Protein AF-0000000065919130 (afdb_homodimer)

Sequence (990 aa):
MEYLLSIDQGTTSSRATLYAASGETLATVSRPLVQHYPNPGWVEHAAQEIWEGQLACIAEAIAKAGIAPAKVAGIGITNQRETTVVWERETGEPLHRAIVWQDRRTAELTESLKEQGLEAMVRERTGLLLDPYFSASKLSWLLDRVDGLRRRAERGEVCFGTIDSWLMFKLSGGKSHLTDISNASRTMLFNINTLEWDEELLRLFRIPRGMLPEVRGSAAGFGHTSAQVAGAEIPIAGVAGDQQAALFGQGCFAPGMAKATFGTGAFVVMNSGARLGVGDGVLSTIAWQLPGEAVQYALEGSIFIAGAAVQWLQEGLGLIASAREVEALAASVSDSAGVYFVPALSGLGTPYWDPYARGVIAGLTRGSTKAHLARAALEAIAFQTLDAIRAMEKASGIALKELRVDGGAAADNLLLQIQADLLGVPVLRPRCTESTSLGAAFLAGIGAGVLDTSAIAAQWALDRRFEPQMERNLREELHRGWQKCVRLSLGWEKNMEYLLSIDQGTTSSRATLYAASGETLATVSRPLVQHYPNPGWVEHAAQEIWEGQLACIAEAIAKAGIAPAKVAGIGITNQRETTVVWERETGEPLHRAIVWQDRRTAELTESLKEQGLEAMVRERTGLLLDPYFSASKLSWLLDRVDGLRRRAERGEVCFGTIDSWLMFKLSGGKSHLTDISNASRTMLFNINTLEWDEELLRLFRIPRGMLPEVRGSAAGFGHTSAQVAGAEIPIAGVAGDQQAALFGQGCFAPGMAKATFGTGAFVVMNSGARLGVGDGVLSTIAWQLPGEAVQYALEGSIFIAGAAVQWLQEGLGLIASAREVEALAASVSDSAGVYFVPALSGLGTPYWDPYARGVIAGLTRGSTKAHLARAALEAIAFQTLDAIRAMEKASGIALKELRVDGGAAADNLLLQIQADLLGVPVLRPRCTESTSLGAAFLAGIGAGVLDTSAIAAQWALDRRFEPQMERNLREELHRGWQKCVRLSLGWEKN

InterPro domains:
  IPR000577 Carbohydrate kinase, FGGY [PIRSF000538] (1-494)
  IPR005999 Glycerol kinase [MF_00186] (1-493)
  IPR005999 Glycerol kinase [TIGR01311] (2-492)
  IPR018483 Carbohydrate kinase, FGGY, conserved site [PS00445] (359-379)
  IPR018484 Carbohydrate kinase FGGY, N-terminal [PF00370] (3-249)
  IPR018485 Carbohydrate kinase FGGY, C-terminal [PF02782] (259-447)
  IPR043129 ATPase, nucleotide binding domain [SSF53067] (3-252)
  IPR043129 ATPase, nucleotide binding domain [SSF53067] (251-492)

Structure (mmCIF, N/CA/C/O backbone):
data_AF-0000000065919130-model_v1
#
loop_
_entity.id
_entity.type
_entity.pdbx_description
1 polymer 'Glycerol kinase'
#
loop_
_atom_site.group_PDB
_atom_site.id
_atom_site.type_symbol
_atom_site.label_atom_id
_atom_site.label_alt_id
_atom_site.label_comp_id
_atom_site.label_asym_id
_atom_site.label_entity_id
_atom_site.label_seq_id
_atom_site.pdbx_PDB_ins_code
_atom_site.Cartn_x
_atom_site.Cartn_y
_atom_site.Cartn_z
_atom_site.occupancy
_atom_site.B_iso_or_equiv
_atom_site.auth_seq_id
_atom_site.auth_comp_id
_atom_site.auth_asym_id
_atom_site.auth_atom_id
_atom_site.pdbx_PDB_model_num
ATOM 1 N N . MET A 1 1 ? -22.75 52.625 7.309 1 66.25 1 MET A N 1
ATOM 2 C CA . MET A 1 1 ? -22.344 51.25 7.234 1 66.25 1 MET A CA 1
ATOM 3 C C . MET A 1 1 ? -20.953 51.031 7.828 1 66.25 1 MET A C 1
ATOM 5 O O . MET A 1 1 ? -20.062 51.844 7.605 1 66.25 1 MET A O 1
ATOM 9 N N . GLU A 1 2 ? -20.906 50 8.867 1 87.19 2 GLU A N 1
ATOM 10 C CA . GLU A 1 2 ? -19.609 49.75 9.484 1 87.19 2 GLU A CA 1
ATOM 11 C C . GLU A 1 2 ? -18.828 48.688 8.711 1 87.19 2 GLU A C 1
ATOM 13 O O . GLU A 1 2 ? -19.422 47.719 8.188 1 87.19 2 GLU A O 1
ATOM 18 N N . TYR A 1 3 ? -17.594 49.062 8.461 1 95.5 3 TYR A N 1
ATOM 19 C CA . TYR A 1 3 ? -16.719 48.156 7.699 1 95.5 3 TYR A CA 1
ATOM 20 C C . TYR A 1 3 ? -15.672 47.531 8.602 1 95.5 3 TYR A C 1
ATOM 22 O O . TYR A 1 3 ? -15.172 48.188 9.523 1 95.5 3 TYR A O 1
ATOM 30 N N . LEU A 1 4 ? -15.445 46.312 8.359 1 97.06 4 LEU A N 1
ATOM 31 C CA . LEU A 1 4 ? -14.406 45.562 9.07 1 97.06 4 LEU A CA 1
ATOM 32 C C . LEU A 1 4 ? -13.352 45.062 8.102 1 97.06 4 LEU A C 1
ATOM 34 O O . LEU A 1 4 ? -13.688 44.469 7.074 1 97.06 4 LEU A O 1
ATOM 38 N N . LEU A 1 5 ? -12.109 45.281 8.398 1 97.81 5 LEU A N 1
ATOM 39 C CA . LEU A 1 5 ? -11.008 44.812 7.566 1 97.81 5 LEU A CA 1
ATOM 40 C C . LEU A 1 5 ? -10.336 43.594 8.195 1 97.81 5 LEU A C 1
ATOM 42 O O . LEU A 1 5 ? -9.914 43.656 9.352 1 97.81 5 LEU A O 1
ATOM 46 N N . SER A 1 6 ? -10.305 42.562 7.512 1 97.88 6 SER A N 1
ATOM 47 C CA . SER A 1 6 ? -9.625 41.344 7.957 1 97.88 6 SER A CA 1
ATOM 48 C C . SER A 1 6 ? -8.266 41.188 7.281 1 97.88 6 SER A C 1
ATOM 50 O O . SER A 1 6 ? -8.172 41.25 6.051 1 97.88 6 SER A O 1
ATOM 52 N N . ILE A 1 7 ? -7.246 41.062 8.062 1 97.94 7 ILE A N 1
ATOM 53 C CA . ILE A 1 7 ? -5.895 40.719 7.641 1 97.94 7 ILE A CA 1
ATOM 54 C C . ILE A 1 7 ? -5.645 39.219 7.906 1 97.94 7 ILE A C 1
ATOM 56 O O . ILE A 1 7 ? -5.637 38.781 9.055 1 97.94 7 ILE A O 1
ATOM 60 N N . ASP A 1 8 ? -5.496 38.469 6.863 1 97.38 8 ASP A N 1
ATOM 61 C CA . ASP A 1 8 ? -5.277 37.031 6.941 1 97.38 8 ASP A CA 1
ATOM 62 C C . ASP A 1 8 ? -3.914 36.656 6.367 1 97.38 8 ASP A C 1
ATOM 64 O O . ASP A 1 8 ? -3.768 36.5 5.152 1 97.38 8 ASP A O 1
ATOM 68 N N . GLN A 1 9 ? -2.951 36.5 7.215 1 97.88 9 GLN A N 1
ATOM 69 C CA . GLN A 1 9 ? -1.598 36.156 6.777 1 97.88 9 GLN A CA 1
ATOM 70 C C . GLN A 1 9 ? -1.321 34.688 6.922 1 97.88 9 GLN A C 1
ATOM 72 O O . GLN A 1 9 ? -0.969 34.219 8 1 97.88 9 GLN A O 1
ATOM 77 N N . GLY A 1 10 ? -1.375 33.938 5.863 1 93.88 10 GLY A N 1
ATOM 78 C CA . GLY A 1 10 ? -1.154 32.5 5.844 1 93.88 10 GLY A CA 1
ATOM 79 C C . GLY A 1 10 ? 0.255 32.125 5.43 1 93.88 10 GLY A C 1
ATOM 80 O O . GLY A 1 10 ? 1.101 33 5.215 1 93.88 10 GLY A O 1
ATOM 81 N N . THR A 1 11 ? 0.495 30.781 5.309 1 90.5 11 THR A N 1
ATOM 82 C CA . THR A 1 11 ? 1.818 30.25 5.008 1 90.5 11 THR A CA 1
ATOM 83 C C . THR A 1 11 ? 2.188 30.516 3.549 1 90.5 11 THR A C 1
ATOM 85 O O . THR A 1 11 ? 3.352 30.766 3.234 1 90.5 11 THR A O 1
ATOM 88 N N . THR A 1 12 ? 1.217 30.562 2.648 1 86.88 12 THR A N 1
ATOM 89 C CA . THR A 1 12 ? 1.544 30.641 1.229 1 86.88 12 THR A CA 1
ATOM 90 C C . THR A 1 12 ? 1.139 31.984 0.651 1 86.88 12 THR A C 1
ATOM 92 O O . THR A 1 12 ? 1.515 32.312 -0.474 1 86.88 12 THR A O 1
ATOM 95 N N . SER A 1 13 ? 0.329 32.719 1.397 1 92.06 13 SER A N 1
ATOM 96 C CA . SER A 1 13 ? -0.128 34 0.86 1 92.06 13 SER A CA 1
ATOM 97 C C . SER A 1 13 ? -0.533 34.938 1.977 1 92.06 13 SER A C 1
ATOM 99 O O . SER A 1 13 ? -0.748 34.531 3.115 1 92.06 13 SER A O 1
ATOM 101 N N . SER A 1 14 ? -0.55 36.219 1.632 1 96.5 14 SER A N 1
ATOM 102 C CA . SER A 1 14 ? -1.174 37.25 2.422 1 96.5 14 SER A CA 1
ATOM 103 C C . SER A 1 14 ? -2.5 37.688 1.809 1 96.5 14 SER A C 1
ATOM 105 O O . SER A 1 14 ? -2.629 37.781 0.585 1 96.5 14 SER A O 1
ATOM 107 N N . ARG A 1 15 ? -3.486 37.875 2.67 1 97.19 15 ARG A N 1
ATOM 108 C CA . ARG A 1 15 ? -4.805 38.25 2.182 1 97.19 15 ARG A CA 1
ATOM 109 C C . ARG A 1 15 ? -5.414 39.344 3.047 1 97.19 15 ARG A C 1
ATOM 111 O O . ARG A 1 15 ? -5.168 39.406 4.254 1 97.19 15 ARG A O 1
ATOM 118 N N . ALA A 1 16 ? -6.098 40.25 2.42 1 97.81 16 ALA A N 1
ATOM 119 C CA . ALA A 1 16 ? -6.93 41.25 3.096 1 97.81 16 ALA A CA 1
ATOM 120 C C . ALA A 1 16 ? -8.344 41.25 2.512 1 97.81 16 ALA A C 1
ATOM 122 O O . ALA A 1 16 ? -8.516 41.188 1.293 1 97.81 16 ALA A O 1
ATOM 123 N N . THR A 1 17 ? -9.289 41.25 3.35 1 97.19 17 THR A N 1
ATOM 124 C CA . THR A 1 17 ? -10.68 41.281 2.918 1 97.19 17 THR A CA 1
ATOM 125 C C . THR A 1 17 ? -11.461 42.344 3.688 1 97.19 17 THR A C 1
ATOM 127 O O . THR A 1 17 ? -11.383 42.406 4.918 1 97.19 17 THR A O 1
ATOM 130 N N . LEU A 1 18 ? -12.141 43.188 2.979 1 97.19 18 LEU A N 1
ATOM 131 C CA . LEU A 1 18 ? -13.047 44.156 3.586 1 97.19 18 LEU A CA 1
ATOM 132 C C . LEU A 1 18 ? -14.469 43.594 3.654 1 97.19 18 LEU A C 1
ATOM 134 O O . LEU A 1 18 ? -15.023 43.156 2.637 1 97.19 18 LEU A O 1
ATOM 138 N N . TYR A 1 19 ? -14.961 43.594 4.871 1 95.5 19 TYR A N 1
ATOM 139 C CA . TYR A 1 19 ? -16.312 43.094 5.105 1 95.5 19 TYR A CA 1
ATOM 140 C C . TYR A 1 19 ? -17.25 44.219 5.535 1 95.5 19 TYR A C 1
ATOM 142 O O . TYR A 1 19 ? -16.812 45.188 6.188 1 95.5 19 TYR A O 1
ATOM 150 N N . ALA A 1 20 ? -18.562 44.031 5.113 1 93.38 20 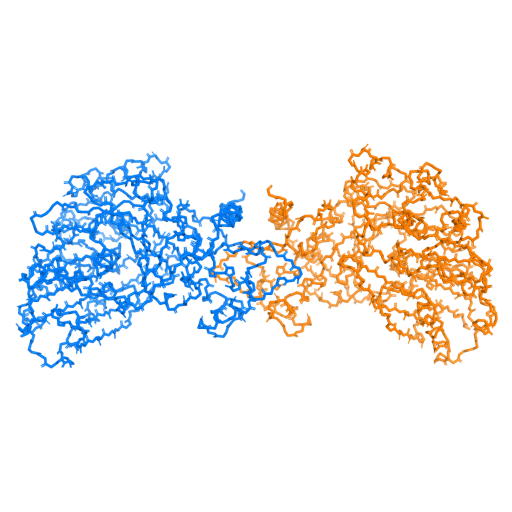ALA A N 1
ATOM 151 C CA . ALA A 1 20 ? -19.594 44.75 5.84 1 93.38 20 ALA A CA 1
ATOM 152 C C . ALA A 1 20 ? -19.875 44.094 7.195 1 93.38 20 ALA A C 1
ATOM 154 O O . ALA A 1 20 ? -19.531 42.938 7.414 1 93.38 20 ALA A O 1
ATOM 155 N N . ALA A 1 21 ? -20.453 44.906 8.086 1 88.38 21 ALA A N 1
ATOM 156 C CA . ALA A 1 21 ? -20.766 44.344 9.406 1 88.38 21 ALA A CA 1
ATOM 157 C C . ALA A 1 21 ? -21.688 43.156 9.305 1 88.38 21 ALA A C 1
ATOM 159 O O . ALA A 1 21 ? -21.734 42.312 10.211 1 88.38 21 ALA A O 1
ATOM 160 N N . SER A 1 22 ? -22.344 42.969 8.141 1 85.94 22 SER A N 1
ATOM 161 C CA . SER A 1 22 ? -23.25 41.844 7.895 1 85.94 22 SER A CA 1
ATOM 162 C C . SER A 1 22 ? -22.5 40.562 7.531 1 85.94 22 SER A C 1
ATOM 164 O O . SER A 1 22 ? -23.078 39.5 7.492 1 85.94 22 SER A O 1
ATOM 166 N N . GLY A 1 23 ? -21.266 40.75 7.328 1 87.31 23 GLY A N 1
ATOM 167 C CA . GLY A 1 23 ? -20.484 39.594 6.91 1 87.31 23 GLY A CA 1
ATOM 168 C C . GLY A 1 23 ? -20.312 39.531 5.406 1 87.31 23 GLY A C 1
ATOM 169 O O . GLY A 1 23 ? -19.578 38.656 4.914 1 87.31 23 GLY A O 1
ATOM 170 N N . GLU A 1 24 ? -20.922 40.375 4.676 1 90.5 24 GLU A N 1
ATOM 171 C CA . GLU A 1 24 ? -20.781 40.406 3.223 1 90.5 24 GLU A CA 1
ATOM 172 C C . GLU A 1 24 ? -19.391 40.844 2.797 1 90.5 24 GLU A C 1
ATOM 174 O O . GLU A 1 24 ? -18.875 41.812 3.312 1 90.5 24 GLU A O 1
ATOM 179 N N . THR A 1 25 ? -18.812 40.125 1.905 1 93.12 25 THR A N 1
ATOM 180 C CA . THR A 1 25 ? -17.5 40.5 1.366 1 93.12 25 THR A CA 1
ATOM 181 C C . THR A 1 25 ? -17.625 41.656 0.366 1 93.12 25 THR A C 1
ATOM 183 O O . THR A 1 25 ? -18.391 41.562 -0.6 1 93.12 25 THR A O 1
ATOM 186 N N . LEU A 1 26 ? -16.859 42.594 0.546 1 95 26 LEU A N 1
ATOM 187 C CA . LEU A 1 26 ? -16.891 43.75 -0.348 1 95 26 LEU A CA 1
ATOM 188 C C . LEU A 1 26 ? -15.703 43.75 -1.303 1 95 26 LEU A C 1
ATOM 190 O O . LEU A 1 26 ? -15.836 44.094 -2.471 1 95 26 LEU A O 1
ATOM 194 N N . ALA A 1 27 ? -14.578 43.375 -0.797 1 96.56 27 ALA A N 1
ATOM 195 C CA . ALA A 1 27 ? -13.352 43.281 -1.592 1 96.56 27 ALA A CA 1
ATOM 196 C C . ALA A 1 27 ? -12.359 42.312 -0.956 1 96.56 27 ALA A C 1
ATOM 198 O O . ALA A 1 27 ? -12.227 42.25 0.27 1 96.56 27 ALA A O 1
ATOM 199 N N . THR A 1 28 ? -11.734 41.594 -1.709 1 96.5 28 THR A N 1
ATOM 200 C CA . THR A 1 28 ? -10.672 40.688 -1.271 1 96.5 28 THR A CA 1
ATOM 201 C C . THR A 1 28 ? -9.453 40.812 -2.184 1 96.5 28 THR A C 1
ATOM 203 O O . THR A 1 28 ? -9.594 40.906 -3.402 1 96.5 28 THR A O 1
ATOM 206 N N . VAL A 1 29 ? -8.289 40.875 -1.608 1 97.31 29 VAL A N 1
ATOM 207 C CA . VAL A 1 29 ? -7.023 40.906 -2.332 1 97.31 29 VAL A CA 1
ATOM 208 C C . VAL A 1 29 ? -6.059 39.875 -1.725 1 97.31 29 VAL A C 1
ATOM 210 O O . VAL A 1 29 ? -6.027 39.688 -0.505 1 97.31 29 VAL A O 1
ATOM 213 N N . SER A 1 30 ? -5.371 39.219 -2.502 1 96.31 30 SER A N 1
ATOM 214 C CA . SER A 1 30 ? -4.387 38.25 -2.043 1 96.31 30 SER A CA 1
ATOM 215 C C . SER A 1 30 ? -3.086 38.344 -2.832 1 96.31 30 SER A C 1
ATOM 217 O O . SER A 1 30 ? -3.094 38.75 -3.998 1 96.31 30 SER A O 1
ATOM 219 N N . ARG A 1 31 ? -1.965 38.031 -2.236 1 96.31 31 ARG A N 1
ATOM 220 C CA . ARG A 1 31 ? -0.64 38 -2.848 1 96.31 31 ARG A CA 1
ATOM 221 C C . ARG A 1 31 ? 0.152 36.781 -2.383 1 96.31 31 ARG A C 1
ATOM 223 O O . ARG A 1 31 ? 0.139 36.438 -1.198 1 96.31 31 ARG A O 1
ATOM 230 N N . PRO A 1 32 ? 0.828 36.219 -3.27 1 93.62 32 PRO A N 1
ATOM 231 C CA . PRO A 1 32 ? 1.618 35.031 -2.889 1 93.62 32 PRO A CA 1
ATOM 232 C C . PRO A 1 32 ? 2.838 35.406 -2.041 1 93.62 32 PRO A C 1
ATOM 234 O O . PRO A 1 32 ? 3.32 36.531 -2.1 1 93.62 32 PRO A O 1
ATOM 237 N N . LEU A 1 33 ? 3.197 34.5 -1.229 1 94.62 33 LEU A N 1
ATOM 238 C CA . LEU A 1 33 ? 4.379 34.625 -0.385 1 94.62 33 LEU A CA 1
ATOM 239 C C . LEU A 1 33 ? 5.469 33.656 -0.812 1 94.62 33 LEU A C 1
ATOM 241 O O . LEU A 1 33 ? 5.203 32.469 -0.995 1 94.62 33 LEU A O 1
ATOM 245 N N . VAL A 1 34 ? 6.672 34.094 -0.977 1 92.94 34 VAL A N 1
ATOM 246 C CA . VAL A 1 34 ? 7.809 33.281 -1.393 1 92.94 34 VAL A CA 1
ATOM 247 C C . VAL A 1 34 ? 8.211 32.344 -0.259 1 92.94 34 VAL A C 1
ATOM 249 O O . VAL A 1 34 ? 8.289 32.75 0.9 1 92.94 34 VAL A O 1
ATOM 252 N N . GLN A 1 35 ? 8.344 31.078 -0.595 1 90.94 35 GLN A N 1
ATOM 253 C CA . GLN A 1 35 ? 8.82 30.078 0.355 1 90.94 35 GLN A CA 1
ATOM 254 C C . GLN A 1 35 ? 10.328 29.875 0.231 1 90.94 35 GLN A C 1
ATOM 256 O O . GLN A 1 35 ? 10.867 29.812 -0.878 1 90.94 35 GLN A O 1
ATOM 261 N N . HIS A 1 36 ? 11.125 29.828 1.374 1 93.25 36 HIS A N 1
ATOM 262 C CA . HIS A 1 36 ? 12.562 29.609 1.372 1 93.25 36 HIS A CA 1
ATOM 263 C C . HIS A 1 36 ? 12.906 28.297 2.07 1 93.25 36 HIS A C 1
ATOM 265 O O . HIS A 1 36 ? 12.453 28.031 3.186 1 93.25 36 HIS A O 1
ATOM 271 N N . TYR A 1 37 ? 13.641 27.5 1.404 1 88.25 37 TYR A N 1
ATOM 272 C CA . TYR A 1 37 ? 14.078 26.203 1.933 1 88.25 37 TYR A CA 1
ATOM 273 C C . TYR A 1 37 ? 15.594 26.109 1.965 1 88.25 37 TYR A C 1
ATOM 275 O O . TYR A 1 37 ? 16.188 25.375 1.184 1 88.25 37 TYR A O 1
ATOM 283 N N . PRO A 1 38 ? 16.234 26.734 2.859 1 90.19 38 PRO A N 1
ATOM 284 C CA . PRO A 1 38 ? 17.703 26.797 2.852 1 90.19 38 PRO A CA 1
ATOM 285 C C . PRO A 1 38 ? 18.359 25.438 3.074 1 90.19 38 PRO A C 1
ATOM 287 O O . PRO A 1 38 ? 19.422 25.156 2.529 1 90.19 38 PRO A O 1
ATOM 290 N N . ASN A 1 39 ? 17.812 24.625 3.965 1 85.44 39 ASN A N 1
ATOM 291 C CA . ASN A 1 39 ? 18.234 23.25 4.238 1 85.44 39 ASN A CA 1
ATOM 292 C C . ASN A 1 39 ? 17.047 22.281 4.242 1 85.44 39 ASN A C 1
ATOM 294 O O . ASN A 1 39 ? 15.891 22.719 4.371 1 85.44 39 ASN A O 1
ATOM 298 N N . PRO A 1 40 ? 17.359 21.031 3.916 1 75.69 40 PRO A N 1
ATOM 299 C CA . PRO A 1 40 ? 16.266 20.078 4.023 1 75.69 40 PRO A CA 1
ATOM 300 C C . PRO A 1 40 ? 15.531 20.156 5.363 1 75.69 40 PRO A C 1
ATOM 302 O O . PRO A 1 40 ? 16.156 20.141 6.422 1 75.69 40 PRO A O 1
ATOM 305 N N . GLY A 1 41 ? 14.203 20.328 5.297 1 79.44 41 GLY A N 1
ATOM 306 C CA . GLY A 1 41 ? 13.391 20.391 6.504 1 79.44 41 GLY A CA 1
ATOM 307 C C . GLY A 1 41 ? 13.227 21.812 7.031 1 79.44 41 GLY A C 1
ATOM 308 O O . GLY A 1 41 ? 12.43 22.047 7.938 1 79.44 41 GLY A O 1
ATOM 309 N N . TRP A 1 42 ? 14.008 22.641 6.41 1 90.31 42 TRP A N 1
ATOM 310 C CA . TRP A 1 42 ? 13.93 24.031 6.836 1 90.31 42 TRP A CA 1
ATOM 311 C C . TRP A 1 42 ? 12.93 24.812 5.984 1 90.31 42 TRP A C 1
ATOM 313 O O . TRP A 1 42 ? 12.844 24.609 4.773 1 90.31 42 TRP A O 1
ATOM 323 N N . VAL A 1 43 ? 12.156 25.531 6.609 1 92.06 43 VAL A N 1
ATOM 324 C CA . VAL A 1 43 ? 11.195 26.391 5.941 1 92.06 43 VAL A CA 1
ATOM 325 C C . VAL A 1 43 ? 11.266 27.797 6.539 1 92.06 43 VAL A C 1
ATOM 327 O O . VAL A 1 43 ? 11.086 27.969 7.746 1 92.06 43 VAL A O 1
ATOM 330 N N . GLU A 1 44 ? 11.508 28.812 5.688 1 96.94 44 GLU A N 1
ATOM 331 C CA . GLU A 1 44 ? 11.656 30.188 6.16 1 96.94 44 GLU A CA 1
ATOM 332 C C . GLU A 1 44 ? 10.836 31.156 5.316 1 96.94 44 GLU A C 1
ATOM 334 O O . GLU A 1 44 ? 10.461 30.844 4.188 1 96.94 44 GLU A O 1
ATOM 339 N N . HIS A 1 45 ? 10.484 32.25 5.93 1 97.31 45 HIS A N 1
ATOM 340 C CA . HIS A 1 45 ? 9.891 33.406 5.262 1 97.31 45 HIS A CA 1
ATOM 341 C C . HIS A 1 45 ? 10.703 34.656 5.512 1 97.31 45 HIS A C 1
ATOM 343 O O . HIS A 1 45 ? 11.391 34.781 6.535 1 97.31 45 HIS A O 1
ATOM 349 N N . ALA A 1 46 ? 10.672 35.562 4.547 1 97.88 46 ALA A N 1
ATOM 350 C CA . ALA A 1 46 ? 11.172 36.906 4.797 1 97.88 46 ALA A CA 1
ATOM 351 C C . ALA A 1 46 ? 10.109 37.75 5.48 1 97.88 46 ALA A C 1
ATOM 353 O O . ALA A 1 46 ? 9.102 38.125 4.863 1 97.88 46 ALA A O 1
ATOM 354 N N . ALA A 1 47 ? 10.406 38.156 6.727 1 98.19 47 ALA A N 1
ATOM 355 C CA . ALA A 1 47 ? 9.43 38.906 7.508 1 98.19 47 ALA A CA 1
ATOM 356 C C . ALA A 1 47 ? 9.078 40.219 6.824 1 98.19 47 ALA A C 1
ATOM 358 O O . ALA A 1 47 ? 7.926 40.656 6.871 1 98.19 47 ALA A O 1
ATOM 359 N N . GLN A 1 48 ? 10.023 40.781 6.234 1 97.94 48 GLN A N 1
ATOM 360 C CA . GLN A 1 48 ? 9.781 42.031 5.523 1 97.94 48 GLN A CA 1
ATOM 361 C C . GLN A 1 48 ? 8.852 41.812 4.332 1 97.94 48 GLN A C 1
ATOM 363 O O . GLN A 1 48 ? 8.008 42.688 4.039 1 97.94 48 GLN A O 1
ATOM 368 N N . GLU A 1 49 ? 9.047 40.781 3.67 1 97.69 49 GLU A N 1
ATOM 369 C CA . GLU A 1 49 ? 8.156 40.438 2.561 1 97.69 49 GLU A CA 1
ATOM 370 C C . GLU A 1 49 ? 6.727 40.219 3.045 1 97.69 49 GLU A C 1
ATOM 372 O O . GLU A 1 49 ? 5.773 40.625 2.381 1 97.69 49 GLU A O 1
ATOM 377 N N . ILE A 1 50 ? 6.598 39.562 4.172 1 97.94 50 ILE A N 1
ATOM 378 C CA . ILE A 1 50 ? 5.281 39.375 4.773 1 97.94 50 ILE A CA 1
ATOM 379 C C . ILE A 1 50 ? 4.621 40.719 5 1 97.94 50 ILE A C 1
ATOM 381 O O . ILE A 1 50 ? 3.465 40.938 4.625 1 97.94 50 ILE A O 1
ATOM 385 N N . TRP A 1 51 ? 5.379 41.625 5.516 1 97.81 51 TRP A N 1
ATOM 386 C CA . TRP A 1 51 ? 4.859 42.938 5.832 1 97.81 51 TRP A CA 1
ATOM 387 C C . TRP A 1 51 ? 4.469 43.688 4.562 1 97.81 51 TRP A C 1
ATOM 389 O O . TRP A 1 51 ? 3.357 44.219 4.461 1 97.81 51 TRP A O 1
ATOM 399 N N . GLU A 1 52 ? 5.348 43.75 3.625 1 97.44 52 GLU A N 1
ATOM 400 C CA . GLU A 1 52 ? 5.113 44.5 2.389 1 97.44 52 GLU A CA 1
ATOM 401 C C . GLU A 1 52 ? 3.928 43.938 1.618 1 97.44 52 GLU A C 1
ATOM 403 O O . GLU A 1 52 ? 3.105 44.688 1.088 1 97.44 52 GLU A O 1
ATOM 408 N N . GLY A 1 53 ? 3.914 42.656 1.553 1 97.12 53 GLY A N 1
ATOM 409 C CA . GLY A 1 53 ? 2.797 42 0.892 1 97.12 53 GLY A CA 1
ATOM 410 C C . GLY A 1 53 ? 1.465 42.25 1.564 1 97.12 53 GLY A C 1
ATOM 411 O O . GLY A 1 53 ? 0.463 42.5 0.891 1 97.12 53 GLY A O 1
ATOM 412 N N . GLN A 1 54 ? 1.445 42.188 2.881 1 97.38 54 GLN A N 1
ATOM 413 C CA . GLN A 1 54 ? 0.217 42.406 3.633 1 97.38 54 GLN A CA 1
ATOM 414 C C . GLN A 1 54 ? -0.247 43.844 3.504 1 97.38 54 GLN A C 1
ATOM 416 O O . GLN A 1 54 ? -1.441 44.125 3.35 1 97.38 54 GLN A O 1
ATOM 421 N N . LEU A 1 55 ? 0.708 44.75 3.611 1 97.31 55 LEU A N 1
ATOM 422 C CA . LEU A 1 55 ? 0.382 46.188 3.467 1 97.31 55 LEU A CA 1
ATOM 423 C C . LEU A 1 55 ? -0.236 46.469 2.1 1 97.31 55 LEU A C 1
ATOM 425 O O . LEU A 1 55 ? -1.211 47.219 1.995 1 97.31 55 LEU A O 1
ATOM 429 N N . ALA A 1 56 ? 0.367 45.875 1.096 1 97.44 56 ALA A N 1
ATOM 430 C CA . ALA A 1 56 ? -0.159 46.031 -0.257 1 97.44 56 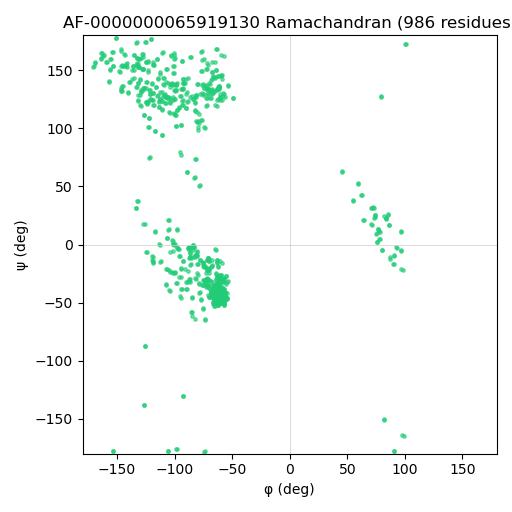ALA A CA 1
ATOM 431 C C . ALA A 1 56 ? -1.586 45.5 -0.356 1 97.44 56 ALA A C 1
ATOM 433 O O . ALA A 1 56 ? -2.443 46.125 -0.994 1 97.44 56 ALA A O 1
ATOM 434 N N . CYS A 1 57 ? -1.841 44.375 0.247 1 97.69 57 CYS A N 1
ATOM 435 C CA . CYS A 1 57 ? -3.172 43.781 0.228 1 97.69 57 CYS A CA 1
ATOM 436 C C . CYS A 1 57 ? -4.184 44.688 0.921 1 97.69 57 CYS A C 1
ATOM 438 O O . CYS A 1 57 ? -5.312 44.844 0.45 1 97.69 57 CYS A O 1
ATOM 440 N N . ILE A 1 58 ? -3.773 45.281 2.031 1 96.94 58 ILE A N 1
ATOM 441 C CA . ILE A 1 58 ? -4.645 46.156 2.793 1 96.94 58 ILE A CA 1
ATOM 442 C C . ILE A 1 58 ? -5.016 47.375 1.939 1 96.94 58 ILE A C 1
ATOM 444 O O . ILE A 1 58 ? -6.199 47.688 1.771 1 96.94 58 ILE A O 1
ATOM 448 N N . ALA A 1 59 ? -4.066 48 1.373 1 96.06 59 ALA A N 1
ATOM 449 C CA . ALA A 1 59 ? -4.273 49.188 0.567 1 96.06 59 ALA A CA 1
ATOM 450 C C . ALA A 1 59 ? -5.172 48.906 -0.63 1 96.06 59 ALA A C 1
ATOM 452 O O . ALA A 1 59 ? -6.102 49.656 -0.92 1 96.06 59 ALA A O 1
ATOM 453 N N . GLU A 1 60 ? -4.852 47.844 -1.243 1 97.31 60 GLU A N 1
ATOM 454 C CA . GLU A 1 60 ? -5.594 47.469 -2.447 1 97.31 60 GLU A CA 1
ATOM 455 C C . GLU A 1 60 ? -7.031 47.094 -2.115 1 97.31 60 GLU A C 1
ATOM 457 O O . GLU A 1 60 ? -7.949 47.375 -2.885 1 97.31 60 GLU A O 1
ATOM 462 N N . ALA A 1 61 ? -7.25 46.375 -1.047 1 96.69 61 ALA A N 1
ATOM 463 C CA . ALA A 1 61 ? -8.602 45.969 -0.652 1 96.69 61 ALA A CA 1
ATOM 464 C C . ALA A 1 61 ? -9.461 47.188 -0.354 1 96.69 61 ALA A C 1
ATOM 466 O O . ALA A 1 61 ? -10.625 47.25 -0.763 1 96.69 61 ALA A O 1
ATOM 467 N N . ILE A 1 62 ? -8.914 48.156 0.365 1 94.81 62 ILE A N 1
ATOM 468 C CA . ILE A 1 62 ? -9.641 49.344 0.712 1 94.81 62 ILE A CA 1
ATOM 469 C C . ILE A 1 62 ? -9.938 50.156 -0.553 1 94.81 62 ILE A C 1
ATOM 471 O O . ILE A 1 62 ? -11.062 50.625 -0.743 1 94.81 62 ILE A O 1
ATOM 475 N N . ALA A 1 63 ? -8.969 50.25 -1.424 1 95.38 63 ALA A N 1
ATOM 476 C CA . ALA A 1 63 ? -9.141 50.969 -2.682 1 95.38 63 ALA A CA 1
ATOM 477 C C . ALA A 1 63 ? -10.227 50.344 -3.541 1 95.38 63 ALA A C 1
ATOM 479 O O . ALA A 1 63 ? -11.062 51.031 -4.125 1 95.38 63 ALA A O 1
ATOM 480 N N . LYS A 1 64 ? -10.172 49.062 -3.65 1 96.44 64 LYS A N 1
ATOM 481 C CA . LYS A 1 64 ? -11.133 48.312 -4.453 1 96.44 64 LYS A CA 1
ATOM 482 C C . LYS A 1 64 ? -12.555 48.469 -3.926 1 96.44 64 LYS A C 1
ATOM 484 O O . LYS A 1 64 ? -13.508 48.5 -4.699 1 96.44 64 LYS A O 1
ATOM 489 N N . ALA A 1 65 ? -12.688 48.531 -2.629 1 93.88 65 ALA A N 1
ATOM 490 C CA . ALA A 1 65 ? -14 48.719 -2.014 1 93.88 65 ALA A CA 1
ATOM 491 C C . ALA A 1 65 ? -14.508 50.156 -2.186 1 93.88 65 ALA A C 1
ATOM 493 O O . ALA A 1 65 ? -15.695 50.406 -2.02 1 93.88 65 ALA A O 1
ATOM 494 N N . GLY A 1 66 ? -13.641 51.094 -2.469 1 93.12 66 GLY A N 1
ATOM 495 C CA . GLY A 1 66 ? -14.008 52.469 -2.723 1 93.12 66 GLY A CA 1
ATOM 496 C C . GLY A 1 66 ? -14.414 53.219 -1.468 1 93.12 66 GLY A C 1
ATOM 497 O O . GLY A 1 66 ? -15.305 54.062 -1.508 1 93.12 66 GLY A O 1
ATOM 498 N N . ILE A 1 67 ? -13.867 52.906 -0.344 1 92.12 67 ILE A N 1
ATOM 499 C CA . ILE A 1 67 ? -14.211 53.594 0.9 1 92.12 67 ILE A CA 1
ATOM 500 C C . ILE A 1 67 ? -12.992 54.344 1.427 1 92.12 67 ILE A C 1
ATOM 502 O O . ILE A 1 67 ? -11.859 54.031 1.066 1 92.12 67 ILE A O 1
ATOM 506 N N . ALA A 1 68 ? -13.266 55.312 2.264 1 92.5 68 ALA A N 1
ATOM 507 C CA . ALA A 1 68 ? -12.172 55.969 2.975 1 92.5 68 ALA A CA 1
ATOM 508 C C . ALA A 1 68 ? -11.641 55.062 4.105 1 92.5 68 ALA A C 1
ATOM 510 O O . ALA A 1 68 ? -12.422 54.469 4.84 1 92.5 68 ALA A O 1
ATOM 511 N N . PRO A 1 69 ? -10.344 55 4.254 1 93 69 PRO A N 1
ATOM 512 C CA . PRO A 1 69 ? -9.773 54.156 5.328 1 93 69 PRO A CA 1
ATOM 513 C C . PRO A 1 69 ? -10.359 54.5 6.699 1 93 69 PRO A C 1
ATOM 515 O O . PRO A 1 69 ? -10.523 53.625 7.535 1 93 69 PRO A O 1
ATOM 518 N N . ALA A 1 70 ? -10.695 55.719 6.906 1 92.31 70 ALA A N 1
ATOM 519 C CA . ALA A 1 70 ? -11.203 56.156 8.195 1 92.31 70 ALA A CA 1
ATOM 520 C C . ALA A 1 70 ? -12.57 55.562 8.492 1 92.31 70 ALA A C 1
ATOM 522 O O . ALA A 1 70 ? -13.039 55.594 9.633 1 92.31 70 ALA A O 1
ATOM 523 N N . LYS A 1 71 ? -13.203 55 7.52 1 93.88 71 LYS A N 1
ATOM 524 C CA . LYS A 1 71 ? -14.523 54.406 7.688 1 93.88 71 LYS A CA 1
ATOM 525 C C . LYS A 1 71 ? -14.43 53 8.203 1 93.88 71 LYS A C 1
ATOM 527 O O . LYS A 1 71 ? -15.43 52.406 8.617 1 93.88 71 LYS A O 1
ATOM 532 N N . VAL A 1 72 ? -13.266 52.469 8.211 1 96.12 72 VAL A N 1
ATOM 533 C CA . VAL A 1 72 ? -13.07 51.125 8.758 1 96.12 72 VAL A CA 1
ATOM 534 C C . VAL A 1 72 ? -13.188 51.156 10.273 1 96.12 72 VAL A C 1
ATOM 536 O O . VAL A 1 72 ? -12.406 51.844 10.945 1 96.12 72 VAL A O 1
ATOM 539 N N . ALA A 1 73 ? -14.141 50.406 10.781 1 96.12 73 ALA A N 1
ATOM 540 C CA . ALA A 1 73 ? -14.445 50.438 12.211 1 96.12 73 ALA A CA 1
ATOM 541 C C . ALA A 1 73 ? -13.383 49.688 13.016 1 96.12 73 ALA A C 1
ATOM 543 O O . ALA A 1 73 ? -13.117 50.031 14.172 1 96.12 73 ALA A O 1
ATOM 544 N N . GLY A 1 74 ? -12.812 48.688 12.398 1 97 74 GLY A N 1
ATOM 545 C CA . GLY A 1 74 ? -11.812 47.875 13.086 1 97 74 GLY A CA 1
ATOM 546 C C . GLY A 1 74 ? -11.086 46.906 12.164 1 97 74 GLY A C 1
ATOM 547 O O . GLY A 1 74 ? -11.648 46.469 11.164 1 97 74 GLY A O 1
ATOM 548 N N . ILE A 1 75 ? -9.883 46.594 12.562 1 97.94 75 ILE A N 1
ATOM 549 C CA . ILE A 1 75 ? -9.055 45.625 11.852 1 97.94 75 ILE A CA 1
ATOM 550 C C . ILE A 1 75 ? -8.977 44.312 12.664 1 97.94 75 ILE A C 1
ATOM 552 O O . ILE A 1 75 ? -8.734 44.344 13.867 1 97.94 75 ILE A O 1
ATOM 556 N N . GLY A 1 76 ? -9.312 43.25 12.008 1 98.38 76 GLY A N 1
ATOM 557 C CA . GLY A 1 76 ? -9.023 41.906 12.539 1 98.38 76 GLY A CA 1
ATOM 558 C C . GLY A 1 76 ? -7.809 41.25 11.906 1 98.38 76 GLY A C 1
ATOM 559 O O . GLY A 1 76 ? -7.594 41.375 10.703 1 98.38 76 GLY A O 1
ATOM 560 N N . ILE A 1 77 ? -6.957 40.594 12.727 1 98.62 77 ILE A N 1
ATOM 561 C CA . ILE A 1 77 ? -5.758 39.938 12.227 1 98.62 77 ILE A CA 1
ATOM 562 C C . ILE A 1 77 ? -5.836 38.438 12.523 1 98.62 77 ILE A C 1
ATOM 564 O O . ILE A 1 77 ? -6.121 38.031 13.656 1 98.62 77 ILE A O 1
ATOM 568 N N . THR A 1 78 ? -5.719 37.656 11.562 1 98.25 78 THR A N 1
ATOM 569 C CA . THR A 1 78 ? -5.453 36.219 11.711 1 98.25 78 THR A CA 1
ATOM 570 C C . THR A 1 78 ? -4.188 35.812 10.953 1 98.25 78 THR A C 1
ATOM 572 O O . THR A 1 78 ? -3.736 36.562 10.062 1 98.25 78 THR A O 1
ATOM 575 N N . ASN A 1 79 ? -3.602 34.719 11.383 1 98 79 ASN A N 1
ATOM 576 C CA . ASN A 1 79 ? -2.25 34.438 10.906 1 98 79 ASN A CA 1
ATOM 577 C C . ASN A 1 79 ? -1.88 32.969 11.094 1 98 79 ASN A C 1
ATOM 579 O O . ASN A 1 79 ? -2.531 32.25 11.852 1 98 79 ASN A O 1
ATOM 583 N N . GLN A 1 80 ? -0.787 32.562 10.336 1 95.88 80 GLN A N 1
ATOM 584 C CA . GLN A 1 80 ? -0.09 31.344 10.695 1 95.88 80 GLN A CA 1
ATOM 585 C C . GLN A 1 80 ? 0.5 31.422 12.102 1 95.88 80 GLN A C 1
ATOM 587 O O . GLN A 1 80 ? 1.141 32.438 12.445 1 95.88 80 GLN A O 1
ATOM 592 N N . ARG A 1 81 ? 0.309 30.625 12.945 1 96.25 81 ARG A N 1
ATOM 593 C CA . ARG A 1 81 ? 0.405 30.766 14.398 1 96.25 81 ARG A CA 1
ATOM 594 C C . ARG A 1 81 ? 1.848 30.625 14.867 1 96.25 81 ARG A C 1
ATOM 596 O O . ARG A 1 81 ? 2.52 31.625 15.141 1 96.25 81 ARG A O 1
ATOM 603 N N . GLU A 1 82 ? 2.549 29.547 14.75 1 97 82 GLU A N 1
ATOM 604 C CA . GLU A 1 82 ? 3.768 29.219 15.477 1 97 82 GLU A CA 1
ATOM 605 C C . GLU A 1 82 ? 5 29.781 14.781 1 97 82 GLU A C 1
ATOM 607 O O . GLU A 1 82 ? 6.105 29.719 15.32 1 97 82 GLU A O 1
ATOM 612 N N . THR A 1 83 ? 4.828 30.391 13.656 1 98.19 83 THR A N 1
ATOM 613 C CA . THR A 1 83 ? 5.938 31.016 12.938 1 98.19 83 THR A CA 1
ATOM 614 C C . THR A 1 83 ? 6.582 32.125 13.773 1 98.19 83 THR A C 1
ATOM 616 O O . THR A 1 83 ? 5.887 32.938 14.359 1 98.19 83 THR A O 1
ATOM 619 N N . THR A 1 84 ? 7.906 32.125 13.789 1 98.5 84 THR A N 1
ATOM 620 C CA . THR A 1 84 ? 8.688 32.875 14.766 1 98.5 84 THR A CA 1
ATOM 621 C C . THR A 1 84 ? 9.469 34 14.078 1 98.5 84 THR A C 1
ATOM 623 O O . THR A 1 84 ? 10.273 33.75 13.18 1 98.5 84 THR A O 1
ATOM 626 N N . VAL A 1 85 ? 9.25 35.188 14.539 1 98.69 85 VAL A N 1
ATOM 627 C CA . VAL A 1 85 ? 9.945 36.375 14.008 1 98.69 85 VAL A CA 1
ATOM 628 C C . VAL A 1 85 ? 10.695 37.062 15.141 1 98.69 85 VAL A C 1
ATOM 630 O O . VAL A 1 85 ? 10.164 37.219 16.234 1 98.69 85 VAL A O 1
ATOM 633 N N . VAL A 1 86 ? 11.914 37.406 14.906 1 98.69 86 VAL A N 1
ATOM 634 C CA . VAL A 1 86 ? 12.734 38.188 15.82 1 98.69 86 VAL A CA 1
ATOM 635 C C . VAL A 1 86 ? 13.203 39.469 15.125 1 98.69 86 VAL A C 1
ATOM 637 O O . VAL A 1 86 ? 13.688 39.438 13.992 1 98.69 86 VAL A O 1
ATOM 640 N N . TRP A 1 87 ? 12.992 40.594 15.812 1 98.5 87 TRP A N 1
ATOM 641 C CA . TRP A 1 87 ? 13.367 41.844 15.188 1 98.5 87 TRP A CA 1
ATOM 642 C C . TRP A 1 87 ? 13.914 42.812 16.219 1 98.5 87 TRP A C 1
ATOM 644 O O . TRP A 1 87 ? 13.742 42.625 17.422 1 98.5 87 TRP A O 1
ATOM 654 N N . GLU A 1 88 ? 14.594 43.844 15.734 1 98.06 88 GLU A N 1
ATOM 655 C CA . GLU A 1 88 ? 15.125 44.906 16.594 1 98.06 88 GLU A CA 1
ATOM 656 C C . GLU A 1 88 ? 14.023 45.844 17.062 1 98.06 88 GLU A C 1
ATOM 658 O O . GLU A 1 88 ? 13.242 46.344 16.25 1 98.06 88 GLU A O 1
ATOM 663 N N . ARG A 1 89 ? 13.961 46.062 18.359 1 97.56 89 ARG A N 1
ATOM 664 C CA . ARG A 1 89 ? 12.883 46.844 18.969 1 97.56 89 ARG A CA 1
ATOM 665 C C . ARG A 1 89 ? 12.844 48.25 18.422 1 97.56 89 ARG A C 1
ATOM 667 O O . ARG A 1 89 ? 11.766 48.75 18.094 1 97.56 89 ARG A O 1
ATOM 674 N N . GLU A 1 90 ? 13.922 48.844 18.25 1 96.81 90 GLU A N 1
ATOM 675 C CA . GLU A 1 90 ? 14 50.281 17.891 1 96.81 90 GLU A CA 1
ATOM 676 C C . GLU A 1 90 ? 13.695 50.5 16.406 1 96.81 90 GLU A C 1
ATOM 678 O O . GLU A 1 90 ? 13 51.438 16.047 1 96.81 90 GLU A O 1
ATOM 683 N N . THR A 1 91 ? 14.18 49.656 15.562 1 96.31 91 THR A N 1
ATOM 684 C CA . THR A 1 91 ? 14.133 49.906 14.133 1 96.31 91 THR A CA 1
ATOM 685 C C . THR A 1 91 ? 13.016 49.094 13.469 1 96.31 91 THR A C 1
ATOM 687 O O . THR A 1 91 ? 12.586 49.406 12.359 1 96.31 91 THR A O 1
ATOM 690 N N . GLY A 1 92 ? 12.695 48.062 14.141 1 97.06 92 GLY A N 1
ATOM 691 C CA . GLY A 1 92 ? 11.727 47.156 13.523 1 97.06 92 GLY A CA 1
ATOM 692 C C . GLY A 1 92 ? 12.32 46.281 12.43 1 97.06 92 GLY A C 1
ATOM 693 O O . GLY A 1 92 ? 11.586 45.688 11.648 1 97.06 92 GLY A O 1
ATOM 694 N N . GLU A 1 93 ? 13.586 46.219 12.328 1 97.5 93 GLU A N 1
ATOM 695 C CA . GLU A 1 93 ? 14.266 45.438 11.32 1 97.5 93 GLU A CA 1
ATOM 696 C C . GLU A 1 93 ? 14.398 43.969 11.766 1 97.5 93 GLU A C 1
ATOM 698 O O . GLU A 1 93 ? 14.898 43.688 12.859 1 97.5 93 GLU A O 1
ATOM 703 N N . PRO A 1 94 ? 13.898 43.062 10.906 1 98.12 94 PRO A N 1
ATOM 704 C CA . PRO A 1 94 ? 14.102 41.656 11.258 1 98.12 94 PRO A CA 1
ATOM 705 C C . PRO A 1 94 ? 15.578 41.281 11.391 1 98.12 94 PRO A C 1
ATOM 707 O O . PRO A 1 94 ? 16.406 41.75 10.609 1 98.12 94 PRO A O 1
ATOM 710 N N . LEU A 1 95 ? 15.891 40.469 12.305 1 97.94 95 LEU A N 1
ATOM 711 C CA . LEU A 1 95 ? 17.281 40.094 12.57 1 97.94 95 LEU A CA 1
ATOM 712 C C . LEU A 1 95 ? 17.609 38.719 11.977 1 97.94 95 LEU A C 1
ATOM 714 O O . LEU A 1 95 ? 18.766 38.312 11.977 1 97.94 95 LEU A O 1
ATOM 718 N N . HIS A 1 96 ? 16.719 38.031 11.461 1 97.38 96 HIS A N 1
ATOM 719 C CA . HIS A 1 96 ? 16.781 36.75 10.758 1 97.38 96 HIS A CA 1
ATOM 720 C C . HIS A 1 96 ? 15.508 36.5 9.969 1 97.38 96 HIS A C 1
ATOM 722 O O . HIS A 1 96 ? 14.492 37.156 10.195 1 97.38 96 HIS A O 1
ATOM 728 N N . ARG A 1 97 ? 15.531 35.656 9.023 1 97.94 97 ARG A N 1
ATOM 729 C CA . ARG A 1 97 ? 14.281 35.188 8.414 1 97.94 97 ARG A CA 1
ATOM 730 C C . ARG A 1 97 ? 13.375 34.531 9.445 1 97.94 97 ARG A C 1
ATOM 732 O O . ARG A 1 97 ? 13.852 33.938 10.414 1 97.94 97 ARG A O 1
ATOM 739 N N . ALA A 1 98 ? 12.07 34.719 9.25 1 98.31 98 ALA A N 1
ATOM 740 C CA . ALA A 1 98 ? 11.109 34.062 10.117 1 98.31 98 ALA A CA 1
ATOM 741 C C . ALA A 1 98 ? 11.219 32.531 9.969 1 98.31 98 ALA A C 1
ATOM 743 O O . ALA A 1 98 ? 11.391 32.031 8.859 1 98.31 98 ALA A O 1
ATOM 744 N N . ILE A 1 99 ? 11.234 31.828 11.047 1 98.06 99 ILE A N 1
ATOM 745 C CA . ILE A 1 99 ? 11.211 30.359 11 1 98.06 99 ILE A CA 1
ATOM 746 C C . ILE A 1 99 ? 9.766 29.875 11.023 1 98.06 99 ILE A C 1
ATOM 748 O O . ILE A 1 99 ? 9.055 30.047 12.023 1 98.06 99 ILE A O 1
ATOM 752 N N . VAL A 1 100 ? 9.367 29.188 9.938 1 96.88 100 VAL A N 1
ATOM 753 C CA . VAL A 1 100 ? 7.977 28.828 9.68 1 96.88 100 VAL A CA 1
ATOM 754 C C . VAL A 1 100 ? 7.57 27.656 10.562 1 96.88 100 VAL A C 1
ATOM 756 O O . VAL A 1 100 ? 8.406 26.844 10.945 1 96.88 100 VAL A O 1
ATOM 759 N N . TRP A 1 101 ? 6.293 27.578 10.938 1 94.81 101 TRP A N 1
ATOM 760 C CA . TRP A 1 101 ? 5.75 26.547 11.82 1 94.81 101 TRP A CA 1
ATOM 761 C C . TRP A 1 101 ? 6.039 25.156 11.289 1 94.81 101 TRP A C 1
ATOM 763 O O . TRP A 1 101 ? 6.191 24.203 12.062 1 94.81 101 TRP A O 1
ATOM 773 N N . GLN A 1 102 ? 6.188 24.984 10.039 1 88.19 102 GLN A N 1
ATOM 774 C CA . GLN A 1 102 ? 6.426 23.688 9.406 1 88.19 102 GLN A CA 1
ATOM 775 C C . GLN A 1 102 ? 7.875 23.25 9.578 1 88.19 102 GLN A C 1
ATOM 777 O O . GLN A 1 102 ? 8.211 22.094 9.328 1 88.19 102 GLN A O 1
ATOM 782 N N . ASP A 1 103 ? 8.75 24.156 10 1 92.31 103 ASP A N 1
ATOM 783 C CA . ASP A 1 103 ? 10.195 23.906 10.055 1 92.31 103 ASP A CA 1
ATOM 784 C C . ASP A 1 103 ? 10.531 22.859 11.109 1 92.31 103 ASP A C 1
ATOM 786 O O . ASP A 1 103 ? 9.969 22.859 12.203 1 92.31 103 ASP A O 1
ATOM 790 N N . ARG A 1 104 ? 11.484 22.016 10.812 1 89.44 104 ARG A N 1
ATOM 791 C CA . ARG A 1 104 ? 11.789 20.891 11.695 1 89.44 104 ARG A CA 1
ATOM 792 C C . ARG A 1 104 ? 13.211 21 12.25 1 89.44 104 ARG A C 1
ATOM 794 O O . ARG A 1 104 ? 13.734 20.047 12.82 1 89.44 104 ARG A O 1
ATOM 801 N N . ARG A 1 105 ? 13.891 22.062 12.109 1 92.75 105 ARG A N 1
ATOM 802 C CA . ARG A 1 105 ? 15.312 22.203 12.406 1 92.75 105 ARG A CA 1
ATOM 803 C C . ARG A 1 105 ? 15.586 21.953 13.883 1 92.75 105 ARG A C 1
ATOM 805 O O . ARG A 1 105 ? 16.719 21.656 14.266 1 92.75 105 ARG A O 1
ATOM 812 N N . THR A 1 106 ? 14.547 22.031 14.719 1 95.75 106 THR A N 1
ATOM 813 C CA . THR A 1 106 ? 14.773 21.906 16.156 1 95.75 106 THR A CA 1
ATOM 814 C C . THR A 1 106 ? 14.305 20.531 16.656 1 95.75 106 THR A C 1
ATOM 816 O O . THR A 1 106 ? 14 20.375 17.828 1 95.75 106 THR A O 1
ATOM 819 N N . ALA A 1 107 ? 14.203 19.609 15.812 1 91.38 107 ALA A N 1
ATOM 820 C CA . ALA A 1 107 ? 13.758 18.25 16.141 1 91.38 107 ALA A CA 1
ATOM 821 C C . ALA A 1 107 ? 14.664 17.609 17.188 1 91.38 107 ALA A C 1
ATOM 823 O O . ALA A 1 107 ? 14.188 17.016 18.156 1 91.38 107 ALA A O 1
ATOM 824 N N . GLU A 1 108 ? 15.984 17.75 17.031 1 91.44 108 GLU A N 1
ATOM 825 C CA . GLU A 1 108 ? 16.922 17.172 17.969 1 91.44 108 GLU A CA 1
ATOM 826 C C . GLU A 1 108 ? 16.75 17.75 19.375 1 91.44 108 GLU A C 1
ATOM 828 O O . GLU A 1 108 ? 16.797 17.031 20.375 1 91.44 108 GLU A O 1
ATOM 833 N N . LEU A 1 109 ? 16.562 18.969 19.406 1 94.5 109 LEU A N 1
ATOM 834 C CA . LEU A 1 109 ? 16.375 19.656 20.688 1 94.5 109 LEU A CA 1
ATOM 835 C C . LEU A 1 109 ? 15.133 19.141 21.391 1 94.5 109 LEU A C 1
ATOM 837 O O . LEU A 1 109 ? 15.188 18.781 22.562 1 94.5 109 LEU A O 1
ATOM 841 N N . THR A 1 110 ? 14.031 19.125 20.719 1 95.5 110 THR A N 1
ATOM 842 C CA . THR A 1 110 ? 12.773 18.703 21.328 1 95.5 110 THR A CA 1
ATOM 843 C C . THR A 1 110 ? 12.82 17.234 21.719 1 95.5 110 THR A C 1
ATOM 845 O O . THR A 1 110 ? 12.273 16.828 22.75 1 95.5 110 THR A O 1
ATOM 848 N N . GLU A 1 111 ? 13.477 16.438 20.953 1 92.88 111 GLU A N 1
ATOM 849 C CA . GLU A 1 111 ? 13.641 15.031 21.281 1 92.88 111 GLU A CA 1
ATOM 850 C C . GLU A 1 111 ? 14.469 14.844 22.547 1 92.88 111 GLU A C 1
ATOM 852 O O . GLU A 1 111 ? 14.148 14 23.391 1 92.88 111 GLU A O 1
ATOM 857 N N . SER A 1 112 ? 15.555 15.547 22.625 1 95.94 112 SER A N 1
ATOM 858 C CA . SER A 1 112 ? 16.406 15.5 23.812 1 95.94 112 SER A CA 1
ATOM 859 C C . SER A 1 112 ? 15.609 15.867 25.062 1 95.94 112 SER A C 1
ATOM 861 O O . SER A 1 112 ? 15.773 15.234 26.109 1 95.94 112 SER A O 1
ATOM 863 N N . LEU A 1 113 ? 14.781 16.844 24.969 1 97.12 113 LEU A N 1
ATOM 864 C CA . LEU A 1 113 ? 13.961 17.266 26.094 1 97.12 113 LEU A CA 1
ATOM 865 C C . LEU A 1 113 ? 12.953 16.188 26.469 1 97.12 113 LEU A C 1
ATOM 867 O O . LEU A 1 113 ? 12.68 15.961 27.656 1 97.12 113 LEU A O 1
ATOM 871 N N . LYS A 1 114 ? 12.391 15.578 25.484 1 95.06 114 LYS A N 1
ATOM 872 C CA . LYS A 1 114 ? 11.484 14.461 25.734 1 95.06 114 LYS A CA 1
ATOM 873 C C . LYS A 1 114 ? 12.188 13.328 26.469 1 95.06 114 LYS A C 1
ATOM 875 O O . LYS A 1 114 ? 11.625 12.75 27.406 1 95.06 114 LYS A O 1
ATOM 880 N N . GLU A 1 115 ? 13.375 13.055 26.031 1 94.88 115 GLU A N 1
ATOM 881 C CA . GLU A 1 115 ? 14.164 11.984 26.641 1 94.88 115 GLU A CA 1
ATOM 882 C C . GLU A 1 115 ? 14.477 12.289 28.109 1 94.88 115 GLU A C 1
ATOM 884 O O . GLU A 1 115 ? 14.617 11.375 28.922 1 94.88 115 GLU A O 1
ATOM 889 N N . GLN A 1 116 ? 14.539 13.484 28.391 1 96.88 116 GLN A N 1
ATOM 890 C CA . GLN A 1 116 ? 14.805 13.922 29.75 1 96.88 116 GLN A CA 1
ATOM 891 C C . GLN A 1 116 ? 13.539 13.867 30.609 1 96.88 116 GLN A C 1
ATOM 893 O O . GLN A 1 116 ? 13.578 14.18 31.797 1 96.88 116 GLN A O 1
ATOM 898 N N . GLY A 1 117 ? 12.43 13.562 29.984 1 96.19 117 GLY A N 1
ATOM 899 C CA . GLY A 1 117 ? 11.188 13.375 30.703 1 96.19 117 GLY A CA 1
ATOM 900 C C . GLY A 1 117 ? 10.438 14.664 30.953 1 96.19 117 GLY A C 1
ATOM 901 O O . GLY A 1 117 ? 9.625 14.758 31.875 1 96.19 117 GLY A O 1
ATOM 902 N N . LEU A 1 118 ? 10.625 15.648 30.156 1 97.25 118 LEU A N 1
ATOM 903 C CA . LEU A 1 118 ? 10.094 16.969 30.438 1 97.25 118 LEU A CA 1
ATOM 904 C C . LEU A 1 118 ? 8.766 17.188 29.719 1 97.25 118 LEU A C 1
ATOM 906 O O . LEU A 1 118 ? 8.094 18.203 29.938 1 97.25 118 LEU A O 1
ATOM 910 N N . GLU A 1 119 ? 8.328 16.297 28.938 1 95.06 119 GLU A N 1
ATOM 911 C CA . GLU A 1 119 ? 7.145 16.5 28.109 1 95.06 119 GLU A CA 1
ATOM 912 C C . GLU A 1 119 ? 5.887 16.625 28.969 1 95.06 119 GLU A C 1
ATOM 914 O O . GLU A 1 119 ? 4.996 17.422 28.656 1 95.06 119 GLU A O 1
ATOM 919 N N . ALA A 1 120 ? 5.793 15.859 30.047 1 94.5 120 ALA A N 1
ATOM 920 C CA . ALA A 1 120 ? 4.621 15.922 30.906 1 94.5 120 ALA A CA 1
ATOM 921 C C . ALA A 1 120 ? 4.441 17.312 31.5 1 94.5 120 ALA A C 1
ATOM 923 O O . ALA A 1 120 ? 3.322 17.828 31.547 1 94.5 120 ALA A O 1
ATOM 924 N N . MET A 1 121 ? 5.531 17.844 31.922 1 96.19 121 MET A N 1
ATOM 925 C CA . MET A 1 121 ? 5.488 19.188 32.5 1 96.19 121 MET A CA 1
ATOM 926 C C . MET A 1 121 ? 5.062 20.219 31.469 1 96.19 121 MET A C 1
ATOM 928 O O . MET A 1 121 ? 4.223 21.078 31.734 1 96.19 121 MET A O 1
ATOM 932 N N . VAL A 1 122 ? 5.605 20.156 30.297 1 96.75 122 VAL A N 1
ATOM 933 C CA . VAL A 1 122 ? 5.281 21.094 29.219 1 96.75 122 VAL A CA 1
ATOM 934 C C . VAL A 1 122 ? 3.805 20.953 28.859 1 96.75 122 VAL A C 1
ATOM 936 O O . VAL A 1 122 ? 3.105 21.969 28.688 1 96.75 122 VAL A O 1
ATOM 939 N N . ARG A 1 123 ? 3.346 19.812 28.781 1 95.38 123 ARG A N 1
ATOM 940 C CA . ARG A 1 123 ? 1.958 19.547 28.406 1 95.38 123 ARG A CA 1
ATOM 941 C C . ARG A 1 123 ? 0.999 20.094 29.453 1 95.38 123 ARG A C 1
ATOM 943 O O . ARG A 1 123 ? -0.034 20.672 29.125 1 95.38 123 ARG A O 1
ATOM 950 N N . GLU A 1 124 ? 1.333 19.844 30.656 1 95 124 GLU A N 1
ATOM 951 C CA . GLU A 1 124 ? 0.495 20.328 31.75 1 95 124 GLU A CA 1
ATOM 952 C C . GLU A 1 124 ? 0.353 21.844 31.719 1 95 124 GLU A C 1
ATOM 954 O O . GLU A 1 124 ? -0.729 22.375 31.969 1 95 124 GLU A O 1
ATOM 959 N N . ARG A 1 125 ? 1.375 22.531 31.359 1 96.69 125 ARG A N 1
ATOM 960 C CA . ARG A 1 125 ? 1.422 24 31.453 1 96.69 125 ARG A CA 1
ATOM 961 C C . ARG A 1 125 ? 0.91 24.641 30.172 1 96.69 125 ARG A C 1
ATOM 963 O O . ARG A 1 125 ? 0.32 25.719 30.203 1 96.69 125 ARG A O 1
ATOM 970 N N . THR A 1 126 ? 1.126 23.984 29.062 1 97.19 126 THR A N 1
ATOM 971 C CA . THR A 1 126 ? 0.875 24.672 27.797 1 97.19 126 THR A CA 1
ATOM 972 C C . THR A 1 126 ? -0.203 23.953 26.984 1 97.19 126 THR A C 1
ATOM 974 O O . THR A 1 126 ? -0.764 24.516 26.047 1 97.19 126 THR A O 1
ATOM 977 N N . GLY A 1 127 ? -0.5 22.703 27.359 1 96.19 127 GLY A N 1
ATOM 978 C CA . GLY A 1 127 ? -1.396 21.875 26.547 1 96.19 127 GLY A CA 1
ATOM 979 C C . GLY A 1 127 ? -0.742 21.344 25.297 1 96.19 127 GLY A C 1
ATOM 980 O O . GLY A 1 127 ? -1.373 20.609 24.516 1 96.19 127 GLY A O 1
ATOM 981 N N . LEU A 1 128 ? 0.541 21.609 25.062 1 96 128 LEU A N 1
ATOM 982 C CA . LEU A 1 128 ? 1.248 21.266 23.828 1 96 128 LEU A CA 1
ATOM 983 C C . LEU A 1 128 ? 2.268 20.156 24.078 1 96 128 LEU A C 1
ATOM 985 O O . LEU A 1 128 ? 2.518 19.781 25.219 1 96 128 LEU A O 1
ATOM 989 N N . LEU A 1 129 ? 2.74 19.578 23.031 1 93.75 129 LEU A N 1
ATOM 990 C CA . LEU A 1 129 ? 3.795 18.578 23.094 1 93.75 129 LEU A CA 1
ATOM 991 C C . LEU A 1 129 ? 5.148 19.172 22.734 1 93.75 129 LEU A C 1
ATOM 993 O O . LEU A 1 129 ? 5.215 20.266 22.141 1 93.75 129 LEU A O 1
ATOM 997 N N . LEU A 1 130 ? 6.215 18.422 23.188 1 95.25 130 LEU A N 1
ATOM 998 C CA . LEU A 1 130 ? 7.547 18.828 22.766 1 95.25 130 LEU A CA 1
ATOM 999 C C . LEU A 1 130 ? 7.773 18.469 21.297 1 95.25 130 LEU A C 1
ATOM 1001 O O . LEU A 1 130 ? 8.078 17.328 20.969 1 95.25 130 LEU A O 1
ATOM 1005 N N . ASP A 1 131 ? 7.617 19.516 20.453 1 93.12 131 ASP A N 1
ATOM 1006 C CA . ASP A 1 131 ? 7.73 19.359 19 1 93.12 131 ASP A CA 1
ATOM 1007 C C . ASP A 1 131 ? 8.297 20.625 18.359 1 93.12 131 ASP A C 1
ATOM 1009 O O . ASP A 1 131 ? 8.031 21.734 18.812 1 93.12 131 ASP A O 1
ATOM 1013 N N . PRO A 1 132 ? 9.039 20.375 17.234 1 94.19 132 PRO A N 1
ATOM 1014 C CA . PRO A 1 132 ? 9.578 21.547 16.547 1 94.19 132 PRO A CA 1
ATOM 1015 C C . PRO A 1 132 ? 8.492 22.453 15.977 1 94.19 132 PRO A C 1
ATOM 1017 O O . PRO A 1 132 ? 8.781 23.578 15.547 1 94.19 132 PRO A O 1
ATOM 1020 N N . TYR A 1 133 ? 7.277 22.062 16.078 1 91.81 133 TYR A N 1
ATOM 1021 C CA . TYR A 1 133 ? 6.102 22.766 15.578 1 91.81 133 TYR A CA 1
ATOM 1022 C C . TYR A 1 133 ? 5.969 24.141 16.234 1 91.81 133 TYR A C 1
ATOM 1024 O O . TYR A 1 133 ? 5.582 25.109 15.586 1 91.81 133 TYR A O 1
ATOM 1032 N N . PHE A 1 134 ? 6.379 24.281 17.453 1 97.38 134 PHE A N 1
ATOM 1033 C CA . PHE A 1 134 ? 6.02 25.422 18.266 1 97.38 134 PHE A CA 1
ATOM 1034 C C . PHE A 1 134 ? 7.184 26.406 18.359 1 97.38 134 PHE A C 1
ATOM 1036 O O . PHE A 1 134 ? 8.336 26.031 18.109 1 97.38 134 PHE A O 1
ATOM 1043 N N . SER A 1 135 ? 6.945 27.641 18.75 1 98.38 135 SER A N 1
ATOM 1044 C CA . SER A 1 135 ? 7.855 28.766 18.609 1 98.38 135 SER A CA 1
ATOM 1045 C C . SER A 1 135 ? 9.031 28.656 19.578 1 98.38 135 SER A C 1
ATOM 1047 O O . SER A 1 135 ? 10.133 29.109 19.266 1 98.38 135 SER A O 1
ATOM 1049 N N . ALA A 1 136 ? 8.805 28.062 20.719 1 98.5 136 ALA A N 1
ATOM 1050 C CA . ALA A 1 136 ? 9.781 28.109 21.812 1 98.5 136 ALA A CA 1
ATOM 1051 C C . ALA A 1 136 ? 11.133 27.547 21.344 1 98.5 136 ALA A C 1
ATOM 1053 O O . ALA A 1 136 ? 12.172 28.188 21.547 1 98.5 136 ALA A O 1
ATOM 1054 N N . SER A 1 137 ? 11.102 26.375 20.781 1 97.88 137 SER A N 1
ATOM 1055 C CA . SER A 1 137 ? 12.359 25.75 20.375 1 97.88 137 SER A CA 1
ATOM 1056 C C . SER A 1 137 ? 13.023 26.516 19.234 1 97.88 137 SER A C 1
ATOM 1058 O O . SER A 1 137 ? 14.25 26.594 19.172 1 97.88 137 SER A O 1
ATOM 1060 N N . LYS A 1 138 ? 12.25 27.062 18.328 1 98.06 138 LYS A N 1
ATOM 1061 C CA . LYS A 1 138 ? 12.766 27.875 17.234 1 98.06 138 LYS A CA 1
ATOM 1062 C C . LYS A 1 138 ? 13.422 29.141 17.75 1 98.06 138 LYS A C 1
ATOM 1064 O O . LYS A 1 138 ? 14.477 29.562 17.25 1 98.06 138 LYS A O 1
ATOM 1069 N N . LEU A 1 139 ? 12.766 29.766 18.719 1 98.5 139 LEU A N 1
ATOM 1070 C CA . LEU A 1 139 ? 13.312 30.969 19.328 1 98.5 139 LEU A CA 1
ATOM 1071 C C . LEU A 1 139 ? 14.633 30.672 20.047 1 98.5 139 LEU A C 1
ATOM 1073 O O . LEU A 1 139 ? 15.594 31.438 19.906 1 98.5 139 LEU A O 1
ATOM 1077 N N . SER A 1 140 ? 14.633 29.594 20.766 1 98.25 140 SER A N 1
ATOM 1078 C CA . SER A 1 140 ? 15.859 29.156 21.422 1 98.25 140 SER A CA 1
ATOM 1079 C C . SER A 1 140 ? 16.984 28.938 20.406 1 98.25 140 SER A C 1
ATOM 1081 O O . SER A 1 140 ? 18.125 29.359 20.625 1 98.25 140 SER A O 1
ATOM 1083 N N . TRP A 1 141 ? 16.656 28.297 19.359 1 97.81 141 TRP A N 1
ATOM 1084 C CA . TRP A 1 141 ? 17.625 28.031 18.297 1 97.81 141 TRP A CA 1
ATOM 1085 C C . TRP A 1 141 ? 18.188 29.344 17.75 1 97.81 141 TRP A C 1
ATOM 1087 O O . TRP A 1 141 ? 19.406 29.469 17.562 1 97.81 141 TRP A O 1
ATOM 1097 N N . LEU A 1 142 ? 17.375 30.312 17.469 1 98.06 142 LEU A N 1
ATOM 1098 C CA . LEU A 1 142 ? 17.797 31.609 16.938 1 98.06 142 LEU A CA 1
ATOM 1099 C C . LEU A 1 142 ? 18.75 32.312 17.891 1 98.06 142 LEU A C 1
ATOM 1101 O O . LEU A 1 142 ? 19.781 32.844 17.484 1 98.06 142 LEU A O 1
ATOM 1105 N N . LEU A 1 143 ? 18.391 32.281 19.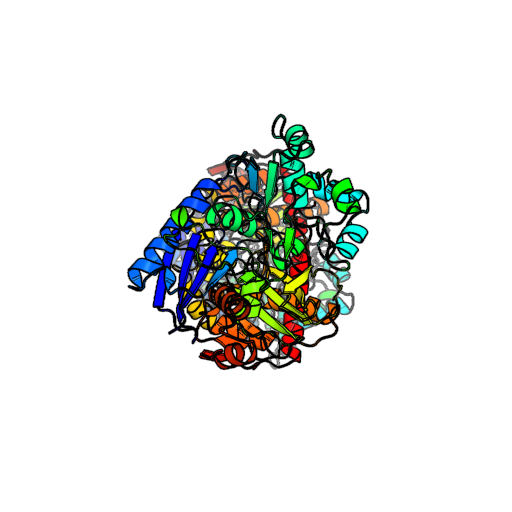125 1 98.06 143 LEU A N 1
ATOM 1106 C CA . LEU A 1 143 ? 19.188 32.969 20.141 1 98.06 143 LEU A CA 1
ATOM 1107 C C . LEU A 1 143 ? 20.562 32.344 20.25 1 98.06 143 LEU A C 1
ATOM 1109 O O . LEU A 1 143 ? 21.547 33.031 20.547 1 98.06 143 LEU A O 1
ATOM 1113 N N . ASP A 1 144 ? 20.641 31.094 19.984 1 96.88 144 ASP A N 1
ATOM 1114 C CA . ASP A 1 144 ? 21.906 30.359 20.109 1 96.88 144 ASP A CA 1
ATOM 1115 C C . ASP A 1 144 ? 22.734 30.469 18.828 1 96.88 144 ASP A C 1
ATOM 1117 O O . ASP A 1 144 ? 23.969 30.453 18.875 1 96.88 144 ASP A O 1
ATOM 1121 N N . ARG A 1 145 ? 22.094 30.562 17.734 1 95.56 145 ARG A N 1
ATOM 1122 C CA . ARG A 1 145 ? 22.797 30.391 16.469 1 95.56 145 ARG A CA 1
ATOM 1123 C C . ARG A 1 145 ? 23.156 31.734 15.852 1 95.56 145 ARG A C 1
ATOM 1125 O O . ARG A 1 145 ? 24.109 31.844 15.07 1 95.56 145 ARG A O 1
ATOM 1132 N N . VAL A 1 146 ? 22.312 32.75 16.062 1 94.88 146 VAL A N 1
ATOM 1133 C CA . VAL A 1 146 ? 22.594 34.094 15.539 1 94.88 146 VAL A CA 1
ATOM 1134 C C . VAL A 1 146 ? 23.547 34.844 16.469 1 94.88 146 VAL A C 1
ATOM 1136 O O . VAL A 1 146 ? 23.234 35.062 17.641 1 94.88 146 VAL A O 1
ATOM 1139 N N . ASP A 1 147 ? 24.625 35.219 15.875 1 96.25 147 ASP A N 1
ATOM 1140 C CA . ASP A 1 147 ? 25.703 35.812 16.672 1 96.25 147 ASP A CA 1
ATOM 1141 C C . ASP A 1 147 ? 25.219 37.062 17.406 1 96.25 147 ASP A C 1
ATOM 1143 O O . ASP A 1 147 ? 24.703 38 16.797 1 96.25 147 ASP A O 1
ATOM 1147 N N . GLY A 1 148 ? 25.391 37.062 18.766 1 96.81 148 GLY A N 1
ATOM 1148 C CA . GLY A 1 148 ? 25.141 38.219 19.594 1 96.81 148 GLY A CA 1
ATOM 1149 C C . GLY A 1 148 ? 23.672 38.438 19.906 1 96.81 148 GLY A C 1
ATOM 1150 O O . GLY A 1 148 ? 23.312 39.312 20.719 1 96.81 148 GLY A O 1
ATOM 1151 N N . LEU A 1 149 ? 22.875 37.688 19.359 1 97.56 149 LEU A N 1
ATOM 1152 C CA . LEU A 1 149 ? 21.438 37.906 19.469 1 97.56 149 LEU A CA 1
ATOM 1153 C C . LEU A 1 149 ? 20.969 37.719 20.906 1 97.56 149 LEU A C 1
ATOM 1155 O O . LEU A 1 149 ? 20.141 38.531 21.391 1 97.56 149 LEU A O 1
ATOM 1159 N N . ARG A 1 150 ? 21.469 36.688 21.594 1 97.12 150 ARG A N 1
ATOM 1160 C CA . ARG A 1 150 ? 21.047 36.438 22.969 1 97.12 150 ARG A CA 1
ATOM 1161 C C . ARG A 1 150 ? 21.391 37.625 23.875 1 97.12 150 ARG A C 1
ATOM 1163 O O . ARG A 1 150 ? 20.578 38.062 24.688 1 97.12 150 ARG A O 1
ATOM 1170 N N . ARG A 1 151 ? 22.578 38.094 23.75 1 97.31 151 ARG A N 1
ATOM 1171 C CA . ARG A 1 151 ? 23.016 39.25 24.547 1 97.31 151 ARG A CA 1
ATOM 1172 C C . ARG A 1 151 ? 22.141 40.469 24.297 1 97.31 151 ARG A C 1
ATOM 1174 O O . ARG A 1 151 ? 21.766 41.156 25.234 1 97.31 151 ARG A O 1
ATOM 1181 N N . ARG A 1 152 ? 21.859 40.719 23.094 1 97.38 152 ARG A N 1
ATOM 1182 C CA . ARG A 1 152 ? 21.016 41.844 22.734 1 97.38 152 ARG A CA 1
ATOM 1183 C C . ARG A 1 152 ? 19.609 41.656 23.297 1 97.38 152 ARG A C 1
ATOM 1185 O O . ARG A 1 152 ? 18.969 42.625 23.734 1 97.38 152 ARG A O 1
ATOM 1192 N N . ALA A 1 153 ? 19.125 40.469 23.266 1 97.56 153 ALA A N 1
ATOM 1193 C CA . ALA A 1 153 ? 17.797 40.156 23.797 1 97.56 153 ALA A CA 1
ATOM 1194 C C . ALA A 1 153 ? 17.766 40.406 25.312 1 97.56 153 ALA A C 1
ATOM 1196 O O . ALA A 1 153 ? 16.781 40.938 25.828 1 97.56 153 ALA A O 1
ATOM 1197 N N . GLU A 1 154 ? 18.781 40 25.953 1 97.31 154 GLU A N 1
ATOM 1198 C CA . GLU A 1 154 ? 18.875 40.156 27.406 1 97.31 154 GLU A CA 1
ATOM 1199 C C . GLU A 1 154 ? 18.906 41.656 27.781 1 97.31 154 GLU A C 1
ATOM 1201 O O . GLU A 1 154 ? 18.453 42.031 28.859 1 97.31 154 GLU A O 1
ATOM 1206 N N . ARG A 1 155 ? 19.359 42.438 26.828 1 97.31 155 ARG A N 1
ATOM 1207 C CA . ARG A 1 155 ? 19.438 43.875 27.047 1 97.31 155 ARG A CA 1
ATOM 1208 C C . ARG A 1 155 ? 18.125 44.562 26.688 1 97.31 155 ARG A C 1
ATOM 1210 O O . ARG A 1 155 ? 18 45.781 26.797 1 97.31 155 ARG A O 1
ATOM 1217 N N . GLY A 1 156 ? 17.266 43.844 26.203 1 96.25 156 GLY A N 1
ATOM 1218 C CA . GLY A 1 156 ? 15.969 44.375 25.891 1 96.25 156 GLY A CA 1
ATOM 1219 C C . GLY A 1 156 ? 15.914 45.062 24.531 1 96.25 156 GLY A C 1
ATOM 1220 O O . GLY A 1 156 ? 14.977 45.812 24.234 1 96.25 156 GLY A O 1
ATOM 1221 N N . GLU A 1 157 ? 16.812 44.719 23.625 1 97.69 157 GLU A N 1
ATOM 1222 C CA . GLU A 1 157 ? 16.922 45.406 22.328 1 97.69 157 GLU A CA 1
ATOM 1223 C C . GLU A 1 157 ? 16.141 44.656 21.25 1 97.69 157 GLU A C 1
ATOM 1225 O O . GLU A 1 157 ? 15.93 45.188 20.156 1 97.69 157 GLU A O 1
ATOM 1230 N N . VAL A 1 158 ? 15.719 43.5 21.609 1 98.06 158 VAL A N 1
ATOM 1231 C CA . VAL A 1 158 ? 15.18 42.594 20.594 1 98.06 158 VAL A CA 1
ATOM 1232 C C . VAL A 1 158 ? 13.766 42.188 21 1 98.06 158 VAL A C 1
ATOM 1234 O O . VAL A 1 158 ? 13.484 41.938 22.172 1 98.06 158 VAL A O 1
ATOM 1237 N N . CYS A 1 159 ? 12.891 42.125 19.984 1 98.44 159 CYS A N 1
ATOM 1238 C CA . CYS A 1 159 ? 11.523 41.656 20.172 1 98.44 159 CYS A CA 1
ATOM 1239 C C . CYS A 1 159 ? 11.32 40.281 19.516 1 98.44 159 CYS A C 1
ATOM 1241 O O . CYS A 1 159 ? 11.93 40 18.484 1 98.44 159 CYS A O 1
ATOM 1243 N N . PHE A 1 160 ? 10.555 39.5 20.172 1 98.25 160 PHE A N 1
ATOM 1244 C CA . PHE A 1 160 ? 9.992 38.312 19.578 1 98.25 160 PHE A CA 1
ATOM 1245 C C . PHE A 1 160 ? 8.508 38.469 19.312 1 98.25 160 PHE A C 1
ATOM 1247 O O . PHE A 1 160 ? 7.812 39.188 20.047 1 98.25 160 PHE A O 1
ATOM 1254 N N . GLY A 1 161 ? 8.031 37.781 18.297 1 98.38 161 GLY A N 1
ATOM 1255 C CA . GLY A 1 161 ? 6.598 37.625 18.109 1 98.38 161 GLY A CA 1
ATOM 1256 C C . GLY A 1 161 ? 6.25 36.594 17.047 1 98.38 161 GLY A C 1
ATOM 1257 O O . GLY A 1 161 ? 7.082 36.281 16.203 1 98.38 161 GLY A O 1
ATOM 1258 N N . THR A 1 162 ? 4.996 36.062 17.188 1 98.38 162 THR A N 1
ATOM 1259 C CA . THR A 1 162 ? 4.402 35.375 16.031 1 98.38 162 THR A CA 1
ATOM 1260 C C . THR A 1 162 ? 3.957 36.406 14.984 1 98.38 162 THR A C 1
ATOM 1262 O O . THR A 1 162 ? 4.238 37.594 15.117 1 98.38 162 THR A O 1
ATOM 1265 N N . ILE A 1 163 ? 3.398 35.906 13.938 1 98.62 163 ILE A N 1
ATOM 1266 C CA . ILE A 1 163 ? 3.135 36.781 12.789 1 98.62 163 ILE A CA 1
ATOM 1267 C C . ILE A 1 163 ? 2.154 37.875 13.18 1 98.62 163 ILE A C 1
ATOM 1269 O O . ILE A 1 163 ? 2.264 39 12.703 1 98.62 163 ILE A O 1
ATOM 1273 N N . ASP A 1 164 ? 1.188 37.594 14.047 1 98.56 164 ASP A N 1
ATOM 1274 C CA . ASP A 1 164 ? 0.26 38.625 14.508 1 98.56 164 ASP A CA 1
ATOM 1275 C C . ASP A 1 164 ? 1.004 39.75 15.188 1 98.56 164 ASP A C 1
ATOM 1277 O O . ASP A 1 164 ? 0.748 40.938 14.891 1 98.56 164 ASP A O 1
ATOM 1281 N N . SER A 1 165 ? 1.895 39.438 16.062 1 98.75 165 SER A N 1
ATOM 1282 C CA . SER A 1 165 ? 2.67 40.438 16.797 1 98.75 165 SER A CA 1
ATOM 1283 C C . SER A 1 165 ? 3.514 41.281 15.844 1 98.75 165 SER A C 1
ATOM 1285 O O . SER A 1 165 ? 3.588 42.5 15.992 1 98.75 165 SER A O 1
ATOM 1287 N N . TRP A 1 166 ? 4.137 40.562 14.891 1 98.75 166 TRP A N 1
ATOM 1288 C CA . TRP A 1 166 ? 4.941 41.25 13.883 1 98.75 166 TRP A CA 1
ATOM 1289 C C . TRP A 1 166 ? 4.105 42.281 13.109 1 98.75 166 TRP A C 1
ATOM 1291 O O . TRP A 1 166 ? 4.512 43.406 12.945 1 98.75 166 TRP A O 1
ATOM 1301 N N . LEU A 1 167 ? 2.963 41.844 12.703 1 98.56 167 LEU A N 1
ATOM 1302 C CA . LEU A 1 167 ? 2.105 42.719 11.898 1 98.56 167 LEU A CA 1
ATOM 1303 C C . LEU A 1 167 ? 1.568 43.875 12.719 1 98.56 167 LEU A C 1
ATOM 1305 O O . LEU A 1 167 ? 1.474 45 12.227 1 98.56 167 LEU A O 1
ATOM 1309 N N . MET A 1 168 ? 1.169 43.656 13.945 1 98.31 168 MET A N 1
ATOM 1310 C CA . MET A 1 168 ? 0.693 44.719 14.805 1 98.31 168 MET A CA 1
ATOM 1311 C C . MET A 1 168 ? 1.788 45.75 15.039 1 98.31 168 MET A C 1
ATOM 1313 O O . MET A 1 168 ? 1.521 46.969 15.039 1 98.31 168 MET A O 1
ATOM 1317 N N . PHE A 1 169 ? 3 45.25 15.289 1 98.5 169 PHE A N 1
ATOM 1318 C CA . PHE A 1 169 ? 4.141 46.125 15.5 1 98.5 169 PHE A CA 1
ATOM 1319 C C . PHE A 1 169 ? 4.348 47.031 14.297 1 98.5 169 PHE A C 1
ATOM 1321 O O . PHE A 1 169 ? 4.516 48.25 14.445 1 98.5 169 PHE A O 1
ATOM 1328 N N . LYS A 1 170 ? 4.293 46.469 13.125 1 98.19 170 LYS A N 1
ATOM 1329 C CA . LYS A 1 170 ? 4.52 47.219 11.898 1 98.19 170 LYS A CA 1
ATOM 1330 C C . LYS A 1 170 ? 3.357 48.156 11.609 1 98.19 170 LYS A C 1
ATOM 1332 O O . LYS A 1 170 ? 3.572 49.312 11.25 1 98.19 170 LYS A O 1
ATOM 1337 N N . LEU A 1 171 ? 2.164 47.688 11.766 1 97.81 171 LEU A N 1
ATOM 1338 C CA . LEU A 1 171 ? 0.97 48.5 11.477 1 97.81 171 LEU A CA 1
ATOM 1339 C C . LEU A 1 171 ? 0.888 49.719 12.391 1 97.81 171 LEU A C 1
ATOM 1341 O O . LEU A 1 171 ? 0.376 50.75 11.992 1 97.81 171 LEU A O 1
ATOM 1345 N N . SER A 1 172 ? 1.358 49.562 13.594 1 97.38 172 SER A N 1
ATOM 1346 C CA . SER A 1 172 ? 1.253 50.625 14.586 1 97.38 172 SER A CA 1
ATOM 1347 C C . SER A 1 172 ? 2.439 51.594 14.508 1 97.38 172 SER A C 1
ATOM 1349 O O . SER A 1 172 ? 2.535 52.531 15.289 1 97.38 172 SER A O 1
ATOM 1351 N N . GLY A 1 173 ? 3.35 51.281 13.617 1 95.62 173 GLY A N 1
ATOM 1352 C CA . GLY A 1 173 ? 4.551 52.094 13.539 1 95.62 173 GLY A CA 1
ATOM 1353 C C . GLY A 1 173 ? 5.516 51.844 14.68 1 95.62 173 GLY A C 1
ATOM 1354 O O . GLY A 1 173 ? 6.199 52.781 15.141 1 95.62 173 GLY A O 1
ATOM 1355 N N . GLY A 1 174 ? 5.434 50.719 15.211 1 96.06 174 GLY A N 1
ATOM 1356 C CA . GLY A 1 174 ? 6.379 50.344 16.25 1 96.06 174 GLY A CA 1
ATOM 1357 C C . GLY A 1 174 ? 5.848 50.562 17.656 1 96.06 174 GLY A C 1
ATOM 1358 O O . GLY A 1 174 ? 6.566 50.344 18.625 1 96.06 174 GLY A O 1
ATOM 1359 N N . LYS A 1 175 ? 4.625 50.812 17.766 1 95.69 175 LYS A N 1
ATOM 1360 C CA . LYS A 1 175 ? 4.086 51.188 19.078 1 95.69 175 LYS A CA 1
ATOM 1361 C C . LYS A 1 175 ? 3.492 50 19.797 1 95.69 175 LYS A C 1
ATOM 1363 O O . LYS A 1 175 ? 3.416 49.969 21.031 1 95.69 175 LYS A O 1
ATOM 1368 N N . SER A 1 176 ? 3.018 49.031 19.062 1 97.12 176 SER A N 1
ATOM 1369 C CA . SER A 1 176 ? 2.297 47.906 19.641 1 97.12 176 SER A CA 1
ATOM 1370 C C . SER A 1 176 ? 3.098 46.625 19.531 1 97.12 176 SER A C 1
ATOM 1372 O O . SER A 1 176 ? 3.045 45.938 18.5 1 97.12 176 SER A O 1
ATOM 1374 N N . HIS A 1 177 ? 3.844 46.281 20.547 1 98.38 177 HIS A N 1
ATOM 1375 C CA . HIS A 1 177 ? 4.41 44.938 20.688 1 98.38 177 HIS A CA 1
ATOM 1376 C C . HIS A 1 177 ? 3.514 44.031 21.547 1 98.38 177 HIS A C 1
ATOM 1378 O O . HIS A 1 177 ? 3.799 43.812 22.719 1 98.38 177 HIS A O 1
ATOM 1384 N N . LEU A 1 178 ? 2.459 43.562 20.953 1 98.5 178 LEU A N 1
ATOM 1385 C CA . LEU A 1 178 ? 1.385 42.812 21.594 1 98.5 178 LEU A CA 1
ATOM 1386 C C . LEU A 1 178 ? 1.117 41.5 20.859 1 98.5 178 LEU A C 1
ATOM 1388 O O . LEU A 1 178 ? 1.593 41.312 19.734 1 98.5 178 LEU A O 1
ATOM 1392 N N . THR A 1 179 ? 0.517 40.594 21.422 1 98.5 179 THR A N 1
ATOM 1393 C CA . THR A 1 179 ? -0.016 39.375 20.828 1 98.5 179 THR A CA 1
ATOM 1394 C C . THR A 1 179 ? -1.353 39 21.453 1 98.5 179 THR A C 1
ATOM 1396 O O . THR A 1 179 ? -1.716 39.531 22.516 1 98.5 179 THR A O 1
ATOM 1399 N N . ASP A 1 180 ? -2.154 38.312 20.719 1 98.19 180 ASP A N 1
ATOM 1400 C CA . ASP A 1 180 ? -3.391 37.844 21.328 1 98.19 180 ASP A CA 1
ATOM 1401 C C . ASP A 1 180 ? -3.176 36.5 22.031 1 98.19 180 ASP A C 1
ATOM 1403 O O . ASP A 1 180 ? -2.227 35.781 21.734 1 98.19 180 ASP A O 1
ATOM 1407 N N . ILE A 1 181 ? -4.043 36.156 22.906 1 98.38 181 ILE A N 1
ATOM 1408 C CA . ILE A 1 181 ? -3.924 35.031 23.844 1 98.38 181 ILE A CA 1
ATOM 1409 C C . ILE A 1 181 ? -3.971 33.719 23.062 1 98.38 181 ILE A C 1
ATOM 1411 O O . ILE A 1 181 ? -3.361 32.719 23.469 1 98.38 181 ILE A O 1
ATOM 1415 N N . SER A 1 182 ? -4.699 33.625 21.938 1 98.44 182 SER A N 1
ATOM 1416 C CA . SER A 1 182 ? -4.738 32.406 21.125 1 98.44 182 SER A CA 1
ATOM 1417 C C . SER A 1 182 ? -3.381 32.125 20.5 1 98.44 182 SER A C 1
ATOM 1419 O O . SER A 1 182 ? -2.943 30.969 20.453 1 98.44 182 SER A O 1
ATOM 1421 N N . ASN A 1 183 ? -2.68 33.094 19.984 1 98.62 183 ASN A N 1
ATOM 1422 C CA . ASN A 1 183 ? -1.335 32.938 19.438 1 98.62 183 ASN A CA 1
ATOM 1423 C C . ASN A 1 183 ? -0.323 32.625 20.547 1 98.62 183 ASN A C 1
ATOM 1425 O O . ASN A 1 183 ? 0.537 31.75 20.359 1 98.62 183 ASN A O 1
ATOM 1429 N N . ALA A 1 184 ? -0.446 33.312 21.609 1 98.75 184 ALA A N 1
ATOM 1430 C CA . ALA A 1 184 ? 0.452 33.062 22.734 1 98.75 184 ALA A CA 1
ATOM 1431 C C . ALA A 1 184 ? 0.386 31.594 23.172 1 98.75 184 ALA A C 1
ATOM 1433 O O . ALA A 1 184 ? 1.413 30.984 23.484 1 98.75 184 ALA A O 1
ATOM 1434 N N . SER A 1 185 ? -0.774 31.078 23.219 1 98.38 185 SER A N 1
ATOM 1435 C CA . SER A 1 185 ? -0.997 29.719 23.703 1 98.38 185 SER A CA 1
ATOM 1436 C C . SER A 1 185 ? -0.305 28.688 22.812 1 98.38 185 SER A C 1
ATOM 1438 O O . SER A 1 185 ? -0.11 27.547 23.234 1 98.38 185 SER A O 1
ATOM 1440 N N . ARG A 1 186 ? 0.139 29.062 21.641 1 97.94 186 ARG A N 1
ATOM 1441 C CA . ARG A 1 186 ? 0.716 28.125 20.703 1 97.94 186 ARG A CA 1
ATOM 1442 C C . ARG A 1 186 ? 2.238 28.203 20.703 1 97.94 186 ARG A C 1
ATOM 1444 O O . ARG A 1 186 ? 2.908 27.438 20 1 97.94 186 ARG A O 1
ATOM 1451 N N . THR A 1 187 ? 2.848 29 21.531 1 98.56 187 THR A N 1
ATOM 1452 C CA . THR A 1 187 ? 4.281 29.266 21.5 1 98.56 187 THR A CA 1
ATOM 1453 C C . THR A 1 187 ? 5.047 28.219 22.297 1 98.56 187 THR A C 1
ATOM 1455 O O . THR A 1 187 ? 6.262 28.078 22.141 1 98.56 187 THR A O 1
ATOM 1458 N N . MET A 1 188 ? 4.383 27.484 23.141 1 98.38 188 MET A N 1
ATOM 1459 C CA . MET A 1 188 ? 4.98 26.547 24.094 1 98.38 188 MET A CA 1
ATOM 1460 C C . MET A 1 188 ? 5.711 27.297 25.203 1 98.38 188 MET A C 1
ATOM 1462 O O . MET A 1 188 ? 6.602 26.75 25.844 1 98.38 188 MET A O 1
ATOM 1466 N N . LEU A 1 189 ? 5.41 28.641 25.375 1 98.69 189 LEU A N 1
ATOM 1467 C CA . LEU A 1 189 ? 6.004 29.469 26.422 1 98.69 189 LEU A CA 1
ATOM 1468 C C . LEU A 1 189 ? 4.93 30.031 27.344 1 98.69 189 LEU A C 1
ATOM 1470 O O . LEU A 1 189 ? 5.238 30.562 28.406 1 98.69 189 LEU A O 1
ATOM 1474 N N . PHE A 1 190 ? 3.721 29.938 26.953 1 98.69 190 PHE A N 1
ATOM 1475 C CA . PHE A 1 190 ? 2.588 30.531 27.656 1 98.69 190 PHE A CA 1
ATOM 1476 C C . PHE A 1 190 ? 1.844 29.484 28.469 1 98.69 190 PHE A C 1
ATOM 1478 O O . PHE A 1 190 ? 1.491 28.422 27.953 1 98.69 190 PHE A O 1
ATOM 1485 N N . ASN A 1 191 ? 1.658 29.75 29.75 1 98.44 191 ASN A N 1
ATOM 1486 C CA . ASN A 1 191 ? 0.879 28.859 30.609 1 98.44 191 ASN A CA 1
ATOM 1487 C C . ASN A 1 191 ? -0.62 29.094 30.438 1 98.44 191 ASN A C 1
ATOM 1489 O O . ASN A 1 191 ? -1.139 30.141 30.812 1 98.44 191 ASN A O 1
ATOM 1493 N N . ILE A 1 192 ? -1.291 28.125 29.922 1 97.31 192 ILE A N 1
ATOM 1494 C CA . ILE A 1 192 ? -2.682 28.328 29.531 1 97.31 192 ILE A CA 1
ATOM 1495 C C . ILE A 1 192 ? -3.584 28.203 30.766 1 97.31 192 ILE A C 1
ATOM 1497 O O . ILE A 1 192 ? -4.773 28.516 30.703 1 97.31 192 ILE A O 1
ATOM 1501 N N . ASN A 1 193 ? -3.039 27.766 31.938 1 96.06 193 ASN A N 1
ATOM 1502 C CA . ASN A 1 193 ? -3.777 27.75 33.188 1 96.06 193 ASN A CA 1
ATOM 1503 C C . ASN A 1 193 ? -3.721 29.094 33.906 1 96.06 193 ASN A C 1
ATOM 1505 O O . ASN A 1 193 ? -4.75 29.609 34.344 1 96.06 193 ASN A O 1
ATOM 1509 N N . THR A 1 194 ? -2.533 29.672 33.969 1 97 194 THR A N 1
ATOM 1510 C CA . THR A 1 194 ? -2.346 30.922 34.688 1 97 194 THR A CA 1
ATOM 1511 C C . THR A 1 194 ? -2.492 32.125 33.75 1 97 194 THR A C 1
ATOM 1513 O O . THR A 1 194 ? -2.621 33.25 34.188 1 97 194 THR A O 1
ATOM 1516 N N . LEU A 1 195 ? -2.473 31.891 32.469 1 97.44 195 LEU A N 1
ATOM 1517 C CA . LEU A 1 195 ? -2.633 32.906 31.438 1 97.44 195 LEU A CA 1
ATOM 1518 C C . LEU A 1 195 ? -1.518 33.938 31.5 1 97.44 195 LEU A C 1
ATOM 1520 O O . LEU A 1 195 ? -1.78 35.125 31.453 1 97.44 195 LEU A O 1
ATOM 1524 N N . GLU A 1 196 ? -0.303 33.469 31.688 1 97.94 196 GLU A N 1
ATOM 1525 C CA . GLU A 1 196 ? 0.915 34.281 31.719 1 97.94 196 GLU A CA 1
ATOM 1526 C C . GLU A 1 196 ? 2.076 33.531 31.047 1 97.94 196 GLU A C 1
ATOM 1528 O O . GLU A 1 196 ? 2.059 32.312 30.938 1 97.94 196 GLU A O 1
ATOM 1533 N N . TRP A 1 197 ? 3.023 34.375 30.578 1 98.62 197 TRP A N 1
ATOM 1534 C CA . TRP A 1 197 ? 4.273 33.75 30.188 1 98.62 197 TRP A CA 1
ATOM 1535 C C . TRP A 1 197 ? 4.871 32.969 31.344 1 98.62 197 TRP A C 1
ATOM 1537 O O . TRP A 1 197 ? 5.004 33.5 32.469 1 98.62 197 TRP A O 1
ATOM 1547 N N . ASP A 1 198 ? 5.238 31.703 31.094 1 98.56 198 ASP A N 1
ATOM 1548 C CA . ASP A 1 198 ? 5.637 30.797 32.156 1 98.56 198 ASP A CA 1
ATOM 1549 C C . ASP A 1 198 ? 7.133 30.891 32.438 1 98.56 198 ASP A C 1
ATOM 1551 O O . ASP A 1 198 ? 7.949 30.578 31.578 1 98.56 198 ASP A O 1
ATOM 1555 N N . GLU A 1 199 ? 7.477 31.172 33.656 1 98.19 199 GLU A N 1
ATOM 1556 C CA . GLU A 1 199 ? 8.875 31.406 34.031 1 98.19 199 GLU A CA 1
ATOM 1557 C C . GLU A 1 199 ? 9.688 30.125 33.906 1 98.19 199 GLU A C 1
ATOM 1559 O O . GLU A 1 199 ? 10.859 30.156 33.531 1 98.19 199 GLU A O 1
ATOM 1564 N N . GLU A 1 200 ? 9.148 29.031 34.25 1 97.81 200 GLU A N 1
ATOM 1565 C CA . GLU A 1 200 ? 9.859 27.766 34.125 1 97.81 200 GLU A CA 1
ATOM 1566 C C . GLU A 1 200 ? 10.117 27.391 32.688 1 97.81 200 GLU A C 1
ATOM 1568 O O . GLU A 1 200 ? 11.18 26.875 32.344 1 97.81 200 GLU A O 1
ATOM 1573 N N . LEU A 1 201 ? 9.156 27.625 31.844 1 98.44 201 LEU A N 1
ATOM 1574 C CA . LEU A 1 201 ? 9.328 27.359 30.422 1 98.44 201 LEU A CA 1
ATOM 1575 C C . LEU A 1 201 ? 10.359 28.297 29.812 1 98.44 201 LEU A C 1
ATOM 1577 O O . LEU A 1 201 ? 11.148 27.891 28.953 1 98.44 201 LEU A O 1
ATOM 1581 N N . LEU A 1 202 ? 10.312 29.562 30.266 1 98.56 202 LEU A N 1
ATOM 1582 C CA . LEU A 1 202 ? 11.312 30.516 29.797 1 98.56 202 LEU A CA 1
ATOM 1583 C C . LEU A 1 202 ? 12.719 30.078 30.188 1 98.56 202 LEU A C 1
ATOM 1585 O O . LEU A 1 202 ? 13.656 30.219 29.406 1 98.56 202 LEU A O 1
ATOM 1589 N N . ARG A 1 203 ? 12.844 29.516 31.344 1 97.94 203 ARG A N 1
ATOM 1590 C CA . ARG A 1 203 ? 14.125 29 31.797 1 97.94 203 ARG A CA 1
ATOM 1591 C C . ARG A 1 203 ? 14.531 27.766 31 1 97.94 203 ARG A C 1
ATOM 1593 O O . ARG A 1 203 ? 15.68 27.641 30.578 1 97.94 203 ARG A O 1
ATOM 1600 N N . LEU A 1 204 ? 13.586 26.891 30.828 1 97.69 204 LEU A N 1
ATOM 1601 C CA . LEU A 1 204 ? 13.828 25.656 30.109 1 97.69 204 LEU A CA 1
ATOM 1602 C C . LEU A 1 204 ? 14.398 25.922 28.719 1 97.69 204 LEU A C 1
ATOM 1604 O O . LEU A 1 204 ? 15.359 25.281 28.297 1 97.69 204 LEU A O 1
ATOM 1608 N N . PHE A 1 205 ? 13.844 26.922 28.047 1 98.12 205 PHE A N 1
ATOM 1609 C CA . PHE A 1 205 ? 14.258 27.219 26.672 1 98.12 205 PHE A CA 1
ATOM 1610 C C . PHE A 1 205 ? 15.234 28.391 26.641 1 98.12 205 PHE A C 1
ATOM 1612 O O . PHE A 1 205 ? 15.648 28.828 25.578 1 98.12 205 PHE A O 1
ATOM 1619 N N . ARG A 1 206 ? 15.586 28.969 27.703 1 97.75 206 ARG A N 1
ATOM 1620 C CA . ARG A 1 206 ? 16.547 30.062 27.844 1 97.75 206 ARG A CA 1
ATOM 1621 C C . ARG A 1 206 ? 16.109 31.281 27.031 1 97.75 206 ARG A C 1
ATOM 1623 O O . ARG A 1 206 ? 16.891 31.812 26.234 1 97.75 206 ARG A O 1
ATOM 1630 N N . ILE A 1 207 ? 14.883 31.641 27.281 1 98.38 207 ILE A N 1
ATOM 1631 C CA . ILE A 1 207 ? 14.297 32.781 26.562 1 98.38 207 ILE A CA 1
ATOM 1632 C C . ILE A 1 207 ? 14.172 33.969 27.5 1 98.38 207 ILE A C 1
ATOM 1634 O O . ILE A 1 207 ? 13.508 33.875 28.531 1 98.38 207 ILE A O 1
ATOM 1638 N N . PRO A 1 208 ? 14.789 35.125 27.188 1 98.19 208 PRO A N 1
ATOM 1639 C CA . PRO A 1 208 ? 14.602 36.312 28 1 98.19 208 PRO A CA 1
ATOM 1640 C C . PRO A 1 208 ? 13.172 36.844 27.953 1 98.19 208 PRO A C 1
ATOM 1642 O O . PRO A 1 208 ? 12.625 37.031 26.875 1 98.19 208 PRO A O 1
ATOM 1645 N N . ARG A 1 209 ? 12.617 37.125 29.078 1 97 209 ARG A N 1
ATOM 1646 C CA . ARG A 1 209 ? 11.234 37.594 29.172 1 97 209 ARG A CA 1
ATOM 1647 C C . ARG A 1 209 ? 11.031 38.906 28.438 1 97 209 ARG A C 1
ATOM 1649 O O . ARG A 1 209 ? 9.977 39.125 27.844 1 97 209 ARG A O 1
ATOM 1656 N N . GLY A 1 210 ? 12.062 39.688 28.438 1 96.56 210 GLY A N 1
ATOM 1657 C CA . GLY A 1 210 ? 11.977 41.031 27.859 1 96.56 210 GLY A CA 1
ATOM 1658 C C . GLY A 1 210 ? 11.688 41.031 26.375 1 96.56 210 GLY A C 1
ATOM 1659 O O . GLY A 1 210 ? 11.273 42.031 25.812 1 96.56 210 GLY A O 1
ATOM 1660 N N . MET A 1 211 ? 11.852 39.906 25.703 1 97.5 211 MET A N 1
ATOM 1661 C CA . MET A 1 211 ? 11.641 39.844 24.266 1 97.5 211 MET A CA 1
ATOM 1662 C C . MET A 1 211 ? 10.18 39.562 23.938 1 97.5 211 MET A C 1
ATOM 1664 O O . MET A 1 211 ? 9.75 39.719 22.797 1 97.5 211 MET A O 1
ATOM 1668 N N . LEU A 1 212 ? 9.422 39.188 24.953 1 98.56 212 LEU A N 1
ATOM 1669 C CA . LEU A 1 212 ? 8.094 38.656 24.688 1 98.56 212 LEU A CA 1
ATOM 1670 C C . LEU A 1 212 ? 7.055 39.781 24.625 1 98.56 212 LEU A C 1
ATOM 1672 O O . LEU A 1 212 ? 7.164 40.781 25.344 1 98.56 212 LEU A O 1
ATOM 1676 N N . PRO A 1 213 ? 6.098 39.656 23.75 1 98.69 213 PRO A N 1
ATOM 1677 C CA . PRO A 1 213 ? 5.023 40.656 23.672 1 98.69 213 PRO A CA 1
ATOM 1678 C C . PRO A 1 213 ? 4.059 40.562 24.859 1 98.69 213 PRO A C 1
ATOM 1680 O O . PRO A 1 213 ? 3.951 39.531 25.5 1 98.69 213 PRO A O 1
ATOM 1683 N N . GLU A 1 214 ? 3.402 41.688 25.109 1 98.38 214 GLU A N 1
ATOM 1684 C CA . GLU A 1 214 ? 2.289 41.656 26.047 1 98.38 214 GLU A CA 1
ATOM 1685 C C . GLU A 1 214 ? 1.087 40.906 25.469 1 98.38 214 GLU A C 1
ATOM 1687 O O . GLU A 1 214 ? 0.765 41.062 24.297 1 98.38 214 GLU A O 1
ATOM 1692 N N . VAL A 1 215 ? 0.439 40.094 26.328 1 98.5 215 VAL A N 1
ATOM 1693 C CA . VAL A 1 215 ? -0.652 39.25 25.844 1 98.5 215 VAL A CA 1
ATOM 1694 C C . VAL A 1 215 ? -1.992 39.875 26.188 1 98.5 215 VAL A C 1
ATOM 1696 O O . VAL A 1 215 ? -2.191 40.344 27.312 1 98.5 215 VAL A O 1
ATOM 1699 N N . ARG A 1 216 ? -2.871 39.938 25.25 1 98.12 216 ARG A N 1
ATOM 1700 C CA . ARG A 1 216 ? -4.219 40.469 25.453 1 98.12 216 ARG A CA 1
ATOM 1701 C C . ARG A 1 216 ? -5.27 39.469 24.969 1 98.12 216 ARG A C 1
ATOM 1703 O O . ARG A 1 216 ? -4.945 38.531 24.234 1 98.12 216 ARG A O 1
ATOM 1710 N N . GLY A 1 217 ? -6.535 39.719 25.422 1 98.06 217 GLY A N 1
ATOM 1711 C CA . GLY A 1 217 ? -7.637 38.938 24.891 1 98.06 217 GLY A CA 1
ATOM 1712 C C . GLY A 1 217 ? -7.852 39.125 23.406 1 98.06 217 GLY A C 1
ATOM 1713 O O . GLY A 1 217 ? -7.363 40.125 22.828 1 98.06 217 GLY A O 1
ATOM 1714 N N . SER A 1 218 ? -8.617 38.344 22.781 1 98.5 218 SER A N 1
ATOM 1715 C CA . SER A 1 218 ? -8.727 38.25 21.328 1 98.5 218 SER A CA 1
ATOM 1716 C C . SER A 1 218 ? -9.508 39.438 20.75 1 98.5 218 SER A C 1
ATOM 1718 O O . SER A 1 218 ? -9.453 39.688 19.547 1 98.5 218 SER A O 1
ATOM 1720 N N . ALA A 1 219 ? -10.242 40.094 21.594 1 97.62 219 ALA A N 1
ATOM 1721 C CA . ALA A 1 219 ? -11 41.281 21.188 1 97.62 219 ALA A CA 1
ATOM 1722 C C . ALA A 1 219 ? -10.789 42.406 22.172 1 97.62 219 ALA A C 1
ATOM 1724 O O . ALA A 1 219 ? -11.734 43.125 22.5 1 97.62 219 ALA A O 1
ATOM 1725 N N . ALA A 1 220 ? -9.609 42.625 22.75 1 91.81 220 ALA A N 1
ATOM 1726 C CA . ALA A 1 220 ? -9.336 43.562 23.844 1 91.81 220 ALA A CA 1
ATOM 1727 C C . ALA A 1 220 ? -8.625 44.812 23.344 1 91.81 220 ALA A C 1
ATOM 1729 O O . ALA A 1 220 ? -8.273 45.688 24.141 1 91.81 220 ALA A O 1
ATOM 1730 N N . GLY A 1 221 ? -8.516 45.156 22.078 1 93.12 221 GLY A N 1
ATOM 1731 C CA . GLY A 1 221 ? -7.82 46.312 21.562 1 93.12 221 GLY A CA 1
ATOM 1732 C C . GLY A 1 221 ? -6.316 46.125 21.484 1 93.12 221 GLY A C 1
ATOM 1733 O O . GLY A 1 221 ? -5.672 45.812 22.484 1 93.12 221 GLY A O 1
ATOM 1734 N N . PHE A 1 222 ? -5.715 46.344 20.469 1 97.25 222 PHE A N 1
ATOM 1735 C CA . PHE A 1 222 ? -4.301 46.094 20.219 1 97.25 222 PHE A CA 1
ATOM 1736 C C . PHE A 1 222 ? -3.607 47.344 19.688 1 97.25 222 PHE A C 1
ATOM 1738 O O . PHE A 1 222 ? -2.504 47.281 19.141 1 97.25 222 PHE A O 1
ATOM 1745 N N . GLY A 1 223 ? -4.273 48.469 19.891 1 96.44 223 GLY A N 1
ATOM 1746 C CA . GLY A 1 223 ? -3.754 49.719 19.391 1 96.44 223 GLY A CA 1
ATOM 1747 C C . GLY A 1 223 ? -4.379 50.125 18.062 1 96.44 223 GLY A C 1
ATOM 1748 O O . GLY A 1 223 ? -5.496 49.719 17.75 1 96.44 223 GLY A O 1
ATOM 1749 N N . HIS A 1 224 ? -3.703 51.094 17.391 1 97.31 224 HIS A N 1
ATOM 1750 C CA . HIS A 1 224 ? -4.18 51.656 16.125 1 97.31 224 HIS A CA 1
ATOM 1751 C C . HIS A 1 224 ? -3.09 51.594 15.055 1 97.31 224 HIS A C 1
ATOM 1753 O O . HIS A 1 224 ? -1.899 51.594 15.383 1 97.31 224 HIS A O 1
ATOM 1759 N N . THR A 1 225 ? -3.58 51.5 13.867 1 96.81 225 THR A N 1
ATOM 1760 C CA . THR A 1 225 ? -2.619 51.688 12.781 1 96.81 225 THR A CA 1
ATOM 1761 C C . THR A 1 225 ? -2.053 53.094 12.781 1 96.81 225 THR A C 1
ATOM 1763 O O . THR A 1 225 ? -2.719 54.031 13.227 1 96.81 225 THR A O 1
ATOM 1766 N N . SER A 1 226 ? -0.85 53.125 12.32 1 95.56 226 SER A N 1
ATOM 1767 C CA . SER A 1 226 ? -0.276 54.438 12.078 1 95.56 226 SER A CA 1
ATOM 1768 C C . SER A 1 226 ? -0.871 55.062 10.828 1 95.56 226 SER A C 1
ATOM 1770 O O . SER A 1 226 ? -0.99 54.406 9.789 1 95.56 226 SER A O 1
ATOM 1772 N N . ALA A 1 227 ? -1.226 56.312 10.906 1 93.12 227 ALA A N 1
ATOM 1773 C CA . ALA A 1 227 ? -1.768 57.031 9.75 1 93.12 227 ALA A CA 1
ATOM 1774 C C . ALA A 1 227 ? -0.76 57.062 8.602 1 93.12 227 ALA A C 1
ATOM 1776 O O . ALA A 1 227 ? -1.142 57 7.43 1 93.12 227 ALA A O 1
ATOM 1777 N N . GLN A 1 228 ? 0.466 57.031 8.938 1 89.19 228 GLN A N 1
ATOM 1778 C CA . GLN A 1 228 ? 1.533 57.062 7.945 1 89.19 228 GLN A CA 1
ATOM 1779 C C . GLN A 1 228 ? 1.62 55.719 7.215 1 89.19 228 GLN A C 1
ATOM 1781 O O . GLN A 1 228 ? 2.02 55.656 6.051 1 89.19 228 GLN A O 1
ATOM 1786 N N . VAL A 1 229 ? 1.146 54.719 7.922 1 85.62 229 VAL A N 1
ATOM 1787 C CA . VAL A 1 229 ? 1.308 53.375 7.387 1 85.62 229 VAL A CA 1
ATOM 1788 C C . VAL A 1 229 ? 0.055 52.969 6.609 1 85.62 229 VAL A C 1
ATOM 1790 O O . VAL A 1 229 ? 0.142 52.531 5.461 1 85.62 229 VAL A O 1
ATOM 1793 N N . ALA A 1 230 ? -1.155 53.219 7.191 1 84.75 230 ALA A N 1
ATOM 1794 C CA . ALA A 1 230 ? -2.387 52.688 6.625 1 84.75 230 ALA A CA 1
ATOM 1795 C C . ALA A 1 230 ? -3.273 53.781 6.078 1 84.75 230 ALA A C 1
ATOM 1797 O O . ALA A 1 230 ? -4.355 53.531 5.547 1 84.75 230 ALA A O 1
ATOM 1798 N N . GLY A 1 231 ? -2.857 55 6.184 1 88.38 231 GLY A N 1
ATOM 1799 C CA . GLY A 1 231 ? -3.617 56.156 5.684 1 88.38 231 GLY A CA 1
ATOM 1800 C C . GLY A 1 231 ? -4.613 56.688 6.691 1 88.38 231 GLY A C 1
ATOM 1801 O O . GLY A 1 231 ? -5.25 57.719 6.453 1 88.38 231 GLY A O 1
ATOM 1802 N N . ALA A 1 232 ? -4.875 56 7.762 1 93.44 232 ALA A N 1
ATOM 1803 C CA . ALA A 1 232 ? -5.742 56.406 8.859 1 93.44 232 ALA A CA 1
ATOM 1804 C C . ALA A 1 232 ? -5.426 55.625 10.133 1 93.44 232 ALA A C 1
ATOM 1806 O O . ALA A 1 232 ? -4.762 54.594 10.078 1 93.44 232 ALA A O 1
ATOM 1807 N N . GLU A 1 233 ? -5.777 56.188 11.234 1 96.19 233 GLU A N 1
ATOM 1808 C CA . GLU A 1 233 ? -5.73 55.438 12.477 1 96.19 233 GLU A CA 1
ATOM 1809 C C . GLU A 1 233 ? -6.953 54.531 12.625 1 96.19 233 GLU A C 1
ATOM 1811 O O . GLU A 1 233 ? -8.055 55.031 12.922 1 96.19 233 GLU A O 1
ATOM 1816 N N . ILE A 1 234 ? -6.766 53.375 12.359 1 96.25 234 ILE A N 1
ATOM 1817 C CA . ILE A 1 234 ? -7.824 52.375 12.461 1 96.25 234 ILE A CA 1
ATOM 1818 C C . ILE A 1 234 ? -7.559 51.438 13.648 1 96.25 234 ILE A C 1
ATOM 1820 O O . ILE A 1 234 ? -6.441 50.969 13.828 1 96.25 234 ILE A O 1
ATOM 1824 N N . PRO A 1 235 ? -8.516 51.25 14.516 1 97.31 235 PRO A N 1
ATOM 1825 C CA . PRO A 1 235 ? -8.297 50.344 15.648 1 97.31 235 PRO A CA 1
ATOM 1826 C C . PRO A 1 235 ? -7.988 48.906 15.211 1 97.31 235 PRO A C 1
ATOM 1828 O O . PRO A 1 235 ? -8.672 48.375 14.336 1 97.31 235 PRO A O 1
ATOM 1831 N N . ILE A 1 236 ? -6.918 48.375 15.695 1 98.19 236 ILE A N 1
ATOM 1832 C CA . ILE A 1 236 ? -6.723 46.906 15.648 1 98.19 236 ILE A CA 1
ATOM 1833 C C . ILE A 1 236 ? -7.484 46.25 16.797 1 98.19 236 ILE A C 1
ATOM 1835 O O . ILE A 1 236 ? -7.051 46.312 17.953 1 98.19 236 ILE A O 1
ATOM 1839 N N . ALA A 1 237 ? -8.609 45.594 16.453 1 97.56 237 ALA A N 1
ATOM 1840 C CA . ALA A 1 237 ? -9.602 45.344 17.484 1 97.56 237 ALA A CA 1
ATOM 1841 C C . ALA A 1 237 ? -9.844 43.844 17.688 1 97.56 237 ALA A C 1
ATOM 1843 O O . ALA A 1 237 ? -10.492 43.438 18.656 1 97.56 237 ALA A O 1
ATOM 1844 N N . GLY A 1 238 ? -9.359 43.031 16.844 1 98.12 238 GLY A N 1
ATOM 1845 C CA . GLY A 1 238 ? -9.508 41.594 16.938 1 98.12 238 GLY A CA 1
ATOM 1846 C C . GLY A 1 238 ? -8.312 40.844 16.406 1 98.12 238 GLY A C 1
ATOM 1847 O O . GLY A 1 238 ? -7.789 41.156 15.336 1 98.12 238 GLY A O 1
ATOM 1848 N N . VAL A 1 239 ? -7.855 39.844 17.141 1 98.62 239 VAL A N 1
ATOM 1849 C CA . VAL A 1 239 ? -6.703 39.062 16.734 1 98.62 239 VAL A CA 1
ATOM 1850 C C . VAL A 1 239 ? -6.879 37.625 17.188 1 98.62 239 VAL A C 1
ATOM 1852 O O . VAL A 1 239 ? -7.324 37.375 18.312 1 98.62 239 VAL A O 1
ATOM 1855 N N . ALA A 1 240 ? -6.668 36.656 16.344 1 98.56 240 ALA A N 1
ATOM 1856 C CA . ALA A 1 240 ? -6.645 35.25 16.688 1 98.56 240 ALA A CA 1
ATOM 1857 C C . ALA A 1 240 ? -5.82 34.469 15.68 1 98.56 240 ALA A C 1
ATOM 1859 O O . ALA A 1 240 ? -5.695 34.844 14.516 1 98.56 240 ALA A O 1
ATOM 1860 N N . GLY A 1 241 ? -5.219 33.375 16.125 1 97.88 241 GLY A N 1
ATOM 1861 C CA . GLY A 1 241 ? -4.594 32.5 15.172 1 97.88 241 GLY A CA 1
ATOM 1862 C C . GLY A 1 241 ? -5.562 31.953 14.133 1 97.88 241 GLY A C 1
ATOM 1863 O O . GLY A 1 241 ? -6.777 32 14.336 1 97.88 241 GLY A O 1
ATOM 1864 N N . ASP A 1 242 ? -5.031 31.438 13.031 1 96 242 ASP A N 1
ATOM 1865 C CA . ASP A 1 242 ? -5.855 31.109 11.875 1 96 242 ASP A CA 1
ATOM 1866 C C . ASP A 1 242 ? -6.898 30.062 12.227 1 96 242 ASP A C 1
ATOM 1868 O O . ASP A 1 242 ? -8.086 30.219 11.938 1 96 242 ASP A O 1
ATOM 1872 N N . GLN A 1 243 ? -6.559 29 12.914 1 95.94 243 GLN A N 1
ATOM 1873 C CA . GLN A 1 243 ? -7.516 27.938 13.211 1 95.94 243 GLN A CA 1
ATOM 1874 C C . GLN A 1 243 ? -8.523 28.391 14.266 1 95.94 243 GLN A C 1
ATOM 1876 O O . GLN A 1 243 ? -9.688 27.984 14.234 1 95.94 243 GLN A O 1
ATOM 1881 N N . GLN A 1 244 ? -8.078 29.188 15.242 1 97.69 244 GLN A N 1
ATOM 1882 C CA . GLN A 1 244 ? -8.992 29.781 16.219 1 97.69 244 GLN A CA 1
ATOM 1883 C C . GLN A 1 244 ? -9.953 30.766 15.562 1 97.69 244 GLN A C 1
ATOM 1885 O O . GLN A 1 244 ? -11.141 30.781 15.883 1 97.69 244 GLN A O 1
ATOM 1890 N N . ALA A 1 245 ? -9.383 31.531 14.648 1 97.31 245 ALA A N 1
ATOM 1891 C CA . ALA A 1 245 ? -10.234 32.438 13.891 1 97.31 245 ALA A CA 1
ATOM 1892 C C . ALA A 1 245 ? -11.273 31.688 13.078 1 97.31 245 ALA A C 1
ATOM 1894 O O . ALA A 1 245 ? -12.43 32.094 12.984 1 97.31 245 ALA A O 1
ATOM 1895 N N . ALA A 1 246 ? -10.852 30.625 12.508 1 95.94 246 ALA A N 1
ATOM 1896 C CA . ALA A 1 246 ? -11.773 29.797 11.742 1 95.94 246 ALA A CA 1
ATOM 1897 C C . ALA A 1 246 ? -12.875 29.219 12.641 1 95.94 246 ALA A C 1
ATOM 1899 O O . ALA A 1 246 ? -14.047 29.172 12.242 1 95.94 246 ALA A O 1
ATOM 1900 N N . LEU A 1 247 ? -12.484 28.734 13.773 1 97.19 247 LEU A N 1
ATOM 1901 C CA . LEU A 1 247 ? -13.461 28.234 14.742 1 97.19 247 LEU A CA 1
ATOM 1902 C C . LEU A 1 247 ? -14.484 29.312 15.078 1 97.19 247 LEU A C 1
ATOM 1904 O O . LEU A 1 247 ? -15.688 29.047 15.125 1 97.19 247 LEU A O 1
ATOM 1908 N N . PHE A 1 248 ? -13.992 30.484 15.328 1 96.94 248 PHE A N 1
ATOM 1909 C CA . PHE A 1 248 ? -14.852 31.625 15.656 1 96.94 248 PHE A CA 1
ATOM 1910 C C . PHE A 1 248 ? -15.734 32 14.469 1 96.94 248 PHE A C 1
ATOM 1912 O O . PHE A 1 248 ? -16.922 32.25 14.625 1 96.94 248 PHE A O 1
ATOM 1919 N N . GLY A 1 249 ? -15.172 32.062 13.312 1 94.69 249 GLY A N 1
ATOM 1920 C CA . GLY A 1 249 ? -15.891 32.406 12.094 1 94.69 249 GLY A CA 1
ATOM 1921 C C . GLY A 1 249 ? -17 31.406 11.758 1 94.69 249 GLY A C 1
ATOM 1922 O O . GLY A 1 249 ? -18 31.781 11.141 1 94.69 249 GLY A O 1
ATOM 1923 N N . GLN A 1 250 ? -16.812 30.219 12.188 1 95 250 GLN A N 1
ATOM 1924 C CA . GLN A 1 250 ? -17.781 29.172 11.953 1 95 250 GLN A CA 1
ATOM 1925 C C . GLN A 1 250 ? -18.906 29.219 12.984 1 95 250 GLN A C 1
ATOM 1927 O O . GLN A 1 250 ? -19.859 28.438 12.922 1 95 250 GLN A O 1
ATOM 1932 N N . GLY A 1 251 ? -18.797 30.156 13.938 1 94.19 251 GLY A N 1
ATOM 1933 C CA . GLY A 1 251 ? -19.828 30.312 14.953 1 94.19 251 GLY A CA 1
ATOM 1934 C C . GLY A 1 251 ? -19.828 29.219 15.992 1 94.19 251 GLY A C 1
ATOM 1935 O O . GLY A 1 251 ? -20.859 28.891 16.562 1 94.19 251 GLY A O 1
ATOM 1936 N N . CYS A 1 252 ? -18.688 28.562 16.156 1 95.88 252 CYS A N 1
ATOM 1937 C CA . CYS A 1 252 ? -18.594 27.469 17.125 1 95.88 252 CYS A CA 1
ATOM 1938 C C . CYS A 1 252 ? -18.375 28 18.531 1 95.88 252 CYS A C 1
ATOM 1940 O O . CYS A 1 252 ? -17.328 27.766 19.125 1 95.88 252 CYS A O 1
ATOM 1942 N N . PHE A 1 253 ? -19.422 28.562 19.125 1 95.5 253 PHE A N 1
ATOM 1943 C CA . PHE A 1 253 ? -19.297 29.328 20.359 1 95.5 253 PHE A CA 1
ATOM 1944 C C . PHE A 1 253 ? -19.578 28.438 21.578 1 95.5 253 PHE A C 1
ATOM 1946 O O . PHE A 1 253 ? -19.172 28.766 22.688 1 95.5 253 PHE A O 1
ATOM 1953 N N . ALA A 1 254 ? -20.25 27.359 21.328 1 94.56 254 ALA A N 1
ATOM 1954 C CA . ALA A 1 254 ? -20.625 26.5 22.438 1 94.56 254 ALA A CA 1
ATOM 1955 C C . ALA A 1 254 ? -19.688 25.297 22.531 1 94.56 254 ALA A C 1
ATOM 1957 O O . ALA A 1 254 ? -19.203 24.797 21.516 1 94.56 254 ALA A O 1
ATOM 1958 N N . PRO A 1 255 ? -19.469 24.844 23.844 1 95.25 255 PRO A N 1
ATOM 1959 C CA . PRO A 1 255 ? -18.672 23.625 23.984 1 95.25 255 PRO A CA 1
ATOM 1960 C C . PRO A 1 255 ? -19.219 22.469 23.141 1 95.25 255 PRO A C 1
ATOM 1962 O O . PRO A 1 255 ? -20.438 22.25 23.094 1 95.25 255 PRO A O 1
ATOM 1965 N N . GLY A 1 256 ? -18.281 21.797 22.516 1 95.06 256 GLY A N 1
ATOM 1966 C CA . GLY A 1 256 ? -18.672 20.656 21.703 1 95.06 256 GLY A CA 1
ATOM 1967 C C . GLY A 1 256 ? -18.812 20.984 20.234 1 95.06 256 GLY A C 1
ATOM 1968 O O . GLY A 1 256 ? -18.797 20.078 19.391 1 95.06 256 GLY A O 1
ATOM 1969 N N . MET A 1 257 ? -19 22.25 19.906 1 96.06 257 MET A N 1
ATOM 1970 C CA . MET A 1 257 ? -18.984 22.641 18.5 1 96.06 257 MET A CA 1
ATOM 1971 C C . MET A 1 257 ? -17.578 22.578 17.922 1 96.06 257 MET A C 1
ATOM 1973 O O . MET A 1 257 ? -16.609 22.953 18.578 1 96.06 257 MET A O 1
ATOM 1977 N N . ALA A 1 258 ? -17.5 21.969 16.766 1 97.75 258 ALA A N 1
ATOM 1978 C CA . ALA A 1 258 ? -16.188 21.734 16.156 1 97.75 258 ALA A CA 1
ATOM 1979 C C . ALA A 1 258 ? -16.188 22.047 14.672 1 97.75 258 ALA A C 1
ATOM 1981 O O . ALA A 1 258 ? -17.25 22.016 14.031 1 97.75 258 ALA A O 1
ATOM 1982 N N . LYS A 1 259 ? -15 22.375 14.25 1 97.56 259 LYS A N 1
ATOM 1983 C CA . LYS A 1 259 ? -14.797 22.609 12.82 1 97.56 259 LYS A CA 1
ATOM 1984 C C . LYS A 1 259 ? -13.57 21.859 12.305 1 97.56 259 LYS A C 1
ATOM 1986 O O . LYS A 1 259 ? -12.633 21.594 13.07 1 97.56 259 LYS A O 1
ATOM 1991 N N . ALA A 1 260 ? -13.602 21.531 11.039 1 97.25 260 ALA A N 1
ATOM 1992 C CA . ALA A 1 260 ? -12.453 20.984 10.336 1 97.25 260 ALA A CA 1
ATOM 1993 C C . ALA A 1 260 ? -12.125 21.812 9.094 1 97.25 260 ALA A C 1
ATOM 1995 O O . ALA A 1 260 ? -13.008 22.062 8.266 1 97.25 260 ALA A O 1
ATOM 1996 N N . THR A 1 261 ? -10.953 22.297 9.039 1 94.81 261 THR A N 1
ATOM 1997 C CA . THR A 1 261 ? -10.461 22.969 7.844 1 94.81 261 THR A CA 1
ATOM 1998 C C . THR A 1 261 ? -9.625 22.016 6.988 1 94.81 261 THR A C 1
ATOM 2000 O O . THR A 1 261 ? -8.547 21.594 7.398 1 94.81 261 THR A O 1
ATOM 2003 N N . PHE A 1 262 ? -10.148 21.75 5.77 1 92.88 262 PHE A N 1
ATOM 2004 C CA . PHE A 1 262 ? -9.461 20.812 4.883 1 92.88 262 PHE A CA 1
ATOM 2005 C C . PHE A 1 262 ? -8.625 21.562 3.848 1 92.88 262 PHE A C 1
ATOM 2007 O O . PHE A 1 262 ? -9.18 22.203 2.947 1 92.88 262 PHE A O 1
ATOM 2014 N N . GLY A 1 263 ? -7.34 21.516 3.889 1 88.5 263 GLY A N 1
ATOM 2015 C CA . GLY A 1 263 ? -6.371 22 2.91 1 88.5 263 GLY A CA 1
ATOM 2016 C C . GLY A 1 263 ? -5.375 20.938 2.494 1 88.5 263 GLY A C 1
ATOM 2017 O O . GLY A 1 263 ? -5.75 19.781 2.25 1 88.5 263 GLY A O 1
ATOM 2018 N N . THR A 1 264 ? -4.062 21.406 2.391 1 85.19 264 THR A N 1
ATOM 2019 C CA . THR A 1 264 ? -3.01 20.406 2.217 1 85.19 264 THR A CA 1
ATOM 2020 C C . THR A 1 264 ? -3.035 19.391 3.352 1 85.19 264 THR A C 1
ATOM 2022 O O . THR A 1 264 ? -2.971 18.188 3.111 1 85.19 264 THR A O 1
ATOM 2025 N N . GLY A 1 265 ? -3.053 19.891 4.484 1 91.38 265 GLY A N 1
ATOM 2026 C CA . GLY A 1 265 ? -3.422 19.156 5.684 1 91.38 265 GLY A CA 1
ATOM 2027 C C . GLY A 1 265 ? -4.797 19.531 6.207 1 91.38 265 GLY A C 1
ATOM 2028 O O . GLY A 1 265 ? -5.555 20.234 5.539 1 91.38 265 GLY A O 1
ATOM 2029 N N . ALA A 1 266 ? -5.184 18.953 7.301 1 95.12 266 ALA A N 1
ATOM 2030 C CA . ALA A 1 266 ? -6.453 19.297 7.934 1 95.12 266 ALA A CA 1
ATOM 2031 C C . ALA A 1 266 ? -6.258 19.594 9.422 1 95.12 266 ALA A C 1
ATOM 2033 O O . ALA A 1 266 ? -5.422 18.984 10.078 1 95.12 266 ALA A O 1
ATOM 2034 N N . PHE A 1 267 ? -7.012 20.594 9.875 1 95.81 267 PHE A N 1
ATOM 2035 C CA . PHE A 1 267 ? -7 20.984 11.281 1 95.81 267 PHE A CA 1
ATOM 2036 C C . PHE A 1 267 ? -8.406 20.938 11.867 1 95.81 267 PHE A C 1
ATOM 2038 O O . PHE A 1 267 ? -9.312 21.594 11.375 1 95.81 267 PHE A O 1
ATOM 2045 N N . VAL A 1 268 ? -8.492 20.141 12.852 1 97.44 268 VAL A N 1
ATOM 2046 C CA . VAL A 1 268 ? -9.758 20.016 13.562 1 97.44 268 VAL A CA 1
ATOM 2047 C C . VAL A 1 268 ? -9.664 20.734 14.914 1 97.44 268 VAL A C 1
ATOM 2049 O O . VAL A 1 268 ? -8.719 20.516 15.672 1 97.44 268 VAL A O 1
ATOM 2052 N N . VAL A 1 269 ? -10.625 21.609 15.133 1 97.81 269 VAL A N 1
ATOM 2053 C CA . VAL A 1 269 ? -10.648 22.344 16.391 1 97.81 269 VAL A CA 1
ATOM 2054 C C . VAL A 1 269 ? -12.031 22.234 17.031 1 97.81 269 VAL A C 1
ATOM 2056 O O . VAL A 1 269 ? -13.047 22.422 16.359 1 97.81 269 VAL A O 1
ATOM 2059 N N . MET A 1 270 ? -12.062 21.922 18.266 1 97.44 270 MET A N 1
ATOM 2060 C CA . MET A 1 270 ? -13.305 21.812 19.031 1 97.44 270 MET A CA 1
ATOM 2061 C C . MET A 1 270 ? -13.305 22.766 20.219 1 97.44 270 MET A C 1
ATOM 2063 O O . MET A 1 270 ? -12.344 22.797 20.984 1 97.44 270 MET A O 1
ATOM 2067 N N . ASN A 1 271 ? -14.344 23.609 20.281 1 97.44 271 ASN A N 1
ATOM 2068 C CA . ASN A 1 271 ? -14.539 24.406 21.484 1 97.44 271 ASN A CA 1
ATOM 2069 C C . ASN A 1 271 ? -14.82 23.531 22.703 1 97.44 271 ASN A C 1
ATOM 2071 O O . ASN A 1 271 ? -15.773 22.766 22.703 1 97.44 271 ASN A O 1
ATOM 2075 N N . SER A 1 272 ? -13.938 23.641 23.688 1 95.5 272 SER A N 1
ATOM 2076 C CA . SER A 1 272 ? -14.125 22.812 24.875 1 95.5 272 SER A CA 1
ATOM 2077 C C . SER A 1 272 ? -14.617 23.625 26.062 1 95.5 272 SER A C 1
ATOM 2079 O O . SER A 1 272 ? -14.719 23.109 27.172 1 95.5 272 SER A O 1
ATOM 2081 N N . GLY A 1 273 ? -14.906 24.891 25.828 1 94.75 273 GLY A N 1
ATOM 2082 C CA . GLY A 1 273 ? -15.508 25.719 26.875 1 94.75 273 GLY A CA 1
ATOM 2083 C C . GLY A 1 273 ? -14.492 26.266 27.859 1 94.75 273 GLY A C 1
ATOM 2084 O O . GLY A 1 273 ? -13.359 26.562 27.484 1 94.75 273 GLY A O 1
ATOM 2085 N N . ALA A 1 274 ? -14.922 26.469 29.078 1 91.62 274 ALA A N 1
ATOM 2086 C CA . ALA A 1 274 ? -14.109 27.125 30.094 1 91.62 274 ALA A CA 1
ATOM 2087 C C . ALA A 1 274 ? -13.18 26.141 30.781 1 91.62 274 ALA A C 1
ATOM 2089 O O . ALA A 1 274 ? -12.305 26.531 31.547 1 91.62 274 ALA A O 1
ATOM 2090 N N . ARG A 1 275 ? -13.328 24.875 30.422 1 88.44 275 ARG A N 1
ATOM 2091 C CA . ARG A 1 275 ? -12.492 23.859 31.047 1 88.44 275 ARG A CA 1
ATOM 2092 C C . ARG A 1 275 ? -11.461 23.312 30.062 1 88.44 275 ARG A C 1
ATOM 2094 O O . ARG A 1 275 ? -11.781 23.078 28.891 1 88.44 275 ARG A O 1
ATOM 2101 N N . LEU A 1 276 ? -10.336 23.203 30.688 1 86.69 276 LEU A N 1
ATOM 2102 C CA . LEU A 1 276 ? -9.258 22.625 29.891 1 86.69 276 LEU A CA 1
ATOM 2103 C C . LEU A 1 276 ? -9.484 21.125 29.672 1 86.69 276 LEU A C 1
ATOM 2105 O O . LEU A 1 276 ? -9.812 20.406 30.609 1 86.69 276 LEU A O 1
ATOM 2109 N N . GLY A 1 277 ? -9.469 20.703 28.469 1 84.94 277 GLY A N 1
ATOM 2110 C CA . GLY A 1 277 ? -9.461 19.297 28.156 1 84.94 277 GLY A CA 1
ATOM 2111 C C . GLY A 1 277 ? -8.07 18.734 27.906 1 84.94 277 GLY A C 1
ATOM 2112 O O . GLY A 1 277 ? -7.262 19.375 27.234 1 84.94 277 GLY A O 1
ATOM 2113 N N . VAL A 1 278 ? -7.758 17.594 28.672 1 82.25 278 VAL A N 1
ATOM 2114 C CA . VAL A 1 278 ? -6.438 17 28.5 1 82.25 278 VAL A CA 1
ATOM 2115 C C . VAL A 1 278 ? -6.574 15.531 28.094 1 82.25 278 VAL A C 1
ATOM 2117 O O . VAL A 1 278 ? -7.355 14.781 28.688 1 82.25 278 VAL A O 1
ATOM 2120 N N . GLY A 1 279 ? -5.969 15.227 26.984 1 83.12 279 GLY A N 1
ATOM 2121 C CA . GLY A 1 279 ? -6.02 13.852 26.516 1 83.12 279 GLY A CA 1
ATOM 2122 C C . GLY A 1 279 ? -4.852 13.477 25.625 1 83.12 279 GLY A C 1
ATOM 2123 O O . GLY A 1 279 ? -4.129 14.352 25.141 1 83.12 279 GLY A O 1
ATOM 2124 N N . ASP A 1 280 ? -4.77 12.156 25.484 1 83.56 280 ASP A N 1
ATOM 2125 C CA . ASP A 1 280 ? -3.66 11.633 24.688 1 83.56 280 ASP A CA 1
ATOM 2126 C C . ASP A 1 280 ? -3.822 11.984 23.219 1 83.56 280 ASP A C 1
ATOM 2128 O O . ASP A 1 280 ? -4.91 11.852 22.656 1 83.56 280 ASP A O 1
ATOM 2132 N N . GLY A 1 281 ? -2.766 12.602 22.703 1 87.06 281 GLY A N 1
ATOM 2133 C CA . GLY A 1 281 ? -2.664 12.797 21.266 1 87.06 281 GLY A CA 1
ATOM 2134 C C . GLY A 1 281 ? -3.279 14.102 20.781 1 87.06 281 GLY A C 1
ATOM 2135 O O . GLY A 1 281 ? -3.1 14.492 19.641 1 87.06 281 GLY A O 1
ATOM 2136 N N . VAL A 1 282 ? -4.152 14.766 21.656 1 93.19 282 VAL A N 1
ATOM 2137 C CA . VAL A 1 282 ? -4.754 16.031 21.25 1 93.19 282 VAL A CA 1
ATOM 2138 C C . VAL A 1 282 ? -4.012 17.188 21.906 1 93.19 282 VAL A C 1
ATOM 2140 O O . VAL A 1 282 ? -3.379 17.016 22.953 1 93.19 282 VAL A O 1
ATOM 2143 N N . LEU A 1 283 ? -4.082 18.297 21.25 1 95.5 283 LEU A N 1
ATOM 2144 C CA . LEU A 1 283 ? -3.514 19.516 21.828 1 95.5 283 LEU A CA 1
ATOM 2145 C C . LEU A 1 283 ? -4.598 20.344 22.5 1 95.5 283 LEU A C 1
ATOM 2147 O O . LEU A 1 283 ? -5.723 20.438 22 1 95.5 283 LEU A O 1
ATOM 2151 N N . SER A 1 284 ? -4.242 20.859 23.625 1 96.12 284 SER A N 1
ATOM 2152 C CA . SER A 1 284 ? -5.098 21.844 24.266 1 96.12 284 SER A CA 1
ATOM 2153 C C . SER A 1 284 ? -4.605 23.266 23.984 1 96.12 284 SER A C 1
ATOM 2155 O O . SER A 1 284 ? -3.398 23.516 23.969 1 96.12 284 SER A O 1
ATOM 2157 N N . THR A 1 285 ? -5.551 24.125 23.688 1 96.5 285 THR A N 1
ATOM 2158 C CA . THR A 1 285 ? -5.199 25.5 23.375 1 96.5 285 THR A CA 1
ATOM 2159 C C . THR A 1 285 ? -6.281 26.453 23.859 1 96.5 285 THR A C 1
ATOM 2161 O O . THR A 1 285 ? -7.309 26.031 24.391 1 96.5 285 THR A O 1
ATOM 2164 N N . ILE A 1 286 ? -5.93 27.688 23.828 1 97.94 286 ILE A N 1
ATOM 2165 C CA . ILE A 1 286 ? -6.934 28.719 24.078 1 97.94 286 ILE A CA 1
ATOM 2166 C C . ILE A 1 286 ? -7.641 29.078 22.766 1 97.94 286 ILE A C 1
ATOM 2168 O O . ILE A 1 286 ? -6.988 29.344 21.766 1 97.94 286 ILE A O 1
ATOM 2172 N N . ALA A 1 287 ? -8.953 29.016 22.766 1 97.94 287 ALA A N 1
ATOM 2173 C CA . ALA A 1 287 ? -9.734 29.391 21.594 1 97.94 287 ALA A CA 1
ATOM 2174 C C . ALA A 1 287 ? -9.734 30.906 21.422 1 97.94 287 ALA A C 1
ATOM 2176 O O . ALA A 1 287 ? -9.242 31.422 20.406 1 97.94 287 ALA A O 1
ATOM 2177 N N . TRP A 1 288 ? -10.32 31.609 22.359 1 98.19 288 TRP A N 1
ATOM 2178 C CA . TRP A 1 288 ? -10.352 33.062 22.406 1 98.19 288 TRP A CA 1
ATOM 2179 C C . TRP A 1 288 ? -10.734 33.562 23.797 1 98.19 288 TRP A C 1
ATOM 2181 O O . TRP A 1 288 ? -11.086 32.781 24.672 1 98.19 288 TRP A O 1
ATOM 2191 N N . GLN A 1 289 ? -10.484 34.812 23.984 1 97.75 289 GLN A N 1
ATOM 2192 C CA . GLN A 1 289 ? -11.023 35.531 25.141 1 97.75 289 GLN A CA 1
ATOM 2193 C C . GLN A 1 289 ? -11.695 36.812 24.703 1 97.75 289 GLN A C 1
ATOM 2195 O O . GLN A 1 289 ? -11.062 37.688 24.094 1 97.75 289 GLN A O 1
ATOM 2200 N N . LEU A 1 290 ? -12.984 36.938 24.984 1 96.88 290 LEU A N 1
ATOM 2201 C CA . LEU A 1 290 ? -13.742 38.125 24.688 1 96.88 290 LEU A CA 1
ATOM 2202 C C . LEU A 1 290 ? -13.781 39.062 25.891 1 96.88 290 LEU A C 1
ATOM 2204 O O . LEU A 1 290 ? -13.555 38.625 27.031 1 96.88 290 LEU A O 1
ATOM 2208 N N . PRO A 1 291 ? -14.039 40.344 25.625 1 94.75 291 PRO A N 1
ATOM 2209 C CA . PRO A 1 291 ? -14.078 41.281 26.734 1 94.75 291 PRO A CA 1
ATOM 2210 C C . PRO A 1 291 ? -15.109 40.906 27.797 1 94.75 291 PRO A C 1
ATOM 2212 O O . PRO A 1 291 ? -16.281 40.688 27.469 1 94.75 291 PRO A O 1
ATOM 2215 N N . GLY A 1 292 ? -14.602 40.875 28.969 1 92.44 292 GLY A N 1
ATOM 2216 C CA . GLY A 1 292 ? -15.492 40.625 30.094 1 92.44 292 GLY A CA 1
ATOM 2217 C C . GLY A 1 292 ? -15.875 39.188 30.266 1 92.44 292 GLY A C 1
ATOM 2218 O O . GLY A 1 292 ? -16.703 38.844 31.109 1 92.44 292 GLY A O 1
ATOM 2219 N N . GLU A 1 293 ? -15.32 38.344 29.484 1 94 293 GLU A N 1
ATOM 2220 C CA . GLU A 1 293 ? -15.648 36.906 29.531 1 94 293 GLU A CA 1
ATOM 2221 C C . GLU A 1 293 ? -14.43 36.094 29.906 1 94 293 GLU A C 1
ATOM 2223 O O . GLU A 1 293 ? -13.289 36.531 29.781 1 94 293 GLU A O 1
ATOM 2228 N N . ALA A 1 294 ? -14.711 34.938 30.484 1 94.12 294 ALA A N 1
ATOM 2229 C CA . ALA A 1 294 ? -13.633 34 30.766 1 94.12 294 ALA A CA 1
ATOM 2230 C C . ALA A 1 294 ? -13.023 33.438 29.484 1 94.12 294 ALA A C 1
ATOM 2232 O O . ALA A 1 294 ? -13.664 33.469 28.438 1 94.12 294 ALA A O 1
ATOM 2233 N N . VAL A 1 295 ? -11.82 33 29.625 1 96.38 295 VAL A N 1
ATOM 2234 C CA . VAL A 1 295 ? -11.141 32.375 28.5 1 96.38 295 VAL A CA 1
ATOM 2235 C C . VAL A 1 295 ? -11.906 31.125 28.047 1 96.38 295 VAL A C 1
ATOM 2237 O O . VAL A 1 295 ? -12.414 30.375 28.875 1 96.38 295 VAL A O 1
ATOM 2240 N N . GLN A 1 296 ? -12.062 31 26.781 1 97.25 296 GLN A N 1
ATOM 2241 C CA . GLN A 1 296 ? -12.57 29.766 26.172 1 97.25 296 GLN A CA 1
ATOM 2242 C C . GLN A 1 296 ? -11.422 28.906 25.641 1 97.25 296 GLN A C 1
ATOM 2244 O O . GLN A 1 296 ? -10.5 29.422 25 1 97.25 296 GLN A O 1
ATOM 2249 N N . TYR A 1 297 ? -11.5 27.625 25.969 1 97.75 297 TYR A N 1
ATOM 2250 C CA . TYR A 1 297 ? -10.469 26.688 25.516 1 97.75 297 TYR A CA 1
ATOM 2251 C C . TYR A 1 297 ? -10.945 25.891 24.312 1 97.75 297 TYR A C 1
ATOM 2253 O O . TYR A 1 297 ? -12.133 25.875 23.984 1 97.75 297 TYR A O 1
ATOM 2261 N N . ALA A 1 298 ? -9.953 25.297 23.656 1 97.62 298 ALA A N 1
ATOM 2262 C CA . ALA A 1 298 ? -10.227 24.422 22.516 1 97.62 298 ALA A CA 1
ATOM 2263 C C . ALA A 1 298 ? -9.258 23.25 22.484 1 97.62 298 ALA A C 1
ATOM 2265 O O . ALA A 1 298 ? -8.188 23.297 23.094 1 97.62 298 ALA A O 1
ATOM 2266 N N . LEU A 1 299 ? -9.688 22.188 21.906 1 97.19 299 LEU A N 1
ATOM 2267 C CA . LEU A 1 299 ? -8.844 21.062 21.531 1 97.19 299 LEU A CA 1
ATOM 2268 C C . LEU A 1 299 ? -8.547 21.078 20.031 1 97.19 299 LEU A C 1
ATOM 2270 O O . LEU A 1 299 ? -9.422 21.406 19.219 1 97.19 299 LEU A O 1
ATOM 2274 N N . GLU A 1 300 ? -7.336 20.781 19.766 1 96.69 300 GLU A N 1
ATOM 2275 C CA . GLU A 1 300 ? -6.945 20.828 18.359 1 96.69 300 GLU A CA 1
ATOM 2276 C C . GLU A 1 300 ? -6.281 19.531 17.922 1 96.69 300 GLU A C 1
ATOM 2278 O O . GLU A 1 300 ? -5.508 18.938 18.688 1 96.69 300 GLU A O 1
ATOM 2283 N N . GLY A 1 301 ? -6.68 19.047 16.797 1 95.5 301 GLY A N 1
ATOM 2284 C CA . GLY A 1 301 ? -6.023 17.938 16.094 1 95.5 301 GLY A CA 1
ATOM 2285 C C . GLY A 1 301 ? -5.457 18.344 14.75 1 95.5 301 GLY A C 1
ATOM 2286 O O . GLY A 1 301 ? -6.109 19.062 13.984 1 95.5 301 GLY A O 1
ATOM 2287 N N . SER A 1 302 ? -4.242 17.891 14.5 1 93.56 302 SER A N 1
ATOM 2288 C CA . SER A 1 302 ? -3.551 18.203 13.258 1 93.56 302 SER A CA 1
ATOM 2289 C C . SER A 1 302 ? -3.371 16.953 12.398 1 93.56 302 SER A C 1
ATOM 2291 O O . SER A 1 302 ? -2.838 15.953 12.859 1 93.56 302 SER A O 1
ATOM 2293 N N . ILE A 1 303 ? -3.828 17.047 11.211 1 94.81 303 ILE A N 1
ATOM 2294 C CA . ILE A 1 303 ? -3.641 16.031 10.188 1 94.81 303 ILE A CA 1
ATOM 2295 C C . ILE A 1 303 ? -2.707 16.547 9.102 1 94.81 303 ILE A C 1
ATOM 2297 O O . ILE A 1 303 ? -3.043 17.5 8.383 1 94.81 303 ILE A O 1
ATOM 2301 N N . PHE A 1 304 ? -1.593 15.945 8.953 1 89.12 304 PHE A N 1
ATOM 2302 C CA . PHE A 1 304 ? -0.53 16.5 8.117 1 89.12 304 PHE A CA 1
ATOM 2303 C C . PHE A 1 304 ? -0.848 16.312 6.641 1 89.12 304 PHE A C 1
ATOM 2305 O O . PHE A 1 304 ? -0.471 17.141 5.812 1 89.12 304 PHE A O 1
ATOM 2312 N N . ILE A 1 305 ? -1.492 15.188 6.332 1 92.06 305 ILE A N 1
ATOM 2313 C CA . ILE A 1 305 ? -1.793 14.867 4.938 1 92.06 305 ILE A CA 1
ATOM 2314 C C . ILE A 1 305 ? -3.299 14.68 4.766 1 92.06 305 ILE A C 1
ATOM 2316 O O . ILE A 1 305 ? -3.871 13.711 5.266 1 92.06 305 ILE A O 1
ATOM 2320 N N . ALA A 1 306 ? -3.932 15.609 4.113 1 94.81 306 ALA A N 1
ATOM 2321 C CA . ALA A 1 306 ? -5.336 15.531 3.713 1 94.81 306 ALA A CA 1
ATOM 2322 C C . ALA A 1 306 ? -5.492 15.766 2.213 1 94.81 306 ALA A C 1
ATOM 2324 O O . ALA A 1 306 ? -5.367 14.828 1.416 1 94.81 306 ALA A O 1
ATOM 2325 N N . GLY A 1 307 ? -5.629 17.078 1.812 1 91.31 307 GLY A N 1
ATOM 2326 C CA . GLY A 1 307 ? -5.633 17.359 0.388 1 91.31 307 GLY A CA 1
ATOM 2327 C C . GLY A 1 307 ? -4.367 16.906 -0.315 1 91.31 307 GLY A C 1
ATOM 2328 O O . GLY A 1 307 ? -4.395 16.578 -1.502 1 91.31 307 GLY A O 1
ATOM 2329 N N . ALA A 1 308 ? -3.318 16.906 0.402 1 90.44 308 ALA A N 1
ATOM 2330 C CA . ALA A 1 308 ? -2.031 16.484 -0.146 1 90.44 308 ALA A CA 1
ATOM 2331 C C . ALA A 1 308 ? -2.082 15.023 -0.595 1 90.44 308 ALA A C 1
ATOM 2333 O O . ALA A 1 308 ? -1.325 14.609 -1.479 1 90.44 308 ALA A O 1
ATOM 2334 N N . ALA A 1 309 ? -2.943 14.227 -0.001 1 95.56 309 ALA A N 1
ATOM 2335 C CA . ALA A 1 309 ? -3.113 12.844 -0.45 1 95.56 309 ALA A CA 1
ATOM 2336 C C . ALA A 1 309 ? -3.639 12.797 -1.882 1 95.56 309 ALA A C 1
ATOM 2338 O O . ALA A 1 309 ? -3.188 11.977 -2.689 1 95.56 309 ALA A O 1
ATOM 2339 N N . VAL A 1 310 ? -4.598 13.672 -2.17 1 95.5 310 VAL A N 1
ATOM 2340 C CA . VAL A 1 310 ? -5.168 13.766 -3.51 1 95.5 310 VAL A CA 1
ATOM 2341 C C . VAL A 1 310 ? -4.117 14.297 -4.484 1 95.5 310 VAL A C 1
ATOM 2343 O O . VAL A 1 310 ? -4.004 13.805 -5.609 1 95.5 310 VAL A O 1
ATOM 2346 N N . GLN A 1 311 ? -3.408 15.258 -4.02 1 91.75 311 GLN A N 1
ATOM 2347 C CA . GLN A 1 311 ? -2.324 15.789 -4.84 1 91.75 311 GLN A CA 1
ATOM 2348 C C . GLN A 1 311 ? -1.301 14.711 -5.168 1 91.75 311 GLN A C 1
ATOM 2350 O O . GLN A 1 311 ? -0.756 14.672 -6.273 1 91.75 311 GLN A O 1
ATOM 2355 N N . TRP A 1 312 ? -1 13.883 -4.238 1 94.56 312 TRP A N 1
ATOM 2356 C CA . TRP A 1 312 ? -0.045 12.797 -4.449 1 94.56 312 TRP A CA 1
ATOM 2357 C C . TRP A 1 312 ? -0.568 11.805 -5.477 1 94.56 312 TRP A C 1
ATOM 2359 O O . TRP A 1 312 ? 0.191 11.305 -6.312 1 94.56 312 TRP A O 1
ATOM 2369 N N . LEU A 1 313 ? -1.894 11.477 -5.438 1 97.25 313 LEU A N 1
ATOM 2370 C CA . LEU A 1 313 ? -2.482 10.625 -6.469 1 97.25 313 LEU A CA 1
ATOM 2371 C C . LEU A 1 313 ? -2.273 11.227 -7.855 1 97.25 313 LEU A C 1
ATOM 2373 O O . LEU A 1 313 ? -2.064 10.5 -8.828 1 97.25 313 LEU A O 1
ATOM 2377 N N . GLN A 1 314 ? -2.375 12.531 -7.934 1 95.44 314 GLN A N 1
ATOM 2378 C CA . GLN A 1 314 ? -2.234 13.266 -9.188 1 95.44 314 GLN A CA 1
ATOM 2379 C C . GLN A 1 314 ? -0.772 13.344 -9.617 1 95.44 314 GLN A C 1
ATOM 2381 O O . GLN A 1 314 ? -0.411 12.867 -10.695 1 95.44 314 GLN A O 1
ATOM 2386 N N . GLU A 1 315 ? 0.044 13.844 -8.742 1 92.62 315 GLU A N 1
ATOM 2387 C CA . GLU A 1 315 ? 1.416 14.172 -9.117 1 92.62 315 GLU A CA 1
ATOM 2388 C C . GLU A 1 315 ? 2.35 12.984 -8.906 1 92.62 315 GLU A C 1
ATOM 2390 O O . GLU A 1 315 ? 3.322 12.812 -9.641 1 92.62 315 GLU A O 1
ATOM 2395 N N . GLY A 1 316 ? 2.162 12.273 -7.895 1 94.25 316 GLY A N 1
ATOM 2396 C CA . GLY A 1 316 ? 3.018 11.141 -7.559 1 94.25 316 GLY A CA 1
ATOM 2397 C C . GLY A 1 316 ? 2.746 9.914 -8.406 1 94.25 316 GLY A C 1
ATOM 2398 O O . GLY A 1 316 ? 3.668 9.352 -9 1 94.25 316 GLY A O 1
ATOM 2399 N N . LEU A 1 317 ? 1.445 9.547 -8.562 1 96.38 317 LEU A N 1
ATOM 2400 C CA . LEU A 1 317 ? 1.091 8.305 -9.242 1 96.38 317 LEU A CA 1
ATOM 2401 C C . LEU A 1 317 ? 0.503 8.578 -10.617 1 96.38 317 LEU A C 1
ATOM 2403 O O . LEU A 1 317 ? 0.452 7.688 -11.469 1 96.38 317 LEU A O 1
ATOM 2407 N N . GLY A 1 318 ? 0.002 9.758 -10.836 1 95.69 318 GLY A N 1
ATOM 2408 C CA . GLY A 1 318 ? -0.604 10.102 -12.109 1 95.69 318 GLY A CA 1
ATOM 2409 C C . GLY A 1 318 ? -1.937 9.414 -12.344 1 95.69 318 GLY A C 1
ATOM 2410 O O . GLY A 1 318 ? -2.273 9.062 -13.477 1 95.69 318 GLY A O 1
ATOM 2411 N N . LEU A 1 319 ? -2.697 9.156 -11.273 1 96.44 319 LEU A N 1
ATOM 2412 C CA . LEU A 1 319 ? -3.959 8.438 -11.391 1 96.44 319 LEU A CA 1
ATOM 2413 C C . LEU A 1 319 ? -5.074 9.359 -11.867 1 96.44 319 LEU A C 1
ATOM 2415 O O . LEU A 1 319 ? -6.102 8.898 -12.367 1 96.44 319 LEU A O 1
ATOM 2419 N N . ILE A 1 320 ? -4.957 10.68 -11.602 1 95.5 320 ILE A N 1
ATOM 2420 C CA . ILE A 1 320 ? -5.914 11.695 -12.016 1 95.5 320 ILE A CA 1
ATOM 2421 C C . ILE A 1 320 ? -5.18 12.875 -12.656 1 95.5 320 ILE A C 1
ATOM 2423 O O . ILE A 1 320 ? -4 13.102 -12.375 1 95.5 320 ILE A O 1
ATOM 2427 N N . ALA A 1 321 ? -5.902 13.586 -13.508 1 93.38 321 ALA A N 1
ATOM 2428 C CA . ALA A 1 321 ? -5.301 14.727 -14.188 1 93.38 321 ALA A CA 1
ATOM 2429 C C . ALA A 1 321 ? -5.414 15.992 -13.352 1 93.38 321 ALA A C 1
ATOM 2431 O O . ALA A 1 321 ? -4.586 16.891 -13.469 1 93.38 321 ALA A O 1
ATOM 2432 N N . SER A 1 322 ? -6.453 16.078 -12.547 1 92.31 322 SER A N 1
ATOM 2433 C CA . SER A 1 322 ? -6.676 17.203 -11.648 1 92.31 322 SER A CA 1
ATOM 2434 C C . SER A 1 322 ? -7.359 16.766 -10.359 1 92.31 322 SER A C 1
ATOM 2436 O O . SER A 1 322 ? -8.055 15.75 -10.344 1 92.31 322 SER A O 1
ATOM 2438 N N . ALA A 1 323 ? -7.133 17.516 -9.312 1 88.88 323 ALA A N 1
ATOM 2439 C CA . ALA A 1 323 ? -7.691 17.172 -8.008 1 88.88 323 ALA A CA 1
ATOM 2440 C C . ALA A 1 323 ? -9.211 17.062 -8.07 1 88.88 323 ALA A C 1
ATOM 2442 O O . ALA A 1 323 ? -9.812 16.266 -7.348 1 88.88 323 ALA A O 1
ATOM 2443 N N . ARG A 1 324 ? -9.891 17.797 -8.977 1 89 324 ARG A N 1
ATOM 2444 C CA . ARG A 1 324 ? -11.344 17.844 -9.102 1 89 324 ARG A CA 1
ATOM 2445 C C . ARG A 1 324 ? -11.883 16.5 -9.609 1 89 324 ARG A C 1
ATOM 2447 O O . ARG A 1 324 ? -13.055 16.188 -9.414 1 89 324 ARG A O 1
ATOM 2454 N N . GLU A 1 325 ? -11.031 15.703 -10.211 1 95.88 325 GLU A N 1
ATOM 2455 C CA . GLU A 1 325 ? -11.453 14.438 -10.805 1 95.88 325 GLU A CA 1
ATOM 2456 C C . GLU A 1 325 ? -11.594 13.352 -9.742 1 95.88 325 GLU A C 1
ATOM 2458 O O . GLU A 1 325 ? -12.195 12.312 -9.992 1 95.88 325 GLU A O 1
ATOM 2463 N N . VAL A 1 326 ? -11.016 13.602 -8.594 1 97.38 326 VAL A N 1
ATOM 2464 C CA . VAL A 1 326 ? -10.922 12.547 -7.59 1 97.38 326 VAL A CA 1
ATOM 2465 C C . VAL A 1 326 ? -12.328 12.141 -7.133 1 97.38 326 VAL A C 1
ATOM 2467 O O . VAL A 1 326 ? -12.594 10.969 -6.879 1 97.38 326 VAL A O 1
ATOM 2470 N N . GLU A 1 327 ? -13.219 13.109 -7.016 1 97.69 327 GLU A N 1
ATOM 2471 C CA . GLU A 1 327 ? -14.57 12.828 -6.547 1 97.69 327 GLU A CA 1
ATOM 2472 C C . GLU A 1 327 ? -15.297 11.891 -7.508 1 97.69 327 GLU A C 1
ATOM 2474 O O . GLU A 1 327 ? -15.859 10.875 -7.086 1 97.69 327 GLU A O 1
ATOM 2479 N N . ALA A 1 328 ? -15.289 12.266 -8.781 1 97.75 328 ALA A N 1
ATOM 2480 C CA . ALA A 1 328 ? -15.969 11.445 -9.781 1 97.75 328 ALA A CA 1
ATOM 2481 C C . ALA A 1 328 ? -15.359 10.055 -9.867 1 97.75 328 ALA A C 1
ATOM 2483 O O . ALA A 1 328 ? -16.078 9.055 -9.977 1 97.75 328 ALA A O 1
ATOM 2484 N N . LEU A 1 329 ? -14.055 9.977 -9.875 1 98.06 329 LEU A N 1
ATOM 2485 C CA . LEU A 1 329 ? -13.352 8.703 -9.938 1 98.06 329 LEU A CA 1
ATOM 2486 C C . LEU A 1 329 ? -13.711 7.824 -8.734 1 98.06 329 LEU A C 1
ATOM 2488 O O . LEU A 1 329 ? -14.039 6.648 -8.898 1 98.06 329 LEU A O 1
ATOM 2492 N N . ALA A 1 330 ? -13.617 8.352 -7.52 1 98.19 330 ALA A N 1
ATOM 2493 C CA . ALA A 1 330 ? -13.953 7.633 -6.293 1 98.19 330 ALA A CA 1
ATOM 2494 C C . ALA A 1 330 ? -15.422 7.211 -6.285 1 98.19 330 ALA A C 1
ATOM 2496 O O . ALA A 1 330 ? -15.766 6.145 -5.773 1 98.19 330 ALA A O 1
ATOM 2497 N N . ALA A 1 331 ? -16.25 8.062 -6.867 1 98 331 ALA A N 1
ATOM 2498 C CA . ALA A 1 331 ? -17.688 7.816 -6.867 1 98 331 ALA A CA 1
ATOM 2499 C C . ALA A 1 331 ? -18.062 6.727 -7.871 1 98 331 ALA A C 1
ATOM 2501 O O . ALA A 1 331 ? -19.172 6.195 -7.84 1 98 331 ALA A O 1
ATOM 2502 N N . SER A 1 332 ? -17.156 6.418 -8.766 1 97.81 332 SER A N 1
ATOM 2503 C CA . SER A 1 332 ? -17.422 5.406 -9.789 1 97.81 332 SER A CA 1
ATOM 2504 C C . SER A 1 332 ? -17.484 4.008 -9.18 1 97.81 332 SER A C 1
ATOM 2506 O O . SER A 1 332 ? -17.953 3.064 -9.82 1 97.81 332 SER A O 1
ATOM 2508 N N . VAL A 1 333 ? -17.016 3.812 -7.93 1 96.69 333 VAL A N 1
ATOM 2509 C CA . VAL A 1 333 ? -17.141 2.559 -7.195 1 96.69 333 VAL A CA 1
ATOM 2510 C C . VAL A 1 333 ? -17.953 2.783 -5.918 1 96.69 333 VAL A C 1
ATOM 2512 O O . VAL A 1 333 ? -17.969 3.891 -5.371 1 96.69 333 VAL A O 1
ATOM 2515 N N . SER A 1 334 ? -18.578 1.769 -5.348 1 95.06 334 SER A N 1
ATOM 2516 C CA . SER A 1 334 ? -19.469 1.907 -4.195 1 95.06 334 SER A CA 1
ATOM 2517 C C . SER A 1 334 ? -18.672 2.035 -2.9 1 95.06 334 SER A C 1
ATOM 2519 O O . SER A 1 334 ? -19.141 2.652 -1.94 1 95.06 334 SER A O 1
ATOM 2521 N N . ASP A 1 335 ? -17.609 1.4 -2.854 1 95.5 335 ASP A N 1
ATOM 2522 C CA . ASP A 1 335 ? -16.719 1.416 -1.696 1 95.5 335 ASP A CA 1
ATOM 2523 C C . ASP A 1 335 ? -15.273 1.138 -2.111 1 95.5 335 ASP A C 1
ATOM 2525 O O . ASP A 1 335 ? -14.969 1.072 -3.303 1 95.5 335 ASP A O 1
ATOM 2529 N N . SER A 1 336 ? -14.367 1.069 -1.21 1 96.62 336 SER A N 1
ATOM 2530 C CA . SER A 1 336 ? -12.953 0.881 -1.505 1 96.62 336 SER A CA 1
ATOM 2531 C C . SER A 1 336 ? -12.617 -0.595 -1.694 1 96.62 336 SER A C 1
ATOM 2533 O O . SER A 1 336 ? -11.461 -0.951 -1.926 1 96.62 336 SER A O 1
ATOM 2535 N N . ALA A 1 337 ? -13.539 -1.521 -1.586 1 95 337 ALA A N 1
ATOM 2536 C CA . ALA A 1 337 ? -13.383 -2.963 -1.759 1 95 337 ALA A CA 1
ATOM 2537 C C . ALA A 1 337 ? -12.281 -3.512 -0.859 1 95 337 ALA A C 1
ATOM 2539 O O . ALA A 1 337 ? -11.477 -4.34 -1.289 1 95 337 ALA A O 1
ATOM 2540 N N . GLY A 1 338 ? -12.195 -2.969 0.333 1 95.38 338 GLY A N 1
ATOM 2541 C CA . GLY A 1 338 ? -11.273 -3.488 1.33 1 95.38 338 GLY A CA 1
ATOM 2542 C C . GLY A 1 338 ? -9.93 -2.789 1.317 1 95.38 338 GLY A C 1
ATOM 2543 O O . GLY A 1 338 ? -9.078 -3.049 2.176 1 95.38 338 GLY A O 1
ATOM 2544 N N . VAL A 1 339 ? -9.75 -1.851 0.369 1 97.75 339 VAL A N 1
ATOM 2545 C CA . VAL A 1 339 ? -8.477 -1.144 0.264 1 97.75 339 VAL A CA 1
ATOM 2546 C C . VAL A 1 339 ? -8.43 -0.013 1.289 1 97.75 339 VAL A C 1
ATOM 2548 O O . VAL A 1 339 ? -9.383 0.751 1.428 1 97.75 339 VAL A O 1
ATOM 2551 N N . TYR A 1 340 ? -7.379 0.062 2.08 1 98.38 340 TYR A N 1
ATOM 2552 C CA . TYR A 1 340 ? -7.094 1.16 2.996 1 98.38 340 TYR A CA 1
ATOM 2553 C C . TYR A 1 340 ? -5.832 1.904 2.58 1 98.38 340 TYR A C 1
ATOM 2555 O O . TYR A 1 340 ? -4.895 1.302 2.051 1 98.38 340 TYR A O 1
ATOM 2563 N N . PHE A 1 341 ? -5.844 3.182 2.74 1 98.62 341 PHE A N 1
ATOM 2564 C CA . PHE A 1 341 ? -4.684 4.031 2.5 1 98.62 341 PHE A CA 1
ATOM 2565 C C . PHE A 1 341 ? -4.383 4.895 3.721 1 98.62 341 PHE A C 1
ATOM 2567 O O . PHE A 1 341 ? -5.199 5.738 4.105 1 98.62 341 PHE A O 1
ATOM 2574 N N . VAL A 1 342 ? -3.256 4.637 4.414 1 98.5 342 VAL A N 1
ATOM 2575 C CA . VAL A 1 342 ? -2.75 5.527 5.453 1 98.5 342 VAL A CA 1
ATOM 2576 C C . VAL A 1 342 ? -1.721 6.484 4.859 1 98.5 342 VAL A C 1
ATOM 2578 O O . VAL A 1 342 ? -0.562 6.113 4.656 1 98.5 342 VAL A O 1
ATOM 2581 N N . PRO A 1 343 ? -2.123 7.719 4.621 1 97.75 343 PRO A N 1
ATOM 2582 C CA . PRO A 1 343 ? -1.231 8.656 3.928 1 97.75 343 PRO A CA 1
ATOM 2583 C C . PRO A 1 343 ? -0.222 9.312 4.867 1 97.75 343 PRO A C 1
ATOM 2585 O O . PRO A 1 343 ? -0.137 10.539 4.926 1 97.75 343 PRO A O 1
ATOM 2588 N N . ALA A 1 344 ? 0.607 8.516 5.574 1 96.12 344 ALA A N 1
ATOM 2589 C CA . ALA A 1 344 ? 1.69 9.008 6.422 1 96.12 344 ALA A CA 1
ATOM 2590 C C . ALA A 1 344 ? 2.902 9.406 5.586 1 96.12 344 ALA A C 1
ATOM 2592 O O . ALA A 1 344 ? 4.023 8.969 5.855 1 96.12 344 ALA A O 1
ATOM 2593 N N . LEU A 1 345 ? 2.67 10.219 4.566 1 93.5 345 LEU A N 1
ATOM 2594 C CA . LEU A 1 345 ? 3.697 10.594 3.602 1 93.5 345 LEU A CA 1
ATOM 2595 C C . LEU A 1 345 ? 4.734 11.508 4.238 1 93.5 345 LEU A C 1
ATOM 2597 O O . LEU A 1 345 ? 5.84 11.664 3.711 1 93.5 345 LEU A O 1
ATOM 2601 N N . SER A 1 346 ? 4.371 12.18 5.352 1 87.19 346 SER A N 1
ATOM 2602 C CA . SER A 1 346 ? 5.266 13 6.156 1 87.19 346 SER A CA 1
ATOM 2603 C C . SER A 1 346 ? 5.098 12.703 7.645 1 87.19 346 SER A C 1
ATOM 2605 O O . SER A 1 346 ? 5.18 13.609 8.477 1 87.19 346 SER A O 1
ATOM 2607 N N . GLY A 1 347 ? 4.758 11.461 7.902 1 90.31 347 GLY A N 1
ATOM 2608 C CA . GLY A 1 347 ? 4.449 11.086 9.273 1 90.31 347 GLY A CA 1
ATOM 2609 C C . GLY A 1 347 ? 2.979 11.234 9.617 1 90.31 347 GLY A C 1
ATOM 2610 O O . GLY A 1 347 ? 2.158 11.516 8.742 1 90.31 347 GLY A O 1
ATOM 2611 N N . LEU A 1 348 ? 2.676 10.945 10.859 1 93.69 348 LEU A N 1
ATOM 2612 C CA . LEU A 1 348 ? 1.302 11.062 11.336 1 93.69 348 LEU A CA 1
ATOM 2613 C C . LEU A 1 348 ? 1.205 12.062 12.484 1 93.69 348 LEU A C 1
ATOM 2615 O O . LEU A 1 348 ? 2.102 12.133 13.328 1 93.69 348 LEU A O 1
ATOM 2619 N N . GLY A 1 349 ? 0.155 12.867 12.445 1 93.38 349 GLY A N 1
ATOM 2620 C CA . GLY A 1 349 ? -0.15 13.789 13.531 1 93.38 349 GLY A CA 1
ATOM 2621 C C . GLY A 1 349 ? -1.104 13.211 14.555 1 93.38 349 GLY A C 1
ATOM 2622 O O . GLY A 1 349 ? -0.881 12.109 15.062 1 93.38 349 GLY A O 1
ATOM 2623 N N . THR A 1 350 ? -2.16 13.961 14.906 1 94.06 350 THR A N 1
ATOM 2624 C CA . THR A 1 350 ? -3.139 13.562 15.914 1 94.06 350 THR A CA 1
ATOM 2625 C C . THR A 1 350 ? -3.881 12.305 15.477 1 94.06 350 THR A C 1
ATOM 2627 O O . THR A 1 350 ? -4.367 12.219 14.344 1 94.06 350 THR A O 1
ATOM 2630 N N . PRO A 1 351 ? -4.039 11.352 16.297 1 95.19 351 PRO A N 1
ATOM 2631 C CA . PRO A 1 351 ? -3.588 11.305 17.688 1 95.19 351 PRO A CA 1
ATOM 2632 C C . PRO A 1 351 ? -2.271 10.547 17.859 1 95.19 351 PRO A C 1
ATOM 2634 O O . PRO A 1 351 ? -1.861 10.258 18.984 1 95.19 351 PRO A O 1
ATOM 2637 N N . TYR A 1 352 ? -1.582 10.281 16.781 1 93.38 352 TYR A N 1
ATOM 2638 C CA . TYR A 1 352 ? -0.492 9.312 16.812 1 93.38 352 TYR A CA 1
ATOM 2639 C C . TYR A 1 352 ? 0.844 10 17.062 1 93.38 352 TYR A C 1
ATOM 2641 O O . TYR A 1 352 ? 1.707 9.461 17.766 1 93.38 352 TYR A O 1
ATOM 2649 N N . TRP A 1 353 ? 1.005 11.141 16.484 1 90.44 353 TRP A N 1
ATOM 2650 C CA . TRP A 1 353 ? 2.223 11.938 16.578 1 90.44 353 TRP A CA 1
ATOM 2651 C C . TRP A 1 353 ? 3.459 11.07 16.375 1 90.44 353 TRP A C 1
ATOM 2653 O O . TRP A 1 353 ? 4.324 10.992 17.25 1 90.44 353 TRP A O 1
ATOM 2663 N N . ASP A 1 354 ? 3.59 10.484 15.234 1 91.12 354 ASP A N 1
ATOM 2664 C CA . ASP A 1 354 ? 4.711 9.625 14.859 1 91.12 354 ASP A CA 1
ATOM 2665 C C . ASP A 1 354 ? 5.41 10.148 13.609 1 91.12 354 ASP A C 1
ATOM 2667 O O . ASP A 1 354 ? 4.957 9.891 12.492 1 91.12 354 ASP A O 1
ATOM 2671 N N . PRO A 1 355 ? 6.539 10.805 13.805 1 86.25 355 PRO A N 1
ATOM 2672 C CA . PRO A 1 355 ? 7.25 11.336 12.633 1 86.25 355 PRO A CA 1
ATOM 2673 C C . PRO A 1 355 ? 7.895 10.242 11.789 1 86.25 355 PRO A C 1
ATOM 2675 O O . PRO A 1 355 ? 8.328 10.5 10.664 1 86.25 355 PRO A O 1
ATOM 2678 N N . TYR A 1 356 ? 7.949 9.031 12.312 1 89.12 356 TYR A N 1
ATOM 2679 C CA . TYR A 1 356 ? 8.625 7.934 11.633 1 89.12 356 TYR A CA 1
ATOM 2680 C C . TYR A 1 356 ? 7.621 7.066 10.875 1 89.12 356 TYR A C 1
ATOM 2682 O O . TYR A 1 356 ? 8.008 6.125 10.18 1 89.12 356 TYR A O 1
ATOM 2690 N N . ALA A 1 357 ? 6.383 7.355 10.961 1 94.06 357 ALA A N 1
ATOM 2691 C CA . ALA A 1 357 ? 5.367 6.648 10.188 1 94.06 357 ALA A CA 1
ATOM 2692 C C . ALA A 1 357 ? 5.547 6.895 8.695 1 94.06 357 ALA A C 1
ATOM 2694 O O . ALA A 1 357 ? 6.016 7.957 8.281 1 94.06 357 ALA A O 1
ATOM 2695 N N . ARG A 1 358 ? 5.293 5.902 7.871 1 94.75 358 ARG A N 1
ATOM 2696 C CA . ARG A 1 358 ? 5.312 6.012 6.414 1 94.75 358 ARG A CA 1
ATOM 2697 C C . ARG A 1 358 ? 3.988 5.547 5.816 1 94.75 358 ARG A C 1
ATOM 2699 O O . ARG A 1 358 ? 3.221 4.836 6.469 1 94.75 358 ARG A O 1
ATOM 2706 N N . GLY A 1 359 ? 3.727 6.051 4.598 1 97.12 359 GLY A N 1
ATOM 2707 C CA . GLY A 1 359 ? 2.479 5.707 3.934 1 97.12 359 GLY A CA 1
ATOM 2708 C C . GLY A 1 359 ? 2.338 4.223 3.65 1 97.12 359 GLY A C 1
ATOM 2709 O O . GLY A 1 359 ? 3.318 3.555 3.318 1 97.12 359 GLY A O 1
ATOM 2710 N N . VAL A 1 360 ? 1.087 3.717 3.748 1 98.06 360 VAL A N 1
ATOM 2711 C CA . VAL A 1 360 ? 0.787 2.307 3.521 1 98.06 360 VAL A CA 1
ATOM 2712 C C . VAL A 1 360 ? -0.53 2.174 2.76 1 98.06 360 VAL A C 1
ATOM 2714 O O . VAL A 1 360 ? -1.497 2.881 3.051 1 98.06 360 VAL A O 1
ATOM 2717 N N . ILE A 1 361 ? -0.56 1.412 1.73 1 98.5 361 ILE A N 1
ATOM 2718 C CA . ILE A 1 361 ? -1.77 0.926 1.075 1 98.5 361 ILE A CA 1
ATOM 2719 C C . ILE A 1 361 ? -1.908 -0.578 1.3 1 98.5 361 ILE A C 1
ATOM 2721 O O . ILE A 1 361 ? -0.984 -1.343 1.016 1 98.5 361 ILE A O 1
ATOM 2725 N N . ALA A 1 362 ? -2.979 -1.066 1.846 1 97.69 362 ALA A N 1
ATOM 2726 C CA . ALA A 1 362 ? -3.15 -2.48 2.168 1 97.69 362 ALA A CA 1
ATOM 2727 C C . ALA A 1 362 ? -4.527 -2.979 1.734 1 97.69 362 ALA A C 1
ATOM 2729 O O . ALA A 1 362 ? -5.422 -2.18 1.451 1 97.69 362 ALA A O 1
ATOM 2730 N N . GLY A 1 363 ? -4.641 -4.262 1.671 1 96.62 363 GLY A N 1
ATOM 2731 C CA . GLY A 1 363 ? -5.906 -4.891 1.328 1 96.62 363 GLY A CA 1
ATOM 2732 C C . GLY A 1 363 ? -6.113 -5.039 -0.167 1 96.62 363 GLY A C 1
ATOM 2733 O O . GLY A 1 363 ? -7.242 -5.223 -0.629 1 96.62 363 GLY A O 1
ATOM 2734 N N . LEU A 1 364 ? -5.086 -4.934 -0.958 1 96.69 364 LEU A N 1
ATOM 2735 C CA . LEU A 1 364 ? -5.156 -4.957 -2.414 1 96.69 364 LEU A CA 1
ATOM 2736 C C . LEU A 1 364 ? -5.457 -6.363 -2.92 1 96.69 364 LEU A C 1
ATOM 2738 O O . LEU A 1 364 ? -4.934 -7.348 -2.389 1 96.69 364 LEU A O 1
ATOM 2742 N N . THR A 1 365 ? -6.312 -6.469 -3.863 1 93.62 365 THR A N 1
ATOM 2743 C CA . THR A 1 365 ? -6.617 -7.684 -4.617 1 93.62 365 THR A CA 1
ATOM 2744 C C . THR A 1 365 ? -6.469 -7.441 -6.117 1 93.62 365 THR A C 1
ATOM 2746 O O . THR A 1 365 ? -6.188 -6.32 -6.543 1 93.62 365 THR A O 1
ATOM 2749 N N . ARG A 1 366 ? -6.594 -8.492 -6.906 1 89.75 366 ARG A N 1
ATOM 2750 C CA . ARG A 1 366 ? -6.512 -8.359 -8.359 1 89.75 366 ARG A CA 1
ATOM 2751 C C . ARG A 1 366 ? -7.586 -7.414 -8.883 1 89.75 366 ARG A C 1
ATOM 2753 O O . ARG A 1 366 ? -7.391 -6.746 -9.898 1 89.75 366 ARG A O 1
ATOM 2760 N N . GLY A 1 367 ? -8.672 -7.301 -8.156 1 89.62 367 GLY A N 1
ATOM 2761 C CA . GLY A 1 367 ? -9.797 -6.477 -8.57 1 89.62 367 GLY A CA 1
ATOM 2762 C C . GLY A 1 367 ? -9.664 -5.027 -8.148 1 89.62 367 GLY A C 1
ATOM 2763 O O . GLY A 1 367 ? -10.461 -4.18 -8.555 1 89.62 367 GLY A O 1
ATOM 2764 N N . SER A 1 368 ? -8.672 -4.672 -7.344 1 95.5 368 SER A N 1
ATOM 2765 C CA . SER A 1 368 ? -8.461 -3.297 -6.91 1 95.5 368 SER A CA 1
ATOM 2766 C C . SER A 1 368 ? -8.039 -2.41 -8.078 1 95.5 368 SER A C 1
ATOM 2768 O O . SER A 1 368 ? -7.129 -2.76 -8.828 1 95.5 368 SER A O 1
ATOM 2770 N N . THR A 1 369 ? -8.68 -1.281 -8.273 1 96.5 369 THR A N 1
ATOM 2771 C CA . THR A 1 369 ? -8.398 -0.354 -9.367 1 96.5 369 THR A CA 1
ATOM 2772 C C . THR A 1 369 ? -7.996 1.015 -8.82 1 96.5 369 THR A C 1
ATOM 2774 O O . THR A 1 369 ? -8.016 1.237 -7.609 1 96.5 369 THR A O 1
ATOM 2777 N N . LYS A 1 370 ? -7.656 1.884 -9.773 1 97.88 370 LYS A N 1
ATOM 2778 C CA . LYS A 1 370 ? -7.328 3.248 -9.367 1 97.88 370 LYS A CA 1
ATOM 2779 C C . LYS A 1 370 ? -8.523 3.93 -8.711 1 97.88 370 LYS A C 1
ATOM 2781 O O . LYS A 1 370 ? -8.352 4.797 -7.848 1 97.88 370 LYS A O 1
ATOM 2786 N N . ALA A 1 371 ? -9.758 3.529 -9.078 1 98.25 371 ALA A N 1
ATOM 2787 C CA . ALA A 1 371 ? -10.953 4.09 -8.461 1 98.25 371 ALA A CA 1
ATOM 2788 C C . ALA A 1 371 ? -11.031 3.713 -6.984 1 98.25 371 ALA A C 1
ATOM 2790 O O . ALA A 1 371 ? -11.406 4.535 -6.148 1 98.25 371 ALA A O 1
ATOM 2791 N N . HIS A 1 372 ? -10.68 2.488 -6.672 1 98.19 372 HIS A N 1
ATOM 2792 C CA . HIS A 1 372 ? -10.68 2.039 -5.285 1 98.19 372 HIS A CA 1
ATOM 2793 C C . HIS A 1 372 ? -9.641 2.795 -4.461 1 98.19 372 HIS A C 1
ATOM 2795 O O . HIS A 1 372 ? -9.867 3.105 -3.293 1 98.19 372 HIS A O 1
ATOM 2801 N N . LEU A 1 373 ? -8.492 3.072 -5.105 1 98.25 373 LEU A N 1
ATOM 2802 C CA . LEU A 1 373 ? -7.449 3.826 -4.418 1 98.25 373 LEU A CA 1
ATOM 2803 C C . LEU A 1 373 ? -7.891 5.266 -4.176 1 98.25 373 LEU A C 1
ATOM 2805 O O . LEU A 1 373 ? -7.617 5.832 -3.115 1 98.25 373 LEU A O 1
ATOM 2809 N N . ALA A 1 374 ? -8.555 5.84 -5.188 1 98.31 374 ALA A N 1
ATOM 2810 C CA . ALA A 1 374 ? -9.102 7.184 -5.02 1 98.31 374 ALA A CA 1
ATOM 2811 C C . ALA A 1 374 ? -10.109 7.223 -3.877 1 98.31 374 ALA A C 1
ATOM 2813 O O . ALA A 1 374 ? -10.094 8.148 -3.062 1 98.31 374 ALA A O 1
ATOM 2814 N N . ARG A 1 375 ? -10.977 6.25 -3.803 1 98.38 375 ARG A N 1
ATOM 2815 C CA . ARG A 1 375 ? -11.953 6.141 -2.725 1 98.38 375 ARG A CA 1
ATOM 2816 C C . ARG A 1 375 ? -11.266 6 -1.371 1 98.38 375 ARG A C 1
ATOM 2818 O O . ARG A 1 375 ? -11.648 6.664 -0.404 1 98.38 375 ARG A O 1
ATOM 2825 N N . ALA A 1 376 ? -10.258 5.16 -1.325 1 98.56 376 ALA A N 1
ATOM 2826 C CA . ALA A 1 376 ? -9.516 4.941 -0.09 1 98.56 376 ALA A CA 1
ATOM 2827 C C . ALA A 1 376 ? -8.836 6.223 0.376 1 98.56 376 ALA A C 1
ATOM 2829 O O . ALA A 1 376 ? -8.711 6.465 1.579 1 98.56 376 ALA A O 1
ATOM 2830 N N . ALA A 1 377 ? -8.383 7.039 -0.555 1 98.31 377 ALA A N 1
ATOM 2831 C CA . ALA A 1 377 ? -7.746 8.305 -0.206 1 98.31 377 ALA A CA 1
ATOM 2832 C C . ALA A 1 377 ? -8.734 9.25 0.471 1 98.31 377 ALA A C 1
ATOM 2834 O O . ALA A 1 377 ? -8.406 9.891 1.474 1 98.31 377 ALA A O 1
ATOM 2835 N N . LEU A 1 378 ? -9.891 9.367 -0.099 1 98.25 378 LEU A N 1
ATOM 2836 C CA . LEU A 1 378 ? -10.922 10.195 0.517 1 98.25 378 LEU A CA 1
ATOM 2837 C C . LEU A 1 378 ? -11.312 9.648 1.883 1 98.25 378 LEU A C 1
ATOM 2839 O O . LEU A 1 378 ? -11.477 10.414 2.84 1 98.25 378 LEU A O 1
ATOM 2843 N N . GLU A 1 379 ? -11.453 8.367 1.966 1 98.56 379 GLU A N 1
ATOM 2844 C CA . GLU A 1 379 ? -11.773 7.73 3.242 1 98.56 379 GLU A CA 1
ATOM 2845 C C . GLU A 1 379 ? -10.68 7.984 4.273 1 98.56 379 GLU A C 1
ATOM 2847 O O . GLU A 1 379 ? -10.961 8.156 5.461 1 98.56 379 GLU A O 1
ATOM 2852 N N . ALA A 1 380 ? -9.461 7.961 3.805 1 98.56 380 ALA A N 1
ATOM 2853 C CA . ALA A 1 380 ? -8.328 8.195 4.699 1 98.56 380 ALA A CA 1
ATOM 2854 C C . ALA A 1 380 ? -8.438 9.547 5.387 1 98.56 380 ALA A C 1
ATOM 2856 O O . ALA A 1 380 ? -8.188 9.672 6.586 1 98.56 380 ALA A O 1
ATOM 2857 N N . ILE A 1 381 ? -8.75 10.555 4.625 1 97.88 381 ILE A N 1
ATOM 2858 C CA . ILE A 1 381 ? -8.938 11.891 5.18 1 97.88 381 ILE A CA 1
ATOM 2859 C C . ILE A 1 381 ? -10.023 11.859 6.254 1 97.88 381 ILE A C 1
ATOM 2861 O O . ILE A 1 381 ? -9.836 12.391 7.352 1 97.88 381 ILE A O 1
ATOM 2865 N N . ALA A 1 382 ? -11.078 11.195 5.938 1 98.5 382 ALA A N 1
ATOM 2866 C CA . ALA A 1 382 ? -12.211 11.102 6.859 1 98.5 382 ALA A CA 1
ATOM 2867 C C . ALA A 1 382 ? -11.844 10.289 8.094 1 98.5 382 ALA A C 1
ATOM 2869 O O . ALA A 1 382 ? -12.25 10.625 9.211 1 98.5 382 ALA A O 1
ATOM 2870 N N . PHE A 1 383 ? -11.125 9.18 7.938 1 98.69 383 PHE A N 1
ATOM 2871 C CA . PHE A 1 383 ? -10.711 8.344 9.055 1 98.69 383 PHE A CA 1
ATOM 2872 C C . PHE A 1 383 ? -9.789 9.117 9.992 1 98.69 383 PHE A C 1
ATOM 2874 O O . PHE A 1 383 ? -9.906 9.016 11.219 1 98.69 383 PHE A O 1
ATOM 2881 N N . GLN A 1 384 ? -8.844 9.836 9.43 1 98.19 384 GLN A N 1
ATOM 2882 C CA . GLN A 1 384 ? -7.941 10.625 10.258 1 98.19 384 GLN A CA 1
ATOM 2883 C C . GLN A 1 384 ? -8.703 11.672 11.062 1 98.19 384 GLN A C 1
ATOM 2885 O O . GLN A 1 384 ? -8.391 11.922 12.227 1 98.19 384 GLN A O 1
ATOM 2890 N N . THR A 1 385 ? -9.656 12.273 10.391 1 98.06 385 THR A N 1
ATOM 2891 C CA . THR A 1 385 ? -10.508 13.242 11.07 1 98.06 385 THR A CA 1
ATOM 2892 C C . THR A 1 385 ? -11.289 12.578 12.203 1 98.06 385 THR A C 1
ATOM 2894 O O . THR A 1 385 ? -11.406 13.141 13.297 1 98.06 385 THR A O 1
ATOM 2897 N N . LEU A 1 386 ? -11.828 11.453 11.938 1 98.31 386 LEU A N 1
ATOM 2898 C CA . LEU A 1 386 ? -12.531 10.68 12.953 1 98.31 386 LEU A CA 1
ATOM 2899 C C . LEU A 1 386 ? -11.633 10.398 14.156 1 98.31 386 LEU A C 1
ATOM 2901 O O . LEU A 1 386 ? -12.047 10.578 15.305 1 98.31 386 LEU A O 1
ATOM 2905 N N . ASP A 1 387 ? -10.445 9.953 13.859 1 97.75 387 ASP A N 1
ATOM 2906 C CA . ASP A 1 387 ? -9.492 9.648 14.93 1 97.75 387 ASP A CA 1
ATOM 2907 C C . ASP A 1 387 ? -9.242 10.883 15.797 1 97.75 387 ASP A C 1
ATOM 2909 O O . ASP A 1 387 ? -9.195 10.781 17.031 1 97.75 387 ASP A O 1
ATOM 2913 N N . ALA A 1 388 ? -9.062 12 15.148 1 96.94 388 ALA A N 1
ATOM 2914 C CA . ALA A 1 388 ? -8.82 13.242 15.875 1 96.94 388 ALA A CA 1
ATOM 2915 C C . ALA A 1 388 ? -10.016 13.609 16.75 1 96.94 388 ALA A C 1
ATOM 2917 O O . ALA A 1 388 ? -9.859 13.961 17.922 1 96.94 388 ALA A O 1
ATOM 2918 N N . ILE A 1 389 ? -11.172 13.523 16.172 1 97.44 389 ILE A N 1
ATOM 2919 C CA . ILE A 1 389 ? -12.398 13.898 16.891 1 97.44 389 ILE A CA 1
ATOM 2920 C C . ILE A 1 389 ? -12.617 12.961 18.062 1 97.44 389 ILE A C 1
ATOM 2922 O O . ILE A 1 389 ? -12.977 13.406 19.156 1 97.44 389 ILE A O 1
ATOM 2926 N N . ARG A 1 390 ? -12.43 11.711 17.875 1 96.81 390 ARG A N 1
ATOM 2927 C CA . ARG A 1 390 ? -12.578 10.766 18.969 1 96.81 390 ARG A CA 1
ATOM 2928 C C . ARG A 1 390 ? -11.602 11.07 20.094 1 96.81 390 ARG A C 1
ATOM 2930 O O . ARG A 1 390 ? -11.945 10.953 21.281 1 96.81 390 ARG A O 1
ATOM 2937 N N . ALA A 1 391 ? -10.438 11.391 19.734 1 96.06 391 ALA A N 1
ATOM 2938 C CA . ALA A 1 391 ? -9.453 11.789 20.734 1 96.06 391 ALA A CA 1
ATOM 2939 C C . ALA A 1 391 ? -9.922 13.023 21.5 1 96.06 391 ALA A C 1
ATOM 2941 O O . ALA A 1 391 ? -9.758 13.102 22.719 1 96.06 391 ALA A O 1
ATOM 2942 N N . MET A 1 392 ? -10.516 13.953 20.828 1 96.38 392 MET A N 1
ATOM 2943 C CA . MET A 1 392 ? -11.023 15.172 21.438 1 96.38 392 MET A CA 1
ATOM 2944 C C . MET A 1 392 ? -12.188 14.867 22.375 1 96.38 392 MET A C 1
ATOM 2946 O O . MET A 1 392 ? -12.273 15.43 23.469 1 96.38 392 MET A O 1
ATOM 2950 N N . GLU A 1 393 ? -13.07 14.016 21.875 1 96.56 393 GLU A N 1
ATOM 2951 C CA . GLU A 1 393 ? -14.195 13.617 22.703 1 96.56 393 GLU A CA 1
ATOM 2952 C C . GLU A 1 393 ? -13.719 12.969 24 1 96.56 393 GLU A C 1
ATOM 2954 O O . GLU A 1 393 ? -14.234 13.266 25.078 1 96.56 393 GLU A O 1
ATOM 2959 N N . LYS A 1 394 ? -12.789 12.133 23.875 1 95.38 394 LYS A N 1
ATOM 2960 C CA . LYS A 1 394 ? -12.234 11.461 25.047 1 95.38 394 LYS A CA 1
ATOM 2961 C C . LYS A 1 394 ? -11.578 12.461 26 1 95.38 394 LYS A C 1
ATOM 2963 O O . LYS A 1 394 ? -11.727 12.352 27.219 1 95.38 394 LYS A O 1
ATOM 2968 N N . ALA A 1 395 ? -10.891 13.391 25.469 1 94.06 395 ALA A N 1
ATOM 2969 C CA . ALA A 1 395 ? -10.148 14.367 26.266 1 94.06 395 ALA A CA 1
ATOM 2970 C C . ALA A 1 395 ? -11.094 15.328 26.969 1 94.06 395 ALA A C 1
ATOM 2972 O O . ALA A 1 395 ? -10.812 15.781 28.078 1 94.06 395 ALA A O 1
ATOM 2973 N N . SER A 1 396 ? -12.211 15.695 26.344 1 94.06 396 SER A N 1
ATOM 2974 C CA . SER A 1 396 ? -13.102 16.734 26.875 1 94.06 396 SER A CA 1
ATOM 2975 C C . SER A 1 396 ? -14.289 16.109 27.594 1 94.06 396 SER A C 1
ATOM 2977 O O . SER A 1 396 ? -14.945 16.781 28.406 1 94.06 396 SER A O 1
ATOM 2979 N N . GLY A 1 397 ? -14.609 14.852 27.219 1 94.69 397 GLY A N 1
ATOM 2980 C CA . GLY A 1 397 ? -15.828 14.234 27.703 1 94.69 397 GLY A CA 1
ATOM 2981 C C . GLY A 1 397 ? -17.078 14.766 27.016 1 94.69 397 GLY A C 1
ATOM 2982 O O . GLY A 1 397 ? -18.203 14.492 27.453 1 94.69 397 GLY A O 1
ATOM 2983 N N . ILE A 1 398 ? -16.891 15.578 25.938 1 95.69 398 ILE A N 1
ATOM 2984 C CA . ILE A 1 398 ? -18.016 16.188 25.219 1 95.69 398 ILE A CA 1
ATOM 2985 C C . ILE A 1 398 ? -18.219 15.484 23.875 1 95.69 398 ILE A C 1
ATOM 2987 O O . ILE A 1 398 ? -17.281 15.383 23.078 1 95.69 398 ILE A O 1
ATOM 2991 N N . ALA A 1 399 ? -19.391 15.047 23.625 1 95.56 399 ALA A N 1
ATOM 2992 C CA . ALA A 1 399 ? -19.688 14.367 22.375 1 95.56 399 ALA A CA 1
ATOM 2993 C C . ALA A 1 399 ? -19.906 15.367 21.234 1 95.56 399 ALA A C 1
ATOM 2995 O O . ALA A 1 399 ? -20.531 16.406 21.438 1 95.56 399 ALA A O 1
ATOM 2996 N N . LEU A 1 400 ? -19.359 15.055 20.094 1 96.56 400 LEU A N 1
ATOM 2997 C CA . LEU A 1 400 ? -19.594 15.875 18.922 1 96.56 400 LEU A CA 1
ATOM 2998 C C . LEU A 1 400 ? -21.031 15.719 18.422 1 96.56 400 LEU A C 1
ATOM 3000 O O . LEU A 1 400 ? -21.531 14.602 18.312 1 96.56 400 LEU A O 1
ATOM 3004 N N . LYS A 1 401 ? -21.672 16.828 18.109 1 96.19 401 LYS A N 1
ATOM 3005 C CA . LYS A 1 401 ? -23.047 16.766 17.625 1 96.19 401 LYS A CA 1
ATOM 3006 C C . LYS A 1 401 ? -23.109 17.078 16.125 1 96.19 401 LYS A C 1
ATOM 3008 O O . LYS A 1 401 ? -24.016 16.594 15.438 1 96.19 401 LYS A O 1
ATOM 3013 N N . GLU A 1 402 ? -22.297 17.906 15.664 1 97.25 402 GLU A N 1
ATOM 3014 C CA . GLU A 1 402 ? -22.141 18.25 14.25 1 97.25 402 GLU A CA 1
ATOM 3015 C C . GLU A 1 402 ? -20.719 18.75 13.961 1 97.25 402 GLU A C 1
ATOM 3017 O O . GLU A 1 402 ? -20.031 19.234 14.867 1 97.25 402 GLU A O 1
ATOM 3022 N N . LEU A 1 403 ? -20.312 18.578 12.758 1 98.19 403 LEU A N 1
ATOM 3023 C CA . LEU A 1 403 ? -19.016 19.078 12.336 1 98.19 403 LEU A CA 1
ATOM 3024 C C . LEU A 1 403 ? -19.156 20.125 11.227 1 98.19 403 LEU A C 1
ATOM 3026 O O . LEU A 1 403 ? -19.766 19.844 10.188 1 98.19 403 LEU A O 1
ATOM 3030 N N . ARG A 1 404 ? -18.688 21.312 11.484 1 97.62 404 ARG A N 1
ATOM 3031 C CA . ARG A 1 404 ? -18.672 22.344 10.453 1 97.62 404 ARG A CA 1
ATOM 3032 C C . ARG A 1 404 ? -17.344 22.328 9.688 1 97.62 404 ARG A C 1
ATOM 3034 O O . ARG A 1 404 ? -16.281 22.094 10.266 1 97.62 404 ARG A O 1
ATOM 3041 N N . VAL A 1 405 ? -17.453 22.5 8.352 1 96.75 405 VAL A N 1
ATOM 3042 C CA . VAL A 1 405 ? -16.25 22.266 7.566 1 96.75 405 VAL A CA 1
ATOM 3043 C C . VAL A 1 405 ? -15.969 23.469 6.664 1 96.75 405 VAL A C 1
ATOM 3045 O O . VAL A 1 405 ? -16.891 24.203 6.297 1 96.75 405 VAL A O 1
ATOM 3048 N N . ASP A 1 406 ? -14.742 23.688 6.371 1 92.44 406 ASP A N 1
ATOM 3049 C CA . ASP A 1 406 ? -14.273 24.672 5.402 1 92.44 406 ASP A CA 1
ATOM 3050 C C . ASP A 1 406 ? -12.953 24.234 4.77 1 92.44 406 ASP A C 1
ATOM 3052 O O . ASP A 1 406 ? -12.492 23.109 4.992 1 92.44 406 ASP A O 1
ATOM 3056 N N . GLY A 1 407 ? -12.43 25.062 3.787 1 87.25 407 GLY A N 1
ATOM 3057 C CA . GLY A 1 407 ? -11.227 24.703 3.053 1 87.25 407 GLY A CA 1
ATOM 3058 C C . GLY A 1 407 ? -11.516 24.141 1.674 1 87.25 407 GLY A C 1
ATOM 3059 O O . GLY A 1 407 ? -12.664 23.828 1.352 1 87.25 407 GLY A O 1
ATOM 3060 N N . GLY A 1 408 ? -10.484 23.969 0.958 1 82.94 408 GLY A N 1
ATOM 3061 C CA . GLY A 1 408 ? -10.617 23.578 -0.437 1 82.94 408 GLY A CA 1
ATOM 3062 C C . GLY A 1 408 ? -11.227 22.203 -0.619 1 82.94 408 GLY A C 1
ATOM 3063 O O . GLY A 1 408 ? -12.102 22.016 -1.47 1 82.94 408 GLY A O 1
ATOM 3064 N N . ALA A 1 409 ? -10.812 21.25 0.192 1 89.62 409 ALA A N 1
ATOM 3065 C CA . ALA A 1 409 ? -11.273 19.875 0.039 1 89.62 409 ALA A CA 1
ATOM 3066 C C . ALA A 1 409 ? -12.734 19.734 0.475 1 89.62 409 ALA A C 1
ATOM 3068 O O . ALA A 1 409 ? -13.391 18.734 0.167 1 89.62 409 ALA A O 1
ATOM 3069 N N . ALA A 1 410 ? -13.266 20.734 1.155 1 92.69 410 ALA A N 1
ATOM 3070 C CA . ALA A 1 410 ? -14.648 20.688 1.607 1 92.69 410 ALA A CA 1
ATOM 3071 C C . ALA A 1 410 ? -15.617 20.828 0.433 1 92.69 410 ALA A C 1
ATOM 3073 O O . ALA A 1 410 ? -16.812 20.594 0.576 1 92.69 410 ALA A O 1
ATOM 3074 N N . ALA A 1 411 ? -15.109 21.203 -0.721 1 91.75 411 ALA A N 1
ATOM 3075 C CA . ALA A 1 411 ? -15.938 21.281 -1.919 1 91.75 411 ALA A CA 1
ATOM 3076 C C . ALA A 1 411 ? -16.344 19.891 -2.402 1 91.75 411 ALA A C 1
ATOM 3078 O O . ALA A 1 411 ? -17.297 19.734 -3.164 1 91.75 411 ALA A O 1
ATOM 3079 N N . ASP A 1 412 ? -15.609 18.875 -2.018 1 95.62 412 ASP A N 1
ATOM 3080 C CA . ASP A 1 412 ? -15.852 17.5 -2.424 1 95.62 412 ASP A CA 1
ATOM 3081 C C . ASP A 1 412 ? -17.031 16.906 -1.662 1 95.62 412 ASP A C 1
ATOM 3083 O O . ASP A 1 412 ? -16.922 16.578 -0.477 1 95.62 412 ASP A O 1
ATOM 3087 N N . ASN A 1 413 ? -18.156 16.734 -2.354 1 97.69 413 ASN A N 1
ATOM 3088 C CA . ASN A 1 413 ? -19.359 16.234 -1.72 1 97.69 413 ASN A CA 1
ATOM 3089 C C . ASN A 1 413 ? -19.188 14.812 -1.2 1 97.69 413 ASN A C 1
ATOM 3091 O O . ASN A 1 413 ? -19.703 14.469 -0.136 1 97.69 413 ASN A O 1
ATOM 3095 N N . LEU A 1 414 ? -18.547 14.023 -1.957 1 98.06 414 LEU A N 1
ATOM 3096 C CA . LEU A 1 414 ? -18.359 12.633 -1.554 1 98.06 414 LEU A CA 1
ATOM 3097 C C . LEU A 1 414 ? -17.531 12.547 -0.285 1 98.06 414 LEU A C 1
ATOM 3099 O O . LEU A 1 414 ? -17.844 11.766 0.621 1 98.06 414 LEU A O 1
ATOM 3103 N N . LEU A 1 415 ? -16.453 13.305 -0.212 1 98 415 LEU A N 1
ATOM 3104 C CA . LEU A 1 415 ? -15.625 13.344 0.99 1 98 415 LEU A CA 1
ATOM 3105 C C . LEU A 1 415 ? -16.469 13.688 2.215 1 98 415 LEU A C 1
ATOM 3107 O O . LEU A 1 415 ? -16.359 13.039 3.254 1 98 415 LEU A O 1
ATOM 3111 N N . LEU A 1 416 ? -17.312 14.695 2.08 1 98.38 416 LEU A N 1
ATOM 3112 C CA . LEU A 1 416 ? -18.094 15.172 3.217 1 98.38 416 LEU A CA 1
ATOM 3113 C C . LEU A 1 416 ? -19.156 14.156 3.605 1 98.38 416 LEU A C 1
ATOM 3115 O O . LEU A 1 416 ? -19.484 14 4.785 1 98.38 416 LEU A O 1
ATOM 3119 N N . GLN A 1 417 ? -19.734 13.516 2.592 1 98.5 417 GLN A N 1
ATOM 3120 C CA . GLN A 1 417 ? -20.672 12.438 2.904 1 98.5 417 GLN A CA 1
ATOM 3121 C C . GLN A 1 417 ? -19.984 11.312 3.662 1 98.5 417 GLN A C 1
ATOM 3123 O O . GLN A 1 417 ? -20.516 10.805 4.652 1 98.5 417 GLN A O 1
ATOM 3128 N N . ILE A 1 418 ? -18.812 10.898 3.201 1 98.38 418 ILE A N 1
ATOM 3129 C CA . ILE A 1 418 ? -18.047 9.859 3.871 1 98.38 418 ILE A CA 1
ATOM 3130 C C . ILE A 1 418 ? -17.734 10.289 5.305 1 98.38 418 ILE A C 1
ATOM 3132 O O . ILE A 1 418 ? -17.844 9.484 6.234 1 98.38 418 ILE A O 1
ATOM 3136 N N . GLN A 1 419 ? -17.375 11.539 5.461 1 98.56 419 GLN A N 1
ATOM 3137 C CA . GLN A 1 419 ? -17.047 12.07 6.785 1 98.56 419 GLN A CA 1
ATOM 3138 C C . GLN A 1 419 ? -18.25 11.969 7.719 1 98.56 419 GLN A C 1
ATOM 3140 O O . GLN A 1 419 ? -18.125 11.539 8.867 1 98.56 419 GLN A O 1
ATOM 3145 N N . ALA A 1 420 ? -19.406 12.398 7.234 1 98.69 420 ALA A N 1
ATOM 3146 C CA . ALA A 1 420 ? -20.625 12.305 8.031 1 98.69 420 ALA A CA 1
ATOM 3147 C C . ALA A 1 420 ? -20.922 10.859 8.414 1 98.69 420 ALA A C 1
ATOM 3149 O O . ALA A 1 420 ? -21.266 10.57 9.562 1 98.69 420 ALA A O 1
ATOM 3150 N N . ASP A 1 421 ? -20.797 10.039 7.492 1 98.56 421 ASP A N 1
ATOM 3151 C CA . ASP A 1 421 ? -21.062 8.617 7.699 1 98.56 421 ASP A CA 1
ATOM 3152 C C . ASP A 1 421 ? -20.156 8.039 8.789 1 98.56 421 ASP A C 1
ATOM 3154 O O . ASP A 1 421 ? -20.625 7.359 9.695 1 98.56 421 ASP A O 1
ATOM 3158 N N . LEU A 1 422 ? -18.922 8.297 8.695 1 98.25 422 LEU A N 1
ATOM 3159 C CA . LEU A 1 422 ? -17.953 7.703 9.609 1 98.25 422 LEU A CA 1
ATOM 3160 C C . LEU A 1 422 ? -18.078 8.312 11 1 98.25 422 LEU A C 1
ATOM 3162 O O . LEU A 1 422 ? -17.859 7.633 12.008 1 98.25 422 LEU A O 1
ATOM 3166 N N . LEU A 1 423 ? -18.391 9.609 11.039 1 98 423 LEU A N 1
ATOM 3167 C CA . LEU A 1 423 ? -18.547 10.281 12.32 1 98 423 LEU A CA 1
ATOM 3168 C C . LEU A 1 423 ? -19.859 9.883 13 1 98 423 LEU A C 1
ATOM 3170 O O . LEU A 1 423 ? -19.953 9.891 14.227 1 98 423 LEU A O 1
ATOM 3174 N N . GLY A 1 424 ? -20.859 9.586 12.219 1 97.88 424 GLY A N 1
ATOM 3175 C CA . GLY A 1 424 ? -22.188 9.305 12.742 1 97.88 424 GLY A CA 1
ATOM 3176 C C . GLY A 1 424 ? -22.953 10.547 13.133 1 97.88 424 GLY A C 1
ATOM 3177 O O . GLY A 1 424 ? -23.953 10.469 13.859 1 97.88 424 GLY A O 1
ATOM 3178 N N . VAL A 1 425 ? -22.484 11.75 12.773 1 98.06 425 VAL A N 1
ATOM 3179 C CA . VAL A 1 425 ? -23.156 13.023 13.008 1 98.06 425 VAL A CA 1
ATOM 3180 C C . VAL A 1 425 ? -23.156 13.852 11.727 1 98.06 425 VAL A C 1
ATOM 3182 O O . VAL A 1 425 ? -22.359 13.594 10.812 1 98.06 425 VAL A O 1
ATOM 3185 N N . PRO A 1 426 ? -24.016 14.836 11.602 1 98.44 426 PRO A N 1
ATOM 3186 C CA . PRO A 1 426 ? -24.062 15.656 10.383 1 98.44 426 PRO A CA 1
ATOM 3187 C C . PRO A 1 426 ? -22.797 16.5 10.195 1 98.44 426 PRO A C 1
ATOM 3189 O O . PRO A 1 426 ? -22.219 16.969 11.172 1 98.44 426 PRO A O 1
ATOM 3192 N N . VAL A 1 427 ? -22.422 16.656 8.93 1 98.5 427 VAL A N 1
ATOM 3193 C CA . VAL A 1 427 ? -21.375 17.562 8.508 1 98.5 427 VAL A CA 1
ATOM 3194 C C . VAL A 1 427 ? -21.984 18.734 7.742 1 98.5 427 VAL A C 1
ATOM 3196 O O . VAL A 1 427 ? -22.781 18.547 6.828 1 98.5 427 VAL A O 1
ATOM 3199 N N . LEU A 1 428 ? -21.641 19.953 8.172 1 98 428 LEU A N 1
ATOM 3200 C CA . LEU A 1 428 ? -22.25 21.156 7.637 1 98 428 LEU A CA 1
ATOM 3201 C C . LEU A 1 428 ? -21.234 22 6.867 1 98 428 LEU A C 1
ATOM 3203 O O . LEU A 1 428 ? -20.219 22.422 7.43 1 98 428 LEU A O 1
ATOM 3207 N N . ARG A 1 429 ? -21.484 22.188 5.609 1 96.31 429 ARG A N 1
ATOM 3208 C CA . ARG A 1 429 ? -20.703 23.109 4.797 1 96.31 429 ARG A CA 1
ATOM 3209 C C . ARG A 1 429 ? -21.391 24.469 4.699 1 96.31 429 ARG A C 1
ATOM 3211 O O . ARG A 1 429 ? -22.516 24.562 4.219 1 96.31 429 ARG A O 1
ATOM 3218 N N . PRO A 1 430 ? -20.75 25.5 5.188 1 93.62 430 PRO A N 1
ATOM 3219 C CA . PRO A 1 430 ? -21.359 26.828 5.137 1 93.62 430 PRO A CA 1
ATOM 3220 C C . PRO A 1 430 ? -21.281 27.469 3.746 1 93.62 430 PRO A C 1
ATOM 3222 O O . PRO A 1 430 ? -20.531 26.984 2.887 1 93.62 430 PRO A O 1
ATOM 3225 N N . ARG A 1 431 ? -22.047 28.516 3.545 1 89.31 431 ARG A N 1
ATOM 3226 C CA . ARG A 1 431 ? -22.031 29.281 2.301 1 89.31 431 ARG A CA 1
ATOM 3227 C C . ARG A 1 431 ? -20.703 30 2.123 1 89.31 431 ARG A C 1
ATOM 3229 O O . ARG A 1 431 ? -20.141 30.016 1.028 1 89.31 431 ARG A O 1
ATOM 3236 N N . CYS A 1 432 ? -20.266 30.625 3.205 1 81.25 432 CYS A N 1
ATOM 3237 C CA . CYS A 1 432 ? -18.953 31.25 3.195 1 81.25 432 CYS A CA 1
ATOM 3238 C C . CYS A 1 432 ? -17.875 30.297 3.729 1 81.25 432 CYS A C 1
ATOM 3240 O O . CYS A 1 432 ? -17.922 29.922 4.898 1 81.25 432 CYS A O 1
ATOM 3242 N N . THR A 1 433 ? -16.984 30.062 2.877 1 77.62 433 THR A N 1
ATOM 3243 C CA . THR A 1 433 ? -16 29.062 3.281 1 77.62 433 THR A CA 1
ATOM 3244 C C . THR A 1 433 ? -14.711 29.734 3.736 1 77.62 433 THR A C 1
ATOM 3246 O O . THR A 1 433 ? -13.766 29.047 4.137 1 77.62 433 THR A O 1
ATOM 3249 N N . GLU A 1 434 ? -14.703 31.094 3.693 1 84.31 434 GLU A N 1
ATOM 3250 C CA . GLU A 1 434 ? -13.547 31.828 4.203 1 84.31 434 GLU A CA 1
ATOM 3251 C C . GLU A 1 434 ? -13.703 32.125 5.691 1 84.31 434 GLU A C 1
ATOM 3253 O O . GLU A 1 434 ? -13.594 33.281 6.109 1 84.31 434 GLU A O 1
ATOM 3258 N N . SER A 1 435 ? -13.773 31.047 6.422 1 90.19 435 SER A N 1
ATOM 3259 C CA . SER A 1 435 ? -14.133 31.172 7.828 1 90.19 435 SER A CA 1
ATOM 3260 C C . SER A 1 435 ? -13.008 31.812 8.641 1 90.19 435 SER A C 1
ATOM 3262 O O . SER A 1 435 ? -13.258 32.5 9.617 1 90.19 435 SER A O 1
ATOM 3264 N N . THR A 1 436 ? -11.797 31.594 8.203 1 93.38 436 THR A N 1
ATOM 3265 C CA . THR A 1 436 ? -10.656 32.125 8.93 1 93.38 436 THR A CA 1
ATOM 3266 C C . THR A 1 436 ? -10.672 33.656 8.883 1 93.38 436 THR A C 1
ATOM 3268 O O . THR A 1 436 ? -10.664 34.312 9.922 1 93.38 436 THR A O 1
ATOM 3271 N N . SER A 1 437 ? -10.773 34.188 7.672 1 94.88 437 SER A N 1
ATOM 3272 C CA . SER A 1 437 ? -10.812 35.656 7.457 1 94.88 437 SER A CA 1
ATOM 3273 C C . SER A 1 437 ? -12.047 36.25 8.109 1 94.88 437 SER A C 1
ATOM 3275 O O . SER A 1 437 ? -11.953 37.312 8.75 1 94.88 437 SER A O 1
ATOM 3277 N N . LEU A 1 438 ? -13.117 35.594 7.957 1 94.81 438 LEU A N 1
ATOM 3278 C CA . LEU A 1 438 ? -14.359 36.094 8.531 1 94.81 438 LEU A CA 1
ATOM 3279 C C . LEU A 1 438 ? -14.289 36.094 10.055 1 94.81 438 LEU A C 1
ATOM 3281 O O . LEU A 1 438 ? -14.797 37.031 10.695 1 94.81 438 LEU A O 1
ATOM 3285 N N . GLY A 1 439 ? -13.719 35.062 10.586 1 96.38 439 GLY A N 1
ATOM 3286 C CA . GLY A 1 439 ? -13.555 35 12.031 1 96.38 439 GLY A CA 1
ATOM 3287 C C . GLY A 1 439 ? -12.773 36.188 12.594 1 96.38 439 GLY A C 1
ATOM 3288 O O . GLY A 1 439 ? -13.148 36.75 13.625 1 96.38 439 GLY A O 1
ATOM 3289 N N . ALA A 1 440 ? -11.703 36.531 11.945 1 97.44 440 ALA A N 1
ATOM 3290 C CA . ALA A 1 440 ? -10.906 37.688 12.367 1 97.44 440 ALA A CA 1
ATOM 3291 C C . ALA A 1 440 ? -11.727 38.969 12.289 1 97.44 440 ALA A C 1
ATOM 3293 O O . ALA A 1 440 ? -11.648 39.812 13.18 1 97.44 440 ALA A O 1
ATOM 3294 N N . ALA A 1 441 ? -12.492 39.125 11.242 1 96.94 441 ALA A N 1
ATOM 3295 C CA . ALA A 1 441 ? -13.352 40.281 11.078 1 96.94 441 ALA A CA 1
ATOM 3296 C C . ALA A 1 441 ? -14.391 40.375 12.188 1 96.94 441 ALA A C 1
ATOM 3298 O O . ALA A 1 441 ? -14.664 41.438 12.719 1 96.94 441 ALA A O 1
ATOM 3299 N N . PHE A 1 442 ? -14.953 39.281 12.508 1 96.69 442 PHE A N 1
ATOM 3300 C CA . PHE A 1 442 ? -15.969 39.219 13.555 1 96.69 442 PHE A CA 1
ATOM 3301 C C . PHE A 1 442 ? -15.375 39.625 14.898 1 96.69 442 PHE A C 1
ATOM 3303 O O . PHE A 1 442 ? -15.992 40.375 15.664 1 96.69 442 PHE A O 1
ATOM 3310 N N . LEU A 1 443 ? -14.227 39.094 15.172 1 97.69 443 LEU A N 1
ATOM 3311 C CA . LEU A 1 443 ? -13.555 39.469 16.406 1 97.69 443 LEU A CA 1
ATOM 3312 C C . LEU A 1 443 ? -13.305 40.969 16.453 1 97.69 443 LEU A C 1
ATOM 3314 O O . LEU A 1 443 ? -13.469 41.594 17.5 1 97.69 443 LEU A O 1
ATOM 3318 N N . ALA A 1 444 ? -12.844 41.5 15.328 1 97.69 444 ALA A N 1
ATOM 3319 C CA . ALA A 1 444 ? -12.648 42.969 15.227 1 97.69 444 ALA A CA 1
ATOM 3320 C C . ALA A 1 444 ? -13.961 43.719 15.477 1 97.69 444 ALA A C 1
ATOM 3322 O O . ALA A 1 444 ? -13.961 44.781 16.109 1 97.69 444 ALA A O 1
ATOM 3323 N N . GLY A 1 445 ? -15.047 43.188 14.938 1 96.94 445 GLY A N 1
ATOM 3324 C CA . GLY A 1 445 ? -16.344 43.781 15.164 1 96.94 445 GLY A CA 1
ATOM 3325 C C . GLY A 1 445 ? -16.734 43.844 16.641 1 96.94 445 GLY A C 1
ATOM 3326 O O . GLY A 1 445 ? -17.297 44.844 17.094 1 96.94 445 GLY A O 1
ATOM 3327 N N . ILE A 1 446 ? -16.438 42.812 17.312 1 97.06 446 ILE A N 1
ATOM 3328 C CA . ILE A 1 446 ? -16.703 42.781 18.75 1 97.06 446 ILE A CA 1
ATOM 3329 C C . ILE A 1 446 ? -15.812 43.781 19.469 1 97.06 446 ILE A C 1
ATOM 3331 O O . ILE A 1 446 ? -16.297 44.562 20.297 1 97.06 446 ILE A O 1
ATOM 3335 N N . GLY A 1 447 ? -14.539 43.75 19.188 1 96.56 447 GLY A N 1
ATOM 3336 C CA . GLY A 1 447 ? -13.602 44.656 19.797 1 96.56 447 GLY A CA 1
ATOM 3337 C C . GLY A 1 447 ? -13.938 46.125 19.547 1 96.56 447 GLY A C 1
ATOM 3338 O O . GLY A 1 447 ? -13.68 46.969 20.391 1 96.56 447 GLY A O 1
ATOM 3339 N N . ALA A 1 448 ? -14.508 46.375 18.391 1 95.44 448 ALA A N 1
ATOM 3340 C CA . ALA A 1 448 ? -14.867 47.719 18 1 95.44 448 ALA A CA 1
ATOM 3341 C C . ALA A 1 448 ? -16.25 48.094 18.531 1 95.44 448 ALA A C 1
ATOM 3343 O O . ALA A 1 448 ? -16.672 49.25 18.406 1 95.44 448 ALA A O 1
ATOM 3344 N N . GLY A 1 449 ? -16.953 47.156 19 1 94.19 449 GLY A N 1
ATOM 3345 C CA . GLY A 1 449 ? -18.266 47.406 19.562 1 94.19 449 GLY A CA 1
ATOM 3346 C C . GLY A 1 449 ? -19.359 47.469 18.516 1 94.19 449 GLY A C 1
ATOM 3347 O O . GLY A 1 449 ? -20.438 48 18.766 1 94.19 449 GLY A O 1
ATOM 3348 N N . VAL A 1 450 ? -19.125 46.875 17.391 1 94.25 450 VAL A N 1
ATOM 3349 C CA . VAL A 1 450 ? -20.078 46.969 16.281 1 94.25 450 VAL A CA 1
ATOM 3350 C C . VAL A 1 450 ? -20.859 45.656 16.172 1 94.25 450 VAL A C 1
ATOM 3352 O O . VAL A 1 450 ? -21.953 45.625 15.609 1 94.25 450 VAL A O 1
ATOM 3355 N N . LEU A 1 451 ? -20.297 44.594 16.672 1 94.25 451 LEU A N 1
ATOM 3356 C CA . LEU A 1 451 ? -20.938 43.281 16.625 1 94.25 451 LEU A CA 1
ATOM 3357 C C . LEU A 1 451 ? -20.906 42.625 18 1 94.25 451 LEU A C 1
ATOM 3359 O O . LEU A 1 451 ? -20.125 43.031 18.875 1 94.25 451 LEU A O 1
ATOM 3363 N N . ASP A 1 452 ? -21.781 41.688 18.172 1 92.5 452 ASP A N 1
ATOM 3364 C CA . ASP A 1 452 ? -21.703 40.75 19.281 1 92.5 452 ASP A CA 1
ATOM 3365 C C . ASP A 1 452 ? -21.906 39.312 18.812 1 92.5 452 ASP A C 1
ATOM 3367 O O . ASP A 1 452 ? -22.141 39.062 17.625 1 92.5 452 ASP A O 1
ATOM 3371 N N . THR A 1 453 ? -21.734 38.375 19.719 1 91.81 453 THR A N 1
ATOM 3372 C CA . THR A 1 453 ? -21.734 36.969 19.344 1 91.81 453 THR A CA 1
ATOM 3373 C C . THR A 1 453 ? -23.094 36.562 18.797 1 91.81 453 THR A C 1
ATOM 3375 O O . THR A 1 453 ? -23.172 35.688 17.906 1 91.81 453 THR A O 1
ATOM 3378 N N . SER A 1 454 ? -24.141 37.094 19.266 1 92.31 454 SER A N 1
ATOM 3379 C CA . SER A 1 454 ? -25.484 36.781 18.781 1 92.31 454 SER A CA 1
ATOM 3380 C C . SER A 1 454 ? -25.656 37.219 17.328 1 92.31 454 SER A C 1
ATOM 3382 O O . SER A 1 454 ? -26.234 36.469 16.516 1 92.31 454 SER A O 1
ATOM 3384 N N . ALA A 1 455 ? -25.234 38.344 17.031 1 90.81 455 ALA A N 1
ATOM 3385 C CA . ALA A 1 455 ? -25.312 38.875 15.664 1 90.81 455 ALA A CA 1
ATOM 3386 C C . ALA A 1 455 ? -24.5 38 14.703 1 90.81 455 ALA A C 1
ATOM 3388 O O . ALA A 1 455 ? -24.906 37.75 13.57 1 90.81 455 ALA A O 1
ATOM 3389 N N . ILE A 1 456 ? -23.359 37.594 15.164 1 91.38 456 ILE A N 1
ATOM 3390 C CA . ILE A 1 456 ? -22.484 36.781 14.352 1 91.38 456 ILE A CA 1
ATOM 3391 C C . ILE A 1 456 ?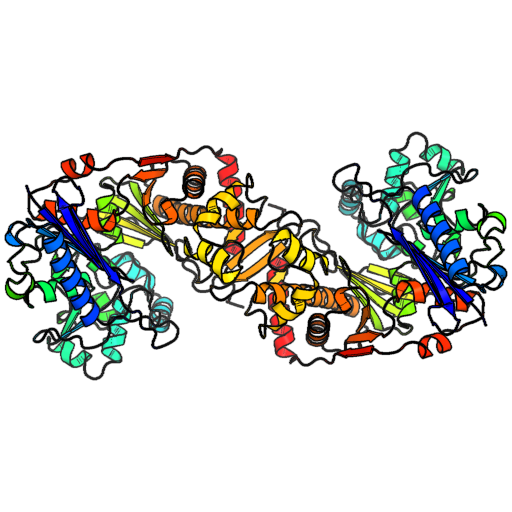 -23.141 35.406 14.094 1 91.38 456 ILE A C 1
ATOM 3393 O O . ILE A 1 456 ? -23.141 34.938 12.961 1 91.38 456 ILE A O 1
ATOM 3397 N N . ALA A 1 457 ? -23.656 34.812 15.102 1 90.44 457 ALA A N 1
ATOM 3398 C CA . ALA A 1 457 ? -24.312 33.5 14.977 1 90.44 457 ALA A CA 1
ATOM 3399 C C . ALA A 1 457 ? -25.453 33.562 13.961 1 90.44 457 ALA A C 1
ATOM 3401 O O . ALA A 1 457 ? -25.688 32.594 13.234 1 90.44 457 ALA A O 1
ATOM 3402 N N . ALA A 1 458 ? -26.062 34.656 13.891 1 88 458 ALA A N 1
ATOM 3403 C CA . ALA A 1 458 ? -27.203 34.812 13 1 88 458 ALA A CA 1
ATOM 3404 C C . ALA A 1 458 ? -26.766 34.938 11.547 1 88 458 ALA A C 1
ATOM 3406 O O . ALA A 1 458 ? -27.547 34.719 10.625 1 88 458 ALA A O 1
ATOM 3407 N N . GLN A 1 459 ? -25.547 35.188 11.367 1 86.69 459 GLN A N 1
ATOM 3408 C CA . GLN A 1 459 ? -25.031 35.406 10.023 1 86.69 459 GLN A CA 1
ATOM 3409 C C . GLN A 1 459 ? -24.547 34.125 9.398 1 86.69 459 GLN A C 1
ATOM 3411 O O . GLN A 1 459 ? -24.375 34.031 8.188 1 86.69 459 GLN A O 1
ATOM 3416 N N . TRP A 1 460 ? -24.266 33.156 10.289 1 87.62 460 TRP A N 1
ATOM 3417 C CA . TRP A 1 460 ? -23.828 31.859 9.773 1 87.62 460 TRP A CA 1
ATOM 3418 C C . TRP A 1 460 ? -24.922 31.219 8.938 1 87.62 460 TRP A C 1
ATOM 3420 O O . TRP A 1 460 ? -26.047 31.047 9.406 1 87.62 460 TRP A O 1
ATOM 3430 N N . ALA A 1 461 ? -24.594 30.859 7.645 1 89.56 461 ALA A N 1
ATOM 3431 C CA . ALA A 1 461 ? -25.594 30.297 6.73 1 89.56 461 ALA A CA 1
ATOM 3432 C C . ALA A 1 461 ? -25.125 28.953 6.164 1 89.56 461 ALA A C 1
ATOM 3434 O O . ALA A 1 461 ? -23.969 28.828 5.742 1 89.56 461 ALA A O 1
ATOM 3435 N N . LEU A 1 462 ? -26 28.031 6.164 1 93.19 462 LEU A N 1
ATOM 3436 C CA . LEU A 1 462 ? -25.734 26.672 5.695 1 93.19 462 LEU A CA 1
ATOM 3437 C C . LEU A 1 462 ? -25.844 26.594 4.176 1 93.19 462 LEU A C 1
ATOM 3439 O O . LEU A 1 462 ? -26.781 27.125 3.584 1 93.19 462 LEU A O 1
ATOM 3443 N N . ASP A 1 463 ? -24.797 26.078 3.568 1 94.5 463 ASP A N 1
ATOM 3444 C CA . ASP A 1 463 ? -24.891 25.719 2.154 1 94.5 463 ASP A CA 1
ATOM 3445 C C . ASP A 1 463 ? -25.484 24.328 1.97 1 94.5 463 ASP A C 1
ATOM 3447 O O . ASP A 1 463 ? -26.5 24.156 1.293 1 94.5 463 ASP A O 1
ATOM 3451 N N . ARG A 1 464 ? -24.859 23.312 2.543 1 95.44 464 ARG A N 1
ATOM 3452 C CA . ARG A 1 464 ? -25.297 21.938 2.402 1 95.44 464 ARG A CA 1
ATOM 3453 C C . ARG A 1 464 ? -25.047 21.141 3.686 1 95.44 464 ARG A C 1
ATOM 3455 O O . ARG A 1 464 ? -24.016 21.312 4.332 1 95.44 464 ARG A O 1
ATOM 3462 N N . ARG A 1 465 ? -26.062 20.359 4.031 1 97.94 465 ARG A N 1
ATOM 3463 C CA . ARG A 1 465 ? -25.984 19.453 5.168 1 97.94 465 ARG A CA 1
ATOM 3464 C C . ARG A 1 465 ? -25.797 18 4.711 1 97.94 465 ARG A C 1
ATOM 3466 O O . ARG A 1 465 ? -26.531 17.531 3.84 1 97.94 465 ARG A O 1
ATOM 3473 N N . PHE A 1 466 ? -24.797 17.328 5.188 1 98.5 466 PHE A N 1
ATOM 3474 C CA . PHE A 1 466 ? -24.562 15.922 4.902 1 98.5 466 PHE A CA 1
ATOM 3475 C C . PHE A 1 466 ? -24.922 15.055 6.102 1 98.5 466 PHE A C 1
ATOM 3477 O O . PHE A 1 466 ? -24.297 15.156 7.16 1 98.5 466 PHE A O 1
ATOM 3484 N N . GLU A 1 467 ? -25.922 14.25 5.961 1 98.56 467 GLU A N 1
ATOM 3485 C CA . GLU A 1 467 ? -26.406 13.383 7.039 1 98.56 467 GLU A CA 1
ATOM 3486 C C . GLU A 1 467 ? -25.75 12.008 6.977 1 98.56 467 GLU A C 1
ATOM 3488 O O . GLU A 1 467 ? -25.547 11.461 5.891 1 98.56 467 GLU A O 1
ATOM 3493 N N . PRO A 1 468 ? -25.438 11.414 8.18 1 98.12 468 PRO A N 1
ATOM 3494 C CA . PRO A 1 468 ? -24.906 10.055 8.156 1 98.12 468 PRO A CA 1
ATOM 3495 C C . PRO A 1 468 ? -25.891 9.047 7.551 1 98.12 468 PRO A C 1
ATOM 3497 O O . PRO A 1 468 ? -27.078 9.078 7.863 1 98.12 468 PRO A O 1
ATOM 3500 N N . GLN A 1 469 ? -25.391 8.211 6.746 1 97.44 469 GLN A N 1
ATOM 3501 C CA . GLN A 1 469 ? -26.219 7.215 6.074 1 97.44 469 GLN A CA 1
ATOM 3502 C C . GLN A 1 469 ? -25.703 5.801 6.328 1 97.44 469 GLN A C 1
ATOM 3504 O O . GLN A 1 469 ? -26.391 4.82 6.02 1 97.44 469 GLN A O 1
ATOM 3509 N N . MET A 1 470 ? -24.594 5.645 6.949 1 96.5 470 MET A N 1
ATOM 3510 C CA . MET A 1 470 ? -23.938 4.359 7.18 1 96.5 470 MET A CA 1
ATOM 3511 C C . MET A 1 470 ? -24.344 3.777 8.531 1 96.5 470 MET A C 1
ATOM 3513 O O . MET A 1 470 ? -24.438 4.504 9.523 1 96.5 470 MET A O 1
ATOM 3517 N N . GLU A 1 471 ? -24.578 2.465 8.555 1 96.94 471 GLU A N 1
ATOM 3518 C CA . GLU A 1 471 ? -24.922 1.782 9.797 1 96.94 471 GLU A CA 1
ATOM 3519 C C . GLU A 1 471 ? -23.734 1.764 10.766 1 96.94 471 GLU A C 1
ATOM 3521 O O . GLU A 1 471 ? -22.578 1.629 10.336 1 96.94 471 GLU A O 1
ATOM 3526 N N . ARG A 1 472 ? -24.094 1.786 12.055 1 95.81 472 ARG A N 1
ATOM 3527 C CA . ARG A 1 472 ? -23.094 1.877 13.102 1 95.81 472 ARG A CA 1
ATOM 3528 C C . ARG A 1 472 ? -22.125 0.698 13.031 1 95.81 472 ARG A C 1
ATOM 3530 O O . ARG A 1 472 ? -20.906 0.873 13.164 1 95.81 472 ARG A O 1
ATOM 3537 N N . ASN A 1 473 ? -22.625 -0.471 12.812 1 96.31 473 ASN A N 1
ATOM 3538 C CA . ASN A 1 473 ? -21.781 -1.661 12.789 1 96.31 473 ASN A CA 1
ATOM 3539 C C . ASN A 1 473 ? -20.766 -1.612 11.648 1 96.31 473 ASN A C 1
ATOM 3541 O O . ASN A 1 473 ? -19.609 -2.004 11.828 1 96.31 473 ASN A O 1
ATOM 3545 N N . LEU A 1 474 ? -21.188 -1.214 10.539 1 96 474 LEU A N 1
ATOM 3546 C CA . LEU A 1 474 ? -20.281 -1.107 9.391 1 96 474 LEU A CA 1
ATOM 3547 C C . LEU A 1 474 ? -19.219 -0.051 9.633 1 96 474 LEU A C 1
ATOM 3549 O O . LEU A 1 474 ? -18.047 -0.26 9.297 1 96 474 LEU A O 1
ATOM 3553 N N . ARG A 1 475 ? -19.641 1.038 10.234 1 96.25 475 ARG A N 1
ATOM 3554 C CA . ARG A 1 475 ? -18.688 2.105 10.539 1 96.25 475 ARG A CA 1
ATOM 3555 C C . ARG A 1 475 ? -17.578 1.608 11.461 1 96.25 475 ARG A C 1
ATOM 3557 O O . ARG A 1 475 ? -16.406 1.91 11.25 1 96.25 475 ARG A O 1
ATOM 3564 N N . GLU A 1 476 ? -17.953 0.893 12.438 1 96.69 476 GLU A N 1
ATOM 3565 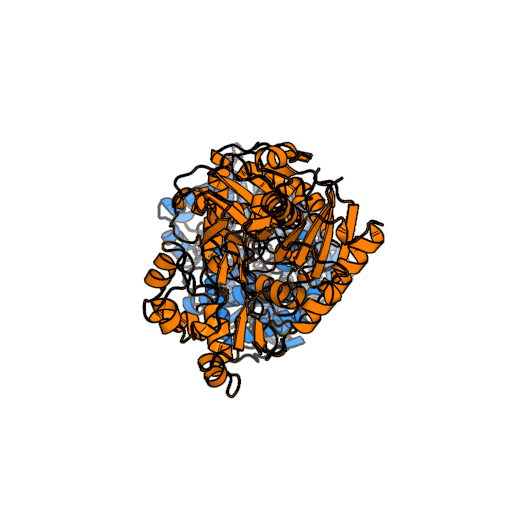C CA . GLU A 1 476 ? -16.984 0.367 13.398 1 96.69 476 GLU A CA 1
ATOM 3566 C C . GLU A 1 476 ? -16.062 -0.654 12.742 1 96.69 476 GLU A C 1
ATOM 3568 O O . GLU A 1 476 ? -14.867 -0.7 13.047 1 96.69 476 GLU A O 1
ATOM 3573 N N . GLU A 1 477 ? -16.656 -1.467 11.914 1 95.62 477 GLU A N 1
ATOM 3574 C CA . GLU A 1 477 ? -15.852 -2.445 11.188 1 95.62 477 GLU A CA 1
ATOM 3575 C C . GLU A 1 477 ? -14.812 -1.761 10.297 1 95.62 477 GLU A C 1
ATOM 3577 O O . GLU A 1 477 ? -13.648 -2.154 10.281 1 95.62 477 GLU A O 1
ATOM 3582 N N . LEU A 1 478 ? -15.219 -0.785 9.586 1 97.19 478 LEU A N 1
ATOM 3583 C CA . LEU A 1 478 ? -14.32 -0.035 8.719 1 97.19 478 LEU A CA 1
ATOM 3584 C C . LEU A 1 478 ? -13.234 0.66 9.531 1 97.19 478 LEU A C 1
ATOM 3586 O O . LEU A 1 478 ? -12.07 0.7 9.125 1 97.19 478 LEU A O 1
ATOM 3590 N N . HIS A 1 479 ? -13.625 1.165 10.672 1 97.94 479 HIS A N 1
ATOM 3591 C CA . HIS A 1 479 ? -12.656 1.845 11.523 1 97.94 479 HIS A CA 1
ATOM 3592 C C . HIS A 1 479 ? -11.625 0.867 12.078 1 97.94 479 HIS A C 1
ATOM 3594 O O . HIS A 1 479 ? -10.453 1.214 12.227 1 97.94 479 HIS A O 1
ATOM 3600 N N . ARG A 1 480 ? -12.07 -0.32 12.438 1 96.5 480 ARG A N 1
ATOM 3601 C CA . ARG A 1 480 ? -11.125 -1.341 12.891 1 96.5 480 ARG A CA 1
ATOM 3602 C C . ARG A 1 480 ? -10.109 -1.661 11.797 1 96.5 480 ARG A C 1
ATOM 3604 O O . ARG A 1 480 ? -8.922 -1.829 12.086 1 96.5 480 ARG A O 1
ATOM 3611 N N . GLY A 1 481 ? -10.586 -1.824 10.539 1 96.06 481 GLY A N 1
ATOM 3612 C CA . GLY A 1 481 ? -9.68 -2.02 9.422 1 96.06 481 GLY A CA 1
ATOM 3613 C C . GLY A 1 481 ? -8.688 -0.885 9.25 1 96.06 481 GLY A C 1
ATOM 3614 O O . GLY A 1 481 ? -7.504 -1.121 8.984 1 96.06 481 GLY A O 1
ATOM 3615 N N . TRP A 1 482 ? -9.172 0.318 9.469 1 97.69 482 TRP A N 1
ATOM 3616 C CA . TRP A 1 482 ? -8.32 1.501 9.414 1 97.69 482 TRP A CA 1
ATOM 3617 C C . TRP A 1 482 ? -7.246 1.445 10.5 1 97.69 482 TRP A C 1
ATOM 3619 O O . TRP A 1 482 ? -6.062 1.665 10.219 1 97.69 482 TRP A O 1
ATOM 3629 N N . GLN A 1 483 ? -7.637 1.122 11.68 1 97.25 483 GLN A N 1
ATOM 3630 C CA . GLN A 1 483 ? -6.699 1.056 12.797 1 97.25 483 GLN A CA 1
ATOM 3631 C C . GLN A 1 483 ? -5.637 -0.012 12.555 1 97.25 483 GLN A C 1
ATOM 3633 O O . GLN A 1 483 ? -4.473 0.167 12.922 1 97.25 483 GLN A O 1
ATOM 3638 N N . LYS A 1 484 ? -6.086 -1.102 11.977 1 95.25 484 LYS A N 1
ATOM 3639 C CA . LYS A 1 484 ? -5.145 -2.15 11.602 1 95.25 484 LYS A CA 1
ATOM 3640 C C . LYS A 1 484 ? -4.09 -1.619 10.633 1 95.25 484 LYS A C 1
ATOM 3642 O O . LYS A 1 484 ? -2.898 -1.886 10.805 1 95.25 484 LYS A O 1
ATOM 3647 N N . CYS A 1 485 ? -4.492 -0.92 9.656 1 96.25 485 CYS A N 1
ATOM 3648 C CA . CYS A 1 485 ? -3.586 -0.37 8.656 1 96.25 485 CYS A CA 1
ATOM 3649 C C . CYS A 1 485 ? -2.68 0.694 9.266 1 96.25 485 CYS A C 1
ATOM 3651 O O . CYS A 1 485 ? -1.505 0.792 8.914 1 96.25 485 CYS A O 1
ATOM 3653 N N . VAL A 1 486 ? -3.189 1.536 10.18 1 97.25 486 VAL A N 1
ATOM 3654 C CA . VAL A 1 486 ? -2.396 2.561 10.859 1 97.25 486 VAL A CA 1
ATOM 3655 C C . VAL A 1 486 ? -1.247 1.906 11.617 1 97.25 486 VAL A C 1
ATOM 3657 O O . VAL A 1 486 ? -0.113 2.389 11.578 1 97.25 486 VAL A O 1
ATOM 3660 N N . ARG A 1 487 ? -1.526 0.842 12.312 1 94.56 487 ARG A N 1
ATOM 3661 C CA . ARG A 1 487 ? -0.503 0.145 13.086 1 94.56 487 ARG A CA 1
ATOM 3662 C C . ARG A 1 487 ? 0.651 -0.298 12.195 1 94.56 487 ARG A C 1
ATOM 3664 O O . ARG A 1 487 ? 1.806 -0.316 12.625 1 94.56 487 ARG A O 1
ATOM 3671 N N . LEU A 1 488 ? 0.315 -0.568 10.977 1 92.69 488 LEU A N 1
ATOM 3672 C CA . LEU A 1 488 ? 1.33 -0.995 10.016 1 92.69 488 LEU A CA 1
ATOM 3673 C C . LEU A 1 488 ? 2.23 0.172 9.625 1 92.69 488 LEU A C 1
ATOM 3675 O O . LEU A 1 488 ? 3.391 -0.029 9.258 1 92.69 488 LEU A O 1
ATOM 3679 N N . SER A 1 489 ? 1.729 1.319 9.648 1 95.06 489 SER A N 1
ATOM 3680 C CA . SER A 1 489 ? 2.428 2.529 9.234 1 95.06 489 SER A CA 1
ATOM 3681 C C . SER A 1 489 ? 3.342 3.051 10.336 1 95.06 489 SER A C 1
ATOM 3683 O O . SER A 1 489 ? 4.395 3.627 10.055 1 95.06 489 SER A O 1
ATOM 3685 N N . LEU A 1 490 ? 3 2.816 11.625 1 94.88 490 LEU A N 1
ATOM 3686 C CA . LEU A 1 490 ? 3.684 3.398 12.781 1 94.88 490 LEU A CA 1
ATOM 3687 C C . LEU A 1 490 ? 5.102 2.854 12.906 1 94.88 490 LEU A C 1
ATOM 3689 O O . LEU A 1 490 ? 5.324 1.651 12.75 1 94.88 490 LEU A O 1
ATOM 3693 N N . GLY A 1 491 ? 6.051 3.719 13.117 1 91.12 491 GLY A N 1
ATOM 3694 C CA . GLY A 1 491 ? 7.434 3.35 13.359 1 91.12 491 GLY A CA 1
ATOM 3695 C C . GLY A 1 491 ? 8.086 2.664 12.18 1 91.12 491 GLY A C 1
ATOM 3696 O O . GLY A 1 491 ? 9.062 1.928 12.344 1 91.12 491 GLY A O 1
ATOM 3697 N N . TRP A 1 492 ? 7.602 2.807 10.969 1 91.56 492 TRP A N 1
ATOM 3698 C CA . TRP A 1 492 ? 8.047 2.078 9.789 1 91.56 492 TRP A CA 1
ATOM 3699 C C . TRP A 1 492 ? 9.531 2.318 9.523 1 91.56 492 TRP A C 1
ATOM 3701 O O . TRP A 1 492 ? 10.273 1.382 9.227 1 91.56 492 TRP A O 1
ATOM 3711 N N . GLU A 1 493 ? 9.891 3.508 9.648 1 86.75 493 GLU A N 1
ATOM 3712 C CA . GLU A 1 493 ? 11.273 3.875 9.336 1 86.75 493 GLU A CA 1
ATOM 3713 C C . GLU A 1 493 ? 12.234 3.357 10.398 1 86.75 493 GLU A C 1
ATOM 3715 O O . GLU A 1 493 ? 13.445 3.271 10.156 1 86.75 493 GLU A O 1
ATOM 3720 N N . LYS A 1 494 ? 11.602 3.123 11.578 1 78.06 494 LYS A N 1
ATOM 3721 C CA . LYS A 1 494 ? 12.461 2.625 12.648 1 78.06 494 LYS A CA 1
ATOM 3722 C C . LYS A 1 494 ? 12.734 1.131 12.484 1 78.06 494 LYS A C 1
ATOM 3724 O O . LYS A 1 494 ? 11.867 0.386 12.023 1 78.06 494 LYS A O 1
ATOM 3729 N N . ASN A 1 495 ? 13.852 0.568 12.047 1 61.81 495 ASN A N 1
ATOM 3730 C CA . ASN A 1 495 ? 14.258 -0.818 11.852 1 61.81 495 ASN A CA 1
ATOM 3731 C C . ASN A 1 495 ? 13.688 -1.729 12.93 1 61.81 495 ASN A C 1
ATOM 3733 O O . ASN A 1 495 ? 13.641 -1.357 14.102 1 61.81 495 ASN A O 1
ATOM 3737 N N . MET B 1 1 ? 18.109 -36.875 -40.969 1 66.5 1 MET B N 1
ATOM 3738 C CA . MET B 1 1 ? 17.875 -35.969 -39.844 1 66.5 1 MET B CA 1
ATOM 3739 C C . MET B 1 1 ? 16.719 -36.469 -38.969 1 66.5 1 MET B C 1
ATOM 3741 O O . MET B 1 1 ? 15.703 -36.938 -39.5 1 66.5 1 MET B O 1
ATOM 3745 N N . GLU B 1 2 ? 17.062 -36.562 -37.562 1 87.19 2 GLU B N 1
ATOM 3746 C CA . GLU B 1 2 ? 16 -37.031 -36.656 1 87.19 2 GLU B CA 1
ATOM 3747 C C . GLU B 1 2 ? 15.172 -35.875 -36.125 1 87.19 2 GLU B C 1
ATOM 3749 O O . GLU B 1 2 ? 15.703 -34.781 -35.875 1 87.19 2 GLU B O 1
ATOM 3754 N N . TYR B 1 3 ? 13.875 -36.094 -36.281 1 95.56 3 TYR B N 1
ATOM 3755 C CA . TYR B 1 3 ? 12.945 -35.062 -35.844 1 95.56 3 TYR B CA 1
ATOM 3756 C C . TYR B 1 3 ? 12.234 -35.438 -34.562 1 95.56 3 TYR B C 1
ATOM 3758 O O . TYR B 1 3 ? 11.922 -36.625 -34.344 1 95.56 3 TYR B O 1
ATOM 3766 N N . LEU B 1 4 ? 12.094 -34.5 -33.719 1 97.06 4 LEU B N 1
ATOM 3767 C CA . LEU B 1 4 ? 11.367 -34.688 -32.469 1 97.06 4 LEU B CA 1
ATOM 3768 C C . LEU B 1 4 ? 10.164 -33.75 -32.406 1 97.06 4 LEU B C 1
ATOM 3770 O O . LEU B 1 4 ? 10.289 -32.531 -32.688 1 97.06 4 LEU B O 1
ATOM 3774 N N . LEU B 1 5 ? 9.016 -34.281 -32.094 1 97.81 5 LEU B N 1
ATOM 3775 C CA . LEU B 1 5 ? 7.797 -33.469 -31.984 1 97.81 5 LEU B CA 1
ATOM 3776 C C . LEU B 1 5 ? 7.449 -33.25 -30.516 1 97.81 5 LEU B C 1
ATOM 3778 O O . LEU B 1 5 ? 7.332 -34.188 -29.734 1 97.81 5 LEU B O 1
ATOM 3782 N N . SER B 1 6 ? 7.363 -32.062 -30.125 1 97.88 6 SER B N 1
ATOM 3783 C CA . SER B 1 6 ? 6.965 -31.688 -28.781 1 97.88 6 SER B CA 1
ATOM 3784 C C . SER B 1 6 ? 5.504 -31.25 -28.734 1 97.88 6 SER B C 1
ATOM 3786 O O . SER B 1 6 ? 5.098 -30.359 -29.484 1 97.88 6 SER B O 1
ATOM 3788 N N . ILE B 1 7 ? 4.738 -31.875 -27.891 1 97.88 7 ILE B N 1
ATOM 3789 C CA . ILE B 1 7 ? 3.375 -31.5 -27.547 1 97.88 7 ILE B CA 1
ATOM 3790 C C . ILE B 1 7 ? 3.371 -30.75 -26.203 1 97.88 7 ILE B C 1
ATOM 3792 O O . ILE B 1 7 ? 3.701 -31.344 -25.172 1 97.88 7 ILE B O 1
ATOM 3796 N N . ASP B 1 8 ? 3.049 -29.5 -26.25 1 97.44 8 ASP B N 1
ATOM 3797 C CA . ASP B 1 8 ? 3.023 -28.656 -25.062 1 97.44 8 ASP B CA 1
ATOM 3798 C C . ASP B 1 8 ? 1.61 -28.141 -24.781 1 97.44 8 ASP B C 1
ATOM 3800 O O . ASP B 1 8 ? 1.178 -27.141 -25.359 1 97.44 8 ASP B O 1
ATOM 3804 N N . GLN B 1 9 ? 0.918 -28.797 -23.906 1 97.88 9 GLN B N 1
ATOM 3805 C CA . GLN B 1 9 ? -0.455 -28.422 -23.578 1 97.88 9 GLN B CA 1
ATOM 3806 C C . GLN B 1 9 ? -0.51 -27.594 -22.297 1 97.88 9 GLN B C 1
ATOM 3808 O O . GLN B 1 9 ? -0.504 -28.141 -21.203 1 97.88 9 GLN B O 1
ATOM 3813 N N . GLY B 1 10 ? -0.656 -26.312 -22.422 1 93.88 10 GLY B N 1
ATOM 3814 C CA . GLY B 1 10 ? -0.707 -25.391 -21.297 1 93.88 10 GLY B CA 1
ATOM 3815 C C . GLY B 1 10 ? -2.121 -25 -20.906 1 93.88 10 GLY B C 1
ATOM 3816 O O . GLY B 1 10 ? -3.088 -25.516 -21.469 1 93.88 10 GLY B O 1
ATOM 3817 N N . THR B 1 11 ? -2.23 -24.062 -19.906 1 90.56 11 THR B N 1
ATOM 3818 C CA . THR B 1 11 ? -3.516 -23.656 -19.359 1 90.56 11 THR B CA 1
ATOM 3819 C C . THR B 1 11 ? -4.281 -22.781 -20.344 1 90.56 11 THR B C 1
ATOM 3821 O O . THR B 1 11 ? -5.508 -22.859 -20.422 1 90.56 11 THR B O 1
ATOM 3824 N N . THR B 1 12 ? -3.592 -22.016 -21.188 1 86.94 12 THR B N 1
ATOM 3825 C CA . THR B 1 12 ? -4.285 -21.047 -22.031 1 86.94 12 THR B CA 1
ATOM 3826 C C . THR B 1 12 ? -4.199 -21.453 -23.5 1 86.94 12 THR B C 1
ATOM 3828 O O . THR B 1 12 ? -4.891 -20.875 -24.344 1 86.94 12 THR B O 1
ATOM 3831 N N . SER B 1 13 ? -3.307 -22.375 -23.797 1 92.25 13 SER B N 1
ATOM 3832 C CA . SER B 1 13 ? -3.15 -22.75 -25.188 1 92.25 13 SER B CA 1
ATOM 3833 C C . SER B 1 13 ? -2.58 -24.156 -25.328 1 92.25 13 SER B C 1
ATOM 3835 O O . SER B 1 13 ? -2.031 -24.703 -24.375 1 92.25 13 SER B O 1
ATOM 3837 N N . SER B 1 14 ? -2.799 -24.719 -26.484 1 96.5 14 SER B N 1
ATOM 3838 C CA . SER B 1 14 ? -2.113 -25.922 -26.953 1 96.5 14 SER B CA 1
ATOM 3839 C C . SER B 1 14 ? -1.051 -25.594 -28 1 96.5 14 SER B C 1
ATOM 3841 O O . SER B 1 14 ? -1.256 -24.719 -28.828 1 96.5 14 SER B O 1
ATOM 3843 N N . ARG B 1 15 ? 0.099 -26.219 -27.844 1 97.25 15 ARG B N 1
ATOM 3844 C CA . ARG B 1 15 ? 1.195 -25.938 -28.766 1 97.25 15 ARG B CA 1
ATOM 3845 C C . ARG B 1 15 ? 1.877 -27.219 -29.219 1 97.25 15 ARG B C 1
ATOM 3847 O O . ARG B 1 15 ? 1.941 -28.188 -28.453 1 97.25 15 ARG B O 1
ATOM 3854 N N . ALA B 1 16 ? 2.275 -27.25 -30.453 1 97.81 16 ALA B N 1
ATOM 3855 C CA . ALA B 1 16 ? 3.141 -28.297 -30.984 1 97.81 16 ALA B CA 1
ATOM 3856 C C . ALA B 1 16 ? 4.34 -27.703 -31.719 1 97.81 16 ALA B C 1
ATOM 3858 O O . ALA B 1 16 ? 4.203 -26.719 -32.438 1 97.81 16 ALA B O 1
ATOM 3859 N N . THR B 1 17 ? 5.461 -28.203 -31.422 1 97.19 17 THR B N 1
ATOM 3860 C CA . THR B 1 17 ? 6.684 -27.734 -32.062 1 97.19 17 THR B CA 1
ATOM 3861 C C . THR B 1 17 ? 7.512 -28.906 -32.594 1 97.19 17 THR B C 1
ATOM 3863 O O . THR B 1 17 ? 7.742 -29.875 -31.875 1 97.19 17 THR B O 1
ATOM 3866 N N . LEU B 1 18 ? 7.887 -28.828 -33.812 1 97.19 18 LEU B N 1
ATOM 3867 C CA . LEU B 1 18 ? 8.805 -29.797 -34.406 1 97.19 18 LEU B CA 1
ATOM 3868 C C . LEU B 1 18 ? 10.25 -29.312 -34.312 1 97.19 18 LEU B C 1
ATOM 3870 O O . LEU B 1 18 ? 10.57 -28.203 -34.75 1 97.19 18 LEU B O 1
ATOM 3874 N N . TYR B 1 19 ? 11.031 -30.172 -33.688 1 95.44 19 TYR B N 1
ATOM 3875 C CA . TYR B 1 19 ? 12.445 -29.859 -33.5 1 95.44 19 TYR B CA 1
ATOM 3876 C C . TYR B 1 19 ? 13.32 -30.797 -34.312 1 95.44 19 TYR B C 1
ATOM 3878 O O . TYR B 1 19 ? 12.969 -31.953 -34.531 1 95.44 19 TYR B O 1
ATOM 3886 N N . ALA B 1 20 ? 14.5 -30.172 -34.781 1 93.31 20 ALA B N 1
ATOM 3887 C CA . ALA B 1 20 ? 15.602 -31.062 -35.125 1 93.31 20 ALA B CA 1
ATOM 3888 C C . ALA B 1 20 ? 16.281 -31.625 -33.906 1 93.31 20 ALA B C 1
ATOM 3890 O O . ALA B 1 20 ? 16.156 -31.078 -32.812 1 93.31 20 ALA B O 1
ATOM 3891 N N . ALA B 1 21 ? 17 -32.75 -34.094 1 88.31 21 ALA B N 1
ATOM 3892 C CA . ALA B 1 21 ? 17.688 -33.344 -32.938 1 88.31 21 ALA B CA 1
ATOM 3893 C C . ALA B 1 21 ? 18.688 -32.375 -32.344 1 88.31 21 ALA B C 1
ATOM 3895 O O . ALA B 1 21 ? 19.047 -32.5 -31.156 1 88.31 21 ALA B O 1
ATOM 3896 N N . SER B 1 22 ? 19.031 -31.281 -33.062 1 85.62 22 SER B N 1
ATOM 3897 C CA . SER B 1 22 ? 19.969 -30.266 -32.594 1 85.62 22 SER B CA 1
ATOM 3898 C C . SER B 1 22 ? 19.281 -29.266 -31.672 1 85.62 22 SER B C 1
ATOM 3900 O O . SER B 1 22 ? 19.953 -28.469 -31.031 1 85.62 22 SER B O 1
ATOM 3902 N N . GLY B 1 23 ? 18.031 -29.391 -31.641 1 87.12 23 GLY B N 1
ATOM 3903 C CA . GLY B 1 23 ? 17.312 -28.422 -30.828 1 87.12 23 GLY B CA 1
ATOM 3904 C C . GLY B 1 23 ? 16.766 -27.25 -31.641 1 87.12 23 GLY B C 1
ATOM 3905 O O . GLY B 1 23 ? 16.031 -26.406 -31.109 1 87.12 23 GLY B O 1
ATOM 3906 N N . GLU B 1 24 ? 17.062 -27.188 -32.875 1 90.44 24 GLU B N 1
ATOM 3907 C CA . GLU B 1 24 ? 16.562 -26.125 -33.75 1 90.44 24 GLU B CA 1
ATOM 3908 C C . GLU B 1 24 ? 15.07 -26.266 -34 1 90.44 24 GLU B C 1
ATOM 3910 O O . GLU B 1 24 ? 14.586 -27.359 -34.312 1 90.44 24 GLU B O 1
ATOM 3915 N N . THR B 1 25 ? 14.367 -25.219 -33.875 1 93 25 THR B N 1
ATOM 3916 C CA . THR B 1 25 ? 12.93 -25.219 -34.125 1 93 25 THR B CA 1
ATOM 3917 C C . THR B 1 25 ? 12.664 -25.188 -35.625 1 93 25 THR B C 1
ATOM 3919 O O . THR B 1 25 ? 13.156 -24.312 -36.344 1 93 25 THR B O 1
ATOM 3922 N N . LEU B 1 26 ? 11.859 -26.047 -36.062 1 95 26 LEU B N 1
ATOM 3923 C CA . LEU B 1 26 ? 11.531 -26.125 -37.469 1 95 26 LEU B CA 1
ATOM 3924 C C . LEU B 1 26 ? 10.148 -25.547 -37.75 1 95 26 LEU B C 1
ATOM 3926 O O . LEU B 1 26 ? 9.93 -24.891 -38.781 1 95 26 LEU B O 1
ATOM 3930 N N . ALA B 1 27 ? 9.234 -25.828 -36.875 1 96.56 27 ALA B N 1
ATOM 3931 C CA . ALA B 1 27 ? 7.871 -25.312 -36.969 1 96.56 27 ALA B CA 1
ATOM 3932 C C . ALA B 1 27 ? 7.184 -25.297 -35.625 1 96.56 27 ALA B C 1
ATOM 3934 O O . ALA B 1 27 ? 7.379 -26.188 -34.812 1 96.56 27 ALA B O 1
ATOM 3935 N N . THR B 1 28 ? 6.48 -24.328 -35.375 1 96.5 28 THR B N 1
ATOM 3936 C CA . THR B 1 28 ? 5.672 -24.203 -34.156 1 96.5 28 THR B CA 1
ATOM 3937 C C . THR B 1 28 ? 4.258 -23.75 -34.5 1 96.5 28 THR B C 1
ATOM 3939 O O . THR B 1 28 ? 4.066 -22.891 -35.375 1 96.5 28 THR B O 1
ATOM 3942 N N . VAL B 1 29 ? 3.273 -24.375 -33.906 1 97.31 29 VAL B N 1
ATOM 3943 C CA . VAL B 1 29 ? 1.869 -24 -34.062 1 97.31 29 VAL B CA 1
ATOM 3944 C C . VAL B 1 29 ? 1.214 -23.922 -32.688 1 97.31 29 VAL B C 1
ATOM 3946 O O . VAL B 1 29 ? 1.511 -24.719 -31.797 1 97.31 29 VAL B O 1
ATOM 3949 N N . SER B 1 30 ? 0.424 -22.984 -32.469 1 96.38 30 SER B N 1
ATOM 3950 C CA . SER B 1 30 ? -0.293 -22.812 -31.219 1 96.38 30 SER B CA 1
ATOM 3951 C C . SER B 1 30 ? -1.757 -22.469 -31.469 1 96.38 30 SER B C 1
ATOM 3953 O O . SER B 1 30 ? -2.094 -21.859 -32.469 1 96.38 30 SER B O 1
ATOM 3955 N N . ARG B 1 31 ? -2.643 -22.844 -30.578 1 96.38 31 ARG B N 1
ATOM 3956 C CA . ARG B 1 31 ? -4.07 -22.531 -30.609 1 96.38 31 ARG B CA 1
ATOM 3957 C C . ARG B 1 31 ? -4.574 -22.188 -29.203 1 96.38 31 ARG B C 1
ATOM 3959 O O . ARG B 1 31 ? -4.215 -22.844 -28.234 1 96.38 31 ARG B O 1
ATOM 3966 N N . PRO B 1 32 ? -5.395 -21.234 -29.141 1 93.75 32 PRO B N 1
ATOM 3967 C CA . PRO B 1 32 ? -5.922 -20.844 -27.828 1 93.75 32 PRO B CA 1
ATOM 3968 C C . PRO B 1 32 ? -6.91 -21.875 -27.281 1 93.75 32 PRO B C 1
ATOM 3970 O O . PRO B 1 32 ? -7.512 -22.641 -28.031 1 93.75 32 PRO B O 1
ATOM 3973 N N . LEU B 1 33 ? -6.941 -21.922 -26 1 94.69 33 LEU B N 1
ATOM 3974 C CA . LEU B 1 33 ? -7.871 -22.797 -25.297 1 94.69 33 LEU B CA 1
ATOM 3975 C C . LEU B 1 33 ? -8.914 -21.969 -24.531 1 94.69 33 LEU B C 1
ATOM 3977 O O . LEU B 1 33 ? -8.57 -21.031 -23.828 1 94.69 33 LEU B O 1
ATOM 3981 N N . VAL B 1 34 ? -10.164 -22.281 -24.672 1 93.06 34 VAL B N 1
ATOM 3982 C CA . VAL B 1 34 ? -11.266 -21.578 -24.031 1 93.06 34 VAL B CA 1
ATOM 3983 C C . VAL B 1 34 ? -11.258 -21.875 -22.531 1 93.06 34 VAL B C 1
ATOM 3985 O O . VAL B 1 34 ? -11.094 -23.016 -22.109 1 93.06 34 VAL B O 1
ATOM 3988 N N . GLN B 1 35 ? -11.328 -20.812 -21.75 1 91.06 35 GLN B N 1
ATOM 3989 C CA . GLN B 1 35 ? -11.43 -20.938 -20.297 1 91.06 35 GLN B CA 1
ATOM 3990 C C . GLN B 1 35 ? -12.883 -20.906 -19.844 1 91.06 35 GLN B C 1
ATOM 3992 O O . GLN B 1 35 ? -13.672 -20.094 -20.328 1 91.06 35 GLN B O 1
ATOM 3997 N N . HIS B 1 36 ? -13.344 -21.828 -18.922 1 93.5 36 HIS B N 1
ATOM 3998 C CA . HIS B 1 36 ? -14.703 -21.859 -18.375 1 93.5 36 HIS B CA 1
ATOM 3999 C C . HIS B 1 36 ? -14.703 -21.562 -16.891 1 93.5 36 HIS B C 1
ATOM 4001 O O . HIS B 1 36 ? -13.945 -22.172 -16.125 1 93.5 36 HIS B O 1
ATOM 4007 N N . TYR B 1 37 ? -15.492 -20.656 -16.516 1 88.44 37 TYR B N 1
ATOM 4008 C CA . TYR B 1 37 ? -15.625 -20.266 -15.117 1 88.44 37 TYR B CA 1
ATOM 4009 C C . TYR B 1 37 ? -17.062 -20.422 -14.641 1 88.44 37 TYR B C 1
ATOM 4011 O O . TYR B 1 37 ? -17.75 -19.422 -14.398 1 88.44 37 TYR B O 1
ATOM 4019 N N . PRO B 1 38 ? -17.531 -21.562 -14.406 1 90.62 38 PRO B N 1
ATOM 4020 C CA . PRO B 1 38 ? -18.938 -21.781 -14.086 1 90.62 38 PRO B CA 1
ATOM 4021 C C . PRO B 1 38 ? -19.344 -21.141 -12.758 1 90.62 38 PRO B C 1
ATOM 4023 O O . PRO B 1 38 ? -20.484 -20.688 -12.617 1 90.62 38 PRO B O 1
ATOM 4026 N N . ASN B 1 39 ? -18.5 -21.203 -11.734 1 86.19 39 ASN B N 1
ATOM 4027 C CA . ASN B 1 39 ? -18.672 -20.578 -10.43 1 86.19 39 ASN B CA 1
ATOM 4028 C C . ASN B 1 39 ? -17.422 -19.797 -10.008 1 86.19 39 ASN B C 1
ATOM 4030 O O . ASN B 1 39 ? -16.344 -20.031 -10.539 1 86.19 39 ASN B O 1
ATOM 4034 N N . PRO B 1 40 ? -17.672 -18.781 -9.18 1 76.44 40 PRO B N 1
ATOM 4035 C CA . PRO B 1 40 ? -16.484 -18.094 -8.672 1 76.44 40 PRO B CA 1
ATOM 4036 C C . PRO B 1 40 ? -15.445 -19.078 -8.109 1 76.44 40 PRO B C 1
ATOM 4038 O O . PRO B 1 40 ? -15.781 -19.922 -7.289 1 76.44 40 PRO B O 1
ATOM 4041 N N . GLY B 1 41 ? -14.211 -18.969 -8.609 1 80.19 41 GLY B N 1
ATOM 4042 C CA . GLY B 1 41 ? -13.125 -19.812 -8.125 1 80.19 41 GLY B CA 1
ATOM 4043 C C . GLY B 1 41 ? -12.992 -21.109 -8.906 1 80.19 41 GLY B C 1
ATOM 4044 O O . GLY B 1 41 ? -12.023 -21.844 -8.734 1 80.19 41 GLY B O 1
ATOM 4045 N N . TRP B 1 42 ? -14 -21.281 -9.727 1 90.69 42 TRP B N 1
ATOM 4046 C CA . TRP B 1 42 ? -13.969 -22.484 -10.531 1 90.69 42 TRP B CA 1
ATOM 4047 C C . TRP B 1 42 ? -13.312 -22.234 -11.883 1 90.69 42 TRP B C 1
ATOM 4049 O O . TRP B 1 42 ? -13.523 -21.188 -12.492 1 90.69 42 TRP B O 1
ATOM 4059 N N . VAL B 1 43 ? -12.5 -23.078 -12.234 1 92.31 43 VAL B N 1
ATOM 4060 C CA . VAL B 1 43 ? -11.852 -23.031 -13.539 1 92.31 43 VAL B CA 1
ATOM 4061 C C . VAL B 1 43 ? -11.922 -24.391 -14.203 1 92.31 43 VAL B C 1
ATOM 4063 O O . VAL B 1 43 ? -11.461 -25.391 -13.641 1 92.31 43 VAL B O 1
ATOM 4066 N N . GLU B 1 44 ? -12.477 -24.453 -15.422 1 97.06 44 GLU B N 1
ATOM 4067 C CA . GLU B 1 44 ? -12.656 -25.719 -16.125 1 97.06 44 GLU B CA 1
ATOM 4068 C C . GLU B 1 44 ? -12.203 -25.609 -17.578 1 97.06 44 GLU B C 1
ATOM 4070 O O . GLU B 1 44 ? -12.102 -24.516 -18.125 1 97.06 44 GLU B O 1
ATOM 4075 N N . HIS B 1 45 ? -11.828 -26.734 -18.109 1 97.38 45 HIS B N 1
ATOM 4076 C CA . HIS B 1 45 ? -11.555 -26.922 -19.531 1 97.38 45 HIS B CA 1
ATOM 4077 C C . HIS B 1 45 ? -12.414 -28.031 -20.125 1 97.38 45 HIS B C 1
ATOM 4079 O O . HIS B 1 45 ? -12.82 -28.953 -19.422 1 97.38 45 HIS B O 1
ATOM 4085 N N . ALA B 1 46 ? -12.734 -27.875 -21.391 1 97.94 46 ALA B N 1
ATOM 4086 C CA . ALA B 1 46 ? -13.297 -29 -22.125 1 97.94 46 ALA B CA 1
ATOM 4087 C C . ALA B 1 46 ? -12.203 -29.938 -22.625 1 97.94 46 ALA B C 1
ATOM 4089 O O . ALA B 1 46 ? -11.438 -29.578 -23.531 1 97.94 46 ALA B O 1
ATOM 4090 N N . ALA B 1 47 ? -12.219 -31.172 -22.078 1 98.19 47 ALA B N 1
ATOM 4091 C CA . ALA B 1 47 ? -11.172 -32.125 -22.422 1 98.19 47 ALA B CA 1
ATOM 4092 C C . ALA B 1 47 ? -11.156 -32.438 -23.922 1 98.19 47 ALA B C 1
ATOM 4094 O O . ALA B 1 47 ? -10.086 -32.594 -24.516 1 98.19 47 ALA B O 1
ATOM 4095 N N . GLN B 1 48 ? -12.273 -32.469 -24.453 1 97.94 48 GLN B N 1
ATOM 4096 C CA . GLN B 1 48 ? -12.359 -32.719 -25.891 1 97.94 48 GLN B CA 1
ATOM 4097 C C . GLN B 1 48 ? -11.75 -31.562 -26.688 1 97.94 48 GLN B C 1
ATOM 4099 O O . GLN B 1 48 ? -11.109 -31.797 -27.719 1 97.94 48 GLN B O 1
ATOM 4104 N N . GLU B 1 49 ? -11.992 -30.406 -26.25 1 97.75 49 GLU B N 1
ATOM 4105 C CA . GLU B 1 49 ? -11.383 -29.25 -26.906 1 97.75 49 GLU B CA 1
ATOM 4106 C C . GLU B 1 49 ? -9.867 -29.297 -26.812 1 97.75 49 GLU B C 1
ATOM 4108 O O . GLU B 1 49 ? -9.164 -28.953 -27.766 1 97.75 49 GLU B O 1
ATOM 4113 N N . ILE B 1 50 ? -9.375 -29.688 -25.656 1 97.94 50 ILE B N 1
ATOM 4114 C CA . ILE B 1 50 ? -7.938 -29.859 -25.469 1 97.94 50 ILE B CA 1
ATOM 4115 C C . ILE B 1 50 ? -7.398 -30.828 -26.516 1 97.94 50 ILE B C 1
ATOM 4117 O O . ILE B 1 50 ? -6.414 -30.531 -27.203 1 97.94 50 ILE B O 1
ATOM 4121 N N . TRP B 1 51 ? -8.086 -31.891 -26.688 1 97.81 51 TRP B N 1
ATOM 4122 C CA . TRP B 1 51 ? -7.66 -32.906 -27.609 1 97.81 51 TRP B CA 1
ATOM 4123 C C . TRP B 1 51 ? -7.695 -32.406 -29.047 1 97.81 51 TRP B C 1
ATOM 4125 O O . TRP B 1 51 ? -6.711 -32.531 -29.781 1 97.81 51 TRP B O 1
ATOM 4135 N N . GLU B 1 52 ? -8.789 -31.859 -29.453 1 97.5 52 GLU B N 1
ATOM 4136 C CA . GLU B 1 52 ? -8.961 -31.391 -30.828 1 97.5 52 GLU B CA 1
ATOM 4137 C C . GLU B 1 52 ? -7.957 -30.297 -31.156 1 97.5 52 GLU B C 1
ATOM 4139 O O . GLU B 1 52 ? -7.387 -30.281 -32.25 1 97.5 52 GLU B O 1
ATOM 4144 N N . GLY B 1 53 ? -7.828 -29.391 -30.234 1 97.12 53 GLY B N 1
ATOM 4145 C CA . GLY B 1 53 ? -6.852 -28.344 -30.438 1 97.12 53 GLY B CA 1
ATOM 4146 C C . GLY B 1 53 ? -5.43 -28.859 -30.562 1 97.12 53 GLY B C 1
ATOM 4147 O O . GLY B 1 53 ? -4.672 -28.391 -31.422 1 97.12 53 GLY B O 1
ATOM 4148 N N . GLN B 1 54 ? -5.062 -29.781 -29.703 1 97.38 54 GLN B N 1
ATOM 4149 C CA . GLN B 1 54 ? -3.717 -30.344 -29.719 1 97.38 54 GLN B CA 1
ATOM 4150 C C . GLN B 1 54 ? -3.469 -31.141 -31.016 1 97.38 54 GLN B C 1
ATOM 4152 O O . GLN B 1 54 ? -2.398 -31.031 -31.609 1 97.38 54 GLN B O 1
ATOM 4157 N N . LEU B 1 55 ? -4.457 -31.922 -31.391 1 97.25 55 LEU B N 1
ATOM 4158 C CA . LEU B 1 55 ? -4.344 -32.688 -32.625 1 97.25 55 LEU B CA 1
ATOM 4159 C C . LEU B 1 55 ? -4.133 -31.781 -33.812 1 97.25 55 LEU B C 1
ATOM 4161 O O . LEU B 1 55 ? -3.307 -32.062 -34.688 1 97.25 55 LEU B O 1
ATOM 4165 N N . ALA B 1 56 ? -4.906 -30.734 -33.844 1 97.44 56 ALA B N 1
ATOM 4166 C CA . ALA B 1 56 ? -4.766 -29.75 -34.938 1 97.44 56 ALA B CA 1
ATOM 4167 C C . ALA B 1 56 ? -3.361 -29.156 -34.938 1 97.44 56 ALA B C 1
ATOM 4169 O O . ALA B 1 56 ? -2.771 -28.969 -36.031 1 97.44 56 ALA B O 1
ATOM 4170 N N . CYS B 1 57 ? -2.836 -28.828 -33.781 1 97.69 57 CYS B N 1
ATOM 4171 C CA . CYS B 1 57 ? -1.494 -28.266 -33.688 1 97.69 57 CYS B CA 1
ATOM 4172 C C . CYS B 1 57 ? -0.451 -29.25 -34.219 1 97.69 57 CYS B C 1
ATOM 4174 O O . CYS B 1 57 ? 0.497 -28.859 -34.875 1 97.69 57 CYS B O 1
ATOM 4176 N N . ILE B 1 58 ? -0.624 -30.531 -33.875 1 96.94 58 ILE B N 1
ATOM 4177 C CA . ILE B 1 58 ? 0.304 -31.562 -34.281 1 96.94 58 ILE B CA 1
ATOM 4178 C C . ILE B 1 58 ? 0.307 -31.672 -35.812 1 96.94 58 ILE B C 1
ATOM 4180 O O . ILE B 1 58 ? 1.363 -31.594 -36.438 1 96.94 58 ILE B O 1
ATOM 4184 N N . ALA B 1 59 ? -0.833 -31.766 -36.375 1 96 59 ALA B N 1
ATOM 4185 C CA . ALA B 1 59 ? -0.976 -31.906 -37.844 1 96 59 ALA B CA 1
ATOM 4186 C C . ALA B 1 59 ? -0.387 -30.719 -38.562 1 96 59 ALA B C 1
ATOM 4188 O O . ALA B 1 59 ? 0.346 -30.875 -39.531 1 96 59 ALA B O 1
ATOM 4189 N N . GLU B 1 60 ? -0.723 -29.594 -38.062 1 97.25 60 GLU B N 1
ATOM 4190 C CA . GLU B 1 60 ? -0.28 -28.359 -38.719 1 97.25 60 GLU B CA 1
ATOM 4191 C C . GLU B 1 60 ? 1.23 -28.188 -38.594 1 97.25 60 GLU B C 1
ATOM 4193 O O . GLU B 1 60 ? 1.882 -27.688 -39.5 1 97.25 60 GLU B O 1
ATOM 4198 N N . ALA B 1 61 ? 1.787 -28.5 -37.438 1 96.62 61 ALA B N 1
ATOM 4199 C CA . ALA B 1 61 ? 3.229 -28.359 -37.25 1 96.62 61 ALA B CA 1
ATOM 4200 C C . ALA B 1 61 ? 3.998 -29.281 -38.188 1 96.62 61 ALA B C 1
ATOM 4202 O O . ALA B 1 61 ? 5 -28.859 -38.781 1 96.62 61 ALA B O 1
ATOM 4203 N N . ILE B 1 62 ? 3.557 -30.5 -38.344 1 94.75 62 ILE B N 1
ATOM 4204 C CA . ILE B 1 62 ? 4.203 -31.469 -39.219 1 94.75 62 ILE B CA 1
ATOM 4205 C C . ILE B 1 62 ? 4.07 -31 -40.656 1 94.75 62 ILE B C 1
ATOM 4207 O O . ILE B 1 62 ? 5.047 -31.031 -41.438 1 94.75 62 ILE B O 1
ATOM 4211 N N . ALA B 1 63 ? 2.904 -30.531 -41.031 1 95.31 63 ALA B N 1
ATOM 4212 C CA . ALA B 1 63 ? 2.662 -30.047 -42.375 1 95.31 63 ALA B CA 1
ATOM 4213 C C . ALA B 1 63 ? 3.555 -28.844 -42.688 1 95.31 63 ALA B C 1
ATOM 4215 O O . ALA B 1 63 ? 4.129 -28.766 -43.781 1 95.31 63 ALA B O 1
ATOM 4216 N N . LYS B 1 64 ? 3.627 -27.938 -41.781 1 96.38 64 LYS B N 1
ATOM 4217 C CA . LYS B 1 64 ? 4.426 -26.719 -41.969 1 96.38 64 LYS B CA 1
ATOM 4218 C C . LYS B 1 64 ? 5.902 -27.062 -42.125 1 96.38 64 LYS B C 1
ATOM 4220 O O . LYS B 1 64 ? 6.621 -26.359 -42.844 1 96.38 64 LYS B O 1
ATOM 4225 N N . ALA B 1 65 ? 6.355 -28.047 -41.406 1 93.88 65 ALA B N 1
ATOM 4226 C CA . ALA B 1 65 ? 7.758 -28.453 -41.5 1 93.88 65 ALA B CA 1
ATOM 4227 C C . ALA B 1 65 ? 8.039 -29.203 -42.812 1 93.88 65 ALA B C 1
ATOM 4229 O O . ALA B 1 65 ? 9.195 -29.344 -43.219 1 93.88 65 ALA B O 1
ATOM 4230 N N . GLY B 1 66 ? 7.031 -29.703 -43.469 1 93.12 66 GLY B N 1
ATOM 4231 C CA . GLY B 1 66 ? 7.156 -30.375 -44.75 1 93.12 66 GLY B CA 1
ATOM 4232 C C . GLY B 1 66 ? 7.785 -31.75 -44.656 1 93.12 66 GLY B C 1
ATOM 4233 O O . GLY B 1 66 ? 8.531 -32.156 -45.531 1 93.12 66 GLY B O 1
ATOM 4234 N N . ILE B 1 67 ? 7.578 -32.469 -43.594 1 92.19 67 ILE B N 1
ATOM 4235 C CA . ILE B 1 67 ? 8.148 -33.812 -43.438 1 92.19 67 ILE B CA 1
ATOM 4236 C C . ILE B 1 67 ? 7.027 -34.844 -43.375 1 92.19 67 ILE B C 1
ATOM 4238 O O . ILE B 1 67 ? 5.883 -34.5 -43.062 1 92.19 67 ILE B O 1
ATOM 4242 N N . ALA B 1 68 ? 7.402 -36.062 -43.656 1 92.56 68 ALA B N 1
ATOM 4243 C CA . ALA B 1 68 ? 6.461 -37.156 -43.438 1 92.56 68 ALA B CA 1
ATOM 4244 C C . ALA B 1 68 ? 6.352 -37.5 -41.938 1 92.56 68 ALA B C 1
ATOM 4246 O O . ALA B 1 68 ? 7.359 -37.562 -41.219 1 92.56 68 ALA B O 1
ATOM 4247 N N . PRO B 1 69 ? 5.156 -37.719 -41.469 1 93.06 69 PRO B N 1
ATOM 4248 C CA . PRO B 1 69 ? 4.977 -38.031 -40.031 1 93.06 69 PRO B CA 1
ATOM 4249 C C . PRO B 1 69 ? 5.855 -39.219 -39.594 1 93.06 69 PRO B C 1
ATOM 4251 O O . PRO B 1 69 ? 6.328 -39.25 -38.469 1 93.06 69 PRO B O 1
ATOM 4254 N N . ALA B 1 70 ? 6.086 -40.094 -40.469 1 92.44 70 ALA B N 1
ATOM 4255 C CA . ALA B 1 70 ? 6.855 -41.312 -40.156 1 92.44 70 ALA B CA 1
ATOM 4256 C C . ALA B 1 70 ? 8.312 -40.969 -39.844 1 92.44 70 ALA B C 1
ATOM 4258 O O . ALA B 1 70 ? 9.047 -41.781 -39.312 1 92.44 70 ALA B O 1
ATOM 4259 N N . LYS B 1 71 ? 8.734 -39.812 -40.219 1 93.94 71 LYS B N 1
ATOM 4260 C CA . LYS B 1 71 ? 10.117 -39.375 -40 1 93.94 71 LYS B CA 1
ATOM 4261 C C . LYS B 1 71 ? 10.32 -38.844 -38.594 1 93.94 71 LYS B C 1
ATOM 4263 O O . LYS B 1 71 ? 11.453 -38.656 -38.156 1 93.94 71 LYS B O 1
ATOM 4268 N N . VAL B 1 72 ? 9.266 -38.656 -37.906 1 96.19 72 VAL B N 1
ATOM 4269 C CA . VAL B 1 72 ? 9.367 -38.219 -36.5 1 96.19 72 VAL B CA 1
ATOM 4270 C C . VAL B 1 72 ? 9.859 -39.375 -35.625 1 96.19 72 VAL B C 1
ATOM 4272 O O . VAL B 1 72 ? 9.211 -40.406 -35.531 1 96.19 72 VAL B O 1
ATOM 4275 N N . ALA B 1 73 ? 11.008 -39.156 -35 1 96.12 73 ALA B N 1
ATOM 4276 C CA . ALA B 1 73 ? 11.656 -40.188 -34.219 1 96.12 73 ALA B CA 1
ATOM 4277 C C . ALA B 1 73 ? 10.93 -40.438 -32.906 1 96.12 73 ALA B C 1
ATOM 4279 O O . ALA B 1 73 ? 10.93 -41.562 -32.375 1 96.12 73 ALA B O 1
ATOM 4280 N N . GLY B 1 74 ? 10.344 -39.406 -32.375 1 97 74 GLY B N 1
ATOM 4281 C CA . GLY B 1 74 ? 9.648 -39.5 -31.109 1 97 74 GLY B CA 1
ATOM 4282 C C . GLY B 1 74 ? 8.828 -38.281 -30.766 1 97 74 GLY B C 1
ATOM 4283 O O . GLY B 1 74 ? 9.164 -37.156 -31.172 1 97 74 GLY B O 1
ATOM 4284 N N . ILE B 1 75 ? 7.809 -38.5 -29.969 1 97.94 75 ILE B N 1
ATOM 4285 C CA . ILE B 1 75 ? 6.945 -37.438 -29.469 1 97.94 75 ILE B CA 1
ATOM 4286 C C . ILE B 1 75 ? 7.215 -37.219 -27.984 1 97.94 75 ILE B C 1
ATOM 4288 O O . ILE B 1 75 ? 7.293 -38.188 -27.203 1 97.94 75 ILE B O 1
ATOM 4292 N N . GLY B 1 76 ? 7.488 -36 -27.656 1 98.38 76 GLY B N 1
ATOM 4293 C CA . GLY B 1 76 ? 7.504 -35.562 -26.266 1 98.38 76 GLY B CA 1
ATOM 4294 C C . GLY B 1 76 ? 6.25 -34.812 -25.859 1 98.38 76 GLY B C 1
ATOM 4295 O O . GLY B 1 76 ? 5.715 -34.031 -26.625 1 98.38 76 GLY B O 1
ATOM 4296 N N . ILE B 1 77 ? 5.723 -35.094 -24.625 1 98.62 77 ILE B N 1
ATOM 4297 C CA . ILE B 1 77 ? 4.52 -34.438 -24.125 1 98.62 77 ILE B CA 1
ATOM 4298 C C . ILE B 1 77 ? 4.84 -33.688 -22.844 1 98.62 77 ILE B C 1
ATOM 4300 O O . ILE B 1 77 ? 5.457 -34.219 -21.938 1 98.62 77 ILE B O 1
ATOM 4304 N N . THR B 1 78 ? 4.574 -32.469 -22.812 1 98.31 78 THR B N 1
ATOM 4305 C CA . THR B 1 78 ? 4.52 -31.672 -21.578 1 98.31 78 THR B CA 1
ATOM 4306 C C . THR B 1 78 ? 3.152 -31.016 -21.438 1 98.31 78 THR B C 1
ATOM 4308 O O . THR B 1 78 ? 2.406 -30.875 -22.406 1 98.31 78 THR B O 1
ATOM 4311 N N . ASN B 1 79 ? 2.824 -30.672 -20.188 1 98 79 ASN B N 1
ATOM 4312 C CA . ASN B 1 79 ? 1.436 -30.312 -19.938 1 98 79 ASN B CA 1
ATOM 4313 C C . ASN B 1 79 ? 1.294 -29.547 -18.625 1 98 79 ASN B C 1
ATOM 4315 O O . ASN B 1 79 ? 2.199 -29.562 -17.781 1 98 79 ASN B O 1
ATOM 4319 N N . GLN B 1 80 ? 0.1 -28.844 -18.5 1 95.88 80 GLN B N 1
ATOM 4320 C CA . GLN B 1 80 ? -0.338 -28.406 -17.188 1 95.88 80 GLN B CA 1
ATOM 4321 C C . GLN B 1 80 ? -0.55 -29.594 -16.25 1 95.88 80 GLN B C 1
ATOM 4323 O O . GLN B 1 80 ? -1.187 -30.578 -16.625 1 95.88 80 GLN B O 1
ATOM 4328 N N . ARG B 1 81 ? -0.07 -29.656 -15.141 1 96.25 81 ARG B N 1
ATOM 4329 C CA . ARG B 1 81 ? 0.207 -30.859 -14.352 1 96.25 81 ARG B CA 1
ATOM 4330 C C . ARG B 1 81 ? -1.034 -31.312 -13.594 1 96.25 81 ARG B C 1
ATOM 4332 O O . ARG B 1 81 ? -1.685 -32.281 -13.984 1 96.25 81 ARG B O 1
ATOM 4339 N N . GLU B 1 82 ? -1.636 -30.594 -12.688 1 97 82 GLU B N 1
ATOM 4340 C CA . GLU B 1 82 ? -2.58 -31.094 -11.688 1 97 82 GLU B CA 1
ATOM 4341 C C . GLU B 1 82 ? -4.004 -31.094 -12.234 1 97 82 GLU B C 1
ATOM 4343 O O . GLU B 1 82 ? -4.922 -31.594 -11.578 1 97 82 GLU B O 1
ATOM 4348 N N . THR B 1 83 ? -4.199 -30.625 -13.43 1 98.19 83 THR B N 1
ATOM 4349 C CA . THR B 1 83 ? -5.523 -30.625 -14.039 1 98.19 83 THR B CA 1
ATOM 4350 C C . THR B 1 83 ? -6.051 -32.031 -14.195 1 98.19 83 THR B C 1
ATOM 4352 O O . THR B 1 83 ? -5.324 -32.938 -14.633 1 98.19 83 THR B O 1
ATOM 4355 N N . THR B 1 84 ? -7.32 -32.219 -13.859 1 98.5 84 THR B N 1
ATOM 4356 C CA . THR B 1 84 ? -7.91 -33.531 -13.633 1 98.5 84 THR B CA 1
ATOM 4357 C C . THR B 1 84 ? -8.961 -33.844 -14.695 1 98.5 84 THR B C 1
ATOM 4359 O O . THR B 1 84 ? -9.93 -33.125 -14.852 1 98.5 84 THR B O 1
ATOM 4362 N N . VAL B 1 85 ? -8.766 -34.938 -15.383 1 98.69 85 VAL B N 1
ATOM 4363 C CA . VAL B 1 85 ? -9.703 -35.406 -16.406 1 98.69 85 VAL B CA 1
ATOM 4364 C C . VAL B 1 85 ? -10.211 -36.812 -16.062 1 98.69 85 VAL B C 1
ATOM 4366 O O . VAL B 1 85 ? -9.438 -37.656 -15.641 1 98.69 85 VAL B O 1
ATOM 4369 N N . VAL B 1 86 ? -11.484 -37 -16.156 1 98.69 86 VAL B N 1
ATOM 4370 C CA . VAL B 1 86 ? -12.125 -38.281 -15.984 1 98.69 86 VAL B CA 1
ATOM 4371 C C . VAL B 1 86 ? -12.898 -38.656 -17.25 1 98.69 86 VAL B C 1
ATOM 4373 O O . VAL B 1 86 ? -13.648 -37.844 -17.781 1 98.69 86 VAL B O 1
ATOM 4376 N N . TRP B 1 87 ? -12.641 -39.875 -17.719 1 98.5 87 TRP B N 1
ATOM 4377 C CA . TRP B 1 87 ? -13.305 -40.281 -18.953 1 98.5 87 TRP B CA 1
ATOM 4378 C C . TRP B 1 87 ? -13.672 -41.75 -18.906 1 98.5 87 TRP B C 1
ATOM 4380 O O . TRP B 1 87 ? -13.18 -42.5 -18.062 1 98.5 87 TRP B O 1
ATOM 4390 N N . GLU B 1 88 ? -14.57 -42.125 -19.797 1 98.06 88 GLU B N 1
ATOM 4391 C CA . GLU B 1 88 ? -14.984 -43.531 -19.938 1 98.06 88 GLU B CA 1
ATOM 4392 C C . GLU B 1 88 ? -13.906 -44.344 -20.625 1 98.06 88 GLU B C 1
ATOM 4394 O O . GLU B 1 88 ? -13.422 -43.969 -21.703 1 98.06 88 GLU B O 1
ATOM 4399 N N . ARG B 1 89 ? -13.539 -45.469 -20.031 1 97.56 89 ARG B N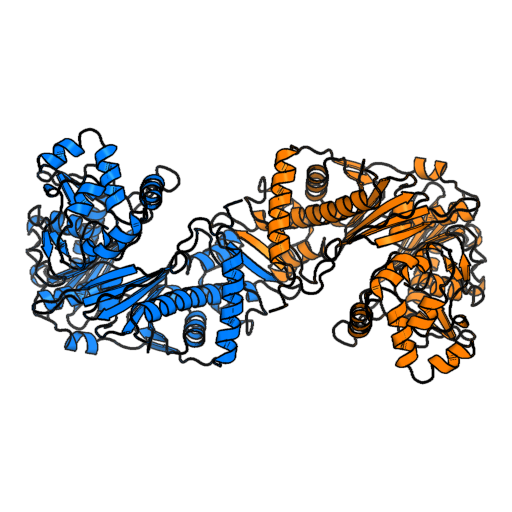 1
ATOM 4400 C CA . ARG B 1 89 ? -12.438 -46.281 -20.5 1 97.56 89 ARG B CA 1
ATOM 4401 C C . ARG B 1 89 ? -12.695 -46.812 -21.922 1 97.56 89 ARG B C 1
ATOM 4403 O O . ARG B 1 89 ? -11.812 -46.75 -22.781 1 97.56 89 ARG B O 1
ATOM 4410 N N . GLU B 1 90 ? -13.852 -47.188 -22.203 1 96.81 90 GLU B N 1
ATOM 4411 C CA . GLU B 1 90 ? -14.18 -47.875 -23.453 1 96.81 90 GLU B CA 1
ATOM 4412 C C . GLU B 1 90 ? -14.289 -46.844 -24.594 1 96.81 90 GLU B C 1
ATOM 4414 O O . GLU B 1 90 ? -13.828 -47.125 -25.703 1 96.81 90 GLU B O 1
ATOM 4419 N N . THR B 1 91 ? -14.875 -45.75 -24.359 1 96.31 91 THR B N 1
ATOM 4420 C CA . THR B 1 91 ? -15.227 -44.812 -25.438 1 96.31 91 THR B CA 1
ATOM 4421 C C . THR B 1 91 ? -14.234 -43.656 -25.516 1 96.31 91 THR B C 1
ATOM 4423 O O . THR B 1 91 ? -14.148 -42.969 -26.531 1 96.31 91 THR B O 1
ATOM 4426 N N . GLY B 1 92 ? -13.625 -43.438 -24.406 1 97.12 92 GLY B N 1
ATOM 4427 C CA . GLY B 1 92 ? -12.758 -42.281 -24.359 1 97.12 92 GLY B CA 1
ATOM 4428 C C . GLY B 1 92 ? -13.508 -40.969 -24.234 1 97.12 92 GLY B C 1
ATOM 4429 O O . GLY B 1 92 ? -12.938 -39.906 -24.422 1 97.12 92 GLY B O 1
ATOM 4430 N N . GLU B 1 93 ? -14.75 -41 -23.922 1 97.5 93 GLU B N 1
ATOM 4431 C CA . GLU B 1 93 ? -15.57 -39.812 -23.766 1 97.5 93 GLU B CA 1
ATOM 4432 C C . GLU B 1 93 ? -15.422 -39.219 -22.359 1 97.5 93 GLU B C 1
ATOM 4434 O O . GLU B 1 93 ? -15.594 -39.938 -21.375 1 97.5 93 GLU B O 1
ATOM 4439 N N . PRO B 1 94 ? -15.062 -37.938 -22.344 1 98.12 94 PRO B N 1
ATOM 4440 C CA . PRO B 1 94 ? -15.008 -37.312 -21.016 1 98.12 94 PRO B CA 1
ATOM 4441 C C . PRO B 1 94 ? -16.344 -37.344 -20.297 1 98.12 94 PRO B C 1
ATOM 4443 O O . PRO B 1 94 ? -17.391 -37.156 -20.922 1 98.12 94 PRO B O 1
ATOM 4446 N N . LEU B 1 95 ? -16.312 -37.5 -19.031 1 97.94 95 LEU B N 1
ATOM 4447 C CA . LEU B 1 95 ? -17.547 -37.656 -18.25 1 97.94 95 LEU B CA 1
ATOM 4448 C C . LEU B 1 95 ? -17.859 -36.344 -17.5 1 97.94 95 LEU B C 1
ATOM 4450 O O . LEU B 1 95 ? -18.922 -36.219 -16.891 1 97.94 95 LEU B O 1
ATOM 4454 N N . HIS B 1 96 ? -17.062 -35.406 -17.516 1 97.38 96 HIS B N 1
ATOM 4455 C CA . HIS B 1 96 ? -17.156 -34.062 -16.969 1 97.38 96 HIS B CA 1
ATOM 4456 C C . HIS B 1 96 ? -16.109 -33.156 -17.578 1 97.38 96 HIS B C 1
ATOM 4458 O O . HIS B 1 96 ? -15.141 -33.625 -18.172 1 97.38 96 HIS B O 1
ATOM 4464 N N . ARG B 1 97 ? -16.281 -31.891 -17.516 1 97.94 97 ARG B N 1
ATOM 4465 C CA . ARG B 1 97 ? -15.18 -30.984 -17.859 1 97.94 97 ARG B CA 1
ATOM 4466 C C . ARG B 1 97 ? -13.969 -31.219 -16.953 1 97.94 97 ARG B C 1
ATOM 4468 O O . ARG B 1 97 ? -14.117 -31.625 -15.805 1 97.94 97 ARG B O 1
ATOM 4475 N N . ALA B 1 98 ? -12.789 -31.047 -17.547 1 98.31 98 ALA B N 1
ATOM 4476 C CA . ALA B 1 98 ? -11.562 -31.125 -16.75 1 98.31 98 ALA B CA 1
ATOM 4477 C C . ALA B 1 98 ? -11.539 -30.047 -15.68 1 98.31 98 ALA B C 1
ATOM 4479 O O . ALA B 1 98 ? -11.922 -28.906 -15.93 1 98.31 98 ALA B O 1
ATOM 4480 N N . ILE B 1 99 ? -11.195 -30.391 -14.477 1 98.12 99 ILE B N 1
ATOM 4481 C CA . ILE B 1 99 ? -11.016 -29.406 -13.414 1 98.12 99 ILE B CA 1
ATOM 4482 C C . ILE B 1 99 ? -9.562 -28.922 -13.398 1 98.12 99 ILE B C 1
ATOM 4484 O O . ILE B 1 99 ? -8.648 -29.703 -13.109 1 98.12 99 ILE B O 1
ATOM 4488 N N . VAL B 1 100 ? -9.391 -27.609 -13.648 1 96.94 100 VAL B N 1
ATOM 4489 C CA . VAL B 1 100 ? -8.078 -27.016 -13.891 1 96.94 100 VAL B CA 1
ATOM 4490 C C . VAL B 1 100 ? -7.324 -26.859 -12.57 1 96.94 100 VAL B C 1
ATOM 4492 O O . VAL B 1 100 ? -7.941 -26.719 -11.516 1 96.94 100 VAL B O 1
ATOM 4495 N N . TRP B 1 101 ? -5.996 -26.938 -12.602 1 94.94 101 TRP B N 1
ATOM 4496 C CA . TRP B 1 101 ? -5.129 -26.875 -11.43 1 94.94 101 TRP B CA 1
ATOM 4497 C C . TRP B 1 101 ? -5.387 -25.594 -10.633 1 94.94 101 TRP B C 1
ATOM 4499 O O . TRP B 1 101 ? -5.223 -25.578 -9.406 1 94.94 101 TRP B O 1
ATOM 4509 N N . GLN B 1 102 ? -5.832 -24.562 -11.227 1 88.5 102 GLN B N 1
ATOM 4510 C CA . GLN B 1 102 ? -6.074 -23.281 -10.586 1 88.5 102 GLN B CA 1
ATOM 4511 C C . GLN B 1 102 ? -7.371 -23.297 -9.781 1 88.5 102 GLN B C 1
ATOM 4513 O O . GLN B 1 102 ? -7.625 -22.391 -8.984 1 88.5 102 GLN B O 1
ATOM 4518 N N . ASP B 1 103 ? -8.203 -24.312 -9.977 1 92.62 103 ASP B N 1
ATOM 4519 C CA . ASP B 1 103 ? -9.547 -24.375 -9.406 1 92.62 103 ASP B CA 1
ATOM 4520 C C . ASP B 1 103 ? -9.484 -24.531 -7.887 1 92.62 103 ASP B C 1
ATOM 4522 O O . ASP B 1 103 ? -8.672 -25.281 -7.363 1 92.62 103 ASP B O 1
ATOM 4526 N N . ARG B 1 104 ? -10.375 -23.875 -7.199 1 89.94 104 ARG B N 1
ATOM 4527 C CA . ARG B 1 104 ? -10.32 -23.844 -5.742 1 89.94 104 ARG B CA 1
ATOM 4528 C C . ARG B 1 104 ? -11.547 -24.5 -5.125 1 89.94 104 ARG B C 1
ATOM 4530 O O . ARG B 1 104 ? -11.789 -24.375 -3.924 1 89.94 104 ARG B O 1
ATOM 4537 N N . ARG B 1 105 ? -12.344 -25.172 -5.844 1 93.19 105 ARG B N 1
ATOM 4538 C CA . ARG B 1 105 ? -13.648 -25.656 -5.406 1 93.19 105 ARG B CA 1
ATOM 4539 C C . ARG B 1 105 ? -13.508 -26.625 -4.242 1 93.19 105 ARG B C 1
ATOM 4541 O O . ARG B 1 105 ? -14.461 -26.859 -3.5 1 93.19 105 ARG B O 1
ATOM 4548 N N . THR B 1 106 ? -12.305 -27.188 -4.055 1 96 106 THR B N 1
ATOM 4549 C CA . THR B 1 106 ? -12.133 -28.203 -3.025 1 96 106 THR B CA 1
ATOM 4550 C C . THR B 1 106 ? -11.406 -27.625 -1.814 1 96 106 THR B C 1
ATOM 4552 O O . THR B 1 106 ? -10.789 -28.375 -1.047 1 96 106 THR B O 1
ATOM 4555 N N . ALA B 1 107 ? -11.414 -26.375 -1.653 1 91.81 107 ALA B N 1
ATOM 4556 C CA . ALA B 1 107 ? -10.75 -25.688 -0.55 1 91.81 107 ALA B CA 1
ATOM 4557 C C . ALA B 1 107 ? -11.281 -26.172 0.797 1 91.81 107 ALA B C 1
ATOM 4559 O O . ALA B 1 107 ? -10.5 -26.453 1.717 1 91.81 107 ALA B O 1
ATOM 4560 N N . GLU B 1 108 ? -12.594 -26.312 0.927 1 92.06 108 GLU B N 1
ATOM 4561 C CA . GLU B 1 108 ? -13.188 -26.766 2.184 1 92.06 108 GLU B CA 1
ATOM 4562 C C . GLU B 1 108 ? -12.727 -28.172 2.551 1 92.06 108 GLU B C 1
ATOM 4564 O O . GLU B 1 108 ? -12.43 -28.438 3.715 1 92.06 108 GLU B O 1
ATOM 4569 N N . LEU B 1 109 ? -12.688 -28.953 1.603 1 94.69 109 LEU B N 1
ATOM 4570 C CA . LEU B 1 109 ? -12.25 -30.328 1.83 1 94.69 109 LEU B CA 1
ATOM 4571 C C . LEU B 1 109 ? -10.812 -30.359 2.334 1 94.69 109 LEU B C 1
ATOM 4573 O O . LEU B 1 109 ? -10.523 -31.016 3.34 1 94.69 109 LEU B O 1
ATOM 4577 N N . THR B 1 110 ? -9.93 -29.719 1.66 1 95.69 110 THR B N 1
ATOM 4578 C CA . THR B 1 110 ? -8.516 -29.75 2.033 1 95.69 110 THR B CA 1
ATOM 4579 C C . THR B 1 110 ? -8.305 -29.078 3.389 1 95.69 110 THR B C 1
ATOM 4581 O O . THR B 1 110 ? -7.465 -29.516 4.176 1 95.69 110 THR B O 1
ATOM 4584 N N . GLU B 1 111 ? -9.031 -28.078 3.678 1 93 111 GLU B N 1
ATOM 4585 C CA . GLU B 1 111 ? -8.945 -27.422 4.977 1 93 111 GLU B CA 1
ATOM 4586 C C . GLU B 1 111 ? -9.391 -28.359 6.102 1 93 111 GLU B C 1
ATOM 4588 O O . GLU B 1 111 ? -8.766 -28.391 7.164 1 93 111 GLU B O 1
ATOM 4593 N N . SER B 1 112 ? -10.492 -29 5.879 1 96.06 112 SER B N 1
ATOM 4594 C CA . SER B 1 112 ? -10.992 -29.969 6.859 1 96.06 112 SER B CA 1
ATOM 4595 C C . SER B 1 112 ? -9.953 -31.047 7.148 1 96.06 112 SER B C 1
ATOM 4597 O O . SER B 1 112 ? -9.758 -31.438 8.297 1 96.06 112 SER B O 1
ATOM 4599 N N . LEU B 1 113 ? -9.289 -31.5 6.148 1 97.19 113 LEU B N 1
ATOM 4600 C CA . LEU B 1 113 ? -8.258 -32.531 6.316 1 97.19 113 LEU B CA 1
ATOM 4601 C C . LEU B 1 113 ? -7.074 -31.969 7.102 1 97.19 113 LEU B C 1
ATOM 4603 O O . LEU B 1 113 ? -6.488 -32.688 7.926 1 97.19 113 LEU B O 1
ATOM 4607 N N . LYS B 1 114 ? -6.719 -30.766 6.828 1 95.19 114 LYS B N 1
ATOM 4608 C CA . LYS B 1 114 ? -5.66 -30.094 7.586 1 95.19 114 LYS B CA 1
ATOM 4609 C C . LYS B 1 114 ? -6.02 -30.016 9.062 1 95.19 114 LYS B C 1
ATOM 4611 O O . LYS B 1 114 ? -5.176 -30.266 9.93 1 95.19 114 LYS B O 1
ATOM 4616 N N . GLU B 1 115 ? -7.242 -29.656 9.305 1 94.94 115 GLU B N 1
ATOM 4617 C CA . GLU B 1 115 ? -7.719 -29.516 10.68 1 94.94 115 GLU B CA 1
ATOM 4618 C C . GLU B 1 115 ? -7.68 -30.844 11.414 1 94.94 115 GLU B C 1
ATOM 4620 O O . GLU B 1 115 ? -7.5 -30.875 12.633 1 94.94 115 GLU B O 1
ATOM 4625 N N . GLN B 1 116 ? -7.789 -31.844 10.703 1 96.94 116 GLN B N 1
ATOM 4626 C CA . GLN B 1 116 ? -7.742 -33.188 11.273 1 96.94 116 GLN B CA 1
ATOM 4627 C C . GLN B 1 116 ? -6.305 -33.625 11.516 1 96.94 116 GLN B C 1
ATOM 4629 O O . GLN B 1 116 ? -6.066 -34.75 12.016 1 96.94 116 GLN B O 1
ATOM 4634 N N . GLY B 1 117 ? -5.375 -32.844 11.086 1 96.19 117 GLY B N 1
ATOM 4635 C CA . GLY B 1 117 ? -3.973 -33.094 11.352 1 96.19 117 GLY B CA 1
ATOM 4636 C C . GLY B 1 117 ? -3.34 -34.031 10.344 1 96.19 117 GLY B C 1
ATOM 4637 O O . GLY B 1 117 ? -2.336 -34.688 10.633 1 96.19 117 GLY B O 1
ATOM 4638 N N . LEU B 1 118 ? -3.838 -34.094 9.172 1 97.31 118 LEU B N 1
ATOM 4639 C CA . LEU B 1 118 ? -3.402 -35.125 8.219 1 97.31 118 LEU B CA 1
ATOM 4640 C C . LEU B 1 118 ? -2.336 -34.562 7.277 1 97.31 118 LEU B C 1
ATOM 4642 O O . LEU B 1 118 ? -1.756 -35.281 6.48 1 97.31 118 LEU B O 1
ATOM 4646 N N . GLU B 1 119 ? -2.02 -33.344 7.355 1 95.12 119 GLU B N 1
ATOM 4647 C CA . GLU B 1 119 ? -1.115 -32.688 6.406 1 95.12 119 GLU B CA 1
ATOM 4648 C C . GLU B 1 119 ? 0.295 -33.281 6.512 1 95.12 119 GLU B C 1
ATOM 4650 O O . GLU B 1 119 ? 0.979 -33.438 5.5 1 95.12 119 GLU B O 1
ATOM 4655 N N . ALA B 1 120 ? 0.75 -33.562 7.727 1 94.56 120 ALA B N 1
ATOM 4656 C CA . ALA B 1 120 ? 2.092 -34.094 7.918 1 94.56 120 ALA B CA 1
ATOM 4657 C C . ALA B 1 120 ? 2.258 -35.406 7.184 1 94.56 120 ALA B C 1
ATOM 4659 O O . ALA B 1 120 ? 3.283 -35.656 6.539 1 94.56 120 ALA B O 1
ATOM 4660 N N . MET B 1 121 ? 1.263 -36.219 7.309 1 96.19 121 MET B N 1
ATOM 4661 C CA . MET B 1 121 ? 1.302 -37.531 6.648 1 96.19 121 MET B CA 1
ATOM 4662 C C . MET B 1 121 ? 1.323 -37.375 5.129 1 96.19 121 MET B C 1
ATOM 4664 O O . MET B 1 121 ? 2.102 -38.031 4.441 1 96.19 121 MET B O 1
ATOM 4668 N N . VAL B 1 122 ? 0.512 -36.531 4.602 1 96.81 122 VAL B N 1
ATOM 4669 C CA . VAL B 1 122 ? 0.439 -36.281 3.164 1 96.81 122 VAL B CA 1
ATOM 4670 C C . VAL B 1 122 ? 1.774 -35.75 2.662 1 96.81 122 VAL B C 1
ATOM 4672 O O . VAL B 1 122 ? 2.291 -36.188 1.638 1 96.81 122 VAL B O 1
ATOM 4675 N N . ARG B 1 123 ? 2.324 -34.875 3.369 1 95.38 123 ARG B N 1
ATOM 4676 C CA . ARG B 1 123 ? 3.588 -34.25 2.982 1 95.38 123 ARG B CA 1
ATOM 4677 C C . ARG B 1 123 ? 4.719 -35.281 2.973 1 95.38 123 ARG B C 1
ATOM 4679 O O . ARG B 1 123 ? 5.559 -35.281 2.068 1 95.38 123 ARG B O 1
ATOM 4686 N N . GLU B 1 124 ? 4.738 -36.062 3.979 1 95 124 GLU B N 1
ATOM 4687 C CA . GLU B 1 124 ? 5.773 -37.094 4.074 1 95 124 GLU B CA 1
ATOM 4688 C C . GLU B 1 124 ? 5.727 -38.031 2.875 1 95 124 GLU B C 1
ATOM 4690 O O . GLU B 1 124 ? 6.77 -38.438 2.357 1 95 124 GLU B O 1
ATOM 4695 N N . ARG B 1 125 ? 4.57 -38.344 2.393 1 96.69 125 ARG B N 1
ATOM 4696 C CA . ARG B 1 125 ? 4.387 -39.344 1.37 1 96.69 125 ARG B CA 1
ATOM 4697 C C . ARG B 1 125 ? 4.473 -38.75 -0.029 1 96.69 125 ARG B C 1
ATOM 4699 O O . ARG B 1 125 ? 4.93 -39.406 -0.965 1 96.69 125 ARG B O 1
ATOM 4706 N N . THR B 1 126 ? 4.047 -37.531 -0.164 1 97.19 126 THR B N 1
ATOM 4707 C CA . THR B 1 126 ? 3.887 -37 -1.513 1 97.19 126 THR B CA 1
ATOM 4708 C C . THR B 1 126 ? 4.797 -35.781 -1.729 1 97.19 126 THR B C 1
ATOM 4710 O O . THR B 1 126 ? 5.023 -35.375 -2.867 1 97.19 126 THR B O 1
ATOM 4713 N N . GLY B 1 127 ? 5.316 -35.219 -0.635 1 96.25 127 GLY B N 1
ATOM 4714 C CA . GLY B 1 127 ? 6.062 -33.969 -0.74 1 96.25 127 GLY B CA 1
ATOM 4715 C C . GLY B 1 127 ? 5.176 -32.75 -0.935 1 96.25 127 GLY B C 1
ATOM 4716 O O . GLY B 1 127 ? 5.668 -31.625 -1.029 1 96.25 127 GLY B O 1
ATOM 4717 N N . LEU B 1 128 ? 3.846 -32.906 -0.95 1 96.06 128 LEU B N 1
ATOM 4718 C CA . LEU B 1 128 ? 2.893 -31.844 -1.267 1 96.06 128 LEU B CA 1
ATOM 4719 C C . LEU B 1 128 ? 2.1 -31.438 -0.029 1 96.06 128 LEU B C 1
ATOM 4721 O O . LEU B 1 128 ? 2.176 -32.094 1.007 1 96.06 128 LEU B O 1
ATOM 4725 N N . LEU B 1 129 ? 1.457 -30.328 -0.111 1 93.75 129 LEU B N 1
ATOM 4726 C CA . LEU B 1 129 ? 0.573 -29.859 0.945 1 93.75 129 LEU B CA 1
ATOM 4727 C C . LEU B 1 129 ? -0.885 -30.156 0.612 1 93.75 129 LEU B C 1
ATOM 4729 O O . LEU B 1 129 ? -1.221 -30.406 -0.545 1 93.75 129 LEU B O 1
ATOM 4733 N N . LEU B 1 130 ? -1.712 -30.125 1.724 1 95.31 130 LEU B N 1
ATOM 4734 C CA . LEU B 1 130 ? -3.148 -30.234 1.487 1 95.31 130 LEU B CA 1
ATOM 4735 C C . LEU B 1 130 ? -3.701 -28.938 0.917 1 95.31 130 LEU B C 1
ATOM 4737 O O . LEU B 1 130 ? -3.928 -27.984 1.656 1 95.31 130 LEU B O 1
ATOM 4741 N N . ASP B 1 131 ? -3.893 -28.969 -0.421 1 93.38 131 ASP B N 1
ATOM 4742 C CA . ASP B 1 131 ? -4.355 -27.797 -1.156 1 93.38 131 ASP B CA 1
ATOM 4743 C C . ASP B 1 131 ? -5.207 -28.219 -2.357 1 93.38 131 ASP B C 1
ATOM 4745 O O . ASP B 1 131 ? -4.957 -29.25 -2.979 1 93.38 131 ASP B O 1
ATOM 4749 N N . PRO B 1 132 ? -6.18 -27.297 -2.678 1 94.31 132 PRO B N 1
ATOM 4750 C CA . PRO B 1 132 ? -7.008 -27.625 -3.842 1 94.31 132 PRO B CA 1
ATOM 4751 C C . PRO B 1 132 ? -6.211 -27.656 -5.145 1 94.31 132 PRO B C 1
ATOM 4753 O O . PRO B 1 132 ? -6.723 -28.094 -6.176 1 94.31 132 PRO B O 1
ATOM 4756 N N . TYR B 1 133 ? -4.98 -27.328 -5.09 1 91.88 133 TYR B N 1
ATOM 4757 C CA . TYR B 1 133 ? -4.059 -27.25 -6.215 1 91.88 133 TYR B CA 1
ATOM 4758 C C . TYR B 1 133 ? -3.912 -28.625 -6.879 1 91.88 133 TYR B C 1
ATOM 4760 O O . TYR B 1 133 ? -3.82 -28.719 -8.109 1 91.88 133 TYR B O 1
ATOM 4768 N N . PHE B 1 134 ? -4.012 -29.672 -6.137 1 97.44 134 PHE B N 1
ATOM 4769 C CA . PHE B 1 134 ? -3.588 -30.984 -6.594 1 97.44 134 PHE B CA 1
ATOM 4770 C C . PHE B 1 134 ? -4.793 -31.844 -6.984 1 97.44 134 PHE B C 1
ATOM 4772 O O . PHE B 1 134 ? -5.918 -31.562 -6.562 1 97.44 134 PHE B O 1
ATOM 4779 N N . SER B 1 135 ? -4.602 -32.906 -7.723 1 98.38 135 SER B N 1
ATOM 4780 C CA . SER B 1 135 ? -5.637 -33.656 -8.43 1 98.38 135 SER B CA 1
ATOM 4781 C C . SER B 1 135 ? -6.508 -34.438 -7.453 1 98.38 135 SER B C 1
ATOM 4783 O O . SER B 1 135 ? -7.699 -34.656 -7.703 1 98.38 135 SER B O 1
ATOM 4785 N N . ALA B 1 136 ? -5.93 -34.875 -6.371 1 98.56 136 ALA B N 1
ATOM 4786 C CA . ALA B 1 136 ? -6.594 -35.844 -5.492 1 98.56 136 ALA B CA 1
ATOM 4787 C C . ALA B 1 136 ? -7.941 -35.312 -5.016 1 98.56 136 ALA B C 1
ATOM 4789 O O . ALA B 1 136 ? -8.961 -36 -5.125 1 98.56 136 ALA B O 1
ATOM 4790 N N . SER B 1 137 ? -7.926 -34.125 -4.488 1 97.94 137 SER B N 1
ATOM 4791 C CA . SER B 1 137 ? -9.164 -33.562 -3.941 1 97.94 137 SER B CA 1
ATOM 4792 C C . SER B 1 137 ? -10.18 -33.281 -5.047 1 97.94 137 SER B C 1
ATOM 4794 O O . SER B 1 137 ? -11.383 -33.438 -4.836 1 97.94 137 SER B O 1
ATOM 4796 N N . LYS B 1 138 ? -9.734 -32.875 -6.211 1 98.12 138 LYS B N 1
ATOM 4797 C CA . LYS B 1 138 ? -10.602 -32.625 -7.359 1 98.12 138 LYS B CA 1
ATOM 4798 C C . LYS B 1 138 ? -11.25 -33.938 -7.832 1 98.12 138 LYS B C 1
ATOM 4800 O O . LYS B 1 138 ? -12.438 -33.969 -8.164 1 98.12 138 LYS B O 1
ATOM 4805 N N . LEU B 1 139 ? -10.445 -34.969 -7.863 1 98.5 139 LEU B N 1
ATOM 4806 C CA . LEU B 1 139 ? -10.945 -36.281 -8.258 1 98.5 139 LEU B CA 1
ATOM 4807 C C . LEU B 1 139 ? -11.992 -36.781 -7.27 1 98.5 139 LEU B C 1
ATOM 4809 O O . LEU B 1 139 ? -13.039 -37.312 -7.672 1 98.5 139 LEU B O 1
ATOM 4813 N N . SER B 1 140 ? -11.688 -36.625 -6.027 1 98.25 140 SER B N 1
ATOM 4814 C CA . SER B 1 140 ? -12.648 -37 -4.988 1 98.25 140 SER B CA 1
ATOM 4815 C C . SER B 1 140 ? -13.953 -36.219 -5.156 1 98.25 140 SER B C 1
ATOM 4817 O O . SER B 1 140 ? -15.039 -36.812 -5.047 1 98.25 140 SER B O 1
ATOM 4819 N N . TRP B 1 141 ? -13.844 -35 -5.391 1 97.88 141 TRP B N 1
ATOM 4820 C CA . TRP B 1 141 ? -15.016 -34.156 -5.602 1 97.88 141 TRP B CA 1
ATOM 4821 C C . TRP B 1 141 ? -15.844 -34.656 -6.777 1 97.88 141 TRP B C 1
ATOM 4823 O O . TRP B 1 141 ? -17.078 -34.75 -6.68 1 97.88 141 TRP B O 1
ATOM 4833 N N . LEU B 1 142 ? -15.25 -34.969 -7.883 1 98.06 142 LEU B N 1
ATOM 4834 C CA . LEU B 1 142 ? -15.938 -35.469 -9.07 1 98.06 142 LEU B CA 1
ATOM 4835 C C . LEU B 1 142 ? -16.688 -36.781 -8.773 1 98.06 142 LEU B C 1
ATOM 4837 O O . LEU B 1 142 ? -17.844 -36.938 -9.156 1 98.06 142 LEU B O 1
ATOM 4841 N N . LEU B 1 143 ? -16.031 -37.625 -8.109 1 98.06 143 LEU B N 1
ATOM 4842 C CA . LEU B 1 143 ? -16.609 -38.938 -7.801 1 98.06 143 LEU B CA 1
ATOM 4843 C C . LEU B 1 143 ? -17.828 -38.781 -6.902 1 98.06 143 LEU B C 1
ATOM 4845 O O . LEU B 1 143 ? -18.781 -39.562 -6.992 1 98.06 143 LEU B O 1
ATOM 4849 N N . ASP B 1 144 ? -17.844 -37.781 -6.105 1 96.88 144 ASP B N 1
ATOM 4850 C CA . ASP B 1 144 ? -18.938 -37.562 -5.168 1 96.88 144 ASP B CA 1
ATOM 4851 C C . ASP B 1 144 ? -20.062 -36.75 -5.82 1 96.88 144 ASP B C 1
ATOM 4853 O O . ASP B 1 144 ? -21.234 -36.938 -5.473 1 96.88 144 ASP B O 1
ATOM 4857 N N . ARG B 1 145 ? -19.75 -35.938 -6.719 1 95.56 145 ARG B N 1
ATOM 4858 C CA . ARG B 1 145 ? -20.719 -34.938 -7.191 1 95.56 145 ARG B CA 1
ATOM 4859 C C . ARG B 1 145 ? -21.375 -35.406 -8.492 1 95.56 145 ARG B C 1
ATOM 4861 O O . ARG B 1 145 ? -22.5 -35.031 -8.805 1 95.56 145 ARG B O 1
ATOM 4868 N N . VAL B 1 146 ? -20.641 -36.125 -9.328 1 94.94 146 VAL B N 1
ATOM 4869 C CA . VAL B 1 146 ? -21.188 -36.656 -10.578 1 94.94 146 VAL B CA 1
ATOM 4870 C C . VAL B 1 146 ? -21.938 -37.938 -10.328 1 94.94 146 VAL B C 1
ATOM 4872 O O . VAL B 1 146 ? -21.359 -38.938 -9.859 1 94.94 146 VAL B O 1
ATOM 4875 N N . ASP B 1 147 ? -23.188 -37.906 -10.727 1 96.19 147 ASP B N 1
ATOM 4876 C CA . ASP B 1 147 ? -24.078 -39 -10.406 1 96.19 147 ASP B CA 1
ATOM 4877 C C . ASP B 1 147 ? -23.562 -40.312 -11.016 1 96.19 147 ASP B C 1
ATOM 4879 O O . ASP B 1 147 ? -23.312 -40.375 -12.219 1 96.19 147 ASP B O 1
ATOM 4883 N N . GLY B 1 148 ? -23.375 -41.344 -10.133 1 96.88 148 GLY B N 1
ATOM 4884 C CA . GLY B 1 148 ? -23.047 -42.688 -10.555 1 96.88 148 GLY B CA 1
ATOM 4885 C C . GLY B 1 148 ? -21.578 -42.875 -10.891 1 96.88 148 GLY B C 1
ATOM 4886 O O . GLY B 1 148 ? -21.125 -44 -11.133 1 96.88 148 GLY B O 1
ATOM 4887 N N . LEU B 1 149 ? -20.875 -41.875 -10.859 1 97.56 149 LEU B N 1
ATOM 4888 C CA . LEU B 1 149 ? -19.484 -41.938 -11.328 1 97.56 149 LEU B CA 1
ATOM 4889 C C . LEU B 1 149 ? -18.641 -42.844 -10.438 1 97.56 149 LEU B C 1
ATOM 4891 O O . LEU B 1 149 ? -17.828 -43.625 -10.938 1 97.56 149 LEU B O 1
ATOM 4895 N N . ARG B 1 150 ? -18.828 -42.75 -9.117 1 97.12 150 ARG B N 1
ATOM 4896 C CA . ARG B 1 150 ? -18.047 -43.562 -8.195 1 97.12 150 ARG B CA 1
ATOM 4897 C C . ARG B 1 150 ? -18.281 -45.031 -8.438 1 97.12 150 ARG B C 1
ATOM 4899 O O . ARG B 1 150 ? -17.328 -45.844 -8.477 1 97.12 150 ARG B O 1
ATOM 4906 N N . ARG B 1 151 ? -19.5 -45.406 -8.57 1 97.25 151 ARG B N 1
ATOM 4907 C CA . ARG B 1 151 ? -19.844 -46.812 -8.82 1 97.25 151 ARG B CA 1
ATOM 4908 C C . ARG B 1 151 ? -19.203 -47.281 -10.117 1 97.25 151 ARG B C 1
ATOM 4910 O O . ARG B 1 151 ? -18.672 -48.406 -10.172 1 97.25 151 ARG B O 1
ATOM 4917 N N . ARG B 1 152 ? -19.281 -46.531 -11.109 1 97.38 152 ARG B N 1
ATOM 4918 C CA . ARG B 1 152 ? -18.688 -46.875 -12.391 1 97.38 152 ARG B CA 1
ATOM 4919 C C . ARG B 1 152 ? -17.172 -47 -12.273 1 97.38 152 ARG B C 1
ATOM 4921 O O . ARG B 1 152 ? -16.562 -47.875 -12.891 1 97.38 152 ARG B O 1
ATOM 4928 N N . ALA B 1 153 ? -16.578 -46.156 -11.523 1 97.56 153 ALA B N 1
ATOM 4929 C CA . ALA B 1 153 ? -15.141 -46.188 -11.289 1 97.56 153 ALA B CA 1
ATOM 4930 C C . ALA B 1 153 ? -14.734 -47.469 -10.562 1 97.56 153 ALA B C 1
ATOM 4932 O O . ALA B 1 153 ? -13.734 -48.094 -10.898 1 97.56 153 ALA B O 1
ATOM 4933 N N . GLU B 1 154 ? -15.508 -47.812 -9.602 1 97.25 154 GLU B N 1
ATOM 4934 C CA . GLU B 1 154 ? -15.242 -49.031 -8.828 1 97.25 154 GLU B CA 1
ATOM 4935 C C . GLU B 1 154 ? -15.344 -50.281 -9.695 1 97.25 154 GLU B C 1
ATOM 4937 O O . GLU B 1 154 ? -14.672 -51.281 -9.438 1 97.25 154 GLU B O 1
ATOM 4942 N N . ARG B 1 155 ? -16.109 -50.125 -10.75 1 97.31 155 ARG B N 1
ATOM 4943 C CA . ARG B 1 155 ? -16.281 -51.219 -11.672 1 97.31 155 ARG B CA 1
ATOM 4944 C C . ARG B 1 155 ? -15.203 -51.219 -12.75 1 97.31 155 ARG B C 1
ATOM 4946 O O . ARG B 1 155 ? -15.195 -52.094 -13.633 1 97.31 155 ARG B O 1
ATOM 4953 N N . GLY B 1 156 ? -14.414 -50.312 -12.719 1 96.25 156 GLY B N 1
ATOM 4954 C CA . GLY B 1 156 ? -13.305 -50.25 -13.656 1 96.25 156 GLY B CA 1
ATOM 4955 C C . GLY B 1 156 ? -13.688 -49.688 -15 1 96.25 156 GLY B C 1
ATOM 4956 O O . GLY B 1 156 ? -12.953 -49.812 -15.984 1 96.25 156 GLY B O 1
ATOM 4957 N N . GLU B 1 157 ? -14.75 -48.875 -15.078 1 97.69 157 GLU B N 1
ATOM 4958 C CA . GLU B 1 157 ? -15.281 -48.375 -16.344 1 97.69 157 GLU B CA 1
ATOM 4959 C C . GLU B 1 157 ? -14.734 -47 -16.641 1 97.69 157 GLU B C 1
ATOM 4961 O O . GLU B 1 157 ? -14.867 -46.5 -17.766 1 97.69 157 GLU B O 1
ATOM 4966 N N . VAL B 1 158 ? -14.102 -46.469 -15.672 1 98 158 VAL B N 1
ATOM 4967 C CA . VAL B 1 158 ? -13.742 -45.062 -15.75 1 98 158 VAL B CA 1
ATOM 4968 C C . VAL B 1 158 ? -12.242 -44.875 -15.539 1 98 158 VAL B C 1
ATOM 4970 O O . VAL B 1 158 ? -11.641 -45.594 -14.719 1 98 158 VAL B O 1
ATOM 4973 N N . CYS B 1 159 ? -11.648 -43.969 -16.328 1 98.38 159 CYS B N 1
ATOM 4974 C CA . CYS B 1 159 ? -10.234 -43.656 -16.203 1 98.38 159 CYS B CA 1
ATOM 4975 C C . CYS B 1 159 ? -10.055 -42.25 -15.633 1 98.38 159 CYS B C 1
ATOM 4977 O O . CYS B 1 159 ? -10.867 -41.344 -15.883 1 98.38 159 CYS B O 1
ATOM 4979 N N . PHE B 1 160 ? -9.07 -42.156 -14.836 1 98.25 160 PHE B N 1
ATOM 4980 C CA . PHE B 1 160 ? -8.547 -40.844 -14.445 1 98.25 160 PHE B CA 1
ATOM 4981 C C . PHE B 1 160 ? -7.207 -40.562 -15.117 1 98.25 160 PHE B C 1
ATOM 4983 O O . PHE B 1 160 ? -6.434 -41.5 -15.367 1 98.25 160 PHE B O 1
ATOM 4990 N N . GLY B 1 161 ? -6.926 -39.312 -15.336 1 98.44 161 GLY B N 1
ATOM 4991 C CA . GLY B 1 161 ? -5.582 -38.875 -15.695 1 98.44 161 GLY B CA 1
ATOM 4992 C C . GLY B 1 161 ? -5.41 -37.375 -15.656 1 98.44 161 GLY B C 1
ATOM 4993 O O . GLY B 1 161 ? -6.391 -36.625 -15.719 1 98.44 161 GLY B O 1
ATOM 4994 N N . THR B 1 162 ? -4.109 -36.969 -15.484 1 98.38 162 THR B N 1
ATOM 4995 C CA . THR B 1 162 ? -3.762 -35.594 -15.828 1 98.38 162 THR B CA 1
ATOM 4996 C C . THR B 1 162 ? -3.721 -35.406 -17.344 1 98.38 162 THR B C 1
ATOM 4998 O O . THR B 1 162 ? -4.102 -36.312 -18.094 1 98.38 162 THR B O 1
ATOM 5001 N N . ILE B 1 163 ? -3.383 -34.25 -17.766 1 98.62 163 ILE B N 1
ATOM 5002 C CA . ILE B 1 163 ? -3.525 -33.906 -19.172 1 98.62 163 ILE B CA 1
ATOM 5003 C C . ILE B 1 163 ? -2.611 -34.781 -20.016 1 98.62 163 ILE B C 1
ATOM 5005 O O . ILE B 1 163 ? -2.969 -35.188 -21.125 1 98.62 163 ILE B O 1
ATOM 5009 N N . ASP B 1 164 ? -1.427 -35.125 -19.5 1 98.56 164 ASP B N 1
ATOM 5010 C CA . ASP B 1 164 ? -0.534 -36.031 -20.234 1 98.56 164 ASP B CA 1
ATOM 5011 C C . ASP B 1 164 ? -1.206 -37.375 -20.5 1 98.56 164 ASP B C 1
ATOM 5013 O O . ASP B 1 164 ? -1.171 -37.875 -21.609 1 98.56 164 ASP B O 1
ATOM 5017 N N . SER B 1 165 ? -1.798 -37.938 -19.484 1 98.75 165 SER B N 1
ATOM 5018 C CA . SER B 1 165 ? -2.469 -39.219 -19.594 1 98.75 165 SER B CA 1
ATOM 5019 C C . SER B 1 165 ? -3.617 -39.156 -20.594 1 98.75 165 SER B C 1
ATOM 5021 O O . SER B 1 165 ? -3.781 -40.062 -21.406 1 98.75 165 SER B O 1
ATOM 5023 N N . TRP B 1 166 ? -4.379 -38.062 -20.5 1 98.75 166 TRP B N 1
ATOM 5024 C CA . TRP B 1 166 ? -5.488 -37.875 -21.422 1 98.75 166 TRP B CA 1
ATOM 5025 C C . TRP B 1 166 ? -4.996 -37.844 -22.859 1 98.75 166 TRP B C 1
ATOM 5027 O O . TRP B 1 166 ? -5.555 -38.531 -23.719 1 98.75 166 TRP B O 1
ATOM 5037 N N . LEU B 1 167 ? -3.959 -37.125 -23.094 1 98.56 167 LEU B N 1
ATOM 5038 C CA . LEU B 1 167 ? -3.439 -36.969 -24.438 1 98.56 167 LEU B CA 1
ATOM 5039 C C . LEU B 1 167 ? -2.846 -38.281 -24.953 1 98.56 167 LEU B C 1
ATOM 5041 O O . LEU B 1 167 ? -3.014 -38.625 -26.125 1 98.56 167 LEU B O 1
ATOM 5045 N N . MET B 1 168 ? -2.115 -39 -24.125 1 98.31 168 MET B N 1
ATOM 5046 C CA . MET B 1 168 ? -1.558 -40.281 -24.516 1 98.31 168 MET B CA 1
ATOM 5047 C C . MET B 1 168 ? -2.666 -41.281 -24.875 1 98.31 168 MET B C 1
ATOM 5049 O O . MET B 1 168 ? -2.545 -42.031 -25.844 1 98.31 168 MET B O 1
ATOM 5053 N N . PHE B 1 169 ? -3.711 -41.281 -24.031 1 98.5 169 PHE B N 1
ATOM 5054 C CA . PHE B 1 169 ? -4.852 -42.156 -24.297 1 98.5 169 PHE B CA 1
ATOM 5055 C C . PHE B 1 169 ? -5.461 -41.875 -25.656 1 98.5 169 PHE B C 1
ATOM 5057 O O . PHE B 1 169 ? -5.715 -42.781 -26.438 1 98.5 169 PHE B O 1
ATOM 5064 N N . LYS B 1 170 ? -5.648 -40.594 -25.953 1 98.19 170 LYS B N 1
ATOM 5065 C CA . LYS B 1 170 ? -6.262 -40.188 -27.219 1 98.19 170 LYS B CA 1
ATOM 5066 C C . LYS B 1 170 ? -5.324 -40.469 -28.391 1 98.19 170 LYS B C 1
ATOM 5068 O O . LYS B 1 170 ? -5.754 -40.969 -29.422 1 98.19 170 LYS B O 1
ATOM 5073 N N . LEU B 1 171 ? -4.094 -40.125 -28.25 1 97.81 171 LEU B N 1
ATOM 5074 C CA . LEU B 1 171 ? -3.107 -40.281 -29.312 1 97.81 171 LEU B CA 1
ATOM 5075 C C . LEU B 1 171 ? -2.934 -41.75 -29.703 1 97.81 171 LEU B C 1
ATOM 5077 O O . LEU B 1 171 ? -2.666 -42.062 -30.859 1 97.81 171 LEU B O 1
ATOM 5081 N N . SER B 1 172 ? -3.059 -42.625 -28.734 1 97.38 172 SER B N 1
ATOM 5082 C CA . SER B 1 172 ? -2.822 -44.062 -28.953 1 97.38 172 SER B CA 1
ATOM 5083 C C . SER B 1 172 ? -4.09 -44.75 -29.422 1 97.38 172 SER B C 1
ATOM 5085 O O . SER B 1 172 ? -4.09 -45.969 -29.641 1 97.38 172 SER B O 1
ATOM 5087 N N . GLY B 1 173 ? -5.156 -44 -29.516 1 95.62 173 GLY B N 1
ATOM 5088 C CA . GLY B 1 173 ? -6.422 -44.625 -29.875 1 95.62 173 GLY B CA 1
ATOM 5089 C C . GLY B 1 173 ? -7.027 -45.438 -28.734 1 95.62 173 GLY B C 1
ATOM 5090 O O . GLY B 1 173 ? -7.66 -46.469 -28.984 1 95.62 173 GLY B O 1
ATOM 5091 N N . GLY B 1 174 ? -6.688 -45.094 -27.594 1 96 174 GLY B N 1
ATOM 5092 C CA . GLY B 1 174 ? -7.281 -45.719 -26.422 1 96 174 GLY B CA 1
ATOM 5093 C C . GLY B 1 174 ? -6.434 -46.844 -25.859 1 96 174 GLY B C 1
ATOM 5094 O O . GLY B 1 174 ? -6.852 -47.531 -24.922 1 96 174 GLY B O 1
ATOM 5095 N N . LYS B 1 175 ? -5.254 -46.969 -26.312 1 95.69 175 LYS B N 1
ATOM 5096 C CA . LYS B 1 175 ? -4.445 -48.125 -25.922 1 95.69 175 LYS B CA 1
ATOM 5097 C C . LYS B 1 175 ? -3.551 -47.781 -24.734 1 95.69 175 LYS B C 1
ATOM 5099 O O . LYS B 1 175 ? -3.16 -48.688 -23.984 1 95.69 175 LYS B O 1
ATOM 5104 N N . SER B 1 176 ? -3.178 -46.562 -24.578 1 97.12 176 SER B N 1
ATOM 5105 C CA . SER B 1 176 ? -2.211 -46.188 -23.562 1 97.12 176 SER B CA 1
ATOM 5106 C C . SER B 1 176 ? -2.867 -45.375 -22.453 1 97.12 176 SER B C 1
ATOM 5108 O O . SER B 1 176 ? -3.01 -44.156 -22.594 1 97.12 176 SER B O 1
ATOM 5110 N N . HIS B 1 177 ? -3.289 -46 -21.391 1 98.38 177 HIS B N 1
ATOM 5111 C CA . HIS B 1 177 ? -3.646 -45.281 -20.156 1 98.38 177 HIS B CA 1
ATOM 5112 C C . HIS B 1 177 ? -2.467 -45.25 -19.188 1 98.38 177 HIS B C 1
ATOM 5114 O O . HIS B 1 177 ? -2.402 -46.031 -18.234 1 98.38 177 HIS B O 1
ATOM 5120 N N . LEU B 1 178 ? -1.552 -44.344 -19.469 1 98.5 178 LEU B N 1
ATOM 5121 C CA . LEU B 1 178 ? -0.269 -44.219 -18.781 1 98.5 178 LEU B CA 1
ATOM 5122 C C . LEU B 1 178 ? -0.055 -42.781 -18.328 1 98.5 178 LEU B C 1
ATOM 5124 O O . LEU B 1 178 ? -0.775 -41.875 -18.75 1 98.5 178 LEU B O 1
ATOM 5128 N N . THR B 1 179 ? 0.77 -42.531 -17.438 1 98.56 179 THR B N 1
ATOM 5129 C CA . THR B 1 179 ? 1.265 -41.25 -17.016 1 98.56 179 THR B CA 1
ATOM 5130 C C . THR B 1 179 ? 2.752 -41.312 -16.688 1 98.56 179 THR B C 1
ATOM 5132 O O . THR B 1 179 ? 3.309 -42.375 -16.516 1 98.56 179 THR B O 1
ATOM 5135 N N . ASP B 1 180 ? 3.416 -40.188 -16.844 1 98.19 180 ASP B N 1
ATOM 5136 C CA . ASP B 1 180 ? 4.812 -40.188 -16.422 1 98.19 180 ASP B CA 1
ATOM 5137 C C . ASP B 1 180 ? 4.941 -39.875 -14.93 1 98.19 180 ASP B C 1
ATOM 5139 O O . ASP B 1 180 ? 4.031 -39.312 -14.328 1 98.19 180 ASP B O 1
ATOM 5143 N N . ILE B 1 181 ? 6.039 -40.188 -14.344 1 98.44 181 ILE B N 1
ATOM 5144 C CA . ILE B 1 181 ? 6.289 -40.188 -12.906 1 98.44 181 ILE B CA 1
ATOM 5145 C C . ILE B 1 181 ? 6.285 -38.719 -12.406 1 98.44 181 ILE B C 1
ATOM 5147 O O . ILE B 1 181 ? 5.918 -38.469 -11.258 1 98.44 181 ILE B O 1
ATOM 5151 N N . SER B 1 182 ? 6.703 -37.75 -13.219 1 98.44 182 SER B N 1
ATOM 5152 C CA . SER B 1 182 ? 6.676 -36.344 -12.812 1 98.44 182 SER B CA 1
ATOM 5153 C C . SER B 1 182 ? 5.242 -35.844 -12.641 1 98.44 182 SER B C 1
ATOM 5155 O O . SER B 1 182 ? 4.945 -35.125 -11.688 1 98.44 182 SER B O 1
ATOM 5157 N N . ASN B 1 183 ? 4.32 -36.188 -13.508 1 98.62 183 ASN B N 1
ATOM 5158 C CA . ASN B 1 183 ? 2.91 -35.844 -13.375 1 98.62 183 ASN B CA 1
ATOM 5159 C C . ASN B 1 183 ? 2.26 -36.594 -12.203 1 98.62 183 ASN B C 1
ATOM 5161 O O . ASN B 1 183 ? 1.494 -36 -11.445 1 98.62 183 ASN B O 1
ATOM 5165 N N . ALA B 1 184 ? 2.576 -37.812 -12.102 1 98.75 184 ALA B N 1
ATOM 5166 C CA . ALA B 1 184 ? 2.033 -38.625 -11 1 98.75 184 ALA B CA 1
ATOM 5167 C C . ALA B 1 184 ? 2.375 -37.969 -9.648 1 98.75 184 ALA B C 1
ATOM 5169 O O . ALA B 1 184 ? 1.537 -37.938 -8.75 1 98.75 184 ALA B O 1
ATOM 5170 N N . SER B 1 185 ? 3.561 -37.531 -9.531 1 98.38 185 SER B N 1
ATOM 5171 C CA . SER B 1 185 ? 4.055 -37 -8.273 1 98.38 185 SER B CA 1
ATOM 5172 C C . SER B 1 185 ? 3.283 -35.75 -7.863 1 98.38 185 SER B C 1
ATOM 5174 O O . SER B 1 185 ? 3.346 -35.312 -6.707 1 98.38 185 SER B O 1
ATOM 5176 N N . ARG B 1 186 ? 2.504 -35.156 -8.75 1 97.94 186 ARG B N 1
ATOM 5177 C CA . ARG B 1 186 ? 1.815 -33.906 -8.469 1 97.94 186 ARG B CA 1
ATOM 5178 C C . ARG B 1 186 ? 0.344 -34.156 -8.148 1 97.94 186 ARG B C 1
ATOM 5180 O O . ARG B 1 186 ? -0.391 -33.219 -7.836 1 97.94 186 ARG B O 1
ATOM 5187 N N . THR B 1 187 ? -0.111 -35.375 -8.078 1 98.56 187 THR B N 1
ATOM 5188 C CA . THR B 1 187 ? -1.524 -35.688 -7.934 1 98.56 187 THR B CA 1
ATOM 5189 C C . THR B 1 187 ? -1.935 -35.688 -6.465 1 98.56 187 THR B C 1
ATOM 5191 O O . THR B 1 187 ? -3.125 -35.656 -6.148 1 98.56 187 THR B O 1
ATOM 5194 N N . MET B 1 188 ? -1.001 -35.781 -5.566 1 98.38 188 MET B N 1
ATOM 5195 C CA . MET B 1 188 ? -1.218 -35.969 -4.137 1 98.38 188 MET B CA 1
ATOM 5196 C C . MET B 1 188 ? -1.72 -37.375 -3.84 1 98.38 188 MET B C 1
ATOM 5198 O O . MET B 1 188 ? -2.342 -37.625 -2.803 1 98.38 188 MET B O 1
ATOM 5202 N N . LEU B 1 189 ? -1.549 -38.312 -4.812 1 98.69 189 LEU B N 1
ATOM 5203 C CA . LEU B 1 189 ? -1.941 -39.719 -4.645 1 98.69 189 LEU B CA 1
ATOM 5204 C C . LEU B 1 189 ? -0.735 -40.656 -4.773 1 98.69 189 LEU B C 1
ATOM 5206 O O . LEU B 1 189 ? -0.819 -41.844 -4.449 1 98.69 189 LEU B O 1
ATOM 5210 N N . PHE B 1 190 ? 0.335 -40.156 -5.262 1 98.69 190 PHE B N 1
ATOM 5211 C CA . PHE B 1 190 ? 1.535 -40.906 -5.562 1 98.69 190 PHE B CA 1
ATOM 5212 C C . PHE B 1 190 ? 2.576 -40.75 -4.465 1 98.69 190 PHE B C 1
ATOM 5214 O O . PHE B 1 190 ? 2.896 -39.625 -4.07 1 98.69 190 PHE B O 1
ATOM 5221 N N . ASN B 1 191 ? 3.049 -41.844 -3.928 1 98.5 191 ASN B N 1
ATOM 5222 C CA . ASN B 1 191 ? 4.121 -41.844 -2.936 1 98.5 191 ASN B CA 1
ATOM 5223 C C . ASN B 1 191 ? 5.488 -41.656 -3.592 1 98.5 191 ASN B C 1
ATOM 5225 O O . ASN B 1 191 ? 5.961 -42.562 -4.289 1 98.5 191 ASN B O 1
ATOM 5229 N N . ILE B 1 192 ? 6.117 -40.562 -3.359 1 97.31 192 ILE B N 1
ATOM 5230 C CA . ILE B 1 192 ? 7.328 -40.219 -4.098 1 97.31 192 ILE B CA 1
ATOM 5231 C C . ILE B 1 192 ? 8.523 -40.969 -3.486 1 97.31 192 ILE B C 1
ATOM 5233 O O . ILE B 1 192 ? 9.617 -40.969 -4.059 1 97.31 192 ILE B O 1
ATOM 5237 N N . ASN B 1 193 ? 8.344 -41.625 -2.307 1 96.06 193 ASN B N 1
ATOM 5238 C CA . ASN B 1 193 ? 9.383 -42.469 -1.705 1 96.06 193 ASN B CA 1
ATOM 5239 C C . ASN B 1 193 ? 9.359 -43.875 -2.27 1 96.06 193 ASN B C 1
ATOM 5241 O O . ASN B 1 193 ? 10.406 -44.406 -2.654 1 96.06 193 ASN B O 1
ATOM 5245 N N . THR B 1 194 ? 8.172 -44.438 -2.355 1 97.06 194 THR B N 1
ATOM 5246 C CA . THR B 1 194 ? 8.031 -45.844 -2.812 1 97.06 194 THR B CA 1
ATOM 5247 C C . THR B 1 194 ? 7.793 -45.875 -4.32 1 97.06 194 THR B C 1
ATOM 5249 O O . THR B 1 194 ? 7.891 -46.938 -4.934 1 97.06 194 THR B O 1
ATOM 5252 N N . LEU B 1 195 ? 7.473 -44.812 -4.922 1 97.44 195 LEU B N 1
ATOM 5253 C CA . LEU B 1 195 ? 7.238 -44.656 -6.355 1 97.44 195 LEU B CA 1
ATOM 5254 C C . LEU B 1 195 ? 6.07 -45.5 -6.812 1 97.44 195 LEU B C 1
ATOM 5256 O O . LEU B 1 195 ? 6.172 -46.219 -7.809 1 97.44 195 LEU B O 1
ATOM 5260 N N . GLU B 1 196 ? 5.012 -45.5 -6.035 1 97.94 196 GLU B N 1
ATOM 5261 C CA . GLU B 1 196 ? 3.758 -46.188 -6.32 1 97.94 196 GLU B CA 1
ATOM 5262 C C . GLU B 1 196 ? 2.557 -45.344 -5.883 1 97.94 196 GLU B C 1
ATOM 5264 O O . GLU B 1 196 ? 2.686 -44.469 -5.031 1 97.94 196 GLU B O 1
ATOM 5269 N N . TRP B 1 197 ? 1.421 -45.656 -6.562 1 98.62 197 TRP B N 1
ATOM 5270 C CA . TRP B 1 197 ? 0.196 -45.094 -6 1 98.62 197 TRP B CA 1
ATOM 5271 C C . TRP B 1 197 ? 0.009 -45.562 -4.555 1 98.62 197 TRP B C 1
ATOM 5273 O O . TRP B 1 197 ? 0.104 -46.75 -4.246 1 98.62 197 TRP B O 1
ATOM 5283 N N . ASP B 1 198 ? -0.254 -44.594 -3.658 1 98.56 198 ASP B N 1
ATOM 5284 C CA . ASP B 1 198 ? -0.256 -44.844 -2.225 1 98.56 198 ASP B CA 1
ATOM 5285 C C . ASP B 1 198 ? -1.638 -45.281 -1.752 1 98.56 198 ASP B C 1
ATOM 5287 O O . ASP B 1 198 ? -2.605 -44.531 -1.842 1 98.56 198 ASP B O 1
ATOM 5291 N N . GLU B 1 199 ? -1.688 -46.438 -1.138 1 98.19 199 GLU B N 1
ATOM 5292 C CA . GLU B 1 199 ? -2.965 -47.031 -0.736 1 98.19 199 GLU B CA 1
ATOM 5293 C C . GLU B 1 199 ? -3.635 -46.188 0.352 1 98.19 199 GLU B C 1
ATOM 5295 O O . GLU B 1 199 ? -4.859 -46.062 0.386 1 98.19 199 GLU B O 1
ATOM 5300 N N . GLU B 1 200 ? -2.912 -45.688 1.238 1 97.81 200 GLU B N 1
ATOM 5301 C CA . GLU B 1 200 ? -3.475 -44.844 2.305 1 97.81 200 GLU B CA 1
ATOM 5302 C C . GLU B 1 200 ? -4.051 -43.562 1.756 1 97.81 200 GLU B C 1
ATOM 5304 O O . GLU B 1 200 ? -5.098 -43.094 2.211 1 97.81 200 GLU B O 1
ATOM 5309 N N . LEU B 1 201 ? -3.354 -42.969 0.836 1 98.44 201 LEU B N 1
ATOM 5310 C CA . LEU B 1 201 ? -3.852 -41.75 0.209 1 98.44 201 LEU B CA 1
ATOM 5311 C C . LEU B 1 201 ? -5.105 -42.031 -0.612 1 98.44 201 LEU B C 1
ATOM 5313 O O . LEU B 1 201 ? -6.039 -41.219 -0.628 1 98.44 201 LEU B O 1
ATOM 5317 N N . LEU B 1 202 ? -5.102 -43.188 -1.284 1 98.56 202 LEU B N 1
ATOM 5318 C CA . LEU B 1 202 ? -6.289 -43.562 -2.039 1 98.56 202 LEU B CA 1
ATOM 5319 C C . LEU B 1 202 ? -7.484 -43.75 -1.111 1 98.56 202 LEU B C 1
ATOM 5321 O O . LEU B 1 202 ? -8.602 -43.375 -1.457 1 98.56 202 LEU B O 1
ATOM 5325 N N . ARG B 1 203 ? -7.238 -44.281 0.044 1 97.94 203 ARG B N 1
ATOM 5326 C CA . ARG B 1 203 ? -8.297 -44.438 1.034 1 97.94 203 ARG B CA 1
ATOM 5327 C C . ARG B 1 203 ? -8.75 -43.094 1.569 1 97.94 203 ARG B C 1
ATOM 5329 O O . ARG B 1 203 ? -9.953 -42.812 1.691 1 97.94 203 ARG B O 1
ATOM 5336 N N . LEU B 1 204 ? -7.793 -42.281 1.875 1 97.69 204 LEU B N 1
ATOM 5337 C CA . LEU B 1 204 ? -8.07 -40.969 2.432 1 97.69 204 LEU B CA 1
ATOM 5338 C C . LEU B 1 204 ? -9 -40.156 1.521 1 97.69 204 LEU B C 1
ATOM 5340 O O . LEU B 1 204 ? -9.961 -39.562 1.992 1 97.69 204 LEU B O 1
ATOM 5344 N N . PHE B 1 205 ? -8.758 -40.25 0.212 1 98.12 205 PHE B N 1
ATOM 5345 C CA . PHE B 1 205 ? -9.539 -39.469 -0.737 1 98.12 205 PHE B CA 1
ATOM 5346 C C . PHE B 1 205 ? -10.617 -40.312 -1.389 1 98.12 205 PHE B C 1
ATOM 5348 O O . PHE B 1 205 ? -11.344 -39.844 -2.273 1 98.12 205 PHE B O 1
ATOM 5355 N N . ARG B 1 206 ? -10.742 -41.531 -1.081 1 97.75 206 ARG B N 1
ATOM 5356 C CA . ARG B 1 206 ? -11.75 -42.469 -1.574 1 97.75 206 ARG B CA 1
ATOM 5357 C C . ARG B 1 206 ? -11.68 -42.594 -3.092 1 97.75 206 ARG B C 1
ATOM 5359 O O . ARG B 1 206 ? -12.695 -42.469 -3.779 1 97.75 206 ARG B O 1
ATOM 5366 N N . ILE B 1 207 ? -10.484 -42.875 -3.521 1 98.38 207 ILE B N 1
ATOM 5367 C CA . ILE B 1 207 ? -10.242 -43 -4.957 1 98.38 207 ILE B CA 1
ATOM 5368 C C . ILE B 1 207 ? -10.016 -44.469 -5.312 1 98.38 207 ILE B C 1
ATOM 5370 O O . ILE B 1 207 ? -9.109 -45.094 -4.789 1 98.38 207 ILE B O 1
ATOM 5374 N N . PRO B 1 208 ? -10.82 -45.031 -6.203 1 98.19 208 PRO B N 1
ATOM 5375 C CA . PRO B 1 208 ? -10.57 -46.406 -6.656 1 98.19 208 PRO B CA 1
ATOM 5376 C C . PRO B 1 208 ? -9.266 -46.562 -7.445 1 98.19 208 PRO B C 1
ATOM 5378 O O . PRO B 1 208 ? -9.039 -45.781 -8.391 1 98.19 208 PRO B O 1
ATOM 5381 N N . ARG B 1 209 ? -8.484 -47.5 -7.117 1 96.94 209 ARG B N 1
ATOM 5382 C CA . ARG B 1 209 ? -7.18 -47.688 -7.742 1 96.94 209 ARG B CA 1
ATOM 5383 C C . ARG B 1 209 ? -7.328 -47.969 -9.234 1 96.94 209 ARG B C 1
ATOM 5385 O O . ARG B 1 209 ? -6.484 -47.562 -10.031 1 96.94 209 ARG B O 1
ATOM 5392 N N . GLY B 1 210 ? -8.406 -48.625 -9.57 1 96.56 210 GLY B N 1
ATOM 5393 C CA . GLY B 1 210 ? -8.617 -49.062 -10.945 1 96.56 210 GLY B CA 1
ATOM 5394 C C . GLY B 1 210 ? -8.719 -47.906 -11.922 1 96.56 210 GLY B C 1
ATOM 5395 O O . GLY B 1 210 ? -8.586 -48.094 -13.133 1 96.56 210 GLY B O 1
ATOM 5396 N N . MET B 1 211 ? -8.922 -46.688 -11.445 1 97.44 211 MET B N 1
ATOM 5397 C CA . MET B 1 211 ? -9.086 -45.531 -12.32 1 97.44 211 MET B CA 1
ATOM 5398 C C . MET B 1 211 ? -7.73 -44.938 -12.664 1 97.44 211 MET B C 1
ATOM 5400 O O . MET B 1 211 ? -7.629 -44.125 -13.594 1 97.44 211 MET B O 1
ATOM 5404 N N . LEU B 1 212 ? -6.715 -45.375 -11.984 1 98.56 212 LEU B N 1
ATOM 5405 C CA . LEU B 1 212 ? -5.441 -44.656 -12.07 1 98.56 212 LEU B CA 1
ATOM 5406 C C . LEU B 1 212 ? -4.594 -45.219 -13.211 1 98.56 212 LEU B C 1
ATOM 5408 O O . LEU B 1 212 ? -4.621 -46.406 -13.492 1 98.56 212 LEU B O 1
ATOM 5412 N N . PRO B 1 213 ? -3.883 -44.375 -13.906 1 98.69 213 PRO B N 1
ATOM 5413 C CA . PRO B 1 213 ? -2.984 -44.812 -14.969 1 98.69 213 PRO B CA 1
ATOM 5414 C C . PRO B 1 213 ? -1.743 -45.531 -14.43 1 98.69 213 PRO B C 1
ATOM 5416 O O . PRO B 1 213 ? -1.358 -45.312 -13.273 1 98.69 213 PRO B O 1
ATOM 5419 N N . GLU B 1 214 ? -1.179 -46.375 -15.266 1 98.38 214 GLU B N 1
ATOM 5420 C CA . GLU B 1 214 ? 0.134 -46.906 -14.961 1 98.38 214 GLU B CA 1
ATOM 5421 C C . GLU B 1 214 ? 1.225 -45.844 -15.062 1 98.38 214 GLU B C 1
ATOM 5423 O O . GLU B 1 214 ? 1.214 -45.031 -15.977 1 98.38 214 GLU B O 1
ATOM 5428 N N . VAL B 1 215 ? 2.158 -45.875 -14.086 1 98.5 215 VAL B N 1
ATOM 5429 C CA . VAL B 1 215 ? 3.182 -44.844 -14.016 1 98.5 215 VAL B CA 1
ATOM 5430 C C . VAL B 1 215 ? 4.484 -45.344 -14.625 1 98.5 215 VAL B C 1
ATOM 5432 O O . VAL B 1 215 ? 4.91 -46.469 -14.336 1 98.5 215 VAL B O 1
ATOM 5435 N N . ARG B 1 216 ? 5.082 -44.562 -15.477 1 98.12 216 ARG B N 1
ATOM 5436 C CA . ARG B 1 216 ? 6.367 -44.906 -16.078 1 98.12 216 ARG B CA 1
ATOM 5437 C C . ARG B 1 216 ? 7.363 -43.75 -15.906 1 98.12 216 ARG B C 1
ATOM 5439 O O . ARG B 1 216 ? 6.977 -42.625 -15.555 1 98.12 216 ARG B O 1
ATOM 5446 N N . GLY B 1 217 ? 8.672 -44.094 -16.125 1 98.06 217 GLY B N 1
ATOM 5447 C CA . GLY B 1 217 ? 9.68 -43.031 -16.125 1 98.06 217 GLY B CA 1
ATOM 5448 C C . GLY B 1 217 ? 9.484 -42.031 -17.25 1 98.06 217 GLY B C 1
ATOM 5449 O O . GLY B 1 217 ? 8.75 -42.312 -18.203 1 98.06 217 GLY B O 1
ATOM 5450 N N . SER B 1 218 ? 10.141 -40.969 -17.219 1 98.5 218 SER B N 1
ATOM 5451 C CA . SER B 1 218 ? 9.883 -39.781 -18.062 1 98.5 218 SER B CA 1
ATOM 5452 C C . SER B 1 218 ? 10.352 -40.031 -19.5 1 98.5 218 SER B C 1
ATOM 5454 O O . SER B 1 218 ? 9.969 -39.312 -20.406 1 98.5 218 SER B O 1
ATOM 5456 N N . ALA B 1 219 ? 11.211 -41 -19.672 1 97.62 219 ALA B N 1
ATOM 5457 C CA . ALA B 1 219 ? 11.695 -41.375 -20.984 1 97.62 219 ALA B CA 1
ATOM 5458 C C . ALA B 1 219 ? 11.617 -42.875 -21.203 1 97.62 219 ALA B C 1
ATOM 5460 O O . ALA B 1 219 ? 12.531 -43.5 -21.75 1 97.62 219 ALA B O 1
ATOM 5461 N N . ALA B 1 220 ? 10.602 -43.625 -20.734 1 91.44 220 ALA B N 1
ATOM 5462 C CA . ALA B 1 220 ? 10.508 -45.094 -20.672 1 91.44 220 ALA B CA 1
ATOM 5463 C C . ALA B 1 220 ? 9.562 -45.594 -21.75 1 91.44 220 ALA B C 1
ATOM 5465 O O . ALA B 1 220 ? 9.312 -46.812 -21.828 1 91.44 220 ALA B O 1
ATOM 5466 N N . GLY B 1 221 ? 9.086 -44.906 -22.766 1 92.88 221 GLY B N 1
ATOM 5467 C CA . GLY B 1 221 ? 8.156 -45.344 -23.781 1 92.88 221 GLY B CA 1
ATOM 5468 C C . GLY B 1 221 ? 6.711 -45.344 -23.312 1 92.88 221 GLY B C 1
ATOM 5469 O O . GLY B 1 221 ? 6.379 -46 -22.328 1 92.88 221 GLY B O 1
ATOM 5470 N N . PHE B 1 222 ? 5.844 -44.781 -23.922 1 97.25 222 PHE B N 1
ATOM 5471 C CA . PHE B 1 222 ? 4.453 -44.625 -23.531 1 97.25 222 PHE B CA 1
ATOM 5472 C C . PHE B 1 222 ? 3.51 -45.125 -24.609 1 97.25 222 PHE B C 1
ATOM 5474 O O . PHE B 1 222 ? 2.318 -44.812 -24.594 1 97.25 222 PHE B O 1
ATOM 5481 N N . GLY B 1 223 ? 4.074 -45.906 -25.484 1 96.44 223 GLY B N 1
ATOM 5482 C CA . GLY B 1 223 ? 3.297 -46.406 -26.609 1 96.44 223 GLY B CA 1
ATOM 5483 C C . GLY B 1 223 ? 3.514 -45.625 -27.891 1 96.44 223 GLY B C 1
ATOM 5484 O O . GLY B 1 223 ? 4.551 -44.969 -28.062 1 96.44 223 GLY B O 1
ATOM 5485 N N . HIS B 1 224 ? 2.586 -45.844 -28.859 1 97.31 224 HIS B N 1
ATOM 5486 C CA . HIS B 1 224 ? 2.656 -45.188 -30.172 1 97.31 224 HIS B CA 1
ATOM 5487 C C . HIS B 1 224 ? 1.345 -44.5 -30.5 1 97.31 224 HIS B C 1
ATOM 5489 O O . HIS B 1 224 ? 0.286 -44.875 -30 1 97.31 224 HIS B O 1
ATOM 5495 N N . THR B 1 225 ? 1.521 -43.469 -31.281 1 96.88 225 THR B N 1
ATOM 5496 C CA . THR B 1 225 ? 0.3 -42.875 -31.828 1 96.88 225 THR B CA 1
ATOM 5497 C C . THR B 1 225 ? -0.404 -43.875 -32.75 1 96.88 225 THR B C 1
ATOM 5499 O O . THR B 1 225 ? 0.242 -44.75 -33.375 1 96.88 225 THR B O 1
ATOM 5502 N N . SER B 1 226 ? -1.678 -43.688 -32.75 1 95.44 226 SER B N 1
ATOM 5503 C CA . SER B 1 226 ? -2.441 -44.438 -33.75 1 95.44 226 SER B CA 1
ATOM 5504 C C . SER B 1 226 ? -2.262 -43.844 -35.125 1 95.44 226 SER B C 1
ATOM 5506 O O . SER B 1 226 ? -2.336 -42.625 -35.312 1 95.44 226 SER B O 1
ATOM 5508 N N . ALA B 1 227 ? -2.037 -44.656 -36.094 1 93 227 ALA B N 1
ATOM 5509 C CA . ALA B 1 227 ? -1.89 -44.188 -37.469 1 93 227 ALA B CA 1
ATOM 5510 C C . ALA B 1 227 ? -3.148 -43.469 -37.938 1 93 227 ALA B C 1
ATOM 5512 O O . ALA B 1 227 ? -3.072 -42.5 -38.719 1 93 227 ALA B O 1
ATOM 5513 N N . GLN B 1 228 ? -4.254 -43.875 -37.438 1 89.19 228 GLN B N 1
ATOM 5514 C CA . GLN B 1 228 ? -5.531 -43.25 -37.781 1 89.19 228 GLN B CA 1
ATOM 5515 C C . GLN B 1 228 ? -5.641 -41.844 -37.188 1 89.19 228 GLN B C 1
ATOM 5517 O O . GLN B 1 228 ? -6.312 -40.969 -37.75 1 89.19 228 GLN B O 1
ATOM 5522 N N . VAL B 1 229 ? -4.883 -41.656 -36.125 1 85.69 229 VAL B N 1
ATOM 5523 C CA . VAL B 1 229 ? -5.012 -40.406 -35.406 1 85.69 229 VAL B CA 1
ATOM 5524 C C . VAL B 1 229 ? -3.957 -39.406 -35.875 1 85.69 229 VAL B C 1
ATOM 5526 O O . VAL B 1 229 ? -4.281 -38.281 -36.25 1 85.69 229 VAL B O 1
ATOM 5529 N N . ALA B 1 230 ? -2.678 -39.875 -36.031 1 84.94 230 ALA B N 1
ATOM 5530 C CA . ALA B 1 230 ? -1.576 -38.938 -36.281 1 84.94 230 ALA B CA 1
ATOM 5531 C C . ALA B 1 230 ? -0.997 -39.156 -37.688 1 84.94 230 ALA B C 1
ATOM 5533 O O . ALA B 1 230 ? -0.055 -38.469 -38.094 1 84.94 230 ALA B O 1
ATOM 5534 N N . GLY B 1 231 ? -1.512 -40.062 -38.438 1 88.44 231 GLY B N 1
ATOM 5535 C CA . GLY B 1 231 ? -1.045 -40.344 -39.781 1 88.44 231 GLY B CA 1
ATOM 5536 C C . GLY B 1 231 ? 0.102 -41.344 -39.812 1 88.44 231 GLY B C 1
ATOM 5537 O O . GLY B 1 231 ? 0.525 -41.75 -40.906 1 88.44 231 GLY B O 1
ATOM 5538 N N . ALA B 1 232 ? 0.705 -41.656 -38.719 1 93.5 232 ALA B N 1
ATOM 5539 C CA . ALA B 1 232 ? 1.77 -42.656 -38.562 1 93.5 232 ALA B CA 1
ATOM 5540 C C . ALA B 1 232 ? 1.88 -43.125 -37.125 1 93.5 232 ALA B C 1
ATOM 5542 O O . ALA B 1 232 ? 1.34 -42.5 -36.188 1 93.5 232 ALA B O 1
ATOM 5543 N N . GLU B 1 233 ? 2.436 -44.281 -36.969 1 96.19 233 GLU B N 1
ATOM 5544 C CA . GLU B 1 233 ? 2.793 -44.75 -35.625 1 96.19 233 GLU B CA 1
ATOM 5545 C C . GLU B 1 233 ? 4.109 -44.125 -35.156 1 96.19 233 GLU B C 1
ATOM 5547 O O . GLU B 1 233 ? 5.184 -44.5 -35.625 1 96.19 233 GLU B O 1
ATOM 5552 N N . ILE B 1 234 ? 3.98 -43.156 -34.406 1 96.25 234 ILE B N 1
ATOM 5553 C CA . ILE B 1 234 ? 5.137 -42.469 -33.875 1 96.25 234 ILE B CA 1
ATOM 5554 C C . ILE B 1 234 ? 5.289 -42.781 -32.375 1 96.25 234 ILE B C 1
ATOM 5556 O O . ILE B 1 234 ? 4.316 -42.75 -31.625 1 96.25 234 ILE B O 1
ATOM 5560 N N . PRO B 1 235 ? 6.461 -43.188 -31.938 1 97.31 235 PRO B N 1
ATOM 5561 C CA . PRO B 1 235 ? 6.641 -43.469 -30.516 1 97.31 235 PRO B CA 1
ATOM 5562 C C . PRO B 1 235 ? 6.395 -42.25 -29.625 1 97.31 235 PRO B C 1
ATOM 5564 O O . PRO B 1 235 ? 6.887 -41.156 -29.922 1 97.31 235 PRO B O 1
ATOM 5567 N N . ILE B 1 236 ? 5.547 -42.375 -28.656 1 98.19 236 ILE B N 1
ATOM 5568 C CA . ILE B 1 236 ? 5.512 -41.438 -27.547 1 98.19 236 ILE B CA 1
ATOM 5569 C C . ILE B 1 236 ? 6.613 -41.781 -26.531 1 98.19 236 ILE B C 1
ATOM 5571 O O . ILE B 1 236 ? 6.496 -42.75 -25.781 1 98.19 236 ILE B O 1
ATOM 5575 N N . ALA B 1 237 ? 7.691 -40.938 -26.531 1 97.56 237 ALA B N 1
ATOM 5576 C CA . ALA B 1 237 ? 8.938 -41.438 -25.953 1 97.56 237 ALA B CA 1
ATOM 5577 C C . ALA B 1 237 ? 9.391 -40.594 -24.781 1 97.56 237 ALA B C 1
ATOM 5579 O O . ALA B 1 237 ? 10.312 -40.969 -24.047 1 97.56 237 ALA B O 1
ATOM 5580 N N . GLY B 1 238 ? 8.805 -39.5 -24.562 1 98.12 238 GLY B N 1
ATOM 5581 C CA . GLY B 1 238 ? 9.141 -38.594 -23.453 1 98.12 238 GLY B CA 1
ATOM 5582 C C . GLY B 1 238 ? 7.941 -37.844 -22.906 1 98.12 238 GLY B C 1
ATOM 5583 O O . GLY B 1 238 ? 7.141 -37.312 -23.688 1 98.12 238 GLY B O 1
ATOM 5584 N N . VAL B 1 239 ? 7.801 -37.812 -21.594 1 98.62 239 VAL B N 1
ATOM 5585 C CA . VAL B 1 239 ? 6.68 -37.125 -20.969 1 98.62 239 VAL B CA 1
ATOM 5586 C C . VAL B 1 239 ? 7.133 -36.5 -19.641 1 98.62 239 VAL B C 1
ATOM 5588 O O . VAL B 1 239 ? 7.863 -37.125 -18.875 1 98.62 239 VAL B O 1
ATOM 5591 N N . ALA B 1 240 ? 6.82 -35.281 -19.406 1 98.56 240 ALA B N 1
ATOM 5592 C CA . ALA B 1 240 ? 7.047 -34.625 -18.125 1 98.56 240 ALA B CA 1
ATOM 5593 C C . ALA B 1 240 ? 6.09 -33.438 -17.938 1 98.56 240 ALA B C 1
ATOM 5595 O O . ALA B 1 240 ? 5.633 -32.844 -18.906 1 98.56 240 ALA B O 1
ATOM 5596 N N . GLY B 1 241 ? 5.746 -33.156 -16.703 1 97.94 241 GLY B N 1
ATOM 5597 C CA . GLY B 1 241 ? 5.004 -31.938 -16.453 1 97.94 241 GLY B CA 1
ATOM 5598 C C . GLY B 1 241 ? 5.727 -30.703 -16.938 1 97.94 241 GLY B C 1
ATOM 5599 O O . GLY B 1 241 ? 6.941 -30.719 -17.141 1 97.94 241 GLY B O 1
ATOM 5600 N N . ASP B 1 242 ? 4.996 -29.609 -17.078 1 96 242 ASP B N 1
ATOM 5601 C CA . ASP B 1 242 ? 5.527 -28.422 -17.75 1 96 242 ASP B CA 1
ATOM 5602 C C . ASP B 1 242 ? 6.738 -27.859 -17 1 96 242 ASP B C 1
ATOM 5604 O O . ASP B 1 242 ? 7.785 -27.609 -17.609 1 96 242 ASP B O 1
ATOM 5608 N N . GLN B 1 243 ? 6.711 -27.75 -15.695 1 95.94 243 GLN B N 1
ATOM 5609 C CA . GLN B 1 243 ? 7.828 -27.156 -14.961 1 95.94 243 GLN B CA 1
ATOM 5610 C C . GLN B 1 243 ? 9.016 -28.125 -14.906 1 95.94 243 GLN B C 1
ATOM 5612 O O . GLN B 1 243 ? 10.172 -27.688 -14.93 1 95.94 243 GLN B O 1
ATOM 5617 N N . GLN B 1 244 ? 8.742 -29.422 -14.82 1 97.69 244 GLN B N 1
ATOM 5618 C CA . GLN B 1 244 ? 9.805 -30.422 -14.891 1 97.69 244 GLN B CA 1
ATOM 5619 C C . GLN B 1 244 ? 10.445 -30.453 -16.281 1 97.69 244 GLN B C 1
ATOM 5621 O O . GLN B 1 244 ? 11.664 -30.562 -16.406 1 97.69 244 GLN B O 1
ATOM 5626 N N . ALA B 1 245 ? 9.578 -30.344 -17.266 1 97.31 245 ALA B N 1
ATOM 5627 C CA . ALA B 1 245 ? 10.094 -30.266 -18.625 1 97.31 245 ALA B CA 1
ATOM 5628 C C . ALA B 1 245 ? 10.969 -29.031 -18.812 1 97.31 245 ALA B C 1
ATOM 5630 O O . ALA B 1 245 ? 12.008 -29.094 -19.469 1 97.31 245 ALA B O 1
ATOM 5631 N N . ALA B 1 246 ? 10.539 -27.969 -18.25 1 96 246 ALA B N 1
ATOM 5632 C CA . ALA B 1 246 ? 11.328 -26.734 -18.328 1 96 246 ALA B CA 1
ATOM 5633 C C . ALA B 1 246 ? 12.672 -26.906 -17.641 1 96 246 ALA B C 1
ATOM 5635 O O . ALA B 1 246 ? 13.703 -26.453 -18.141 1 96 246 ALA B O 1
ATOM 5636 N N . LEU B 1 247 ? 12.648 -27.484 -16.484 1 97.19 247 LEU B N 1
ATOM 5637 C CA . LEU B 1 247 ? 13.891 -27.781 -15.766 1 97.19 247 LEU B CA 1
ATOM 5638 C C . LEU B 1 247 ? 14.836 -28.594 -16.625 1 97.19 247 LEU B C 1
ATOM 5640 O O . LEU B 1 247 ? 16.031 -28.312 -16.703 1 97.19 247 LEU B O 1
ATOM 5644 N N . PHE B 1 248 ? 14.297 -29.609 -17.234 1 96.88 248 PHE B N 1
ATOM 5645 C CA . PHE B 1 248 ? 15.078 -30.484 -18.109 1 96.88 248 PHE B CA 1
ATOM 5646 C C . PHE B 1 248 ? 15.57 -29.719 -19.328 1 96.88 248 PHE B C 1
ATOM 5648 O O . PHE B 1 248 ? 16.734 -29.859 -19.719 1 96.88 248 PHE B O 1
ATOM 5655 N N . GLY B 1 249 ? 14.727 -28.969 -19.938 1 94.75 249 GLY B N 1
ATOM 5656 C CA . GLY B 1 249 ? 15.07 -28.188 -21.109 1 94.75 249 GLY B CA 1
ATOM 5657 C C . GLY B 1 249 ? 16.156 -27.172 -20.859 1 94.75 249 GLY B C 1
ATOM 5658 O O . GLY B 1 249 ? 16.906 -26.812 -21.766 1 94.75 249 GLY B O 1
ATOM 5659 N N . GLN B 1 250 ? 16.219 -26.734 -19.656 1 95 250 GLN B N 1
ATOM 5660 C CA . GLN B 1 250 ? 17.219 -25.75 -19.266 1 95 250 GLN B CA 1
ATOM 5661 C C . GLN B 1 250 ? 18.562 -26.422 -18.953 1 95 250 GLN B C 1
ATOM 5663 O O . GLN B 1 250 ? 19.531 -25.75 -18.641 1 95 250 GLN B O 1
ATOM 5668 N N . GLY B 1 251 ? 18.578 -27.766 -19.047 1 94.25 251 GLY B N 1
ATOM 5669 C CA . GLY B 1 251 ? 19.812 -28.5 -18.812 1 94.25 251 GLY B CA 1
ATOM 5670 C C . GLY B 1 251 ? 20.203 -28.562 -17.344 1 94.25 251 GLY B C 1
ATOM 5671 O O . GLY B 1 251 ? 21.375 -28.656 -17.016 1 94.25 251 GLY B O 1
ATOM 5672 N N . CYS B 1 252 ? 19.234 -28.406 -16.469 1 95.88 252 CYS B N 1
ATOM 5673 C CA . CYS B 1 252 ? 19.516 -28.422 -15.039 1 95.88 252 CYS B CA 1
ATOM 5674 C C . CYS B 1 252 ? 19.609 -29.859 -14.523 1 95.88 252 CYS B C 1
ATOM 5676 O O . CYS B 1 252 ? 18.781 -30.281 -13.711 1 95.88 252 CYS B O 1
ATOM 5678 N N . PHE B 1 253 ? 20.703 -30.547 -14.852 1 95.5 253 PHE B N 1
ATOM 5679 C CA . PHE B 1 253 ? 20.812 -31.984 -14.641 1 95.5 253 PHE B CA 1
ATOM 5680 C C . PHE B 1 253 ? 21.484 -32.281 -13.312 1 95.5 253 PHE B C 1
ATOM 5682 O O . PHE B 1 253 ? 21.344 -33.375 -12.766 1 95.5 253 PHE B O 1
ATOM 5689 N N . ALA B 1 254 ? 22.203 -31.312 -12.828 1 94.5 254 ALA B N 1
ATOM 5690 C CA . ALA B 1 254 ? 22.953 -31.547 -11.594 1 94.5 254 ALA B CA 1
ATOM 5691 C C . ALA B 1 254 ? 22.219 -30.953 -10.391 1 94.5 254 ALA B C 1
ATOM 5693 O O . ALA B 1 254 ? 21.547 -29.938 -10.508 1 94.5 254 ALA B O 1
ATOM 5694 N N . PRO B 1 255 ? 22.391 -31.672 -9.195 1 95.25 255 PRO B N 1
ATOM 5695 C CA . PRO B 1 255 ? 21.797 -31.078 -7.992 1 95.25 255 PRO B CA 1
ATOM 5696 C C . PRO B 1 255 ? 22.234 -29.641 -7.77 1 95.25 255 PRO B C 1
ATOM 5698 O O . PRO B 1 255 ? 23.406 -29.312 -7.945 1 95.25 255 PRO B O 1
ATOM 5701 N N . GLY B 1 256 ? 21.25 -28.844 -7.422 1 95.06 256 GLY B N 1
ATOM 5702 C CA . GLY B 1 256 ? 21.562 -27.453 -7.152 1 95.06 256 GLY B CA 1
ATOM 5703 C C . GLY B 1 256 ? 21.266 -26.531 -8.328 1 95.06 256 GLY B C 1
ATOM 5704 O O . GLY B 1 256 ? 21.141 -25.328 -8.172 1 95.06 256 GLY B O 1
ATOM 5705 N N . MET B 1 257 ? 21.219 -27.094 -9.531 1 96.06 257 MET B N 1
ATOM 5706 C CA . MET B 1 257 ? 20.812 -26.281 -10.68 1 96.06 257 MET B CA 1
ATOM 5707 C C . MET B 1 257 ? 19.312 -25.969 -10.625 1 96.06 257 MET B C 1
ATOM 5709 O O . MET B 1 257 ? 18.516 -26.844 -10.266 1 96.06 257 MET B O 1
ATOM 5713 N N . ALA B 1 258 ? 19.016 -24.734 -10.852 1 97.75 258 ALA B N 1
ATOM 5714 C CA . ALA B 1 258 ? 17.625 -24.281 -10.703 1 97.75 258 ALA B CA 1
ATOM 5715 C C . ALA B 1 258 ? 17.219 -23.375 -11.852 1 97.75 258 ALA B C 1
ATOM 5717 O O . ALA B 1 258 ? 18.078 -22.734 -12.484 1 97.75 258 ALA B O 1
ATOM 5718 N N . LYS B 1 259 ? 15.93 -23.406 -12.055 1 97.62 259 LYS B N 1
ATOM 5719 C CA . LYS B 1 259 ? 15.344 -22.5 -13.039 1 97.62 259 LYS B CA 1
ATOM 5720 C C . LYS B 1 259 ? 14.125 -21.781 -12.484 1 97.62 259 LYS B C 1
ATOM 5722 O O . LYS B 1 259 ? 13.453 -22.297 -11.586 1 97.62 259 LYS B O 1
ATOM 5727 N N . ALA B 1 260 ? 13.875 -20.609 -13.016 1 97.25 260 ALA B N 1
ATOM 5728 C CA . ALA B 1 260 ? 12.656 -19.859 -12.742 1 97.25 260 ALA B CA 1
ATOM 5729 C C . ALA B 1 260 ? 11.93 -19.516 -14.039 1 97.25 260 ALA B C 1
ATOM 5731 O O . ALA B 1 260 ? 12.523 -18.953 -14.961 1 97.25 260 ALA B O 1
ATOM 5732 N N . THR B 1 261 ? 10.727 -19.922 -14.133 1 94.81 261 THR B N 1
ATOM 5733 C CA . THR B 1 261 ? 9.859 -19.531 -15.242 1 94.81 261 THR B CA 1
ATOM 5734 C C . THR B 1 261 ? 8.961 -18.359 -14.828 1 94.81 261 THR B C 1
ATOM 5736 O O . THR B 1 261 ? 8.086 -18.516 -13.977 1 94.81 261 THR B O 1
ATOM 5739 N N . PHE B 1 262 ? 9.172 -17.219 -15.508 1 92.88 262 PHE B N 1
ATOM 5740 C CA . PHE B 1 262 ? 8.406 -16.016 -15.164 1 92.88 262 PHE B CA 1
ATOM 5741 C C . PHE B 1 262 ? 7.254 -15.82 -16.141 1 92.88 262 PHE B C 1
ATOM 5743 O O . PHE B 1 262 ? 7.473 -15.508 -17.312 1 92.88 262 PHE B O 1
ATOM 5750 N N . GLY B 1 263 ? 6.027 -15.969 -15.758 1 88.56 263 GLY B N 1
ATOM 5751 C CA . GLY B 1 263 ? 4.793 -15.656 -16.453 1 88.56 263 GLY B CA 1
ATOM 5752 C C . GLY B 1 263 ? 3.855 -14.781 -15.648 1 88.56 263 GLY B C 1
ATOM 5753 O O . GLY B 1 263 ? 4.289 -13.812 -15.023 1 88.56 263 GLY B O 1
ATOM 5754 N N . THR B 1 264 ? 2.516 -15.172 -15.734 1 85.31 264 THR B N 1
ATOM 5755 C CA . THR B 1 264 ? 1.577 -14.523 -14.82 1 85.31 264 THR B CA 1
ATOM 5756 C C . THR B 1 264 ? 2.016 -14.719 -13.367 1 85.31 264 THR B C 1
ATOM 5758 O O . THR B 1 264 ? 2.035 -13.766 -12.594 1 85.31 264 THR B O 1
ATOM 5761 N N . GLY B 1 265 ? 2.266 -15.891 -13.07 1 91.44 265 GLY B N 1
ATOM 5762 C CA . GLY B 1 265 ? 3.012 -16.281 -11.883 1 91.44 265 GLY B CA 1
ATOM 5763 C C . GLY B 1 265 ? 4.426 -16.734 -12.188 1 91.44 265 GLY B C 1
ATOM 5764 O O . GLY B 1 265 ? 4.898 -16.594 -13.32 1 91.44 265 GLY B O 1
ATOM 5765 N N . ALA B 1 266 ? 5.133 -17.141 -11.203 1 95.19 266 ALA B N 1
ATOM 5766 C CA . ALA B 1 266 ? 6.473 -17.688 -11.398 1 95.19 266 ALA B CA 1
ATOM 5767 C C . ALA B 1 266 ? 6.633 -19.031 -10.68 1 95.19 266 ALA B C 1
ATOM 5769 O O . ALA B 1 266 ? 6.07 -19.219 -9.594 1 95.19 266 ALA B O 1
ATOM 5770 N N . PHE B 1 267 ? 7.355 -19.922 -11.336 1 95.81 267 PHE B N 1
ATOM 5771 C CA . PHE B 1 267 ? 7.66 -21.234 -10.766 1 95.81 267 PHE B CA 1
ATOM 5772 C C . PHE B 1 267 ? 9.164 -21.469 -10.727 1 95.81 267 PHE B C 1
ATOM 5774 O O . PHE B 1 267 ? 9.836 -21.422 -11.758 1 95.81 267 PHE B O 1
ATOM 5781 N N . VAL B 1 268 ? 9.586 -21.688 -9.562 1 97.44 268 VAL B N 1
ATOM 5782 C CA . VAL B 1 268 ? 11 -21.984 -9.359 1 97.44 268 VAL B CA 1
ATOM 5783 C C . VAL B 1 268 ? 11.172 -23.469 -9.047 1 97.44 268 VAL B C 1
ATOM 5785 O O . VAL B 1 268 ? 10.484 -24.016 -8.18 1 97.44 268 VAL B O 1
ATOM 5788 N N . VAL B 1 269 ? 12.055 -24.094 -9.82 1 97.81 269 VAL B N 1
ATOM 5789 C CA . VAL B 1 269 ? 12.305 -25.516 -9.617 1 97.81 269 VAL B CA 1
ATOM 5790 C C . VAL B 1 269 ? 13.812 -25.766 -9.5 1 97.81 269 VAL B C 1
ATOM 5792 O O . VAL B 1 269 ? 14.594 -25.25 -10.312 1 97.81 269 VAL B O 1
ATOM 5795 N N . MET B 1 270 ? 14.188 -26.469 -8.523 1 97.44 270 MET B N 1
ATOM 5796 C CA . MET B 1 270 ? 15.586 -26.828 -8.281 1 97.44 270 MET B CA 1
ATOM 5797 C C . MET B 1 270 ? 15.773 -28.344 -8.281 1 97.44 270 MET B C 1
ATOM 5799 O O . MET B 1 270 ? 15.047 -29.062 -7.594 1 97.44 270 MET B O 1
ATOM 5803 N N . ASN B 1 271 ? 16.703 -28.812 -9.133 1 97.44 271 ASN B N 1
ATOM 5804 C CA . ASN B 1 271 ? 17.094 -30.203 -9.055 1 97.44 271 ASN B CA 1
ATOM 5805 C C . ASN B 1 271 ? 17.781 -30.516 -7.727 1 97.44 271 ASN B C 1
ATOM 5807 O O . ASN B 1 271 ? 18.781 -29.906 -7.383 1 97.44 271 ASN B O 1
ATOM 5811 N N . SER B 1 272 ? 17.172 -31.453 -6.973 1 95.44 272 SER B N 1
ATOM 5812 C CA . SER B 1 272 ? 17.75 -31.766 -5.672 1 95.44 272 SER B CA 1
ATOM 5813 C C . SER B 1 272 ? 18.438 -33.125 -5.691 1 95.44 272 SER B C 1
ATOM 5815 O O . SER B 1 272 ? 18.875 -33.625 -4.648 1 95.44 272 SER B O 1
ATOM 5817 N N . GLY B 1 273 ? 18.516 -33.75 -6.844 1 94.75 273 GLY B N 1
ATOM 5818 C CA . GLY B 1 273 ? 19.266 -35 -6.984 1 94.75 273 GLY B CA 1
ATOM 5819 C C . GLY B 1 273 ? 18.469 -36.219 -6.543 1 94.75 273 GLY B C 1
ATOM 5820 O O . GLY B 1 273 ? 17.25 -36.25 -6.723 1 94.75 273 GLY B O 1
ATOM 5821 N N . ALA B 1 274 ? 19.172 -37.219 -6.074 1 91.56 274 ALA B N 1
ATOM 5822 C CA . ALA B 1 274 ? 18.562 -38.5 -5.75 1 91.56 274 ALA B CA 1
ATOM 5823 C C . ALA B 1 274 ? 17.969 -38.5 -4.348 1 91.56 274 ALA B C 1
ATOM 5825 O O . ALA B 1 274 ? 17.266 -39.438 -3.955 1 91.56 274 ALA B O 1
ATOM 5826 N N . ARG B 1 275 ? 18.156 -37.375 -3.656 1 88.19 275 ARG B N 1
ATOM 5827 C CA . ARG B 1 275 ? 17.625 -37.281 -2.299 1 88.19 275 ARG B CA 1
ATOM 5828 C C . ARG B 1 275 ? 16.453 -36.312 -2.238 1 88.19 275 ARG B C 1
ATOM 5830 O O . ARG B 1 275 ? 16.484 -35.25 -2.863 1 88.19 275 ARG B O 1
ATOM 5837 N N . LEU B 1 276 ? 15.547 -36.844 -1.477 1 86.94 276 LEU B N 1
ATOM 5838 C CA . LEU B 1 276 ? 14.375 -36 -1.257 1 86.94 276 LEU B CA 1
ATOM 5839 C C . LEU B 1 276 ? 14.711 -34.844 -0.325 1 86.94 276 LEU B C 1
ATOM 5841 O O . LEU B 1 276 ? 15.352 -35.031 0.708 1 86.94 276 LEU B O 1
ATOM 5845 N N . GLY B 1 277 ? 14.453 -33.656 -0.734 1 84.94 277 GLY B N 1
ATOM 5846 C CA . GLY B 1 277 ? 14.531 -32.5 0.145 1 84.94 277 GLY B CA 1
ATOM 5847 C C . GLY B 1 277 ? 13.195 -32.125 0.762 1 84.94 277 GLY B C 1
ATOM 5848 O O . GLY B 1 277 ? 12.172 -32.125 0.078 1 84.94 277 GLY B O 1
ATOM 5849 N N . VAL B 1 278 ? 13.211 -32 2.178 1 82.5 278 VAL B N 1
ATOM 5850 C CA . VAL B 1 278 ? 11.969 -31.656 2.857 1 82.5 278 VAL B CA 1
ATOM 5851 C C . VAL B 1 278 ? 12.172 -30.391 3.684 1 82.5 278 VAL B C 1
AT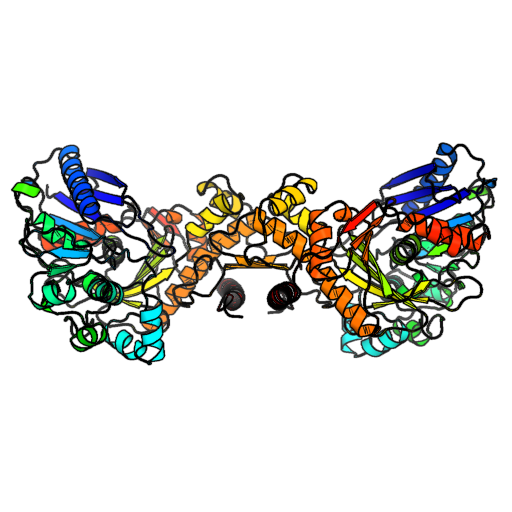OM 5853 O O . VAL B 1 278 ? 13.148 -30.281 4.426 1 82.5 278 VAL B O 1
ATOM 5856 N N . GLY B 1 279 ? 11.359 -29.422 3.369 1 83.31 279 GLY B N 1
ATOM 5857 C CA . GLY B 1 279 ? 11.461 -28.188 4.113 1 83.31 279 GLY B CA 1
ATOM 5858 C C . GLY B 1 279 ? 10.156 -27.406 4.152 1 83.31 279 GLY B C 1
ATOM 5859 O O . GLY B 1 279 ? 9.234 -27.703 3.385 1 83.31 279 GLY B O 1
ATOM 5860 N N . ASP B 1 280 ? 10.18 -26.438 5.078 1 83.69 280 ASP B N 1
ATOM 5861 C CA . ASP B 1 280 ? 8.984 -25.641 5.27 1 83.69 280 ASP B CA 1
ATOM 5862 C C . ASP B 1 280 ? 8.727 -24.734 4.062 1 83.69 280 ASP B C 1
ATOM 5864 O O . ASP B 1 280 ? 9.641 -24.109 3.547 1 83.69 280 ASP B O 1
ATOM 5868 N N . GLY B 1 281 ? 7.5 -24.875 3.543 1 87.06 281 GLY B N 1
ATOM 5869 C CA . GLY B 1 281 ? 7.02 -23.938 2.547 1 87.06 281 GLY B CA 1
ATOM 5870 C C . GLY B 1 281 ? 7.336 -24.359 1.125 1 87.06 281 GLY B C 1
ATOM 5871 O O . GLY B 1 281 ? 6.84 -23.75 0.169 1 87.06 281 GLY B O 1
ATOM 5872 N N . VAL B 1 282 ? 8.305 -25.328 0.934 1 93.19 282 VAL B N 1
ATOM 5873 C CA . VAL B 1 282 ? 8.633 -25.781 -0.415 1 93.19 282 VAL B CA 1
ATOM 5874 C C . VAL B 1 282 ? 7.945 -27.125 -0.698 1 93.19 282 VAL B C 1
ATOM 5876 O O . VAL B 1 282 ? 7.605 -27.859 0.229 1 93.19 282 VAL B O 1
ATOM 5879 N N . LEU B 1 283 ? 7.723 -27.344 -1.951 1 95.5 283 LEU B N 1
ATOM 5880 C CA . LEU B 1 283 ? 7.184 -28.625 -2.373 1 95.5 283 LEU B CA 1
ATOM 5881 C C . LEU B 1 283 ? 8.289 -29.547 -2.873 1 95.5 283 LEU B C 1
ATOM 5883 O O . LEU B 1 283 ? 9.234 -29.094 -3.527 1 95.5 283 LEU B O 1
ATOM 5887 N N . SER B 1 284 ? 8.172 -30.766 -2.471 1 96.12 284 SER B N 1
ATOM 5888 C CA . SER B 1 284 ? 9.039 -31.781 -3.045 1 96.12 284 SER B CA 1
ATOM 5889 C C . SER B 1 284 ? 8.336 -32.562 -4.156 1 96.12 284 SER B C 1
ATOM 5891 O O . SER B 1 284 ? 7.145 -32.844 -4.051 1 96.12 284 SER B O 1
ATOM 5893 N N . THR B 1 285 ? 9.07 -32.781 -5.219 1 96.5 285 THR B N 1
ATOM 5894 C CA . THR B 1 285 ? 8.484 -33.469 -6.359 1 96.5 285 THR B CA 1
ATOM 5895 C C . THR B 1 285 ? 9.539 -34.312 -7.062 1 96.5 285 THR B C 1
ATOM 5897 O O . THR B 1 285 ? 10.711 -34.312 -6.676 1 96.5 285 THR B O 1
ATOM 5900 N N . ILE B 1 286 ? 9.062 -35.156 -7.906 1 97.94 286 ILE B N 1
ATOM 5901 C CA . ILE B 1 286 ? 9.969 -35.875 -8.781 1 97.94 286 ILE B CA 1
ATOM 5902 C C . ILE B 1 286 ? 10.273 -35.031 -10.023 1 97.94 286 ILE B C 1
ATOM 5904 O O . ILE B 1 286 ? 9.352 -34.531 -10.672 1 97.94 286 ILE B O 1
ATOM 5908 N N . ALA B 1 287 ? 11.539 -34.844 -10.305 1 97.94 287 ALA B N 1
ATOM 5909 C CA . ALA B 1 287 ? 11.938 -34.125 -11.508 1 97.94 287 ALA B CA 1
ATOM 5910 C C . ALA B 1 287 ? 11.719 -34.969 -12.758 1 97.94 287 ALA B C 1
ATOM 5912 O O . ALA B 1 287 ? 10.922 -34.625 -13.625 1 97.94 287 ALA B O 1
ATOM 5913 N N . TRP B 1 288 ? 12.445 -36.062 -12.844 1 98.19 288 TRP B N 1
ATOM 5914 C CA . TRP B 1 288 ? 12.32 -37.031 -13.93 1 98.19 288 TRP B CA 1
ATOM 5915 C C . TRP B 1 288 ? 12.984 -38.344 -13.555 1 98.19 288 TRP B C 1
ATOM 5917 O O . TRP B 1 288 ? 13.641 -38.469 -12.516 1 98.19 288 TRP B O 1
ATOM 5927 N N . GLN B 1 289 ? 12.656 -39.344 -14.305 1 97.75 289 GLN B N 1
ATOM 5928 C CA . GLN B 1 289 ? 13.383 -40.594 -14.281 1 97.75 289 GLN B CA 1
ATOM 5929 C C . GLN B 1 289 ? 13.773 -41.031 -15.688 1 97.75 289 GLN B C 1
ATOM 5931 O O . GLN B 1 289 ? 12.914 -41.188 -16.547 1 97.75 289 GLN B O 1
ATOM 5936 N N . LEU B 1 290 ? 15.062 -41.156 -15.922 1 96.88 290 LEU B N 1
ATOM 5937 C CA . LEU B 1 290 ? 15.586 -41.625 -17.203 1 96.88 290 LEU B CA 1
ATOM 5938 C C . LEU B 1 290 ? 15.828 -43.125 -17.188 1 96.88 290 LEU B C 1
ATOM 5940 O O . LEU B 1 290 ? 15.945 -43.719 -16.109 1 96.88 290 LEU B O 1
ATOM 5944 N N . PRO B 1 291 ? 15.852 -43.719 -18.359 1 94.75 291 PRO B N 1
ATOM 5945 C CA . PRO B 1 291 ? 16.078 -45.156 -18.422 1 94.75 291 PRO B CA 1
ATOM 5946 C C . PRO B 1 291 ? 17.375 -45.594 -17.75 1 94.75 291 PRO B C 1
ATOM 5948 O O . PRO B 1 291 ? 18.438 -45.031 -18.047 1 94.75 291 PRO B O 1
ATOM 5951 N N . GLY B 1 292 ? 17.203 -46.531 -16.875 1 92.44 292 GLY B N 1
ATOM 5952 C CA . GLY B 1 292 ? 18.375 -47.094 -16.234 1 92.44 292 GLY B CA 1
ATOM 5953 C C . GLY B 1 292 ? 18.953 -46.219 -15.133 1 92.44 292 GLY B C 1
ATOM 5954 O O . GLY B 1 292 ? 20 -46.531 -14.562 1 92.44 292 GLY B O 1
ATOM 5955 N N . GLU B 1 293 ? 18.312 -45.156 -14.836 1 94 293 GLU B N 1
ATOM 5956 C CA . GLU B 1 293 ? 18.797 -44.25 -13.812 1 94 293 GLU B CA 1
ATOM 5957 C C . GLU B 1 293 ? 17.812 -44.125 -12.656 1 94 293 GLU B C 1
ATOM 5959 O O . GLU B 1 293 ? 16.641 -44.469 -12.797 1 94 293 GLU B O 1
ATOM 5964 N N . ALA B 1 294 ? 18.375 -43.781 -11.508 1 94.12 294 ALA B N 1
ATOM 5965 C CA . ALA B 1 294 ? 17.516 -43.5 -10.352 1 94.12 294 ALA B CA 1
ATOM 5966 C C . ALA B 1 294 ? 16.656 -42.281 -10.57 1 94.12 294 ALA B C 1
ATOM 5968 O O . ALA B 1 294 ? 17 -41.406 -11.383 1 94.12 294 ALA B O 1
ATOM 5969 N N . VAL B 1 295 ? 15.602 -42.219 -9.859 1 96.38 295 VAL B N 1
ATOM 5970 C CA . VAL B 1 295 ? 14.719 -41.062 -9.898 1 96.38 295 VAL B CA 1
ATOM 5971 C C . VAL B 1 295 ? 15.484 -39.844 -9.43 1 96.38 295 VAL B C 1
ATOM 5973 O O . VAL B 1 295 ? 16.266 -39.906 -8.484 1 96.38 295 VAL B O 1
ATOM 5976 N N . GLN B 1 296 ? 15.32 -38.75 -10.148 1 97.25 296 GLN B N 1
ATOM 5977 C CA . GLN B 1 296 ? 15.789 -37.438 -9.719 1 97.25 296 GLN B CA 1
ATOM 5978 C C . GLN B 1 296 ? 14.656 -36.625 -9.117 1 97.25 296 GLN B C 1
ATOM 5980 O O . GLN B 1 296 ? 13.547 -36.594 -9.656 1 97.25 296 GLN B O 1
ATOM 5985 N N . TYR B 1 297 ? 14.961 -36.031 -7.973 1 97.75 297 TYR B N 1
ATOM 5986 C CA . TYR B 1 297 ? 13.961 -35.219 -7.293 1 97.75 297 TYR B CA 1
ATOM 5987 C C . TYR B 1 297 ? 14.195 -33.75 -7.543 1 97.75 297 TYR B C 1
ATOM 5989 O O . TYR B 1 297 ? 15.258 -33.344 -8.031 1 97.75 297 TYR B O 1
ATOM 5997 N N . ALA B 1 298 ? 13.156 -32.969 -7.234 1 97.56 298 ALA B N 1
ATOM 5998 C CA . ALA B 1 298 ? 13.234 -31.516 -7.344 1 97.56 298 ALA B CA 1
ATOM 5999 C C . ALA B 1 298 ? 12.43 -30.828 -6.238 1 97.56 298 ALA B C 1
ATOM 6001 O O . ALA B 1 298 ? 11.547 -31.453 -5.637 1 97.56 298 ALA B O 1
ATOM 6002 N N . LEU B 1 299 ? 12.812 -29.672 -5.91 1 97.19 299 LEU B N 1
ATOM 6003 C CA . LEU B 1 299 ? 12.031 -28.75 -5.074 1 97.19 299 LEU B CA 1
ATOM 6004 C C . LEU B 1 299 ? 11.367 -27.672 -5.922 1 97.19 299 LEU B C 1
ATOM 6006 O O . LEU B 1 299 ? 11.969 -27.172 -6.879 1 97.19 299 LEU B O 1
ATOM 6010 N N . GLU B 1 300 ? 10.172 -27.438 -5.559 1 96.69 300 GLU B N 1
ATOM 6011 C CA . GLU B 1 300 ? 9.43 -26.453 -6.348 1 96.69 300 GLU B CA 1
ATOM 6012 C C . GLU B 1 300 ? 8.836 -25.359 -5.461 1 96.69 300 GLU B C 1
ATOM 6014 O O . GLU B 1 300 ? 8.359 -25.641 -4.359 1 96.69 300 GLU B O 1
ATOM 6019 N N . GLY B 1 301 ? 8.992 -24.156 -5.879 1 95.5 301 GLY B N 1
ATOM 6020 C CA . GLY B 1 301 ? 8.312 -23 -5.312 1 95.5 301 GLY B CA 1
ATOM 6021 C C . GLY B 1 301 ? 7.371 -22.312 -6.285 1 95.5 301 GLY B C 1
ATOM 6022 O O . GLY B 1 301 ? 7.711 -22.125 -7.457 1 95.5 301 GLY B O 1
ATOM 6023 N N . SER B 1 302 ? 6.203 -21.984 -5.777 1 93.56 302 SER B N 1
ATOM 6024 C CA . SER B 1 302 ? 5.184 -21.328 -6.594 1 93.56 302 SER B CA 1
ATOM 6025 C C . SER B 1 302 ? 4.941 -19.891 -6.137 1 93.56 302 SER B C 1
ATOM 6027 O O . SER B 1 302 ? 4.672 -19.641 -4.957 1 93.56 302 SER B O 1
ATOM 6029 N N . ILE B 1 303 ? 5.07 -19.016 -7.047 1 94.94 303 ILE B N 1
ATOM 6030 C CA . ILE B 1 303 ? 4.754 -17.594 -6.852 1 94.94 303 ILE B CA 1
ATOM 6031 C C . ILE B 1 303 ? 3.518 -17.234 -7.672 1 94.94 303 ILE B C 1
ATOM 6033 O O . ILE B 1 303 ? 3.547 -17.266 -8.906 1 94.94 303 ILE B O 1
ATOM 6037 N N . PHE B 1 304 ? 2.479 -16.859 -7.016 1 89.44 304 PHE B N 1
ATOM 6038 C CA . PHE B 1 304 ? 1.18 -16.719 -7.664 1 89.44 304 PHE B CA 1
ATOM 6039 C C . PHE B 1 304 ? 1.128 -15.445 -8.5 1 89.44 304 PHE B C 1
ATOM 6041 O O . PHE B 1 304 ? 0.45 -15.406 -9.531 1 89.44 304 PHE B O 1
ATOM 6048 N N . ILE B 1 305 ? 1.801 -14.406 -8.016 1 92.25 305 ILE B N 1
ATOM 6049 C CA . ILE B 1 305 ? 1.77 -13.117 -8.695 1 92.25 305 ILE B CA 1
ATOM 6050 C C . ILE B 1 305 ? 3.191 -12.688 -9.047 1 92.25 305 ILE B C 1
ATOM 6052 O O . ILE B 1 305 ? 3.982 -12.359 -8.156 1 92.25 305 ILE B O 1
ATOM 6056 N N . ALA B 1 306 ? 3.523 -12.727 -10.305 1 94.88 306 ALA B N 1
ATOM 6057 C CA . ALA B 1 306 ? 4.777 -12.203 -10.844 1 94.88 306 ALA B CA 1
ATOM 6058 C C . ALA B 1 306 ? 4.52 -11.211 -11.977 1 94.88 306 ALA B C 1
ATOM 6060 O O . ALA B 1 306 ? 4.309 -10.023 -11.727 1 94.88 306 ALA B O 1
ATOM 6061 N N . GLY B 1 307 ? 4.402 -11.734 -13.234 1 91.31 307 GLY B N 1
ATOM 6062 C CA . GLY B 1 307 ? 4.008 -10.852 -14.32 1 91.31 307 GLY B CA 1
ATOM 6063 C C . GLY B 1 307 ? 2.664 -10.188 -14.086 1 91.31 307 GLY B C 1
ATOM 6064 O O . GLY B 1 307 ? 2.426 -9.078 -14.562 1 91.31 307 GLY B O 1
ATOM 6065 N N . ALA B 1 308 ? 1.837 -10.852 -13.383 1 90.62 308 ALA B N 1
ATOM 6066 C CA . ALA B 1 308 ? 0.513 -10.32 -13.07 1 90.62 308 ALA B CA 1
ATOM 6067 C C . ALA B 1 308 ? 0.616 -9.031 -12.266 1 90.62 308 ALA B C 1
ATOM 6069 O O . ALA B 1 308 ? -0.288 -8.188 -12.297 1 90.62 308 ALA B O 1
ATOM 6070 N N . ALA B 1 309 ? 1.689 -8.852 -11.516 1 95.69 309 ALA B N 1
ATOM 6071 C CA . ALA B 1 309 ? 1.899 -7.598 -10.797 1 95.69 309 ALA B CA 1
ATOM 6072 C C . ALA B 1 309 ? 2.043 -6.43 -11.766 1 95.69 309 ALA B C 1
ATOM 6074 O O . ALA B 1 309 ? 1.499 -5.348 -11.523 1 95.69 309 ALA B O 1
ATOM 6075 N N . VAL B 1 310 ? 2.775 -6.664 -12.844 1 95.5 310 VAL B N 1
ATOM 6076 C CA . VAL B 1 310 ? 2.971 -5.652 -13.875 1 95.5 310 VAL B CA 1
ATOM 6077 C C . VAL B 1 310 ? 1.652 -5.387 -14.602 1 95.5 310 VAL B C 1
ATOM 6079 O O . VAL B 1 310 ? 1.315 -4.238 -14.891 1 95.5 310 VAL B O 1
ATOM 6082 N N . GLN B 1 311 ? 0.981 -6.449 -14.852 1 91.88 311 GLN B N 1
ATOM 6083 C CA . GLN B 1 311 ? -0.331 -6.309 -15.477 1 91.88 311 GLN B CA 1
ATOM 6084 C C . GLN B 1 311 ? -1.271 -5.484 -14.594 1 91.88 311 GLN B C 1
ATOM 6086 O O . GLN B 1 311 ? -2.072 -4.695 -15.109 1 91.88 311 GLN B O 1
ATOM 6091 N N . TRP B 1 312 ? -1.224 -5.691 -13.336 1 94.69 312 TRP B N 1
ATOM 6092 C CA . TRP B 1 312 ? -2.064 -4.945 -12.406 1 94.69 312 TRP B CA 1
ATOM 6093 C C . TRP B 1 312 ? -1.707 -3.463 -12.422 1 94.69 312 TRP B C 1
ATOM 6095 O O . TRP B 1 312 ? -2.592 -2.604 -12.367 1 94.69 312 TRP B O 1
ATOM 6105 N N . LEU B 1 313 ? -0.392 -3.121 -12.484 1 97.25 313 LEU B N 1
ATOM 6106 C CA . LEU B 1 313 ? 0.011 -1.726 -12.625 1 97.25 313 LEU B CA 1
ATOM 6107 C C . LEU B 1 313 ? -0.612 -1.098 -13.867 1 97.25 313 LEU B C 1
ATOM 6109 O O . LEU B 1 313 ? -0.976 0.081 -13.852 1 97.25 313 LEU B O 1
ATOM 6113 N N . GLN B 1 314 ? -0.688 -1.872 -14.914 1 95.31 314 GLN B N 1
ATOM 6114 C CA . GLN B 1 314 ? -1.228 -1.419 -16.188 1 95.31 314 GLN B CA 1
ATOM 6115 C C . GLN B 1 314 ? -2.75 -1.32 -16.141 1 95.31 314 GLN B C 1
ATOM 6117 O O . GLN B 1 314 ? -3.314 -0.244 -16.359 1 95.31 314 GLN B O 1
ATOM 6122 N N . GLU B 1 315 ? -3.373 -2.398 -15.781 1 92.75 315 GLU B N 1
ATOM 6123 C CA . GLU B 1 315 ? -4.824 -2.498 -15.914 1 92.75 315 GLU B CA 1
ATOM 6124 C C . GLU B 1 315 ? -5.527 -1.999 -14.648 1 92.75 315 GLU B C 1
ATOM 6126 O O . GLU B 1 315 ? -6.629 -1.449 -14.727 1 92.75 315 GLU B O 1
ATOM 6131 N N . GLY B 1 316 ? -4.996 -2.268 -13.547 1 94.38 316 GLY B N 1
ATOM 6132 C CA . GLY B 1 316 ? -5.598 -1.891 -12.281 1 94.38 316 GLY B CA 1
ATOM 6133 C C . GLY B 1 316 ? -5.41 -0.423 -11.938 1 94.38 316 GLY B C 1
ATOM 6134 O O . GLY B 1 316 ? -6.379 0.28 -11.641 1 94.38 316 GLY B O 1
ATOM 6135 N N . LEU B 1 317 ? -4.156 0.09 -12.078 1 96.44 317 LEU B N 1
ATOM 6136 C CA . LEU B 1 317 ? -3.842 1.446 -11.648 1 96.44 317 LEU B CA 1
ATOM 6137 C C . LEU B 1 317 ? -3.66 2.371 -12.844 1 96.44 317 LEU B C 1
ATOM 6139 O O . LEU B 1 317 ? -3.717 3.596 -12.703 1 96.44 317 LEU B O 1
ATOM 6143 N N . GLY B 1 318 ? -3.385 1.823 -14.008 1 95.75 318 GLY B N 1
ATOM 6144 C CA . GLY B 1 318 ? -3.174 2.631 -15.195 1 95.75 318 GLY B CA 1
ATOM 6145 C C . GLY B 1 318 ? -1.873 3.412 -15.164 1 95.75 318 GLY B C 1
ATOM 6146 O O . GLY B 1 318 ? -1.803 4.531 -15.672 1 95.75 318 GLY B O 1
ATOM 6147 N N . LEU B 1 319 ? -0.84 2.859 -14.516 1 96.44 319 LEU B N 1
ATOM 6148 C CA . LEU B 1 319 ? 0.425 3.568 -14.367 1 96.44 319 LEU B CA 1
ATOM 6149 C C . LEU B 1 319 ? 1.27 3.459 -15.633 1 96.44 319 LEU B C 1
ATOM 6151 O O . LEU B 1 319 ? 2.186 4.258 -15.844 1 96.44 319 LEU B O 1
ATOM 6155 N N . ILE B 1 320 ? 1.055 2.404 -16.438 1 95.44 320 ILE B N 1
ATOM 6156 C CA . ILE B 1 320 ? 1.751 2.17 -17.703 1 95.44 320 ILE B CA 1
ATOM 6157 C C . ILE B 1 320 ? 0.742 1.801 -18.781 1 95.44 320 ILE B C 1
ATOM 6159 O O . ILE B 1 320 ? -0.344 1.298 -18.484 1 95.44 320 ILE B O 1
ATOM 6163 N N . ALA B 1 321 ? 1.149 2.049 -20 1 93.31 321 ALA B N 1
ATOM 6164 C CA . ALA B 1 321 ? 0.26 1.752 -21.125 1 93.31 321 ALA B CA 1
ATOM 6165 C C . ALA B 1 321 ? 0.43 0.309 -21.594 1 93.31 321 ALA B C 1
ATOM 6167 O O . ALA B 1 321 ? -0.506 -0.292 -22.125 1 93.31 321 ALA B O 1
ATOM 6168 N N . SER B 1 322 ? 1.622 -0.217 -21.453 1 92.38 322 SER B N 1
ATOM 6169 C CA . SER B 1 322 ? 1.931 -1.599 -21.797 1 92.38 322 SER B CA 1
ATOM 6170 C C . SER B 1 322 ? 2.967 -2.195 -20.859 1 92.38 322 SER B C 1
ATOM 6172 O O . SER B 1 322 ? 3.764 -1.466 -20.266 1 92.38 322 SER B O 1
ATOM 6174 N N . ALA B 1 323 ? 2.928 -3.492 -20.734 1 88.75 323 ALA B N 1
ATOM 6175 C CA . ALA B 1 323 ? 3.84 -4.188 -19.828 1 88.75 323 ALA B CA 1
ATOM 6176 C C . ALA B 1 323 ? 5.293 -3.881 -20.172 1 88.75 323 ALA B C 1
ATOM 6178 O O . ALA B 1 323 ? 6.152 -3.836 -19.281 1 88.75 323 ALA B O 1
ATOM 6179 N N . ARG B 1 324 ? 5.625 -3.611 -21.453 1 89 324 ARG B N 1
ATOM 6180 C CA . ARG B 1 324 ? 6.984 -3.367 -21.922 1 89 324 ARG B CA 1
ATOM 6181 C C . ARG B 1 324 ? 7.527 -2.055 -21.359 1 89 324 ARG B C 1
ATOM 6183 O O . ARG B 1 324 ? 8.742 -1.851 -21.312 1 89 324 ARG B O 1
ATOM 6190 N N . GLU B 1 325 ? 6.66 -1.2 -20.906 1 95.81 325 GLU B N 1
ATOM 6191 C CA . GLU B 1 325 ? 7.062 0.118 -20.422 1 95.81 325 GLU B CA 1
ATOM 6192 C C . GLU B 1 325 ? 7.594 0.048 -19 1 95.81 325 GLU B C 1
ATOM 6194 O O . GLU B 1 325 ? 8.234 0.989 -18.516 1 95.81 325 GLU B O 1
ATOM 6199 N N . VAL B 1 326 ? 7.309 -1.044 -18.328 1 97.31 326 VAL B N 1
ATOM 6200 C CA . VAL B 1 326 ? 7.602 -1.117 -16.906 1 97.31 326 VAL B CA 1
ATOM 6201 C C . VAL B 1 326 ? 9.109 -1.028 -16.688 1 97.31 326 VAL B C 1
ATOM 6203 O O . VAL B 1 326 ? 9.562 -0.418 -15.719 1 97.31 326 VAL B O 1
ATOM 6206 N N . GLU B 1 327 ? 9.875 -1.63 -17.562 1 97.62 327 GLU B N 1
ATOM 6207 C CA . GLU B 1 327 ? 11.328 -1.634 -17.406 1 97.62 327 GLU B CA 1
ATOM 6208 C C . GLU B 1 327 ? 11.891 -0.219 -17.484 1 97.62 327 GLU B C 1
ATOM 6210 O O . GLU B 1 327 ? 12.664 0.195 -16.609 1 97.62 327 GLU B O 1
ATOM 6215 N N . ALA B 1 328 ? 11.516 0.488 -18.531 1 97.75 328 ALA B N 1
ATOM 6216 C CA . ALA B 1 328 ? 12.008 1.853 -18.719 1 97.75 328 ALA B CA 1
ATOM 6217 C C . ALA B 1 328 ? 11.57 2.748 -17.562 1 97.75 328 ALA B C 1
ATOM 6219 O O . ALA B 1 328 ? 12.352 3.562 -17.062 1 97.75 328 ALA B O 1
ATOM 6220 N N . LEU B 1 329 ? 10.32 2.637 -17.172 1 98.06 329 LEU B N 1
ATOM 6221 C CA . LEU B 1 329 ? 9.789 3.43 -16.062 1 98.06 329 LEU B CA 1
ATOM 6222 C C . LEU B 1 329 ? 10.539 3.141 -14.773 1 98.06 329 LEU B C 1
ATOM 6224 O O . LEU B 1 329 ? 10.953 4.062 -14.07 1 98.06 329 LEU B O 1
ATOM 6228 N N . ALA B 1 330 ? 10.703 1.876 -14.406 1 98.19 330 ALA B N 1
ATOM 6229 C CA . ALA B 1 330 ? 11.43 1.461 -13.203 1 98.19 330 ALA B CA 1
ATOM 6230 C C . ALA B 1 330 ? 12.883 1.909 -13.258 1 98.19 330 ALA B C 1
ATOM 6232 O O . ALA B 1 330 ? 13.469 2.262 -12.234 1 98.19 330 ALA B O 1
ATOM 6233 N N . ALA B 1 331 ? 13.438 1.898 -14.461 1 98 331 ALA B N 1
ATOM 6234 C CA . ALA B 1 331 ? 14.844 2.234 -14.648 1 98 331 ALA B CA 1
ATOM 6235 C C . ALA B 1 331 ? 15.07 3.74 -14.531 1 98 331 ALA B C 1
ATOM 6237 O O . ALA B 1 331 ? 16.203 4.199 -14.398 1 98 331 ALA B O 1
ATOM 6238 N N . SER B 1 332 ? 14.008 4.504 -14.617 1 97.81 332 SER B N 1
ATOM 6239 C CA . SER B 1 332 ? 14.117 5.957 -14.547 1 97.81 332 SER B CA 1
ATOM 6240 C C . SER B 1 332 ? 14.5 6.414 -13.141 1 97.81 332 SER B C 1
ATOM 6242 O O . SER B 1 332 ? 14.883 7.566 -12.938 1 97.81 332 SER B O 1
ATOM 6244 N N . VAL B 1 333 ? 14.398 5.547 -12.117 1 96.69 333 VAL B N 1
ATOM 6245 C CA . VAL B 1 333 ? 14.852 5.82 -10.758 1 96.69 333 VAL B CA 1
ATOM 6246 C C . VAL B 1 333 ? 15.93 4.816 -10.359 1 96.69 333 VAL B C 1
ATOM 6248 O O . VAL B 1 333 ? 15.953 3.691 -10.867 1 96.69 333 VAL B O 1
ATOM 6251 N N . SER B 1 334 ? 16.812 5.129 -9.414 1 95.12 334 SER B N 1
ATOM 6252 C CA . SER B 1 334 ? 17.938 4.281 -9.047 1 95.12 334 SER B CA 1
ATOM 6253 C C . SER B 1 334 ? 17.5 3.131 -8.148 1 95.12 334 SER B C 1
ATOM 6255 O O . SER B 1 334 ? 18.109 2.064 -8.148 1 95.12 334 SER B O 1
ATOM 6257 N N . ASP B 1 335 ? 16.562 3.379 -7.363 1 95.56 335 ASP B N 1
ATOM 6258 C CA . ASP B 1 335 ? 16 2.393 -6.445 1 95.56 335 ASP B CA 1
ATOM 6259 C C . ASP B 1 335 ? 14.547 2.713 -6.117 1 95.56 335 ASP B C 1
ATOM 6261 O O . ASP B 1 335 ? 13.961 3.617 -6.707 1 95.56 335 ASP B O 1
ATOM 6265 N N . SER B 1 336 ? 13.93 1.972 -5.285 1 96.62 336 SER B N 1
ATOM 6266 C CA . SER B 1 336 ? 12.516 2.146 -4.961 1 96.62 336 SER B CA 1
ATOM 6267 C C . SER B 1 336 ? 12.32 3.209 -3.883 1 96.62 336 SER B C 1
ATOM 6269 O O . SER B 1 336 ? 11.195 3.477 -3.461 1 96.62 336 SER B O 1
ATOM 6271 N N . ALA B 1 337 ? 13.336 3.834 -3.355 1 94.88 337 ALA B N 1
ATOM 6272 C CA . ALA B 1 337 ? 13.328 4.883 -2.338 1 94.88 337 ALA B CA 1
ATOM 6273 C C . ALA B 1 337 ? 12.562 4.43 -1.096 1 94.88 337 ALA B C 1
ATOM 6275 O O . ALA B 1 337 ? 11.781 5.195 -0.527 1 94.88 337 ALA B O 1
ATOM 6276 N N . GLY B 1 338 ? 12.719 3.174 -0.761 1 95.31 338 GLY B N 1
ATOM 6277 C CA . GLY B 1 338 ? 12.156 2.65 0.471 1 95.31 338 GLY B CA 1
ATOM 6278 C C . GLY B 1 338 ? 10.773 2.049 0.285 1 95.31 338 GLY B C 1
ATOM 6279 O O . GLY B 1 338 ? 10.211 1.479 1.221 1 95.31 338 GLY B O 1
ATOM 6280 N N . VAL B 1 339 ? 10.242 2.123 -0.95 1 97.75 339 VAL B N 1
ATOM 6281 C CA . VAL B 1 339 ? 8.914 1.592 -1.22 1 97.75 339 VAL B CA 1
ATOM 6282 C C . VAL B 1 339 ? 8.992 0.081 -1.431 1 97.75 339 VAL B C 1
ATOM 6284 O O . VAL B 1 339 ? 9.859 -0.404 -2.166 1 97.75 339 VAL B O 1
ATOM 6287 N N . TYR B 1 340 ? 8.18 -0.683 -0.741 1 98.38 340 TYR B N 1
ATOM 6288 C CA . TYR B 1 340 ? 8.008 -2.119 -0.936 1 98.38 340 TYR B CA 1
ATOM 6289 C C . TYR B 1 340 ? 6.605 -2.441 -1.426 1 98.38 340 TYR B C 1
ATOM 6291 O O . TYR B 1 340 ? 5.641 -1.762 -1.06 1 98.38 340 TYR B O 1
ATOM 6299 N N . PHE B 1 341 ? 6.5 -3.393 -2.287 1 98.62 341 PHE B N 1
ATOM 6300 C CA . PHE B 1 341 ? 5.223 -3.906 -2.775 1 98.62 341 PHE B CA 1
ATOM 6301 C C . PHE B 1 341 ? 5.148 -5.418 -2.604 1 98.62 341 PHE B C 1
ATOM 6303 O O . PHE B 1 341 ? 5.93 -6.156 -3.205 1 98.62 341 PHE B O 1
ATOM 6310 N N . VAL B 1 342 ? 4.277 -5.906 -1.698 1 98.5 342 VAL B N 1
ATOM 6311 C CA . VAL B 1 342 ? 3.951 -7.328 -1.607 1 98.5 342 VAL B CA 1
ATOM 6312 C C . VAL B 1 342 ? 2.697 -7.625 -2.426 1 98.5 342 VAL B C 1
ATOM 6314 O O . VAL B 1 342 ? 1.578 -7.367 -1.975 1 98.5 342 VAL B O 1
ATOM 6317 N N . PRO B 1 343 ? 2.873 -8.203 -3.598 1 97.88 343 PRO B N 1
ATOM 6318 C CA . PRO B 1 343 ? 1.73 -8.391 -4.492 1 97.88 343 PRO B CA 1
ATOM 6319 C C . PRO B 1 343 ? 0.918 -9.641 -4.156 1 97.88 343 PRO B C 1
ATOM 6321 O O . PRO B 1 343 ? 0.694 -10.484 -5.023 1 97.88 343 PRO B O 1
ATOM 6324 N N . ALA B 1 344 ? 0.405 -9.758 -2.92 1 96.31 344 ALA B N 1
ATOM 6325 C CA . ALA B 1 344 ? -0.483 -10.844 -2.498 1 96.31 344 ALA B CA 1
ATOM 6326 C C . ALA B 1 344 ? -1.906 -10.609 -2.996 1 96.31 344 ALA B C 1
ATOM 6328 O O . ALA B 1 344 ? -2.859 -10.648 -2.213 1 96.31 344 ALA B O 1
ATOM 6329 N N . LEU B 1 345 ? -2.041 -10.352 -4.285 1 93.75 345 LEU B N 1
ATOM 6330 C CA . LEU B 1 345 ? -3.316 -9.984 -4.891 1 93.75 345 LEU B CA 1
ATOM 6331 C C . LEU B 1 345 ? -4.262 -11.188 -4.926 1 93.75 345 LEU B C 1
ATOM 6333 O O . LEU B 1 345 ? -5.473 -11.023 -5.09 1 93.75 345 LEU B O 1
ATOM 6337 N N . SER B 1 346 ? -3.709 -12.414 -4.848 1 87.62 346 SER B N 1
ATOM 6338 C CA . SER B 1 346 ? -4.461 -13.656 -4.746 1 87.62 346 SER B CA 1
ATOM 6339 C C . SER B 1 346 ? -3.887 -14.562 -3.662 1 87.62 346 SER B C 1
ATOM 6341 O O . SER B 1 346 ? -3.857 -15.789 -3.818 1 87.62 346 SER B O 1
ATOM 6343 N N . GLY B 1 347 ? -3.344 -13.922 -2.658 1 90.56 347 GLY B N 1
ATOM 6344 C CA . GLY B 1 347 ? -2.654 -14.664 -1.619 1 90.56 347 GLY B CA 1
ATOM 6345 C C . GLY B 1 347 ? -1.174 -14.852 -1.899 1 90.56 347 GLY B C 1
ATOM 6346 O O . GLY B 1 347 ? -0.642 -14.273 -2.852 1 90.56 347 GLY B O 1
ATOM 6347 N N . LEU B 1 348 ? -0.528 -15.562 -1.004 1 93.94 348 LEU B N 1
ATOM 6348 C CA . LEU B 1 348 ? 0.898 -15.828 -1.15 1 93.94 348 LEU B CA 1
ATOM 6349 C C . LEU B 1 348 ? 1.165 -17.328 -1.228 1 93.94 348 LEU B C 1
ATOM 6351 O O . LEU B 1 348 ? 0.515 -18.109 -0.536 1 93.94 348 LEU B O 1
ATOM 6355 N N . GLY B 1 349 ? 2.066 -17.703 -2.127 1 93.5 349 GLY B N 1
ATOM 6356 C CA . GLY B 1 349 ? 2.525 -19.078 -2.238 1 93.5 349 GLY B CA 1
ATOM 6357 C C . GLY B 1 349 ? 3.771 -19.359 -1.423 1 93.5 349 GLY B C 1
ATOM 6358 O O . GLY B 1 349 ? 3.82 -19.062 -0.228 1 93.5 349 GLY B O 1
ATOM 6359 N N . THR B 1 350 ? 4.789 -19.984 -2.049 1 94.19 350 THR B N 1
ATOM 6360 C CA . THR B 1 350 ? 6.031 -20.359 -1.388 1 94.19 350 THR B CA 1
ATOM 6361 C C . THR B 1 350 ? 6.785 -19.125 -0.894 1 94.19 350 THR B C 1
ATOM 6363 O O . THR B 1 350 ? 6.969 -18.172 -1.643 1 94.19 350 THR B O 1
ATOM 6366 N N . PRO B 1 351 ? 7.254 -19.109 0.281 1 95.25 351 PRO B N 1
ATOM 6367 C CA . PRO B 1 351 ? 7.184 -20.172 1.281 1 95.25 351 PRO B CA 1
ATOM 6368 C C . PRO B 1 351 ? 6.051 -19.969 2.285 1 95.25 351 PRO B C 1
ATOM 6370 O O . PRO B 1 351 ? 5.977 -20.672 3.293 1 95.25 351 PRO B O 1
ATOM 6373 N N . TYR B 1 352 ? 5.152 -19.078 2.014 1 93.44 352 TYR B N 1
ATOM 6374 C CA . TYR B 1 352 ? 4.23 -18.594 3.035 1 93.44 352 TYR B CA 1
ATOM 6375 C C . TYR B 1 352 ? 2.928 -19.375 3.012 1 93.44 352 TYR B C 1
ATOM 6377 O O . TYR B 1 352 ? 2.336 -19.641 4.059 1 93.44 352 TYR B O 1
ATOM 6385 N N . TRP B 1 353 ? 2.482 -19.703 1.854 1 90.62 353 TRP B N 1
ATOM 6386 C CA . TRP B 1 353 ? 1.24 -20.438 1.619 1 90.62 353 TRP B CA 1
ATOM 6387 C C . TRP B 1 353 ? 0.106 -19.859 2.463 1 90.62 353 TRP B C 1
ATOM 6389 O O . TRP B 1 353 ? -0.489 -20.578 3.279 1 90.62 353 TRP B O 1
ATOM 6399 N N . ASP B 1 354 ? -0.246 -18.656 2.242 1 91.44 354 ASP B N 1
ATOM 6400 C CA . ASP B 1 354 ? -1.314 -17.953 2.949 1 91.44 354 ASP B CA 1
ATOM 6401 C C . ASP B 1 354 ? -2.367 -17.422 1.977 1 91.44 354 ASP B C 1
ATOM 6403 O O . ASP B 1 354 ? -2.182 -16.375 1.365 1 91.44 354 ASP B O 1
ATOM 6407 N N . PRO B 1 355 ? -3.48 -18.141 1.891 1 86.88 355 PRO B N 1
ATOM 6408 C CA . PRO B 1 355 ? -4.523 -17.688 0.966 1 86.88 355 PRO B CA 1
ATOM 6409 C C . PRO B 1 355 ? -5.227 -16.422 1.439 1 86.88 355 PRO B C 1
ATOM 6411 O O . PRO B 1 355 ? -5.961 -15.789 0.671 1 86.88 355 PRO B O 1
ATOM 6414 N N . TYR B 1 356 ? -4.996 -16.031 2.672 1 89.56 356 TYR B N 1
ATOM 6415 C CA . TYR B 1 356 ? -5.684 -14.875 3.254 1 89.56 356 TYR B CA 1
ATOM 6416 C C . TYR B 1 356 ? -4.812 -13.633 3.184 1 89.56 356 TYR B C 1
ATOM 6418 O O . TYR B 1 356 ? -5.246 -12.539 3.572 1 89.56 356 TYR B O 1
ATOM 6426 N N . ALA B 1 357 ? -3.629 -13.742 2.703 1 94.31 357 ALA B N 1
ATOM 6427 C CA . ALA B 1 357 ? -2.766 -12.578 2.504 1 94.31 357 ALA B CA 1
ATOM 6428 C C . ALA B 1 357 ? -3.35 -11.633 1.457 1 94.31 357 ALA B C 1
ATOM 6430 O O . ALA B 1 357 ? -4.031 -12.07 0.529 1 94.31 357 ALA B O 1
ATOM 6431 N N . ARG B 1 358 ? -3.197 -10.344 1.632 1 95 358 ARG B N 1
ATOM 6432 C CA . ARG B 1 358 ? -3.6 -9.32 0.671 1 95 358 ARG B CA 1
ATOM 6433 C C . ARG B 1 358 ? -2.43 -8.406 0.315 1 95 358 ARG B C 1
ATOM 6435 O O . ARG B 1 358 ? -1.443 -8.344 1.051 1 95 358 ARG B O 1
ATOM 6442 N N . GLY B 1 359 ? -2.553 -7.789 -0.862 1 97.25 359 GLY B N 1
ATOM 6443 C CA . GLY B 1 359 ? -1.487 -6.918 -1.334 1 97.25 359 GLY B CA 1
ATOM 6444 C C . GLY B 1 359 ? -1.244 -5.727 -0.426 1 97.25 359 GLY B C 1
ATOM 6445 O O . GLY B 1 359 ? -2.188 -5.156 0.126 1 97.25 359 GLY B O 1
ATOM 6446 N N . VAL B 1 360 ? 0.044 -5.32 -0.31 1 98.12 360 VAL B N 1
ATOM 6447 C CA . VAL B 1 360 ? 0.444 -4.199 0.537 1 98.12 360 VAL B CA 1
ATOM 6448 C C . VAL B 1 360 ? 1.529 -3.387 -0.163 1 98.12 360 VAL B C 1
ATOM 6450 O O . VAL B 1 360 ? 2.447 -3.949 -0.762 1 98.12 360 VAL B O 1
ATOM 6453 N N . ILE B 1 361 ? 1.388 -2.119 -0.231 1 98.5 361 ILE B N 1
ATOM 6454 C CA . ILE B 1 361 ? 2.438 -1.167 -0.575 1 98.5 361 ILE B CA 1
ATOM 6455 C C . ILE B 1 361 ? 2.809 -0.341 0.655 1 98.5 361 ILE B C 1
ATOM 6457 O O . ILE B 1 361 ? 1.94 0.257 1.294 1 98.5 361 ILE B O 1
ATOM 6461 N N . ALA B 1 362 ? 4.031 -0.304 1.079 1 97.69 362 ALA B N 1
ATOM 6462 C CA . ALA B 1 362 ? 4.449 0.39 2.295 1 97.69 362 ALA B CA 1
ATOM 6463 C C . ALA B 1 362 ? 5.715 1.207 2.055 1 97.69 362 ALA B C 1
ATOM 6465 O O . ALA B 1 362 ? 6.41 1.008 1.056 1 97.69 362 ALA B O 1
ATOM 6466 N N . GLY B 1 363 ? 5.957 2.104 2.957 1 96.5 363 GLY B N 1
ATOM 6467 C CA . GLY B 1 363 ? 7.156 2.922 2.896 1 96.5 363 GLY B CA 1
ATOM 6468 C C . GLY B 1 363 ? 6.988 4.168 2.043 1 96.5 363 GLY B C 1
ATOM 6469 O O . GLY B 1 363 ? 7.973 4.762 1.604 1 96.5 363 GLY B O 1
ATOM 6470 N N . LEU B 1 364 ? 5.789 4.566 1.75 1 96.62 364 LEU B N 1
ATOM 6471 C CA . LEU B 1 364 ? 5.484 5.684 0.863 1 96.62 364 LEU B CA 1
ATOM 6472 C C . LEU B 1 364 ? 5.809 7.016 1.531 1 96.62 364 LEU B C 1
ATOM 6474 O O . LEU B 1 364 ? 5.559 7.191 2.725 1 96.62 364 LEU B O 1
ATOM 6478 N N . THR B 1 365 ? 6.414 7.895 0.822 1 93.38 365 THR B N 1
ATOM 6479 C CA . THR B 1 365 ? 6.656 9.281 1.196 1 93.38 365 THR B CA 1
ATOM 6480 C C . THR B 1 365 ? 6.102 10.234 0.139 1 93.38 365 THR B C 1
ATOM 6482 O O . THR B 1 365 ? 5.586 9.789 -0.89 1 93.38 365 THR B O 1
ATOM 6485 N N . ARG B 1 366 ? 6.145 11.523 0.414 1 89.5 366 ARG B N 1
ATOM 6486 C CA . ARG B 1 366 ? 5.676 12.516 -0.547 1 89.5 366 ARG B CA 1
ATOM 6487 C C . ARG B 1 366 ? 6.457 12.422 -1.854 1 89.5 366 ARG B C 1
ATOM 6489 O O . ARG B 1 366 ? 5.926 12.727 -2.924 1 89.5 366 ARG B O 1
ATOM 6496 N N . GLY B 1 367 ? 7.668 11.938 -1.773 1 89.5 367 GLY B N 1
ATOM 6497 C CA . GLY B 1 367 ? 8.539 11.852 -2.934 1 89.5 367 GLY B CA 1
ATOM 6498 C C . GLY B 1 367 ? 8.352 10.578 -3.73 1 89.5 367 GLY B C 1
ATOM 6499 O O . GLY B 1 367 ? 8.898 10.43 -4.824 1 89.5 367 GLY B O 1
ATOM 6500 N N . SER B 1 368 ? 7.566 9.625 -3.248 1 95.38 368 SER B N 1
ATOM 6501 C CA . SER B 1 368 ? 7.312 8.375 -3.965 1 95.38 368 SER B CA 1
ATOM 6502 C C . SER B 1 368 ? 6.5 8.625 -5.23 1 95.38 368 SER B C 1
ATOM 6504 O O . SER B 1 368 ? 5.477 9.312 -5.195 1 95.38 368 SER B O 1
ATOM 6506 N N . THR B 1 369 ? 6.918 8.117 -6.359 1 96.5 369 THR B N 1
ATOM 6507 C CA . THR B 1 369 ? 6.258 8.305 -7.648 1 96.5 369 THR B CA 1
ATOM 6508 C C . THR B 1 369 ? 5.852 6.957 -8.242 1 96.5 369 THR B C 1
ATOM 6510 O O . THR B 1 369 ? 6.156 5.906 -7.676 1 96.5 369 THR B O 1
ATOM 6513 N N . LYS B 1 370 ? 5.18 7.059 -9.391 1 97.88 370 LYS B N 1
ATOM 6514 C CA . LYS B 1 370 ? 4.805 5.832 -10.086 1 97.88 370 LYS B CA 1
ATOM 6515 C C . LYS B 1 370 ? 6.039 5.035 -10.5 1 97.88 370 LYS B C 1
ATOM 6517 O O . LYS B 1 370 ? 5.992 3.805 -10.586 1 97.88 370 LYS B O 1
ATOM 6522 N N . ALA B 1 371 ? 7.18 5.723 -10.742 1 98.25 371 ALA B N 1
ATOM 6523 C CA . ALA B 1 371 ? 8.422 5.039 -11.094 1 98.25 371 ALA B CA 1
ATOM 6524 C C . ALA B 1 371 ? 8.922 4.188 -9.93 1 98.25 371 ALA B C 1
ATOM 6526 O O . ALA B 1 371 ? 9.398 3.066 -10.141 1 98.25 371 ALA B O 1
ATOM 6527 N N . HIS B 1 372 ? 8.797 4.703 -8.734 1 98.19 372 HIS B N 1
ATOM 6528 C CA . HIS B 1 372 ? 9.203 3.953 -7.551 1 98.19 372 HIS B CA 1
ATOM 6529 C C . HIS B 1 372 ? 8.328 2.721 -7.352 1 98.19 372 HIS B C 1
ATOM 6531 O O . HIS B 1 372 ? 8.82 1.669 -6.934 1 98.19 372 HIS B O 1
ATOM 6537 N N . LEU B 1 373 ? 7.039 2.883 -7.656 1 98.19 373 LEU B N 1
ATOM 6538 C CA . LEU B 1 373 ? 6.125 1.752 -7.535 1 98.19 373 LEU B CA 1
ATOM 6539 C C . LEU B 1 373 ? 6.441 0.687 -8.578 1 98.19 373 LEU B C 1
ATOM 6541 O O . LEU B 1 373 ? 6.387 -0.51 -8.289 1 98.19 373 LEU B O 1
ATOM 6545 N N . ALA B 1 374 ? 6.742 1.162 -9.797 1 98.31 374 ALA B N 1
ATOM 6546 C CA . ALA B 1 374 ? 7.152 0.228 -10.844 1 98.31 374 ALA B CA 1
ATOM 6547 C C . ALA B 1 374 ? 8.406 -0.536 -10.43 1 98.31 374 ALA B C 1
ATOM 6549 O O . ALA B 1 374 ? 8.492 -1.751 -10.625 1 98.31 374 ALA B O 1
ATOM 6550 N N . ARG B 1 375 ? 9.383 0.143 -9.883 1 98.38 375 ARG B N 1
ATOM 6551 C CA . ARG B 1 375 ? 10.609 -0.476 -9.398 1 98.38 375 ARG B CA 1
ATOM 6552 C C . ARG B 1 375 ? 10.312 -1.485 -8.289 1 98.38 375 ARG B C 1
ATOM 6554 O O . ARG B 1 375 ? 10.844 -2.596 -8.297 1 98.38 375 ARG B O 1
ATOM 6561 N N . ALA B 1 376 ? 9.461 -1.097 -7.379 1 98.56 376 ALA B N 1
ATOM 6562 C CA . ALA B 1 376 ? 9.094 -1.972 -6.27 1 98.56 376 ALA B CA 1
ATOM 6563 C C . ALA B 1 376 ? 8.406 -3.238 -6.773 1 98.56 376 ALA B C 1
ATOM 6565 O O . ALA B 1 376 ? 8.57 -4.312 -6.195 1 98.56 376 ALA B O 1
ATOM 6566 N N . ALA B 1 377 ? 7.637 -3.121 -7.836 1 98.31 377 ALA B N 1
ATOM 6567 C CA . ALA B 1 377 ? 6.965 -4.281 -8.414 1 98.31 377 ALA B CA 1
ATOM 6568 C C . ALA B 1 377 ? 7.973 -5.285 -8.961 1 98.31 377 ALA B C 1
ATOM 6570 O O . ALA B 1 377 ? 7.84 -6.492 -8.742 1 98.31 377 ALA B O 1
ATOM 6571 N N . LEU B 1 378 ? 8.922 -4.789 -9.695 1 98.25 378 LEU B N 1
ATOM 6572 C CA . LEU B 1 378 ? 9.961 -5.668 -10.211 1 98.25 378 LEU B CA 1
ATOM 6573 C C . LEU B 1 378 ? 10.758 -6.293 -9.07 1 98.25 378 LEU B C 1
ATOM 6575 O O . LEU B 1 378 ? 11.062 -7.484 -9.102 1 98.25 378 LEU B O 1
ATOM 6579 N N . GLU B 1 379 ? 11.062 -5.508 -8.086 1 98.56 379 GLU B N 1
ATOM 6580 C CA . GLU B 1 379 ? 11.773 -6.02 -6.918 1 98.56 379 GLU B CA 1
ATOM 6581 C C . GLU B 1 379 ? 10.961 -7.09 -6.199 1 98.56 379 GLU B C 1
ATOM 6583 O O . GLU B 1 379 ? 11.516 -8.062 -5.684 1 98.56 379 GLU B O 1
ATOM 6588 N N . ALA B 1 380 ? 9.68 -6.867 -6.16 1 98.56 380 ALA B N 1
ATOM 6589 C CA . ALA B 1 380 ? 8.797 -7.824 -5.496 1 98.56 380 ALA B CA 1
ATOM 6590 C C . ALA B 1 380 ? 8.914 -9.211 -6.129 1 98.56 380 ALA B C 1
ATOM 6592 O O . ALA B 1 380 ? 8.961 -10.219 -5.422 1 98.56 380 ALA B O 1
ATOM 6593 N N . ILE B 1 381 ? 8.891 -9.242 -7.422 1 97.94 381 ILE B N 1
ATOM 6594 C CA . ILE B 1 381 ? 9.047 -10.508 -8.133 1 97.94 381 ILE B CA 1
ATOM 6595 C C . ILE B 1 381 ? 10.367 -11.164 -7.734 1 97.94 381 ILE B C 1
ATOM 6597 O O . ILE B 1 381 ? 10.406 -12.359 -7.414 1 97.94 381 ILE B O 1
ATOM 6601 N N . ALA B 1 382 ? 11.391 -10.375 -7.707 1 98.5 382 ALA B N 1
ATOM 6602 C CA . ALA B 1 382 ? 12.719 -10.867 -7.367 1 98.5 382 ALA B CA 1
ATOM 6603 C C . ALA B 1 382 ? 12.789 -11.312 -5.91 1 98.5 382 ALA B C 1
ATOM 6605 O O . ALA B 1 382 ? 13.422 -12.32 -5.59 1 98.5 382 ALA B O 1
ATOM 6606 N N . PHE B 1 383 ? 12.188 -10.562 -4.984 1 98.69 383 PHE B N 1
ATOM 6607 C CA . PHE B 1 383 ? 12.172 -10.914 -3.568 1 98.69 383 PHE B CA 1
ATOM 6608 C C . PHE B 1 383 ? 11.43 -12.227 -3.346 1 98.69 383 PHE B C 1
ATOM 6610 O O . PHE B 1 383 ? 11.867 -13.062 -2.553 1 98.69 383 PHE B O 1
ATOM 6617 N N . GLN B 1 384 ? 10.297 -12.383 -3.994 1 98.19 384 GLN B N 1
ATOM 6618 C CA . GLN B 1 384 ? 9.547 -13.633 -3.857 1 98.19 384 GLN B CA 1
ATOM 6619 C C . GLN B 1 384 ? 10.359 -14.82 -4.352 1 98.19 384 GLN B C 1
ATOM 6621 O O . GLN B 1 384 ? 10.336 -15.891 -3.746 1 98.19 384 GLN B O 1
ATOM 6626 N N . THR B 1 385 ? 11.031 -14.586 -5.441 1 98.12 385 THR B N 1
ATOM 6627 C CA . THR B 1 385 ? 11.906 -15.625 -5.973 1 98.12 385 THR B CA 1
ATOM 6628 C C . THR B 1 385 ? 13.023 -15.953 -4.988 1 98.12 385 THR B C 1
ATOM 6630 O O . THR B 1 385 ? 13.352 -17.125 -4.766 1 98.12 385 THR B O 1
ATOM 6633 N N . LEU B 1 386 ? 13.609 -14.961 -4.43 1 98.38 386 LEU B N 1
ATOM 6634 C CA . LEU B 1 386 ? 14.641 -15.133 -3.41 1 98.38 386 LEU B CA 1
ATOM 6635 C C . LEU B 1 386 ? 14.109 -15.969 -2.244 1 98.38 386 LEU B C 1
ATOM 6637 O O . LEU B 1 386 ? 14.781 -16.891 -1.787 1 98.38 386 LEU B O 1
ATOM 6641 N N . ASP B 1 387 ? 12.945 -15.594 -1.79 1 97.81 387 ASP B N 1
ATOM 6642 C CA . ASP B 1 387 ? 12.352 -16.312 -0.671 1 97.81 387 ASP B CA 1
ATOM 6643 C C . ASP B 1 387 ? 12.18 -17.797 -1.003 1 97.81 387 ASP B C 1
ATOM 6645 O O . ASP B 1 387 ? 12.469 -18.656 -0.172 1 97.81 387 ASP B O 1
ATOM 6649 N N . ALA B 1 388 ? 11.703 -18.062 -2.18 1 97 388 ALA B N 1
ATOM 6650 C CA . ALA B 1 388 ? 11.508 -19.438 -2.615 1 97 388 ALA B CA 1
ATOM 6651 C C . ALA B 1 388 ? 12.836 -20.188 -2.666 1 97 388 ALA B C 1
ATOM 6653 O O . ALA B 1 388 ? 12.945 -21.312 -2.168 1 97 388 ALA B O 1
ATOM 6654 N N . ILE B 1 389 ? 13.812 -19.578 -3.252 1 97.5 389 ILE B N 1
ATOM 6655 C CA . ILE B 1 389 ? 15.117 -20.203 -3.418 1 97.5 389 ILE B CA 1
ATOM 6656 C C . ILE B 1 389 ? 15.75 -20.453 -2.049 1 97.5 389 ILE B C 1
ATOM 6658 O O . ILE B 1 389 ? 16.312 -21.516 -1.809 1 97.5 389 ILE B O 1
ATOM 6662 N N . ARG B 1 390 ? 15.664 -19.516 -1.176 1 96.88 390 ARG B N 1
ATOM 6663 C CA . ARG B 1 390 ? 16.203 -19.703 0.166 1 96.88 390 ARG B CA 1
ATOM 6664 C C . ARG B 1 390 ? 15.523 -20.875 0.872 1 96.88 390 ARG B C 1
ATOM 6666 O O . ARG B 1 390 ? 16.172 -21.641 1.584 1 96.88 390 ARG B O 1
ATOM 6673 N N . ALA B 1 391 ? 14.273 -20.953 0.705 1 96.19 391 ALA B N 1
ATOM 6674 C CA . ALA B 1 391 ? 13.539 -22.078 1.271 1 96.19 391 ALA B CA 1
ATOM 6675 C C . ALA B 1 391 ? 14.039 -23.406 0.691 1 96.19 391 ALA B C 1
ATOM 6677 O O . ALA B 1 391 ? 14.188 -24.391 1.416 1 96.19 391 ALA B O 1
ATOM 6678 N N . MET B 1 392 ? 14.312 -23.422 -0.575 1 96.44 392 MET B N 1
ATOM 6679 C CA . MET B 1 392 ? 14.812 -24.609 -1.245 1 96.44 392 MET B CA 1
ATOM 6680 C C . MET B 1 392 ? 16.203 -24.984 -0.743 1 96.44 392 MET B C 1
ATOM 6682 O O . MET B 1 392 ? 16.5 -26.156 -0.516 1 96.44 392 MET B O 1
ATOM 6686 N N . GLU B 1 393 ? 17.016 -23.938 -0.638 1 96.62 393 GLU B N 1
ATOM 6687 C CA . GLU B 1 393 ? 18.359 -24.172 -0.115 1 96.62 393 GLU B CA 1
ATOM 6688 C C . GLU B 1 393 ? 18.312 -24.781 1.284 1 96.62 393 GLU B C 1
ATOM 6690 O O . GLU B 1 393 ? 19.047 -25.734 1.586 1 96.62 393 GLU B O 1
ATOM 6695 N N . LYS B 1 394 ? 17.484 -24.266 2.07 1 95.5 394 LYS B N 1
ATOM 6696 C CA . LYS B 1 394 ? 17.328 -24.766 3.43 1 95.5 394 LYS B CA 1
ATOM 6697 C C . LYS B 1 394 ? 16.828 -26.219 3.424 1 95.5 394 LYS B C 1
ATOM 6699 O O . LYS B 1 394 ? 17.297 -27.047 4.199 1 95.5 394 LYS B O 1
ATOM 6704 N N . ALA B 1 395 ? 15.922 -26.5 2.58 1 94.19 395 ALA B N 1
ATOM 6705 C CA . ALA B 1 395 ? 15.297 -27.812 2.518 1 94.19 395 ALA B CA 1
ATOM 6706 C C . ALA B 1 395 ? 16.266 -28.859 1.981 1 94.19 395 ALA B C 1
ATOM 6708 O O . ALA B 1 395 ? 16.234 -30.031 2.4 1 94.19 395 ALA B O 1
ATOM 6709 N N . SER B 1 396 ? 17.141 -28.5 1.043 1 94.19 396 SER B N 1
ATOM 6710 C 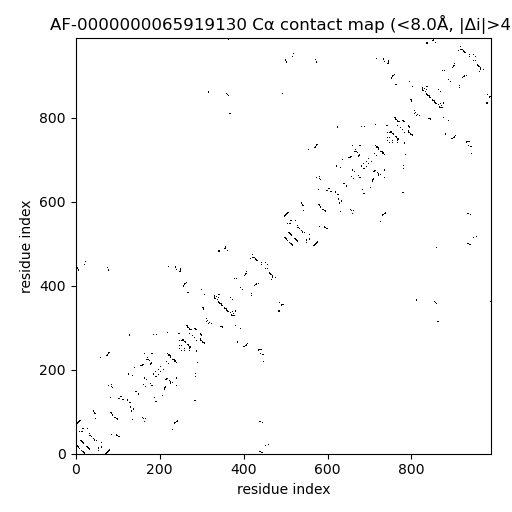CA . SER B 1 396 ? 18 -29.453 0.356 1 94.19 396 SER B CA 1
ATOM 6711 C C . SER B 1 396 ? 19.406 -29.469 0.957 1 94.19 396 SER B C 1
ATOM 6713 O O . SER B 1 396 ? 20.156 -30.438 0.783 1 94.19 396 SER B O 1
ATOM 6715 N N . GLY B 1 397 ? 19.766 -28.328 1.593 1 94.75 397 GLY B N 1
ATOM 6716 C CA . GLY B 1 397 ? 21.141 -28.141 2.039 1 94.75 397 GLY B CA 1
ATOM 6717 C C . GLY B 1 397 ? 22.094 -27.812 0.906 1 94.75 397 GLY B C 1
ATOM 6718 O O . GLY B 1 397 ? 23.312 -27.828 1.093 1 94.75 397 GLY B O 1
ATOM 6719 N N . ILE B 1 398 ? 21.547 -27.531 -0.316 1 95.75 398 ILE B N 1
ATOM 6720 C CA . ILE B 1 398 ? 22.359 -27.266 -1.489 1 95.75 398 ILE B CA 1
ATOM 6721 C C . ILE B 1 398 ? 22.297 -25.781 -1.829 1 95.75 398 ILE B C 1
ATOM 6723 O O . ILE B 1 398 ? 21.219 -25.219 -2.008 1 95.75 398 ILE B O 1
ATOM 6727 N N . ALA B 1 399 ? 23.406 -25.172 -1.96 1 95.56 399 ALA B N 1
ATOM 6728 C CA . ALA B 1 399 ? 23.469 -23.75 -2.289 1 95.56 399 ALA B CA 1
ATOM 6729 C C . ALA B 1 399 ? 23.25 -23.531 -3.783 1 95.56 399 ALA B C 1
ATOM 6731 O O . ALA B 1 399 ? 23.781 -24.266 -4.609 1 95.56 399 ALA B O 1
ATOM 6732 N N . LEU B 1 400 ? 22.484 -22.531 -4.105 1 96.56 400 LEU B N 1
ATOM 6733 C CA . LEU B 1 400 ? 22.297 -22.141 -5.5 1 96.56 400 LEU B CA 1
ATOM 6734 C C . LEU B 1 400 ? 23.578 -21.5 -6.059 1 96.56 400 LEU B C 1
ATOM 6736 O O . LEU B 1 400 ? 24.156 -20.625 -5.422 1 96.56 400 LEU B O 1
ATOM 6740 N N . LYS B 1 401 ? 23.969 -21.906 -7.238 1 96 401 LYS B N 1
ATOM 6741 C CA . LYS B 1 401 ? 25.172 -21.344 -7.848 1 96 401 LYS B CA 1
ATOM 6742 C C . LYS B 1 401 ? 24.828 -20.406 -9 1 96 401 LYS B C 1
ATOM 6744 O O . LYS B 1 401 ? 25.578 -19.469 -9.289 1 96 401 LYS B O 1
ATOM 6749 N N . GLU B 1 402 ? 23.812 -20.703 -9.703 1 97.19 402 GLU B N 1
ATOM 6750 C CA . GLU B 1 402 ? 23.266 -19.891 -10.781 1 97.19 402 GLU B CA 1
ATOM 6751 C C . GLU B 1 402 ? 21.781 -20.156 -10.969 1 97.19 402 GLU B C 1
ATOM 6753 O O . GLU B 1 402 ? 21.281 -21.234 -10.609 1 97.19 402 GLU B O 1
ATOM 6758 N N . LEU B 1 403 ? 21.094 -19.188 -11.477 1 98.19 403 LEU B N 1
ATOM 6759 C CA . LEU B 1 403 ? 19.672 -19.359 -11.773 1 98.19 403 LEU B CA 1
ATOM 6760 C C . LEU B 1 403 ? 19.406 -19.172 -13.266 1 98.19 403 LEU B C 1
ATOM 6762 O O . LEU B 1 403 ? 19.766 -18.141 -13.844 1 98.19 403 LEU B O 1
ATOM 6766 N N . ARG B 1 404 ? 18.891 -20.203 -13.883 1 97.62 404 ARG B N 1
ATOM 6767 C CA . ARG B 1 404 ? 18.484 -20.094 -15.281 1 97.62 404 ARG B CA 1
ATOM 6768 C C . ARG B 1 404 ? 17.031 -19.672 -15.398 1 97.62 404 ARG B C 1
ATOM 6770 O O . ARG B 1 404 ? 16.188 -20.094 -14.609 1 97.62 404 ARG B O 1
ATOM 6777 N N . VAL B 1 405 ? 16.766 -18.766 -16.375 1 96.75 405 VAL B N 1
ATOM 6778 C CA . VAL B 1 405 ? 15.438 -18.172 -16.359 1 96.75 405 VAL B CA 1
ATOM 6779 C C . VAL B 1 405 ? 14.797 -18.297 -17.734 1 96.75 405 VAL B C 1
ATOM 6781 O O . VAL B 1 405 ? 15.5 -18.391 -18.75 1 96.75 405 VAL B O 1
ATOM 6784 N N . ASP B 1 406 ? 13.516 -18.375 -17.75 1 92.5 406 ASP B N 1
ATOM 6785 C CA . ASP B 1 406 ? 12.703 -18.328 -18.969 1 92.5 406 ASP B CA 1
ATOM 6786 C C . ASP B 1 406 ? 11.328 -17.734 -18.688 1 92.5 406 ASP B C 1
ATOM 6788 O O . ASP B 1 406 ? 11.078 -17.219 -17.594 1 92.5 406 ASP B O 1
ATOM 6792 N N . GLY B 1 407 ? 10.477 -17.594 -19.766 1 87.31 407 GLY B N 1
ATOM 6793 C CA . GLY B 1 407 ? 9.18 -16.953 -19.641 1 87.31 407 GLY B CA 1
ATOM 6794 C C . GLY B 1 407 ? 9.172 -15.516 -20.125 1 87.31 407 GLY B C 1
ATOM 6795 O O . GLY B 1 407 ? 10.234 -14.938 -20.391 1 87.31 407 GLY B O 1
ATOM 6796 N N . GLY B 1 408 ? 8.023 -14.984 -20.172 1 83 408 GLY B N 1
ATOM 6797 C CA . GLY B 1 408 ? 7.84 -13.664 -20.766 1 83 408 GLY B CA 1
ATOM 6798 C C . GLY B 1 408 ? 8.547 -12.562 -20 1 83 408 GLY B C 1
ATOM 6799 O O . GLY B 1 408 ? 9.195 -11.703 -20.594 1 83 408 GLY B O 1
ATOM 6800 N N . ALA B 1 409 ? 8.461 -12.609 -18.688 1 89.62 409 ALA B N 1
ATOM 6801 C CA . ALA B 1 409 ? 9.031 -11.547 -17.859 1 89.62 409 ALA B CA 1
ATOM 6802 C C . ALA B 1 409 ? 10.555 -11.609 -17.859 1 89.62 409 ALA B C 1
ATOM 6804 O O . ALA B 1 409 ? 11.227 -10.656 -17.453 1 89.62 409 ALA B O 1
ATOM 6805 N N . ALA B 1 410 ? 11.125 -12.695 -18.328 1 92.62 410 ALA B N 1
ATOM 6806 C CA . ALA B 1 410 ? 12.578 -12.852 -18.391 1 92.62 410 ALA B CA 1
ATOM 6807 C C . ALA B 1 410 ? 13.188 -11.945 -19.453 1 92.62 410 ALA B C 1
ATOM 6809 O O . ALA B 1 410 ? 14.406 -11.758 -19.5 1 92.62 410 ALA B O 1
ATOM 6810 N N . ALA B 1 411 ? 12.359 -11.375 -20.297 1 91.75 411 ALA B N 1
ATOM 6811 C CA . ALA B 1 411 ? 12.844 -10.422 -21.297 1 91.75 411 ALA B CA 1
ATOM 6812 C C . ALA B 1 411 ? 13.266 -9.109 -20.656 1 91.75 411 ALA B C 1
ATOM 6814 O O . ALA B 1 411 ? 14.008 -8.328 -21.25 1 91.75 411 ALA B O 1
ATOM 6815 N N . ASP B 1 412 ? 12.789 -8.836 -19.469 1 95.62 412 ASP B N 1
ATOM 6816 C CA . ASP B 1 412 ? 13.078 -7.605 -18.734 1 95.62 412 ASP B CA 1
ATOM 6817 C C . ASP B 1 412 ? 14.477 -7.648 -18.125 1 95.62 412 ASP B C 1
ATOM 6819 O O . ASP B 1 412 ? 14.711 -8.344 -17.141 1 95.62 412 ASP B O 1
ATOM 6823 N N . ASN B 1 413 ? 15.398 -6.883 -18.703 1 97.62 413 ASN B N 1
ATOM 6824 C CA . ASN B 1 413 ? 16.781 -6.895 -18.266 1 97.62 413 ASN B CA 1
ATOM 6825 C C . ASN B 1 413 ? 16.922 -6.383 -16.828 1 97.62 413 ASN B C 1
ATOM 6827 O O . ASN B 1 413 ? 17.719 -6.898 -16.062 1 97.62 413 ASN B O 1
ATOM 6831 N N . LEU B 1 414 ? 16.203 -5.375 -16.547 1 98.06 414 LEU B N 1
ATOM 6832 C CA . LEU B 1 414 ? 16.297 -4.797 -15.203 1 98.06 414 LEU B CA 1
ATOM 6833 C C . LEU B 1 414 ? 15.82 -5.793 -14.148 1 98.06 414 LEU B C 1
ATOM 6835 O O . LEU B 1 414 ? 16.453 -5.938 -13.102 1 98.06 414 LEU B O 1
ATOM 6839 N N . LEU B 1 415 ? 14.719 -6.469 -14.398 1 98 415 LEU B N 1
ATOM 6840 C CA . LEU B 1 415 ? 14.227 -7.496 -13.492 1 98 415 LEU B CA 1
ATOM 6841 C C . LEU B 1 415 ? 15.305 -8.539 -13.219 1 98 415 LEU B C 1
ATOM 6843 O O . LEU B 1 415 ? 15.547 -8.906 -12.07 1 98 415 LEU B O 1
ATOM 6847 N N . LEU B 1 416 ? 15.961 -8.992 -14.273 1 98.38 416 LEU B N 1
ATOM 6848 C CA . LEU B 1 416 ? 16.953 -10.062 -14.141 1 98.38 416 LEU B CA 1
ATOM 6849 C C . LEU B 1 416 ? 18.188 -9.57 -13.414 1 98.38 416 LEU B C 1
ATOM 6851 O O . LEU B 1 416 ? 18.812 -10.32 -12.664 1 98.38 416 LEU B O 1
ATOM 6855 N N . GLN B 1 417 ? 18.562 -8.328 -13.688 1 98.5 417 GLN B N 1
ATOM 6856 C CA . GLN B 1 417 ? 19.672 -7.758 -12.93 1 98.5 417 GLN B CA 1
ATOM 6857 C C . GLN B 1 417 ? 19.328 -7.676 -11.445 1 98.5 417 GLN B C 1
ATOM 6859 O O . GLN B 1 417 ? 20.156 -8.039 -10.602 1 98.5 417 GLN B O 1
ATOM 6864 N N . ILE B 1 418 ? 18.156 -7.199 -11.117 1 98.38 418 ILE B N 1
ATOM 6865 C CA . ILE B 1 418 ? 17.703 -7.121 -9.734 1 98.38 418 ILE B CA 1
ATOM 6866 C C . ILE B 1 418 ? 17.719 -8.516 -9.109 1 98.38 418 ILE B C 1
ATOM 6868 O O . ILE B 1 418 ? 18.156 -8.68 -7.965 1 98.38 418 ILE B O 1
ATOM 6872 N N . GLN B 1 419 ? 17.266 -9.492 -9.867 1 98.56 419 GLN B N 1
ATOM 6873 C CA . GLN B 1 419 ? 17.234 -10.867 -9.375 1 98.56 419 GLN B CA 1
ATOM 6874 C C . GLN B 1 419 ? 18.641 -11.359 -9.039 1 98.56 419 GLN B C 1
ATOM 6876 O O . GLN B 1 419 ? 18.859 -11.953 -7.984 1 98.56 419 GLN B O 1
ATOM 6881 N N . ALA B 1 420 ? 19.562 -11.125 -9.945 1 98.69 420 ALA B N 1
ATOM 6882 C CA . ALA B 1 420 ? 20.938 -11.523 -9.711 1 98.69 420 ALA B CA 1
ATOM 6883 C C . ALA B 1 420 ? 21.5 -10.836 -8.469 1 98.69 420 ALA B C 1
ATOM 6885 O O . ALA B 1 420 ? 22.156 -11.477 -7.637 1 98.69 420 ALA B O 1
ATOM 6886 N N . ASP B 1 421 ? 21.25 -9.633 -8.367 1 98.56 421 ASP B N 1
ATOM 6887 C CA . ASP B 1 421 ? 21.719 -8.836 -7.242 1 98.56 421 ASP B CA 1
ATOM 6888 C C . ASP B 1 421 ? 21.203 -9.391 -5.918 1 98.56 421 ASP B C 1
ATOM 6890 O O . ASP B 1 421 ? 21.969 -9.578 -4.973 1 98.56 421 ASP B O 1
ATOM 6894 N N . LEU B 1 422 ? 19.953 -9.625 -5.855 1 98.25 422 LEU B N 1
ATOM 6895 C CA . LEU B 1 422 ? 19.328 -10.047 -4.602 1 98.25 422 LEU B CA 1
ATOM 6896 C C . LEU B 1 422 ? 19.734 -11.477 -4.25 1 98.25 422 LEU B C 1
ATOM 6898 O O . LEU B 1 422 ? 19.859 -11.82 -3.074 1 98.25 422 LEU B O 1
ATOM 6902 N N . LEU B 1 423 ? 19.891 -12.305 -5.277 1 98 423 LEU B N 1
ATOM 6903 C CA . LEU B 1 423 ? 20.281 -13.688 -5.047 1 98 423 LEU B CA 1
ATOM 6904 C C . LEU B 1 423 ? 21.766 -13.781 -4.668 1 98 423 LEU B C 1
ATOM 6906 O O . LEU B 1 423 ? 22.172 -14.703 -3.955 1 98 423 LEU B O 1
ATOM 6910 N N . GLY B 1 424 ? 22.547 -12.883 -5.184 1 97.88 424 GLY B N 1
ATOM 6911 C CA . GLY B 1 424 ? 24 -12.938 -4.984 1 97.88 424 GLY B CA 1
ATOM 6912 C C . GLY B 1 424 ? 24.688 -13.953 -5.879 1 97.88 424 GLY B C 1
ATOM 6913 O O . GLY B 1 424 ? 25.828 -14.328 -5.633 1 97.88 424 GLY B O 1
ATOM 6914 N N . VAL B 1 425 ? 24 -14.516 -6.879 1 98.06 425 VAL B N 1
ATOM 6915 C CA . VAL B 1 425 ? 24.562 -15.438 -7.867 1 98.06 425 VAL B CA 1
ATOM 6916 C C . VAL B 1 425 ? 24.125 -15.008 -9.266 1 98.06 425 VAL B C 1
ATOM 6918 O O . VAL B 1 425 ? 23.172 -14.25 -9.43 1 98.06 425 VAL B O 1
ATOM 6921 N N . PRO B 1 426 ? 24.812 -15.453 -10.305 1 98.38 426 PRO B N 1
ATOM 6922 C CA . PRO B 1 426 ? 24.438 -15.062 -11.664 1 98.38 426 PRO B CA 1
ATOM 6923 C C . PRO B 1 426 ? 23.094 -15.617 -12.102 1 98.38 426 PRO B C 1
ATOM 6925 O O . PRO B 1 426 ? 22.719 -16.719 -11.711 1 98.38 426 PRO B O 1
ATOM 6928 N N . VAL B 1 427 ? 22.375 -14.805 -12.883 1 98.5 427 VAL B N 1
ATOM 6929 C CA . VAL B 1 427 ? 21.156 -15.203 -13.562 1 98.5 427 VAL B CA 1
ATOM 6930 C C . VAL B 1 427 ? 21.406 -15.32 -15.062 1 98.5 427 VAL B C 1
ATOM 6932 O O . VAL B 1 427 ? 21.969 -14.406 -15.672 1 98.5 427 VAL B O 1
ATOM 6935 N N . LEU B 1 428 ? 21.031 -16.469 -15.625 1 97.94 428 LEU B N 1
ATOM 6936 C CA . LEU B 1 428 ? 21.344 -16.781 -17.016 1 97.94 428 LEU B CA 1
ATOM 6937 C C . LEU B 1 428 ? 20.078 -16.859 -17.859 1 97.94 428 LEU B C 1
ATOM 6939 O O . LEU B 1 428 ? 19.203 -17.688 -17.578 1 97.94 428 LEU B O 1
ATOM 6943 N N . ARG B 1 429 ? 19.969 -16.016 -18.828 1 96.25 429 ARG B N 1
ATOM 6944 C CA . ARG B 1 429 ? 18.906 -16.094 -19.812 1 96.25 429 ARG B CA 1
ATOM 6945 C C . ARG B 1 429 ? 19.375 -16.828 -21.062 1 96.25 429 ARG B C 1
ATOM 6947 O O . ARG B 1 429 ? 20.328 -16.391 -21.719 1 96.25 429 ARG B O 1
ATOM 6954 N N . PRO B 1 430 ? 18.766 -17.938 -21.375 1 93.62 430 PRO B N 1
ATOM 6955 C CA . PRO B 1 430 ? 19.172 -18.688 -22.562 1 93.62 430 PRO B CA 1
ATOM 6956 C C . PRO B 1 430 ? 18.672 -18.062 -23.859 1 93.62 430 PRO B C 1
ATOM 6958 O O . PRO B 1 430 ? 17.797 -17.203 -23.844 1 93.62 430 PRO B O 1
ATOM 6961 N N . ARG B 1 431 ? 19.234 -18.516 -24.984 1 89.25 431 ARG B N 1
ATOM 6962 C CA . ARG B 1 431 ? 18.812 -18.078 -26.312 1 89.25 431 ARG B CA 1
ATOM 6963 C C . ARG B 1 431 ? 17.406 -18.578 -26.625 1 89.25 431 ARG B C 1
ATOM 6965 O O . ARG B 1 431 ? 16.578 -17.812 -27.141 1 89.25 431 ARG B O 1
ATOM 6972 N N . CYS B 1 432 ? 17.188 -19.844 -26.312 1 81.19 432 CYS B N 1
ATOM 6973 C CA . CYS B 1 432 ? 15.844 -20.406 -26.453 1 81.19 432 CYS B CA 1
ATOM 6974 C C . CYS B 1 432 ? 15.078 -20.312 -25.141 1 81.19 432 CYS B C 1
ATOM 6976 O O . CYS B 1 432 ? 15.453 -20.922 -24.141 1 81.19 432 CYS B O 1
ATOM 6978 N N . THR B 1 433 ? 14.023 -19.625 -25.266 1 77.5 433 THR B N 1
ATOM 6979 C CA . THR B 1 433 ? 13.297 -19.391 -24.016 1 77.5 433 THR B CA 1
ATOM 6980 C C . THR B 1 433 ? 12.094 -20.328 -23.906 1 77.5 433 THR B C 1
ATOM 6982 O O . THR B 1 433 ? 11.367 -20.297 -22.906 1 77.5 433 THR B O 1
ATOM 6985 N N . GLU B 1 434 ? 11.914 -21.188 -24.953 1 84.31 434 GLU B N 1
ATOM 6986 C CA . GLU B 1 434 ? 10.852 -22.188 -24.891 1 84.31 434 GLU B CA 1
ATOM 6987 C C . GLU B 1 434 ? 11.344 -23.469 -24.25 1 84.31 434 GLU B C 1
ATOM 6989 O O . GLU B 1 434 ? 11.203 -24.547 -24.844 1 84.31 434 GLU B O 1
ATOM 6994 N N . SER B 1 435 ? 11.727 -23.312 -23.031 1 90.25 435 SER B N 1
ATOM 6995 C CA . SER B 1 435 ? 12.422 -24.406 -22.344 1 90.25 435 SER B CA 1
ATOM 6996 C C . SER B 1 435 ? 11.477 -25.562 -22.047 1 90.25 435 SER B C 1
ATOM 6998 O O . SER B 1 435 ? 11.883 -26.719 -22.047 1 90.25 435 SER B O 1
ATOM 7000 N N . THR B 1 436 ? 10.227 -25.25 -21.844 1 93.44 436 THR B N 1
ATOM 7001 C CA . THR B 1 436 ? 9.258 -26.297 -21.531 1 93.44 436 THR B CA 1
ATOM 7002 C C . THR B 1 436 ? 9.086 -27.25 -22.703 1 93.44 436 THR B C 1
ATOM 7004 O O . THR B 1 436 ? 9.273 -28.453 -22.562 1 93.44 436 THR B O 1
ATOM 7007 N N . SER B 1 437 ? 8.805 -26.672 -23.875 1 94.94 437 SER B N 1
ATOM 7008 C CA . SER B 1 437 ? 8.625 -27.453 -25.094 1 94.94 437 SER B CA 1
ATOM 7009 C C . SER B 1 437 ? 9.898 -28.188 -25.484 1 94.94 437 SER B C 1
ATOM 7011 O O . SER B 1 437 ? 9.859 -29.359 -25.844 1 94.94 437 SER B O 1
ATOM 7013 N N . LEU B 1 438 ? 10.961 -27.5 -25.344 1 94.88 438 LEU B N 1
ATOM 7014 C CA . LEU B 1 438 ? 12.25 -28.094 -25.688 1 94.88 438 LEU B CA 1
ATOM 7015 C C . LEU B 1 438 ? 12.578 -29.25 -24.75 1 94.88 438 LEU B C 1
ATOM 7017 O O . LEU B 1 438 ? 13.125 -30.266 -25.172 1 94.88 438 LEU B O 1
ATOM 7021 N N . GLY B 1 439 ? 12.289 -29.062 -23.5 1 96.38 439 GLY B N 1
ATOM 7022 C CA . GLY B 1 439 ? 12.508 -30.125 -22.531 1 96.38 439 GLY B CA 1
ATOM 7023 C C . GLY B 1 439 ? 11.773 -31.406 -22.875 1 96.38 439 GLY B C 1
ATOM 7024 O O . GLY B 1 439 ? 12.336 -32.5 -22.781 1 96.38 439 GLY B O 1
ATOM 7025 N N . ALA B 1 440 ? 10.539 -31.281 -23.25 1 97.38 440 ALA B N 1
ATOM 7026 C CA . ALA B 1 440 ? 9.758 -32.438 -23.656 1 97.38 440 ALA B CA 1
ATOM 7027 C C . ALA B 1 440 ? 10.367 -33.125 -24.891 1 97.38 440 ALA B C 1
ATOM 7029 O O . ALA B 1 440 ? 10.438 -34.344 -24.953 1 97.38 440 ALA B O 1
ATOM 7030 N N . ALA B 1 441 ? 10.82 -32.344 -25.828 1 96.94 441 ALA B N 1
ATOM 7031 C CA . ALA B 1 441 ? 11.469 -32.875 -27.031 1 96.94 441 ALA B CA 1
ATOM 7032 C C . ALA B 1 441 ? 12.742 -33.625 -26.672 1 96.94 441 ALA B C 1
ATOM 7034 O O . ALA B 1 441 ? 13.016 -34.688 -27.219 1 96.94 441 ALA B O 1
ATOM 7035 N N . PHE B 1 442 ? 13.484 -33.094 -25.797 1 96.62 442 PHE B N 1
ATOM 7036 C CA . PHE B 1 442 ? 14.734 -33.719 -25.375 1 96.62 442 PHE B CA 1
ATOM 7037 C C . PHE B 1 442 ? 14.469 -35.031 -24.688 1 96.62 442 PHE B C 1
ATOM 7039 O O . PHE B 1 442 ? 15.164 -36.031 -24.938 1 96.62 442 PHE B O 1
ATOM 7046 N N . LEU B 1 443 ? 13.492 -35.062 -23.844 1 97.75 443 LEU B N 1
ATOM 7047 C CA . LEU B 1 443 ? 13.125 -36.312 -23.203 1 97.75 443 LEU B CA 1
ATOM 7048 C C . LEU B 1 443 ? 12.727 -37.344 -24.234 1 97.75 443 LEU B C 1
ATOM 7050 O O . LEU B 1 443 ? 13.078 -38.531 -24.125 1 97.75 443 LEU B O 1
ATOM 7054 N N . ALA B 1 444 ? 11.93 -36.906 -25.219 1 97.69 444 ALA B N 1
ATOM 7055 C CA . ALA B 1 444 ? 11.555 -37.812 -26.328 1 97.69 444 ALA B CA 1
ATOM 7056 C C . ALA B 1 444 ? 12.789 -38.312 -27.062 1 97.69 444 ALA B C 1
ATOM 7058 O O . ALA B 1 444 ? 12.828 -39.469 -27.469 1 97.69 444 ALA B O 1
ATOM 7059 N N . GLY B 1 445 ? 13.75 -37.438 -27.281 1 96.94 445 GLY B N 1
ATOM 7060 C CA . GLY B 1 445 ? 14.992 -37.844 -27.906 1 96.94 445 GLY B CA 1
ATOM 7061 C C . GLY B 1 445 ? 15.727 -38.938 -27.141 1 96.94 445 GLY B C 1
ATOM 7062 O O . GLY B 1 445 ? 16.281 -39.875 -27.75 1 96.94 445 GLY B O 1
ATOM 7063 N N . ILE B 1 446 ? 15.75 -38.812 -25.875 1 97 446 ILE B N 1
ATOM 7064 C CA . ILE B 1 446 ? 16.375 -39.844 -25.047 1 97 446 ILE B CA 1
ATOM 7065 C C . ILE B 1 446 ? 15.586 -41.125 -25.141 1 97 446 ILE B C 1
ATOM 7067 O O . ILE B 1 446 ? 16.156 -42.219 -25.359 1 97 446 ILE B O 1
ATOM 7071 N N . GLY B 1 447 ? 14.297 -41.031 -24.969 1 96.5 447 GLY B N 1
ATOM 7072 C CA . GLY B 1 447 ? 13.445 -42.219 -25.031 1 96.5 447 GLY B CA 1
ATOM 7073 C C . GLY B 1 447 ? 13.531 -42.938 -26.375 1 96.5 447 GLY B C 1
ATOM 7074 O O . GLY B 1 447 ? 13.406 -44.156 -26.438 1 96.5 447 GLY B O 1
ATOM 7075 N N . ALA B 1 448 ? 13.75 -42.156 -27.422 1 95.38 448 ALA B N 1
ATOM 7076 C CA . ALA B 1 448 ? 13.836 -42.719 -28.766 1 95.38 448 ALA B CA 1
ATOM 7077 C C . ALA B 1 448 ? 15.258 -43.188 -29.078 1 95.38 448 ALA B C 1
ATOM 7079 O O . ALA B 1 448 ? 15.508 -43.781 -30.125 1 95.38 448 ALA B O 1
ATOM 7080 N N . GLY B 1 449 ? 16.156 -42.844 -28.25 1 94.12 449 GLY B N 1
ATOM 7081 C CA . GLY B 1 449 ? 17.547 -43.281 -28.422 1 94.12 449 GLY B CA 1
ATOM 7082 C C . GLY B 1 449 ? 18.328 -42.406 -29.375 1 94.12 449 GLY B C 1
ATOM 7083 O O . GLY B 1 449 ? 19.359 -42.812 -29.922 1 94.12 449 GLY B O 1
ATOM 7084 N N . VAL B 1 450 ? 17.875 -41.188 -29.562 1 94.19 450 VAL B N 1
ATOM 7085 C CA . VAL B 1 450 ? 18.5 -40.312 -30.547 1 94.19 450 VAL B CA 1
ATOM 7086 C C . VAL B 1 450 ? 19.359 -39.25 -29.844 1 94.19 450 VAL B C 1
ATOM 7088 O O . VAL B 1 450 ? 20.281 -38.688 -30.438 1 94.19 450 VAL B O 1
ATOM 7091 N N . LEU B 1 451 ? 19.078 -39 -28.594 1 94.19 451 LEU B N 1
ATOM 7092 C CA . LEU B 1 451 ? 19.828 -38.031 -27.781 1 94.19 451 LEU B CA 1
ATOM 7093 C C . LEU B 1 451 ? 20.219 -38.656 -26.438 1 94.19 451 LEU B C 1
ATOM 7095 O O . LEU B 1 451 ? 19.656 -39.656 -26.016 1 94.19 451 LEU B O 1
ATOM 7099 N N . ASP B 1 452 ? 21.203 -38.062 -25.859 1 92.5 452 ASP B N 1
ATOM 7100 C CA . ASP B 1 452 ? 21.531 -38.312 -24.453 1 92.5 452 ASP B CA 1
ATOM 7101 C C . ASP B 1 452 ? 21.766 -36.969 -23.719 1 92.5 452 ASP B C 1
ATOM 7103 O O . ASP B 1 452 ? 21.719 -35.906 -24.312 1 92.5 452 ASP B O 1
ATOM 7107 N N . THR B 1 453 ? 21.938 -37.094 -22.422 1 91.75 453 THR B N 1
ATOM 7108 C CA . THR B 1 453 ? 22 -35.875 -21.594 1 91.75 453 THR B CA 1
ATOM 7109 C C . THR B 1 453 ? 23.219 -35.031 -21.969 1 91.75 453 THR B C 1
ATOM 7111 O O . THR B 1 453 ? 23.156 -33.812 -21.891 1 91.75 453 THR B O 1
ATOM 7114 N N . SER B 1 454 ? 24.281 -35.625 -22.344 1 92.25 454 SER B N 1
ATOM 7115 C CA . SER B 1 454 ? 25.484 -34.875 -22.734 1 92.25 454 SER B CA 1
ATOM 7116 C C . SER B 1 454 ? 25.234 -34.062 -24 1 92.25 454 SER B C 1
ATOM 7118 O O . SER B 1 454 ? 25.672 -32.906 -24.094 1 92.25 454 SER B O 1
ATOM 7120 N N . ALA B 1 455 ? 24.609 -34.625 -24.922 1 90.75 455 ALA B N 1
ATOM 7121 C CA . ALA B 1 455 ? 24.281 -33.938 -26.156 1 90.75 455 ALA B CA 1
ATOM 7122 C C . ALA B 1 455 ? 23.359 -32.75 -25.891 1 90.75 455 ALA B C 1
ATOM 7124 O O . ALA B 1 455 ? 23.5 -31.688 -26.5 1 90.75 455 ALA B O 1
ATOM 7125 N N . ILE B 1 456 ? 22.438 -32.969 -25.031 1 91.31 456 ILE B N 1
ATOM 7126 C CA . ILE B 1 456 ? 21.469 -31.922 -24.688 1 91.31 456 ILE B CA 1
ATOM 7127 C C . ILE B 1 456 ? 22.203 -30.766 -23.984 1 91.31 456 ILE B C 1
ATOM 7129 O O . ILE B 1 456 ? 21.984 -29.594 -24.312 1 91.31 456 ILE B O 1
ATOM 7133 N N . ALA B 1 457 ? 23.016 -31.062 -23.047 1 90.38 457 ALA B N 1
ATOM 7134 C CA . ALA B 1 457 ? 23.781 -30.047 -22.312 1 90.38 457 ALA B CA 1
ATOM 7135 C C . ALA B 1 457 ? 24.594 -29.188 -23.25 1 90.38 457 ALA B C 1
ATOM 7137 O O . ALA B 1 457 ? 24.766 -27.984 -23.031 1 90.38 457 ALA B O 1
ATOM 7138 N N . ALA B 1 458 ? 25.047 -29.766 -24.266 1 87.81 458 ALA B N 1
ATOM 7139 C CA . ALA B 1 458 ? 25.906 -29.062 -25.234 1 87.81 458 ALA B CA 1
ATOM 7140 C C . ALA B 1 458 ? 25.078 -28.094 -26.094 1 87.81 458 ALA B C 1
ATOM 7142 O O . ALA B 1 458 ? 25.641 -27.172 -26.688 1 87.81 458 ALA B O 1
ATOM 7143 N N . GLN B 1 459 ? 23.844 -28.297 -26.109 1 86.56 459 GLN B N 1
ATOM 7144 C CA . GLN B 1 459 ? 22.969 -27.484 -26.953 1 86.56 459 GLN B CA 1
ATOM 7145 C C . GLN B 1 459 ? 22.5 -26.234 -26.234 1 86.56 459 GLN B C 1
ATOM 7147 O O . GLN B 1 459 ? 22.031 -25.281 -26.859 1 86.56 459 GLN B O 1
ATOM 7152 N N . TRP B 1 460 ? 22.547 -26.328 -24.906 1 87.5 460 TRP B N 1
ATOM 7153 C CA . TRP B 1 460 ? 22.141 -25.156 -24.141 1 87.5 460 TRP B CA 1
ATOM 7154 C C . TRP B 1 460 ? 23.062 -23.969 -24.438 1 87.5 460 TRP B C 1
ATOM 7156 O O . TRP B 1 460 ? 24.281 -24.078 -24.312 1 87.5 460 TRP B O 1
ATOM 7166 N N . ALA B 1 461 ? 22.469 -22.797 -24.859 1 89.44 461 ALA B N 1
ATOM 7167 C CA . ALA B 1 461 ? 23.25 -21.641 -25.25 1 89.44 461 ALA B CA 1
ATOM 7168 C C . ALA B 1 461 ? 22.812 -20.391 -24.484 1 89.44 461 ALA B C 1
ATOM 7170 O O . ALA B 1 461 ? 21.625 -20.125 -24.344 1 89.44 461 ALA B O 1
ATOM 7171 N N . LEU B 1 462 ? 23.75 -19.688 -24.016 1 93.06 462 LEU B N 1
ATOM 7172 C CA . LEU B 1 462 ? 23.547 -18.484 -23.219 1 93.06 462 LEU B CA 1
ATOM 7173 C C . LEU B 1 462 ? 23.266 -17.281 -24.109 1 93.06 462 LEU B C 1
ATOM 7175 O O . LEU B 1 462 ? 23.953 -17.078 -25.109 1 93.06 462 LEU B O 1
ATOM 7179 N N . ASP B 1 463 ? 22.188 -16.609 -23.828 1 94.5 463 ASP B N 1
ATOM 7180 C CA . ASP B 1 463 ? 21.938 -15.312 -24.453 1 94.5 463 ASP B CA 1
ATOM 7181 C C . ASP B 1 463 ? 22.625 -14.188 -23.672 1 94.5 463 ASP B C 1
ATOM 7183 O O . ASP B 1 463 ? 23.453 -13.453 -24.219 1 94.5 463 ASP B O 1
ATOM 7187 N N . ARG B 1 464 ? 22.297 -14.039 -22.391 1 95.5 464 ARG B N 1
ATOM 7188 C CA . ARG B 1 464 ? 22.844 -12.984 -21.562 1 95.5 464 ARG B CA 1
ATOM 7189 C C . ARG B 1 464 ? 23.031 -13.461 -20.125 1 95.5 464 ARG B C 1
ATOM 7191 O O . ARG B 1 464 ? 22.188 -14.188 -19.594 1 95.5 464 ARG B O 1
ATOM 7198 N N . ARG B 1 465 ? 24.172 -13.102 -19.578 1 97.88 465 ARG B N 1
ATOM 7199 C CA . ARG B 1 465 ? 24.5 -13.375 -18.188 1 97.88 465 ARG B CA 1
ATOM 7200 C C . ARG B 1 465 ? 24.391 -12.117 -17.328 1 97.88 465 ARG B C 1
ATOM 7202 O O . ARG B 1 465 ? 24.922 -11.062 -17.688 1 97.88 465 ARG B O 1
ATOM 7209 N N . PHE B 1 466 ? 23.625 -12.148 -16.281 1 98.5 466 PHE B N 1
ATOM 7210 C CA . PHE B 1 466 ? 23.484 -11.047 -15.328 1 98.5 466 PHE B CA 1
ATOM 7211 C C . PHE B 1 466 ? 24.25 -11.344 -14.047 1 98.5 466 PHE B C 1
ATOM 7213 O O . PHE B 1 466 ? 23.906 -12.281 -13.312 1 98.5 466 PHE B O 1
ATOM 7220 N N . GLU B 1 467 ? 25.281 -10.602 -13.781 1 98.56 467 GLU B N 1
ATOM 7221 C CA . GLU B 1 467 ? 26.109 -10.797 -12.602 1 98.56 467 GLU B CA 1
ATOM 7222 C C . GLU B 1 467 ? 25.641 -9.938 -11.43 1 98.56 467 GLU B C 1
ATOM 7224 O O . GLU B 1 467 ? 25.234 -8.789 -11.625 1 98.56 467 GLU B O 1
ATOM 7229 N N . PRO B 1 468 ? 25.719 -10.5 -10.188 1 98.12 468 PRO B N 1
ATOM 7230 C CA . PRO B 1 468 ? 25.359 -9.664 -9.031 1 98.12 468 PRO B CA 1
ATOM 7231 C C . PRO B 1 468 ? 26.266 -8.438 -8.891 1 98.12 468 PRO B C 1
ATOM 7233 O O . PRO B 1 468 ? 27.484 -8.555 -9.031 1 98.12 468 PRO B O 1
ATOM 7236 N N . GLN B 1 469 ? 25.688 -7.34 -8.633 1 97.44 469 GLN B N 1
ATOM 7237 C CA . GLN B 1 469 ? 26.438 -6.094 -8.5 1 97.44 469 GLN B CA 1
ATOM 7238 C C . GLN B 1 469 ? 26.172 -5.434 -7.152 1 97.44 469 GLN B C 1
ATOM 7240 O O . GLN B 1 469 ? 26.875 -4.488 -6.773 1 97.44 469 GLN B O 1
ATOM 7245 N N . MET B 1 470 ? 25.281 -5.922 -6.379 1 96.5 470 MET B N 1
ATOM 7246 C CA . MET B 1 470 ? 24.859 -5.332 -5.109 1 96.5 470 MET B CA 1
ATOM 7247 C C . MET B 1 470 ? 25.656 -5.922 -3.951 1 96.5 470 MET B C 1
ATOM 7249 O O . MET B 1 470 ? 25.906 -7.129 -3.912 1 96.5 470 MET B O 1
ATOM 7253 N N . GLU B 1 471 ? 26.047 -5.062 -3.008 1 96.94 471 GLU B N 1
ATOM 7254 C CA . GLU B 1 471 ? 26.781 -5.512 -1.824 1 96.94 471 GLU B CA 1
ATOM 7255 C C . GLU B 1 471 ? 25.891 -6.367 -0.921 1 96.94 471 GLU B C 1
ATOM 7257 O O . GLU B 1 471 ? 24.688 -6.098 -0.782 1 96.94 471 GLU B O 1
ATOM 7262 N N . ARG B 1 472 ? 26.562 -7.312 -0.249 1 95.81 472 ARG B N 1
ATOM 7263 C CA . ARG B 1 472 ? 25.859 -8.281 0.578 1 95.81 472 ARG B CA 1
ATOM 7264 C C . ARG B 1 472 ? 25.047 -7.578 1.671 1 95.81 472 ARG B C 1
ATOM 7266 O O . ARG B 1 472 ? 23.906 -7.938 1.931 1 95.81 472 ARG B O 1
ATOM 7273 N N . ASN B 1 473 ? 25.609 -6.598 2.287 1 96.31 473 ASN B N 1
ATOM 7274 C CA . ASN B 1 473 ? 24.938 -5.91 3.389 1 96.31 473 ASN B CA 1
ATOM 7275 C C . ASN B 1 473 ? 23.672 -5.207 2.918 1 96.31 473 ASN B C 1
ATOM 7277 O O . ASN B 1 473 ? 22.656 -5.223 3.613 1 96.31 473 ASN B O 1
ATOM 7281 N N . LEU B 1 474 ? 23.75 -4.578 1.833 1 95.94 474 LEU B N 1
ATOM 7282 C CA . LEU B 1 474 ? 22.578 -3.889 1.282 1 95.94 474 LEU B CA 1
ATOM 7283 C C . LEU B 1 474 ? 21.484 -4.883 0.91 1 95.94 474 LEU B C 1
ATOM 7285 O O . LEU B 1 474 ? 20.297 -4.633 1.158 1 95.94 474 LEU B O 1
ATOM 7289 N N . ARG B 1 475 ? 21.906 -5.992 0.356 1 96.25 475 ARG B N 1
ATOM 7290 C CA . ARG B 1 475 ? 20.953 -7.031 -0.017 1 96.25 475 ARG B CA 1
ATOM 7291 C C . ARG B 1 475 ? 20.188 -7.531 1.202 1 96.25 475 ARG B C 1
ATOM 7293 O O . ARG B 1 475 ? 18.969 -7.703 1.146 1 96.25 475 ARG B O 1
ATOM 7300 N N . GLU B 1 476 ? 20.875 -7.754 2.234 1 96.69 476 GLU B N 1
ATOM 7301 C CA . GLU B 1 476 ? 20.25 -8.25 3.461 1 96.69 476 GLU B CA 1
ATOM 7302 C C . GLU B 1 476 ? 19.328 -7.207 4.07 1 96.69 476 GLU B C 1
ATOM 7304 O O . GLU B 1 476 ? 18.266 -7.547 4.594 1 96.69 476 GLU B O 1
ATOM 7309 N N . GLU B 1 477 ? 19.781 -5.984 4.023 1 95.62 477 GLU B N 1
ATOM 7310 C CA . GLU B 1 477 ? 18.938 -4.895 4.52 1 95.62 477 GLU B CA 1
ATOM 7311 C C . GLU B 1 477 ? 17.641 -4.793 3.732 1 95.62 477 GLU B C 1
ATOM 7313 O O . GLU B 1 477 ? 16.562 -4.668 4.32 1 95.62 477 GLU B O 1
ATOM 7318 N N . LEU B 1 478 ? 17.734 -4.844 2.467 1 97.19 478 LEU B N 1
ATOM 7319 C CA . LEU B 1 478 ? 16.547 -4.785 1.608 1 97.19 478 LEU B CA 1
ATOM 7320 C C . LEU B 1 478 ? 15.633 -5.977 1.859 1 97.19 478 LEU B C 1
ATOM 7322 O O . LEU B 1 478 ? 14.414 -5.832 1.877 1 97.19 478 LEU B O 1
ATOM 7326 N N . HIS B 1 479 ? 16.25 -7.121 2.066 1 97.94 479 HIS B N 1
ATOM 7327 C CA . HIS B 1 479 ? 15.453 -8.32 2.32 1 97.94 479 HIS B CA 1
ATOM 7328 C C . HIS B 1 479 ? 14.719 -8.219 3.654 1 97.94 479 HIS B C 1
ATOM 7330 O O . HIS B 1 479 ? 13.586 -8.695 3.783 1 97.94 479 HIS B O 1
ATOM 7336 N N . ARG B 1 480 ? 15.375 -7.668 4.656 1 96.56 480 ARG B N 1
ATOM 7337 C CA . ARG B 1 480 ? 14.703 -7.457 5.934 1 96.56 480 ARG B CA 1
ATOM 7338 C C . ARG B 1 480 ? 13.484 -6.555 5.773 1 96.56 480 ARG B C 1
ATOM 7340 O O . ARG B 1 480 ? 12.438 -6.801 6.379 1 96.56 480 ARG B O 1
ATOM 7347 N N . GLY B 1 481 ? 13.648 -5.445 5.012 1 96.06 481 GLY B N 1
ATOM 7348 C CA . GLY B 1 481 ? 12.516 -4.586 4.711 1 96.06 481 GLY B CA 1
ATOM 7349 C C . GLY B 1 481 ? 11.383 -5.316 4.008 1 96.06 481 GLY B C 1
ATOM 7350 O O . GLY B 1 481 ? 10.211 -5.109 4.324 1 96.06 481 GLY B O 1
ATOM 7351 N N . TRP B 1 482 ? 11.766 -6.195 3.105 1 97.75 482 TRP B N 1
ATOM 7352 C CA . TRP B 1 482 ? 10.789 -7.027 2.402 1 97.75 482 TRP B CA 1
ATOM 7353 C C . TRP B 1 482 ? 10.047 -7.934 3.375 1 97.75 482 TRP B C 1
ATOM 7355 O O . TRP B 1 482 ? 8.812 -8.008 3.342 1 97.75 482 TRP B O 1
ATOM 7365 N N . GLN B 1 483 ? 10.758 -8.57 4.242 1 97.25 483 GLN B N 1
ATOM 7366 C CA . GLN B 1 483 ? 10.156 -9.477 5.207 1 97.25 483 GLN B CA 1
ATOM 7367 C C . GLN B 1 483 ? 9.195 -8.734 6.137 1 97.25 483 GLN B C 1
ATOM 7369 O O . GLN B 1 483 ? 8.156 -9.273 6.523 1 97.25 483 GLN B O 1
ATOM 7374 N N . LYS B 1 484 ? 9.609 -7.539 6.488 1 95.25 484 LYS B N 1
ATOM 7375 C CA . LYS B 1 484 ? 8.727 -6.691 7.289 1 95.25 484 LYS B CA 1
ATOM 7376 C C . LYS B 1 484 ? 7.406 -6.438 6.57 1 95.25 484 LYS B C 1
ATOM 7378 O O . LYS B 1 484 ? 6.336 -6.539 7.176 1 95.25 484 LYS B O 1
ATOM 7383 N N . CYS B 1 485 ? 7.469 -6.105 5.352 1 96.31 485 CYS B N 1
ATOM 7384 C CA . CYS B 1 485 ? 6.277 -5.816 4.559 1 96.31 485 CYS B CA 1
ATOM 7385 C C . CYS B 1 485 ? 5.438 -7.074 4.359 1 96.31 485 CYS B C 1
ATOM 7387 O O . CYS B 1 485 ? 4.207 -7.012 4.371 1 96.31 485 CYS B O 1
ATOM 7389 N N . VAL B 1 486 ? 6.059 -8.25 4.152 1 97.31 486 VAL B N 1
ATOM 7390 C CA . VAL B 1 486 ? 5.348 -9.516 3.992 1 97.31 486 VAL B CA 1
ATOM 7391 C C . VAL B 1 486 ? 4.516 -9.797 5.242 1 97.31 486 VAL B C 1
ATOM 7393 O O . VAL B 1 486 ? 3.359 -10.219 5.141 1 97.31 486 VAL B O 1
ATOM 7396 N N . ARG B 1 487 ? 5.086 -9.594 6.391 1 94.56 487 ARG B N 1
ATOM 7397 C CA . ARG B 1 487 ? 4.383 -9.844 7.645 1 94.56 487 ARG B CA 1
ATOM 7398 C C . ARG B 1 487 ? 3.104 -9.023 7.73 1 94.56 487 ARG B C 1
ATOM 7400 O O . ARG B 1 487 ? 2.105 -9.469 8.297 1 94.56 487 ARG B O 1
ATOM 7407 N N . LEU B 1 488 ? 3.148 -7.887 7.105 1 92.62 488 LEU B N 1
ATOM 7408 C CA . LEU B 1 488 ? 1.983 -7.008 7.102 1 92.62 488 LEU B CA 1
ATOM 7409 C C . LEU B 1 488 ? 0.878 -7.574 6.219 1 92.62 488 LEU B C 1
ATOM 7411 O O . LEU B 1 488 ? -0.304 -7.312 6.449 1 92.62 488 LEU B O 1
ATOM 7415 N N . SER B 1 489 ? 1.227 -8.289 5.246 1 95.19 489 SER B N 1
ATOM 7416 C CA . SER B 1 489 ? 0.299 -8.836 4.262 1 95.19 489 SER B CA 1
ATOM 7417 C C . SER B 1 489 ? -0.359 -10.109 4.773 1 95.19 489 SER B C 1
ATOM 7419 O O . SER B 1 489 ? -1.507 -10.398 4.43 1 95.19 489 SER B O 1
ATOM 7421 N N . LEU B 1 490 ? 0.322 -10.891 5.66 1 95 490 LEU B N 1
ATOM 7422 C CA . LEU B 1 490 ? -0.11 -12.219 6.094 1 95 490 LEU B CA 1
ATOM 7423 C C . LEU B 1 490 ? -1.376 -12.125 6.938 1 95 490 LEU B C 1
ATOM 7425 O O . LEU B 1 490 ? -1.491 -11.258 7.801 1 95 490 LEU B O 1
ATOM 7429 N N . GLY B 1 491 ? -2.326 -12.961 6.664 1 91.5 491 GLY B N 1
ATOM 7430 C CA . GLY B 1 491 ? -3.551 -13.07 7.441 1 91.5 491 GLY B CA 1
ATOM 7431 C C . GLY B 1 491 ? -4.395 -11.812 7.406 1 91.5 491 GLY B C 1
ATOM 7432 O O . GLY B 1 491 ? -5.207 -11.578 8.305 1 91.5 491 GLY B O 1
ATOM 7433 N N . TRP B 1 492 ? -4.25 -10.938 6.438 1 91.88 492 TRP B N 1
ATOM 7434 C CA . TRP B 1 492 ? -4.895 -9.625 6.379 1 91.88 492 TRP B CA 1
ATOM 7435 C C . TRP B 1 492 ? -6.41 -9.766 6.422 1 91.88 492 TRP B C 1
ATOM 7437 O O . TRP B 1 492 ? -7.09 -9.016 7.133 1 91.88 492 TRP B O 1
ATOM 7447 N N . GLU B 1 493 ? -6.871 -10.664 5.691 1 87.06 493 GLU B N 1
ATOM 7448 C CA . GLU B 1 493 ? -8.32 -10.828 5.578 1 87.06 493 GLU B CA 1
ATOM 7449 C C . GLU B 1 493 ? -8.906 -11.406 6.863 1 87.06 493 GLU B C 1
ATOM 7451 O O . GLU B 1 493 ? -10.117 -11.32 7.09 1 87.06 493 GLU B O 1
ATOM 7456 N N . LYS B 1 494 ? -7.961 -12.062 7.594 1 78.56 494 LYS B N 1
ATOM 7457 C CA . LYS B 1 494 ? -8.453 -12.633 8.844 1 78.56 494 LYS B CA 1
ATOM 7458 C C . LYS B 1 494 ? -8.555 -11.57 9.93 1 78.56 494 LYS B C 1
ATOM 7460 O O . LYS B 1 494 ? -7.734 -10.648 9.984 1 78.56 494 LYS B O 1
ATOM 7465 N N . ASN B 1 495 ? -9.664 -11.008 10.414 1 62.66 495 ASN B N 1
ATOM 7466 C CA . ASN B 1 495 ? -9.93 -10.008 11.445 1 62.66 495 ASN B CA 1
ATOM 7467 C C . ASN B 1 495 ? -8.961 -10.133 12.609 1 62.66 495 ASN B C 1
ATOM 7469 O O . ASN B 1 495 ? -8.633 -11.242 13.039 1 62.66 495 ASN B O 1
#

pLDDT: mean 95.26, std 4.16, range [61.81, 98.75]

Solvent-accessible surface area (backbone atoms only — not comparable to full-atom values): 46774 Å² total; per-residue (Å²): 132,56,26,25,34,13,38,32,38,49,88,58,28,27,32,15,35,30,24,39,78,76,66,48,79,63,26,71,29,71,42,80,44,74,81,40,62,90,44,95,58,34,36,33,34,53,57,65,55,53,50,55,49,38,52,50,18,45,54,49,14,42,56,70,53,68,56,62,60,75,53,35,54,13,31,4,35,21,18,45,44,30,23,36,37,43,25,34,55,89,78,64,46,66,76,54,65,19,43,35,35,84,18,43,83,34,40,66,58,26,49,53,41,44,73,71,61,45,38,63,61,45,24,73,39,20,29,41,72,71,46,33,50,24,22,40,55,53,51,32,48,46,38,70,68,40,86,66,42,44,63,40,24,69,70,52,46,27,33,42,32,34,49,60,16,49,48,41,17,58,39,26,70,61,70,25,62,36,36,26,42,28,40,41,26,46,24,65,38,22,20,68,84,79,70,40,78,30,66,66,46,27,57,74,47,67,49,57,70,67,19,55,47,49,73,37,44,18,21,60,57,63,53,42,29,22,45,89,71,64,71,24,68,29,38,33,8,10,34,26,20,35,70,38,11,23,36,52,37,66,52,36,80,46,61,33,29,30,33,36,40,28,36,54,28,29,42,34,41,29,25,46,27,78,46,84,41,68,40,76,46,40,32,24,39,43,37,41,23,50,77,97,48,71,57,29,20,21,36,38,26,45,34,68,49,32,42,42,50,49,47,38,40,29,71,24,45,52,67,38,94,46,73,81,46,44,54,60,42,19,62,73,40,95,58,31,80,68,33,44,34,41,63,16,36,82,11,39,33,30,51,68,64,32,77,42,18,20,11,32,37,35,44,33,38,75,84,47,34,44,37,24,52,40,27,14,46,46,46,31,41,33,50,46,50,42,48,24,49,52,33,43,25,66,22,57,73,41,70,71,65,43,37,36,42,26,44,70,54,56,73,37,62,62,45,44,36,51,33,6,21,67,63,65,29,37,27,36,34,44,64,68,50,59,24,33,45,47,12,10,21,51,33,2,27,39,36,54,66,77,42,50,72,68,61,52,50,68,56,64,48,79,60,47,78,28,64,47,79,58,57,68,68,57,39,52,51,52,48,51,55,47,52,53,51,45,61,65,17,52,50,52,71,52,128,133,55,28,25,34,14,37,33,38,50,89,57,30,24,31,13,34,31,24,38,79,76,65,48,77,64,25,72,30,71,43,80,43,76,80,41,62,90,44,95,59,35,35,33,33,53,56,65,55,53,50,54,46,38,52,51,18,46,54,48,14,41,56,71,52,68,56,60,59,73,55,35,56,12,29,5,34,22,17,45,45,28,23,36,38,43,25,32,56,88,77,62,46,66,75,53,64,18,44,35,35,83,19,42,82,34,40,66,58,27,49,53,42,44,72,70,60,46,38,65,60,47,25,73,38,19,28,40,72,70,46,33,48,25,21,39,55,54,51,32,47,47,38,71,67,40,88,66,41,44,64,40,22,69,69,51,45,26,34,42,29,34,49,59,17,49,49,41,18,60,39,26,69,63,71,24,63,36,36,27,43,28,38,43,26,45,24,64,37,22,21,68,82,79,71,39,77,30,68,67,46,26,57,74,46,66,50,58,70,66,19,54,48,51,74,38,46,18,20,61,56,63,52,44,30,22,44,90,72,63,72,23,68,29,38,33,9,10,35,25,21,34,69,40,12,23,36,53,38,66,53,36,80,47,61,32,29,28,31,37,40,28,37,55,28,29,42,37,40,28,25,47,28,79,46,86,41,70,39,76,46,42,32,24,40,43,36,42,23,51,76,98,49,72,58,29,20,23,35,40,26,45,36,68,49,31,41,43,50,50,46,37,39,29,72,24,44,52,67,38,92,45,72,80,47,44,54,61,42,20,62,73,42,96,58,31,79,69,34,43,36,41,62,16,36,82,12,41,35,32,51,68,64,32,76,42,17,21,12,32,37,36,44,34,39,74,83,47,33,46,37,23,52,41,29,13,46,45,47,29,42,34,50,46,49,42,48,25,49,51,34,43,25,66,22,58,72,41,70,72,66,44,37,36,44,24,44,70,54,56,71,37,63,62,46,44,38,51,31,5,22,66,64,66,28,38,27,36,34,42,66,68,52,58,24,32,46,47,12,10,20,50,33,2,27,40,36,56,67,77,41,50,73,69,62,50,50,68,55,65,50,80,61,48,77,28,64,47,78,57,54,69,69,59,40,52,52,52,48,50,55,48,51,54,51,45,61,65,16,52,50,52,74,53,129

Foldseek 3Di:
DEKEWFWEAEDFKTKIWIADPLLDTQFMDMDTFDWDDPDVLFIFGALVSSQVRSLVNLQVRCVSSPDAPARHLAYFYAYQFQWKWKAFLPPLHTPDTITHLSGQVLVVVLVVCVVVVCQVVLCQFQLDGSGSNHNLSVVLVCLVPRPCNVVCVLVLGMAMDDSQQSNLCVQAVSPFNEAELQSVSRRSQAGPVVRGRDPVSCVVSVPRPSRHGHYDFQQAWRFFGDCVRNVDTHIHGGYHYQLLLLCQLLLLPDFQAKEWEADQKIKIKGWLFLDWFHFAQKGKGFSTDAPPDHTIIMIMWIFNGALVLLVCVCPVVNLDVDSVCLLVLLVVDPALQLKAKQCCCQHGGGRQPFRQFHIDIDDDDPPGDSNSVSNNSLLNNLLSVLRRQVRRCVRSVHQHAEYEYAYDCVVRPVSLLSNQQLSQHKYFYWPDRSSSSSSSSQSRCSSSVNDDSVSSSVSTGTDDIHHHDYDPVVSVVVSVSNVVRRVVRHNVNPD/DEKEWFWEAEDFKTKIWIADPLLDTQFMDMDTFDWDDPDVLFIFGALVSSQVRSLVNLQVRCVSSPDAPQRHLAYFYAYQFQWKWKAFLPPLHTPDTITHLSGQVLVVVLVVCVVVVCQVVLCQFLLDGSGSNHNLSVVLVCLVPRPCNVVCVLVLGMAMDDSQQSNLCVQAVSPFNEDELQSVSRRSQAGPVVRGRDPVSCVVSVNRPSRYGHYDFQFAWRFFGDCVRNVDTHIHGGYHYQLLLLCQLLLLPDFQAKEWEADQKIKIKGWLALDWFHFAQKGKGWSTDAPPDHTIIMIMWIFNGALVLLVCVCPVVNLDVDSVCLLVLLVVDPALQLKAKQCCCQHGGGRQPFRQFHIDIDDDDPPGDSNSVSNNSLLNNLLSVLRRQVRRCVRSVHQHAEYEYAYDCVVRPVSLLSNQQLSQHKYFYWPDRSSSSSSSSQSRCSSSVNDDSVSSSVSTGTDDIHHHDYDPVVSVVVSVSNVVRRVVRHNVNPD

Secondary structure (DSSP, 8-state):
--EEEEEEE-SSEEEEEEEETTS-EEEEEEEE---B-SSTT--EE-HHHHHHHHHHHHHHHHHHHT--GGGEEEEEEEE-SS-BEEEETTT--BSSPEEPTT--TTHHHHHHHHHTT-HHHHHHHHS--S-TTSHHHHHHHHHHHSTTHHHHHHTT-EEEE-HHHHHHHHHTTS---EEEHHHHTTTTSEETTTTEE-HHHHHHHT--GGGSPEEE-TTS---B--HHHHSS--BEEEEEEHHHHHHHHTT--STT-EEEEESSSEEEEEEEETS----TTPEEEEEE--TTSPPEEEEEEEES-SHHHHHIIIIIS---SSTTHHHHHHHTSSS-TT-EEE--BTBB-TTT-BTT--EEEEEE-TT--HHHHHHHHHHHHHHHHHHHHHHHHHHH------EEEESGGGG-HHHHHHHHHHHTS-EEEES---HHHHHHHHHHHHHTTS--HHHHHHH--EEEEE---S-HHHHHHHHHHHHHHHHHHTTTT--/--EEEEEEE-SSEEEEEEEETTS-EEEEEEEE---B-SSTT--EE-HHHHHHHHHHHHHHHHHHHT--GGGEEEEEEEE-SS-BEEEETTT--BSSPEEPTT--TTHHHHHHHHHTT-HHHHHHHHS--S-TTSHHHHHHHHHHHSTTHHHHHHTT-EEEE-HHHHHHHHHTTS---EEEHHHHTTTTSEETTTTEE-HHHHHHHT--GGGSPEEE-TTS---B--HHHHSS--BEEEEEEHHHHHHHHTT--STT-EEEEESSSEEEEEEEETS----TTPEEEEEE--TTSPPEEEEEEEES-SHHHHHIIIIIS---SSTTHHHHHHHTSSS-TT-EEE--BTBB-TTT-BTT--EEEEEE-TT--HHHHHHHHHHHHHHHHHHHHHHHHHHH------EEEESGGGG-HHHHHHHHHHHTS-EEEES---HHHHHHHHHHHHHTTS--HHHHHHH--EEEEE---S-HHHHHHHHHHHHHHHHHHTTTT--

Nearest PDB structures (foldseek):
  3ezw-assembly1_G  TM=9.802E-01  e=1.354E-68  Escherichia coli K-12
  6ude-assembly1_A  TM=9.109E-01  e=1.361E-69  Elizabethkingia anophelis NUHP1
  6ude-assembly1_D  TM=9.107E-01  e=6.912E-69  Elizabethkingia anophelis NUHP1
  3flc-assembly1_X  TM=9.353E-01  e=5.812E-68  Enterococcus casseliflavus
  4e1j-assembly2_C  TM=9.298E-01  e=7.963E-64  Sinorhizobium meliloti 1021

Organism: Geobacter sp. (strain M21) (NCBI:txid443144)

Radius of gyration: 36.76 Å; Cα contacts (8 Å, |Δi|>4): 2502; chains: 2; bounding box: 54×108×79 Å